Protein 1PE4 (pdb70)

Foldseek 3Di:
DWFAPCQDDLAFAFQQPVDDPGVGQPVVQCPVVNDDHKDHDHGHMIHHPCPPPHDTDHDRNPDPDDD

Secondary structure (DSSP, 8-state):
-EE----SSS-SSS--TTSS--TTHHHHHHHTS-S--EE-SSSS-EEES-SSS---S--SS-SSS--

Sequence (67 aa):
RDGYPLASNGCKFGCSGLGENNPTCNHVCEKKAGSDYGYCYAWTCYCEHVAEGTVLWGDSGTGPCRSRDGYPLASNGCKFGCSGLGENNPTCNHVCEKKAGSDYGYCYAWTCYCEHVAEGTVLWGDSGTGPCRSRDGYPLASNGCKFGCSGLGENNPTCNHVCEKKAGSDYGYCYAWTCYCEHVAEGTVLWGDSGTGPCRSRDGYPLASNGCKFGCSGLGENNPTCNHVCEKKAGSDYGYCYAWTCYCEHVAEGTVLWGDSGTGPCRSRDGYPLASNGCKFGCSGLGENNPTCNHVCEKKAGSDYGYCYAWTCYCEHVAEGTVLWGDSGTGPCRSRDGYPLASNGCKFGCSGLGENNPTCNHVCEKKAGSDYGYCYAWTCYCEHVAEGTVLWGDSGTGPCRSRDGYPLASNGCKFGCSGLGENNPTCNHVCEKKAGSDYGYCYAWTCYCEHVAEGTVLWGDSGTGPCRSRDGYPLASNGCKFGCSGLGENNPTCNHVCEKKAGSDYGYCYAWTCYCEHVAEGTVLWGDSGTGPCRSRDGYPLASNGCKFGCSGLGENNPTCNHVCEKKAGSDYGYCYAWTCYCEHVAEGTVLWGDSGTGPCRSRDGYPLASNGCKFGCSGLGENNPTCNHVCEKKAGSDYGYCYAWTCYCEHVAEGTVLWGDSGTGPCRSRDGYPLASNGCKFGCSGLGENNPTCNHVCEKKAGSDYGYCYAWTCYCEHVAEGTVLWGDSGTGPCRSRDGYPLASNGCKFGCSGLGENNPTCNHVCEKKAGSDYGYCYAWTCYCEHVAEGTVLWGDSGTGPCRSRDGYPLASNGCKFGCSGLGENNPTCNHVCEKKAGSDYGYCYAWTCYCEHVAEGTVLWGDSGTGPCRSRDGYPLASNGCKFGCSGLGENNPTCNHVCEKKAGSDYGYCYAWTCYCEHVAEGTVLWGDSGTGPCRSRDGYPLASNGCKFGCSGLGENNPTCNHVCEKKAGSDYGYCYAWTCYCEHVAEGTVLWGDSGTGPCRSRDGYPLASNGCKFGCSGLGENNPTCNHVCEKKAGSDYGYCYAWTCYCEHVAEGTVLWGDSGTGPCRSRDGYPLASNGCKFGCSGLGENNPTCNHVCEKKAGSDYGYCYAWTCYCEHVAEGTVLWGDSGTGPCRSRDGYPLASNGCKFGCSGLGENNPTCNHVCEKKAGSDYGYCYAWTCYCEHVAEGTVLWGDSGTGPCRSRDGYPLASNGCKFGCSGLGENNPTCNHVCEKKAGSDYGYCYAWTCYCEHVAEGTVLWGDSGTGPCRS

Nearest PDB structures (foldseek):
  1pe4-assembly1_A  TM=8.654E-01  e=3.321E-09  Centruroides noxius
  1jzb-assembly1_A  TM=4.460E-01  e=1.237E-02  Centruroides sculpturatus
  2kja-assembly1_A  TM=4.741E-01  e=2.277E-02  Centruroides noxius
  4kyp-assembly2_B  TM=4.845E-01  e=2.448E-01  Hottentotta judaicus
  1pe4-assembly1_A  TM=1.015E+00  e=1.318E-15  Centruroides noxius

InterPro domains:
  IPR002061 Scorpion long chain toxin/defensin [PF00537] (1-51)
  IPR036574 Knottin, scorpion toxin-like superfamily [G3DSA:3.30.30.10] (1-67)
  IPR036574 Knottin, scorpion toxin-like superfamily [SSF57095] (1-60)
  IPR044062 LCN-type cysteine-stabilized alpha/beta (CS-alpha/beta) domain [PS51863] (1-66)

GO terms:
  GO:0005576 extracellular region (C, EXP)

Solvent-accessible surface area: 4170 Å² total; per-residue (Å²): 178,97,0,92,68,79,42,21,110,24,2,2,9,0,36,15,53,96,34,163,138,14,67,48,11,94,119,2,5,101,154,103,10,60,18,145,126,49,86,63,188,35,112,6,4,20,0,34,84,1,36,99,77,61,113,13,171,26,55,71,1,43,58,81,2,99,148

Organism: Centruroides noxius (NCBI:txid6878)

CATH classification: 3.30.30.10

Structure (mmCIF, N/CA/C/O backbone):
data_1PE4
#
_entry.id   1PE4
#
loop_
_atom_site.group_PDB
_atom_site.id
_atom_site.type_symbol
_atom_site.label_atom_id
_atom_site.label_alt_id
_atom_site.label_comp_id
_atom_site.label_asym_id
_atom_site.label_entity_id
_atom_site.label_seq_id
_atom_site.pdbx_PDB_ins_code
_atom_site.Cartn_x
_atom_site.Cartn_y
_atom_site.Cartn_z
_atom_site.occupancy
_atom_site.B_iso_or_equiv
_atom_site.auth_seq_id
_atom_site.auth_comp_id
_atom_site.auth_asym_id
_atom_site.auth_atom_id
_atom_site.pdbx_PDB_model_num
ATOM 1 N N . ARG A 1 1 ? 7.056 -13.676 -2.992 1.00 0.00 1 ARG A N 1
ATOM 2 C CA . ARG A 1 1 ? 8.056 -12.599 -2.763 1.00 0.00 1 ARG A CA 1
ATOM 3 C C . ARG A 1 1 ? 7.413 -11.380 -2.109 1.00 0.00 1 ARG A C 1
ATOM 4 O O . ARG A 1 1 ? 6.443 -10.826 -2.624 1.00 0.00 1 ARG A O 1
ATOM 27 N N . ASP A 1 2 ? 7.962 -10.966 -0.970 1.00 0.00 2 ASP A N 1
ATOM 28 C CA . ASP A 1 2 ? 7.442 -9.809 -0.249 1.00 0.00 2 ASP A CA 1
ATOM 29 C C . ASP A 1 2 ? 7.463 -8.568 -1.133 1.00 0.00 2 ASP A C 1
ATOM 30 O O . ASP A 1 2 ? 8.146 -8.538 -2.157 1.00 0.00 2 ASP A O 1
ATOM 39 N N . GLY A 1 3 ? 6.713 -7.548 -0.734 1.00 0.00 3 GLY A N 1
ATOM 40 C CA . GLY A 1 3 ? 6.666 -6.323 -1.507 1.00 0.00 3 GLY A CA 1
ATOM 41 C C . GLY A 1 3 ? 7.046 -5.105 -0.694 1.00 0.00 3 GLY A C 1
ATOM 42 O O . GLY A 1 3 ? 6.242 -4.184 -0.527 1.00 0.00 3 GLY A O 1
ATOM 46 N N . TYR A 1 4 ? 8.277 -5.097 -0.192 1.00 0.00 4 TYR A N 1
ATOM 47 C CA . TYR A 1 4 ? 8.771 -3.981 0.600 1.00 0.00 4 TYR A CA 1
ATOM 48 C C . TYR A 1 4 ? 10.060 -3.392 0.009 1.00 0.00 4 TYR A C 1
ATOM 49 O O . TYR A 1 4 ? 10.865 -2.815 0.741 1.00 0.00 4 TYR A O 1
ATOM 67 N N . PRO A 1 5 ? 10.286 -3.516 -1.319 1.00 0.00 5 PRO A N 1
ATOM 68 C CA . PRO A 1 5 ? 11.489 -2.978 -1.958 1.00 0.00 5 PRO A CA 1
ATOM 69 C C . PRO A 1 5 ? 11.374 -1.486 -2.250 1.00 0.00 5 PRO A C 1
ATOM 70 O O . PRO A 1 5 ? 12.378 -0.808 -2.467 1.00 0.00 5 PRO A O 1
ATOM 81 N N . LEU A 1 6 ? 10.140 -0.985 -2.268 1.00 0.00 6 LEU A N 1
ATOM 82 C CA . LEU A 1 6 ? 9.880 0.426 -2.545 1.00 0.00 6 LEU A CA 1
ATOM 83 C C . LEU A 1 6 ? 10.680 0.904 -3.755 1.00 0.00 6 LEU A C 1
ATOM 84 O O . LEU A 1 6 ? 11.311 1.961 -3.723 1.00 0.00 6 LEU A O 1
ATOM 100 N N . ALA A 1 7 ? 10.637 0.113 -4.827 1.00 0.00 7 ALA A N 1
ATOM 101 C CA . ALA A 1 7 ? 11.344 0.434 -6.065 1.00 0.00 7 ALA A CA 1
ATOM 102 C C . ALA A 1 7 ? 11.186 1.900 -6.433 1.00 0.00 7 ALA A C 1
ATOM 103 O O . ALA A 1 7 ? 12.168 2.623 -6.603 1.00 0.00 7 ALA A O 1
ATOM 110 N N . SER A 1 8 ? 9.946 2.329 -6.551 1.00 0.00 8 SER A N 1
ATOM 111 C CA . SER A 1 8 ? 9.646 3.711 -6.894 1.00 0.00 8 SER A CA 1
ATOM 112 C C . SER A 1 8 ? 9.905 4.629 -5.705 1.00 0.00 8 SER A C 1
ATOM 113 O O . SER A 1 8 ? 9.190 4.580 -4.703 1.00 0.00 8 SER A O 1
ATOM 121 N N . ASN A 1 9 ? 10.933 5.462 -5.820 1.00 0.00 9 ASN A N 1
ATOM 122 C CA . ASN A 1 9 ? 11.287 6.389 -4.751 1.00 0.00 9 ASN A CA 1
ATOM 123 C C . ASN A 1 9 ? 10.124 7.326 -4.434 1.00 0.00 9 ASN A C 1
ATOM 124 O O . ASN A 1 9 ? 10.062 7.908 -3.351 1.00 0.00 9 ASN A O 1
ATOM 135 N N . GLY A 1 10 ? 9.205 7.470 -5.385 1.00 0.00 10 GLY A N 1
ATOM 136 C CA . GLY A 1 10 ? 8.061 8.339 -5.185 1.00 0.00 10 GLY A CA 1
ATOM 137 C C . GLY A 1 10 ? 6.908 7.638 -4.493 1.00 0.00 10 GLY A C 1
ATOM 138 O O . GLY A 1 10 ? 6.348 8.158 -3.528 1.00 0.00 10 GLY A O 1
ATOM 142 N N . CYS A 1 11 ? 6.547 6.457 -4.988 1.00 0.00 11 CYS A N 1
ATOM 143 C CA . CYS A 1 11 ? 5.446 5.694 -4.409 1.00 0.00 11 CYS A CA 1
ATOM 144 C C . CYS A 1 11 ? 5.290 4.338 -5.095 1.00 0.00 11 CYS A C 1
ATOM 145 O O . CYS A 1 11 ? 5.561 4.201 -6.287 1.00 0.00 11 CYS A O 1
ATOM 152 N N . LYS A 1 12 ? 4.823 3.345 -4.344 1.00 0.00 12 LYS A N 1
ATOM 153 C CA . LYS A 1 12 ? 4.605 2.012 -4.897 1.00 0.00 12 LYS A CA 1
ATOM 154 C C . LYS A 1 12 ? 3.152 1.862 -5.335 1.00 0.00 12 LYS A C 1
ATOM 155 O O . LYS A 1 12 ? 2.851 1.820 -6.528 1.00 0.00 12 LYS A O 1
ATOM 174 N N . PHE A 1 13 ? 2.256 1.794 -4.357 1.00 0.00 13 PHE A N 1
ATOM 175 C CA . PHE A 1 13 ? 0.830 1.664 -4.625 1.00 0.00 13 PHE A CA 1
ATOM 176 C C . PHE A 1 13 ? 0.086 2.901 -4.116 1.00 0.00 13 PHE A C 1
ATOM 177 O O . PHE A 1 13 ? 0.670 3.980 -4.015 1.00 0.00 13 PHE A O 1
ATOM 194 N N . GLY A 1 14 ? -1.197 2.748 -3.796 1.00 0.00 14 GLY A N 1
ATOM 195 C CA . GLY A 1 14 ? -1.973 3.872 -3.306 1.00 0.00 14 GLY A CA 1
ATOM 196 C C . GLY A 1 14 ? -1.444 4.421 -1.997 1.00 0.00 14 GLY A C 1
ATOM 197 O O . GLY A 1 14 ? -0.242 4.375 -1.738 1.00 0.00 14 GLY A O 1
ATOM 201 N N . CYS A 1 15 ? -2.345 4.950 -1.173 1.00 0.00 15 CYS A N 1
ATOM 202 C CA . CYS A 1 15 ? -1.962 5.519 0.113 1.00 0.00 15 CYS A CA 1
ATOM 203 C C . CYS A 1 15 ? -0.963 6.655 -0.083 1.00 0.00 15 CYS A C 1
ATOM 204 O O . CYS A 1 15 ? 0.188 6.425 -0.452 1.00 0.00 15 CYS A O 1
ATOM 211 N N . SER A 1 16 ? -1.411 7.878 0.156 1.00 0.00 16 SER A N 1
ATOM 212 C CA . SER A 1 16 ? -0.554 9.045 -0.004 1.00 0.00 16 SER A CA 1
ATOM 213 C C . SER A 1 16 ? -1.130 10.249 0.732 1.00 0.00 16 SER A C 1
ATOM 214 O O . SER A 1 16 ? -2.165 10.788 0.342 1.00 0.00 16 SER A O 1
ATOM 222 N N . GLY A 1 17 ? -0.452 10.673 1.795 1.00 0.00 17 GLY A N 1
ATOM 223 C CA . GLY A 1 17 ? -0.916 11.818 2.556 1.00 0.00 17 GLY A CA 1
ATOM 224 C C . GLY A 1 17 ? -1.157 13.028 1.676 1.00 0.00 17 GLY A C 1
ATOM 225 O O . GLY A 1 17 ? -2.293 13.479 1.526 1.00 0.00 17 GLY A O 1
ATOM 229 N N . LEU A 1 18 ? -0.087 13.545 1.084 1.00 0.00 18 LEU A N 1
ATOM 230 C CA . LEU A 1 18 ? -0.183 14.700 0.200 1.00 0.00 18 LEU A CA 1
ATOM 231 C C . LEU A 1 18 ? -0.687 14.283 -1.180 1.00 0.00 18 LEU A C 1
ATOM 232 O O . LEU A 1 18 ? -0.015 14.502 -2.188 1.00 0.00 18 LEU A O 1
ATOM 248 N N . GLY A 1 19 ? -1.870 13.675 -1.223 1.00 0.00 19 GLY A N 1
ATOM 249 C CA . GLY A 1 19 ? -2.427 13.236 -2.488 1.00 0.00 19 GLY A CA 1
ATOM 250 C C . GLY A 1 19 ? -3.939 13.118 -2.459 1.00 0.00 19 GLY A C 1
ATOM 251 O O . GLY A 1 19 ? -4.572 13.382 -1.437 1.00 0.00 19 GLY A O 1
ATOM 255 N N . GLU A 1 20 ? -4.517 12.724 -3.591 1.00 0.00 20 GLU A N 1
ATOM 256 C CA . GLU A 1 20 ? -5.963 12.573 -3.706 1.00 0.00 20 GLU A CA 1
ATOM 257 C C . GLU A 1 20 ? -6.422 11.213 -3.178 1.00 0.00 20 GLU A C 1
ATOM 258 O O . GLU A 1 20 ? -5.703 10.553 -2.426 1.00 0.00 20 GLU A O 1
ATOM 270 N N . ASN A 1 21 ? -7.624 10.801 -3.576 1.00 0.00 21 ASN A N 1
ATOM 271 C CA . ASN A 1 21 ? -8.186 9.527 -3.149 1.00 0.00 21 ASN A CA 1
ATOM 272 C C . ASN A 1 21 ? -7.549 8.373 -3.912 1.00 0.00 21 ASN A C 1
ATOM 273 O O . ASN A 1 21 ? -8.023 7.974 -4.975 1.00 0.00 21 ASN A O 1
ATOM 284 N N . ASN A 1 22 ? -6.470 7.844 -3.355 1.00 0.00 22 ASN A N 1
ATOM 285 C CA . ASN A 1 22 ? -5.748 6.732 -3.969 1.00 0.00 22 ASN A CA 1
ATOM 286 C C . ASN A 1 22 ? -5.774 5.486 -3.079 1.00 0.00 22 ASN A C 1
ATOM 287 O O . ASN A 1 22 ? -4.725 4.929 -2.751 1.00 0.00 22 ASN A O 1
ATOM 298 N N . PRO A 1 23 ? -6.974 5.029 -2.673 1.00 0.00 23 PRO A N 1
ATOM 299 C CA . PRO A 1 23 ? -7.122 3.843 -1.820 1.00 0.00 23 PRO A CA 1
ATOM 300 C C . PRO A 1 23 ? -6.999 2.529 -2.594 1.00 0.00 23 PRO A C 1
ATOM 301 O O . PRO A 1 23 ? -7.265 1.457 -2.050 1.00 0.00 23 PRO A O 1
ATOM 312 N N . THR A 1 24 ? -6.602 2.614 -3.863 1.00 0.00 24 THR A N 1
ATOM 313 C CA . THR A 1 24 ? -6.455 1.426 -4.702 1.00 0.00 24 THR A CA 1
ATOM 314 C C . THR A 1 24 ? -5.603 0.360 -4.014 1.00 0.00 24 THR A C 1
ATOM 315 O O . THR A 1 24 ? -5.730 -0.829 -4.307 1.00 0.00 24 THR A O 1
ATOM 326 N N . CYS A 1 25 ? -4.736 0.793 -3.100 1.00 0.00 25 CYS A N 1
ATOM 327 C CA . CYS A 1 25 ? -3.860 -0.122 -2.368 1.00 0.00 25 CYS A CA 1
ATOM 328 C C . CYS A 1 25 ? -4.615 -1.368 -1.909 1.00 0.00 25 CYS A C 1
ATOM 329 O O . CYS A 1 25 ? -4.048 -2.461 -1.841 1.00 0.00 25 CYS A O 1
ATOM 336 N N . ASN A 1 26 ? -5.896 -1.199 -1.596 1.00 0.00 26 ASN A N 1
ATOM 337 C CA . ASN A 1 26 ? -6.725 -2.310 -1.146 1.00 0.00 26 ASN A CA 1
ATOM 338 C C . ASN A 1 26 ? -6.934 -3.324 -2.267 1.00 0.00 26 ASN A C 1
ATOM 339 O O . ASN A 1 26 ? -6.479 -4.464 -2.178 1.00 0.00 26 ASN A O 1
ATOM 350 N N . HIS A 1 27 ? -7.627 -2.900 -3.319 1.00 0.00 27 HIS A N 1
ATOM 351 C CA . HIS A 1 27 ? -7.899 -3.770 -4.458 1.00 0.00 27 HIS A CA 1
ATOM 352 C C . HIS A 1 27 ? -6.602 -4.264 -5.095 1.00 0.00 27 HIS A C 1
ATOM 353 O O . HIS A 1 27 ? -6.477 -5.439 -5.438 1.00 0.00 27 HIS A O 1
ATOM 368 N N . VAL A 1 28 ? -5.641 -3.357 -5.250 1.00 0.00 28 VAL A N 1
ATOM 369 C CA . VAL A 1 28 ? -4.353 -3.693 -5.848 1.00 0.00 28 VAL A CA 1
ATOM 370 C C . VAL A 1 28 ? -3.753 -4.949 -5.217 1.00 0.00 28 VAL A C 1
ATOM 371 O O . VAL A 1 28 ? -3.371 -5.886 -5.918 1.00 0.00 28 VAL A O 1
ATOM 384 N N . CYS A 1 29 ? -3.665 -4.956 -3.892 1.00 0.00 29 CYS A N 1
ATOM 385 C CA . CYS A 1 29 ? -3.102 -6.090 -3.168 1.00 0.00 29 CYS A CA 1
ATOM 386 C C . CYS A 1 29 ? -3.899 -7.368 -3.417 1.00 0.00 29 CYS A C 1
ATOM 387 O O . CYS A 1 29 ? -3.327 -8.417 -3.711 1.00 0.00 29 CYS A O 1
ATOM 394 N N . GLU A 1 30 ? -5.218 -7.278 -3.280 1.00 0.00 30 GLU A N 1
ATOM 395 C CA . GLU A 1 30 ? -6.089 -8.435 -3.474 1.00 0.00 30 GLU A CA 1
ATOM 396 C C . GLU A 1 30 ? -6.331 -8.741 -4.955 1.00 0.00 30 GLU A C 1
ATOM 397 O O . GLU A 1 30 ? -7.092 -9.653 -5.282 1.00 0.00 30 GLU A O 1
ATOM 409 N N . LYS A 1 31 ? -5.697 -7.986 -5.848 1.00 0.00 31 LYS A N 1
ATOM 410 C CA . LYS A 1 31 ? -5.875 -8.206 -7.281 1.00 0.00 31 LYS A CA 1
ATOM 411 C C . LYS A 1 31 ? -4.672 -8.925 -7.890 1.00 0.00 31 LYS A C 1
ATOM 412 O O . LYS A 1 31 ? -4.751 -10.106 -8.229 1.00 0.00 31 LYS A O 1
ATOM 431 N N . LYS A 1 32 ? -3.563 -8.207 -8.031 1.00 0.00 32 LYS A N 1
ATOM 432 C CA . LYS A 1 32 ? -2.348 -8.780 -8.605 1.00 0.00 32 LYS A CA 1
ATOM 433 C C . LYS A 1 32 ? -1.544 -9.530 -7.553 1.00 0.00 32 LYS A C 1
ATOM 434 O O . LYS A 1 32 ? -0.802 -10.460 -7.869 1.00 0.00 32 LYS A O 1
ATOM 453 N N . ALA A 1 33 ? -1.712 -9.135 -6.299 1.00 0.00 33 ALA A N 1
ATOM 454 C CA . ALA A 1 33 ? -1.019 -9.786 -5.199 1.00 0.00 33 ALA A CA 1
ATOM 455 C C . ALA A 1 33 ? -1.939 -10.811 -4.549 1.00 0.00 33 ALA A C 1
ATOM 456 O O . ALA A 1 33 ? -1.497 -11.668 -3.784 1.00 0.00 33 ALA A O 1
ATOM 463 N N . GLY A 1 34 ? -3.227 -10.717 -4.881 1.00 0.00 34 GLY A N 1
ATOM 464 C CA . GLY A 1 34 ? -4.215 -11.633 -4.355 1.00 0.00 34 GLY A CA 1
ATOM 465 C C . GLY A 1 34 ? -4.043 -11.912 -2.873 1.00 0.00 34 GLY A C 1
ATOM 466 O O . GLY A 1 34 ? -4.382 -12.994 -2.396 1.00 0.00 34 GLY A O 1
ATOM 470 N N . SER A 1 35 ? -3.516 -10.933 -2.144 1.00 0.00 35 SER A N 1
ATOM 471 C CA . SER A 1 35 ? -3.301 -11.083 -0.710 1.00 0.00 35 SER A CA 1
ATOM 472 C C . SER A 1 35 ? -3.764 -9.839 0.041 1.00 0.00 35 SER A C 1
ATOM 473 O O . SER A 1 35 ? -3.784 -8.739 -0.511 1.00 0.00 35 SER A O 1
ATOM 481 N N . ASP A 1 36 ? -4.136 -10.021 1.304 1.00 0.00 36 ASP A N 1
ATOM 482 C CA . ASP A 1 36 ? -4.598 -8.914 2.132 1.00 0.00 36 ASP A CA 1
ATOM 483 C C . ASP A 1 36 ? -3.482 -8.416 3.044 1.00 0.00 36 ASP A C 1
ATOM 484 O O . ASP A 1 36 ? -3.735 -7.957 4.158 1.00 0.00 36 ASP A O 1
ATOM 493 N N . TYR A 1 37 ? -2.246 -8.510 2.564 1.00 0.00 37 TYR A N 1
ATOM 494 C CA . TYR A 1 37 ? -1.091 -8.069 3.337 1.00 0.00 37 TYR A CA 1
ATOM 495 C C . TYR A 1 37 ? -0.560 -6.738 2.816 1.00 0.00 37 TYR A C 1
ATOM 496 O O . TYR A 1 37 ? 0.229 -6.700 1.870 1.00 0.00 37 TYR A O 1
ATOM 514 N N . GLY A 1 38 ? -0.997 -5.650 3.443 1.00 0.00 38 GLY A N 1
ATOM 515 C CA . GLY A 1 38 ? -0.558 -4.328 3.036 1.00 0.00 38 GLY A CA 1
ATOM 516 C C . GLY A 1 38 ? -0.029 -3.516 4.202 1.00 0.00 38 GLY A C 1
ATOM 517 O O . GLY A 1 38 ? -0.458 -3.703 5.341 1.00 0.00 38 GLY A O 1
ATOM 521 N N . TYR A 1 39 ? 0.904 -2.613 3.921 1.00 0.00 39 TYR A N 1
ATOM 522 C CA . TYR A 1 39 ? 1.490 -1.774 4.960 1.00 0.00 39 TYR A CA 1
ATOM 523 C C . TYR A 1 39 ? 1.549 -0.314 4.516 1.00 0.00 39 TYR A C 1
ATOM 524 O O . TYR A 1 39 ? 2.264 0.033 3.575 1.00 0.00 39 TYR A O 1
ATOM 542 N N . CYS A 1 40 ? 0.801 0.535 5.211 1.00 0.00 40 CYS A N 1
ATOM 543 C CA . CYS A 1 40 ? 0.770 1.960 4.907 1.00 0.00 40 CYS A CA 1
ATOM 544 C C . CYS A 1 40 ? 1.114 2.774 6.149 1.00 0.00 40 CYS A C 1
ATOM 545 O O . CYS A 1 40 ? 0.399 2.729 7.150 1.00 0.00 40 CYS A O 1
ATOM 552 N N . TYR A 1 41 ? 2.217 3.512 6.081 1.00 0.00 41 TYR A N 1
ATOM 553 C CA . TYR A 1 41 ? 2.657 4.330 7.203 1.00 0.00 41 TYR A CA 1
ATOM 554 C C . TYR A 1 41 ? 2.819 5.784 6.780 1.00 0.00 41 TYR A C 1
ATOM 555 O O . TYR A 1 41 ? 2.186 6.679 7.340 1.00 0.00 41 TYR A O 1
ATOM 573 N N . ALA A 1 42 ? 3.665 6.009 5.783 1.00 0.00 42 ALA A N 1
ATOM 574 C CA . ALA A 1 42 ? 3.907 7.347 5.275 1.00 0.00 42 ALA A CA 1
ATOM 575 C C . ALA A 1 42 ? 3.033 7.614 4.050 1.00 0.00 42 ALA A C 1
ATOM 576 O O . ALA A 1 42 ? 1.922 7.097 3.951 1.00 0.00 42 ALA A O 1
ATOM 583 N N . TRP A 1 43 ? 3.535 8.420 3.122 1.00 0.00 43 TRP A N 1
ATOM 584 C CA . TRP A 1 43 ? 2.788 8.744 1.914 1.00 0.00 43 TRP A CA 1
ATOM 585 C C . TRP A 1 43 ? 3.007 7.682 0.839 1.00 0.00 43 TRP A C 1
ATOM 586 O O . TRP A 1 43 ? 3.549 7.966 -0.229 1.00 0.00 43 TRP A O 1
ATOM 607 N N . THR A 1 44 ? 2.580 6.456 1.132 1.00 0.00 44 THR A N 1
ATOM 608 C CA . THR A 1 44 ? 2.726 5.346 0.195 1.00 0.00 44 THR A CA 1
ATOM 609 C C . THR A 1 44 ? 2.122 4.072 0.774 1.00 0.00 44 THR A C 1
ATOM 610 O O . THR A 1 44 ? 1.684 4.050 1.924 1.00 0.00 44 THR A O 1
ATOM 621 N N . CYS A 1 45 ? 2.094 3.015 -0.029 1.00 0.00 45 CYS A N 1
ATOM 622 C CA . CYS A 1 45 ? 1.534 1.744 0.411 1.00 0.00 45 CYS A CA 1
ATOM 623 C C . CYS A 1 45 ? 2.444 0.576 0.048 1.00 0.00 45 CYS A C 1
ATOM 624 O O . CYS A 1 45 ? 3.040 0.547 -1.028 1.00 0.00 45 CYS A O 1
ATOM 631 N N . TYR A 1 46 ? 2.529 -0.390 0.953 1.00 0.00 46 TYR A N 1
ATOM 632 C CA . TYR A 1 46 ? 3.344 -1.577 0.740 1.00 0.00 46 TYR A CA 1
ATOM 633 C C . TYR A 1 46 ? 2.445 -2.796 0.575 1.00 0.00 46 TYR A C 1
ATOM 634 O O . TYR A 1 46 ? 1.235 -2.709 0.787 1.00 0.00 46 TYR A O 1
ATOM 652 N N . CYS A 1 47 ? 3.021 -3.928 0.185 1.00 0.00 47 CYS A N 1
ATOM 653 C CA . CYS A 1 47 ? 2.226 -5.135 -0.011 1.00 0.00 47 CYS A CA 1
ATOM 654 C C . CYS A 1 47 ? 3.099 -6.383 -0.070 1.00 0.00 47 CYS A C 1
ATOM 655 O O . CYS A 1 47 ? 4.319 -6.298 -0.196 1.00 0.00 47 CYS A O 1
ATOM 662 N N . GLU A 1 48 ? 2.458 -7.545 0.018 1.00 0.00 48 GLU A N 1
ATOM 663 C CA . GLU A 1 48 ? 3.164 -8.820 -0.035 1.00 0.00 48 GLU A CA 1
ATOM 664 C C . GLU A 1 48 ? 2.755 -9.604 -1.278 1.00 0.00 48 GLU A C 1
ATOM 665 O O . GLU A 1 48 ? 1.632 -9.471 -1.764 1.00 0.00 48 GLU A O 1
ATOM 677 N N . HIS A 1 49 ? 3.673 -10.418 -1.791 1.00 0.00 49 HIS A N 1
ATOM 678 C CA . HIS A 1 49 ? 3.408 -11.221 -2.981 1.00 0.00 49 HIS A CA 1
ATOM 679 C C . HIS A 1 49 ? 3.175 -10.337 -4.203 1.00 0.00 49 HIS A C 1
ATOM 680 O O . HIS A 1 49 ? 2.528 -10.751 -5.166 1.00 0.00 49 HIS A O 1
ATOM 695 N N . VAL A 1 50 ? 3.711 -9.120 -4.163 1.00 0.00 50 VAL A N 1
ATOM 696 C CA . VAL A 1 50 ? 3.566 -8.183 -5.273 1.00 0.00 50 VAL A CA 1
ATOM 697 C C . VAL A 1 50 ? 4.872 -8.045 -6.040 1.00 0.00 50 VAL A C 1
ATOM 698 O O . VAL A 1 50 ? 4.878 -7.774 -7.239 1.00 0.00 50 VAL A O 1
ATOM 711 N N . ALA A 1 51 ? 5.976 -8.234 -5.334 1.00 0.00 51 ALA A N 1
ATOM 712 C CA . ALA A 1 51 ? 7.300 -8.135 -5.936 1.00 0.00 51 ALA A CA 1
ATOM 713 C C . ALA A 1 51 ? 7.722 -9.454 -6.584 1.00 0.00 51 ALA A C 1
ATOM 714 O O . ALA A 1 51 ? 8.874 -9.611 -6.987 1.00 0.00 51 ALA A O 1
ATOM 721 N N . GLU A 1 52 ? 6.788 -10.398 -6.686 1.00 0.00 52 GLU A N 1
ATOM 722 C CA . GLU A 1 52 ? 7.076 -11.694 -7.290 1.00 0.00 52 GLU A CA 1
ATOM 723 C C . GLU A 1 52 ? 7.058 -11.598 -8.813 1.00 0.00 52 GLU A C 1
ATOM 724 O O . GLU A 1 52 ? 6.283 -12.282 -9.481 1.00 0.00 52 GLU A O 1
ATOM 736 N N . GLY A 1 53 ? 7.920 -10.745 -9.356 1.00 0.00 53 GLY A N 1
ATOM 737 C CA . GLY A 1 53 ? 7.989 -10.574 -10.795 1.00 0.00 53 GLY A CA 1
ATOM 738 C C . GLY A 1 53 ? 7.131 -9.425 -11.292 1.00 0.00 53 GLY A C 1
ATOM 739 O O . GLY A 1 53 ? 7.405 -8.850 -12.346 1.00 0.00 53 GLY A O 1
ATOM 743 N N . THR A 1 54 ? 6.090 -9.090 -10.536 1.00 0.00 54 THR A N 1
ATOM 744 C CA . THR A 1 54 ? 5.191 -8.003 -10.910 1.00 0.00 54 THR A CA 1
ATOM 745 C C . THR A 1 54 ? 5.943 -6.678 -11.000 1.00 0.00 54 THR A C 1
ATOM 746 O O . THR A 1 54 ? 7.164 -6.634 -10.852 1.00 0.00 54 THR A O 1
ATOM 757 N N . VAL A 1 55 ? 5.204 -5.600 -11.245 1.00 0.00 55 VAL A N 1
ATOM 758 C CA . VAL A 1 55 ? 5.798 -4.275 -11.357 1.00 0.00 55 VAL A CA 1
ATOM 759 C C . VAL A 1 55 ? 5.654 -3.494 -10.055 1.00 0.00 55 VAL A C 1
ATOM 760 O O . VAL A 1 55 ? 4.860 -3.857 -9.187 1.00 0.00 55 VAL A O 1
ATOM 773 N N . LEU A 1 56 ? 6.426 -2.420 -9.927 1.00 0.00 56 LEU A N 1
ATOM 774 C CA . LEU A 1 56 ? 6.386 -1.585 -8.731 1.00 0.00 56 LEU A CA 1
ATOM 775 C C . LEU A 1 56 ? 7.018 -0.224 -9.003 1.00 0.00 56 LEU A C 1
ATOM 776 O O . LEU A 1 56 ? 8.204 -0.020 -8.748 1.00 0.00 56 LEU A O 1
ATOM 792 N N . TRP A 1 57 ? 6.225 0.708 -9.520 1.00 0.00 57 TRP A N 1
ATOM 793 C CA . TRP A 1 57 ? 6.723 2.044 -9.821 1.00 0.00 57 TRP A CA 1
ATOM 794 C C . TRP A 1 57 ? 5.645 3.105 -9.597 1.00 0.00 57 TRP A C 1
ATOM 795 O O . TRP A 1 57 ? 5.695 4.184 -10.186 1.00 0.00 57 TRP A O 1
ATOM 816 N N . GLY A 1 58 ? 4.680 2.797 -8.734 1.00 0.00 58 GLY A N 1
ATOM 817 C CA . GLY A 1 58 ? 3.615 3.743 -8.445 1.00 0.00 58 GLY A CA 1
ATOM 818 C C . GLY A 1 58 ? 2.284 3.344 -9.055 1.00 0.00 58 GLY A C 1
ATOM 819 O O . GLY A 1 58 ? 2.184 3.129 -10.262 1.00 0.00 58 GLY A O 1
ATOM 823 N N . ASP A 1 59 ? 1.255 3.253 -8.214 1.00 0.00 59 ASP A N 1
ATOM 824 C CA . ASP A 1 59 ? -0.081 2.888 -8.672 1.00 0.00 59 ASP A CA 1
ATOM 825 C C . ASP A 1 59 ? -0.918 4.138 -8.958 1.00 0.00 59 ASP A C 1
ATOM 826 O O . ASP A 1 59 ? -0.684 4.830 -9.949 1.00 0.00 59 ASP A O 1
ATOM 835 N N . SER A 1 60 ? -1.887 4.428 -8.096 1.00 0.00 60 SER A N 1
ATOM 836 C CA . SER A 1 60 ? -2.742 5.595 -8.271 1.00 0.00 60 SER A CA 1
ATOM 837 C C . SER A 1 60 ? -2.317 6.720 -7.332 1.00 0.00 60 SER A C 1
ATOM 838 O O . SER A 1 60 ? -2.358 7.895 -7.695 1.00 0.00 60 SER A O 1
ATOM 846 N N . GLY A 1 61 ? -1.908 6.348 -6.124 1.00 0.00 61 GLY A N 1
ATOM 847 C CA . GLY A 1 61 ? -1.478 7.335 -5.150 1.00 0.00 61 GLY A CA 1
ATOM 848 C C . GLY A 1 61 ? -0.095 7.885 -5.446 1.00 0.00 61 GLY A C 1
ATOM 849 O O . GLY A 1 61 ? 0.336 8.855 -4.824 1.00 0.00 61 GLY A O 1
ATOM 853 N N . THR A 1 62 ? 0.604 7.263 -6.392 1.00 0.00 62 THR A N 1
ATOM 854 C CA . THR A 1 62 ? 1.947 7.699 -6.755 1.00 0.00 62 THR A CA 1
ATOM 855 C C . THR A 1 62 ? 1.941 9.133 -7.271 1.00 0.00 62 THR A C 1
ATOM 856 O O . THR A 1 62 ? 0.886 9.704 -7.547 1.00 0.00 62 THR A O 1
ATOM 867 N N . GLY A 1 63 ? 3.132 9.712 -7.385 1.00 0.00 63 GLY A N 1
ATOM 868 C CA . GLY A 1 63 ? 3.257 11.079 -7.852 1.00 0.00 63 GLY A CA 1
ATOM 869 C C . GLY A 1 63 ? 3.735 12.009 -6.753 1.00 0.00 63 GLY A C 1
ATOM 870 O O . GLY A 1 63 ? 4.939 12.181 -6.565 1.00 0.00 63 GLY A O 1
ATOM 874 N N . PRO A 1 64 ? 2.806 12.622 -5.999 1.00 0.00 64 PRO A N 1
ATOM 875 C CA . PRO A 1 64 ? 3.144 13.530 -4.908 1.00 0.00 64 PRO A CA 1
ATOM 876 C C . PRO A 1 64 ? 3.341 12.801 -3.580 1.00 0.00 64 PRO A C 1
ATOM 877 O O . PRO A 1 64 ? 3.342 13.421 -2.516 1.00 0.00 64 PRO A O 1
ATOM 888 N N . CYS A 1 65 ? 3.501 11.479 -3.647 1.00 0.00 65 CYS A N 1
ATOM 889 C CA . CYS A 1 65 ? 3.693 10.667 -2.450 1.00 0.00 65 CYS A CA 1
ATOM 890 C C . CYS A 1 65 ? 4.891 11.155 -1.634 1.00 0.00 65 CYS A C 1
ATOM 891 O O . CYS A 1 65 ? 4.764 12.080 -0.832 1.00 0.00 65 CYS A O 1
ATOM 898 N N . ARG A 1 66 ? 6.052 10.531 -1.837 1.00 0.00 66 ARG A N 1
ATOM 899 C CA . ARG A 1 66 ? 7.256 10.912 -1.109 1.00 0.00 66 ARG A CA 1
ATOM 900 C C . ARG A 1 66 ? 8.364 11.327 -2.069 1.00 0.00 66 ARG A C 1
ATOM 901 O O . ARG A 1 66 ? 8.353 10.956 -3.243 1.00 0.00 66 ARG A O 1
ATOM 922 N N . SER A 1 67 ? 9.321 12.099 -1.564 1.00 0.00 67 SER A N 1
ATOM 923 C CA . SER A 1 67 ? 10.437 12.565 -2.377 1.00 0.00 67 SER A CA 1
ATOM 924 C C . SER A 1 67 ? 11.586 11.562 -2.351 1.00 0.00 67 SER A C 1
ATOM 925 O O . SER A 1 67 ? 11.598 10.700 -1.447 1.00 0.00 67 SER A O 1
ATOM 934 N N . ARG A 1 1 ? 7.445 -13.637 -1.631 1.00 0.00 1 ARG A N 2
ATOM 935 C CA . ARG A 1 1 ? 8.003 -12.443 -2.318 1.00 0.00 1 ARG A CA 2
ATOM 936 C C . ARG A 1 1 ? 7.324 -11.163 -1.840 1.00 0.00 1 ARG A C 2
ATOM 937 O O . ARG A 1 1 ? 6.474 -10.605 -2.534 1.00 0.00 1 ARG A O 2
ATOM 960 N N . ASP A 1 2 ? 7.704 -10.699 -0.653 1.00 0.00 2 ASP A N 2
ATOM 961 C CA . ASP A 1 2 ? 7.127 -9.481 -0.094 1.00 0.00 2 ASP A CA 2
ATOM 962 C C . ASP A 1 2 ? 7.334 -8.307 -1.040 1.00 0.00 2 ASP A C 2
ATOM 963 O O . ASP A 1 2 ? 8.089 -8.402 -2.008 1.00 0.00 2 ASP A O 2
ATOM 972 N N . GLY A 1 3 ? 6.664 -7.199 -0.751 1.00 0.00 3 GLY A N 2
ATOM 973 C CA . GLY A 1 3 ? 6.794 -6.022 -1.584 1.00 0.00 3 GLY A CA 2
ATOM 974 C C . GLY A 1 3 ? 7.233 -4.810 -0.796 1.00 0.00 3 GLY A C 2
ATOM 975 O O . GLY A 1 3 ? 6.425 -3.922 -0.508 1.00 0.00 3 GLY A O 2
ATOM 979 N N . TYR A 1 4 ? 8.519 -4.782 -0.444 1.00 0.00 4 TYR A N 2
ATOM 980 C CA . TYR A 1 4 ? 9.083 -3.678 0.317 1.00 0.00 4 TYR A CA 2
ATOM 981 C C . TYR A 1 4 ? 10.278 -3.027 -0.397 1.00 0.00 4 TYR A C 2
ATOM 982 O O . TYR A 1 4 ? 11.060 -2.321 0.240 1.00 0.00 4 TYR A O 2
ATOM 1000 N N . PRO A 1 5 ? 10.446 -3.229 -1.725 1.00 0.00 5 PRO A N 2
ATOM 1001 C CA . PRO A 1 5 ? 11.557 -2.628 -2.467 1.00 0.00 5 PRO A CA 2
ATOM 1002 C C . PRO A 1 5 ? 11.276 -1.179 -2.852 1.00 0.00 5 PRO A C 2
ATOM 1003 O O . PRO A 1 5 ? 12.185 -0.440 -3.231 1.00 0.00 5 PRO A O 2
ATOM 1014 N N . LEU A 1 6 ? 10.004 -0.785 -2.762 1.00 0.00 6 LEU A N 2
ATOM 1015 C CA . LEU A 1 6 ? 9.578 0.570 -3.109 1.00 0.00 6 LEU A CA 2
ATOM 1016 C C . LEU A 1 6 ? 10.249 1.046 -4.396 1.00 0.00 6 LEU A C 2
ATOM 1017 O O . LEU A 1 6 ? 11.286 1.710 -4.363 1.00 0.00 6 LEU A O 2
ATOM 1033 N N . ALA A 1 7 ? 9.646 0.689 -5.532 1.00 0.00 7 ALA A N 2
ATOM 1034 C CA . ALA A 1 7 ? 10.169 1.062 -6.849 1.00 0.00 7 ALA A CA 2
ATOM 1035 C C . ALA A 1 7 ? 10.726 2.477 -6.851 1.00 0.00 7 ALA A C 2
ATOM 1036 O O . ALA A 1 7 ? 11.933 2.685 -6.736 1.00 0.00 7 ALA A O 2
ATOM 1043 N N . SER A 1 8 ? 9.832 3.443 -6.976 1.00 0.00 8 SER A N 2
ATOM 1044 C CA . SER A 1 8 ? 10.218 4.842 -6.986 1.00 0.00 8 SER A CA 2
ATOM 1045 C C . SER A 1 8 ? 10.920 5.202 -5.682 1.00 0.00 8 SER A C 2
ATOM 1046 O O . SER A 1 8 ? 11.392 4.325 -4.958 1.00 0.00 8 SER A O 2
ATOM 1054 N N . ASN A 1 9 ? 10.985 6.489 -5.384 1.00 0.00 9 ASN A N 2
ATOM 1055 C CA . ASN A 1 9 ? 11.629 6.953 -4.161 1.00 0.00 9 ASN A CA 2
ATOM 1056 C C . ASN A 1 9 ? 10.649 6.928 -2.993 1.00 0.00 9 ASN A C 2
ATOM 1057 O O . ASN A 1 9 ? 10.418 7.943 -2.336 1.00 0.00 9 ASN A O 2
ATOM 1068 N N . GLY A 1 10 ? 10.073 5.756 -2.740 1.00 0.00 10 GLY A N 2
ATOM 1069 C CA . GLY A 1 10 ? 9.124 5.615 -1.653 1.00 0.00 10 GLY A CA 2
ATOM 1070 C C . GLY A 1 10 ? 7.690 5.482 -2.135 1.00 0.00 10 GLY A C 2
ATOM 1071 O O . GLY A 1 10 ? 6.780 5.280 -1.332 1.00 0.00 10 GLY A O 2
ATOM 1075 N N . CYS A 1 11 ? 7.483 5.596 -3.445 1.00 0.00 11 CYS A N 2
ATOM 1076 C CA . CYS A 1 11 ? 6.142 5.488 -4.014 1.00 0.00 11 CYS A CA 2
ATOM 1077 C C . CYS A 1 11 ? 5.892 4.078 -4.547 1.00 0.00 11 CYS A C 2
ATOM 1078 O O . CYS A 1 11 ? 6.606 3.606 -5.431 1.00 0.00 11 CYS A O 2
ATOM 1085 N N . LYS A 1 12 ? 4.873 3.411 -4.012 1.00 0.00 12 LYS A N 2
ATOM 1086 C CA . LYS A 1 12 ? 4.535 2.057 -4.447 1.00 0.00 12 LYS A CA 2
ATOM 1087 C C . LYS A 1 12 ? 3.116 2.002 -5.006 1.00 0.00 12 LYS A C 2
ATOM 1088 O O . LYS A 1 12 ? 2.913 2.056 -6.219 1.00 0.00 12 LYS A O 2
ATOM 1107 N N . PHE A 1 13 ? 2.136 1.895 -4.113 1.00 0.00 13 PHE A N 2
ATOM 1108 C CA . PHE A 1 13 ? 0.736 1.839 -4.513 1.00 0.00 13 PHE A CA 2
ATOM 1109 C C . PHE A 1 13 ? -0.017 3.055 -3.981 1.00 0.00 13 PHE A C 2
ATOM 1110 O O . PHE A 1 13 ? 0.593 3.986 -3.452 1.00 0.00 13 PHE A O 2
ATOM 1127 N N . GLY A 1 14 ? -1.337 3.052 -4.126 1.00 0.00 14 GLY A N 2
ATOM 1128 C CA . GLY A 1 14 ? -2.133 4.172 -3.657 1.00 0.00 14 GLY A CA 2
ATOM 1129 C C . GLY A 1 14 ? -2.484 4.076 -2.184 1.00 0.00 14 GLY A C 2
ATOM 1130 O O . GLY A 1 14 ? -3.281 3.230 -1.782 1.00 0.00 14 GLY A O 2
ATOM 1134 N N . CYS A 1 15 ? -1.888 4.955 -1.382 1.00 0.00 15 CYS A N 2
ATOM 1135 C CA . CYS A 1 15 ? -2.138 4.980 0.059 1.00 0.00 15 CYS A CA 2
ATOM 1136 C C . CYS A 1 15 ? -1.332 6.084 0.737 1.00 0.00 15 CYS A C 2
ATOM 1137 O O . CYS A 1 15 ? -0.972 5.971 1.909 1.00 0.00 15 CYS A O 2
ATOM 1144 N N . SER A 1 16 ? -1.049 7.147 -0.005 1.00 0.00 16 SER A N 2
ATOM 1145 C CA . SER A 1 16 ? -0.284 8.270 0.523 1.00 0.00 16 SER A CA 2
ATOM 1146 C C . SER A 1 16 ? -1.019 8.928 1.686 1.00 0.00 16 SER A C 2
ATOM 1147 O O . SER A 1 16 ? -2.167 8.592 1.977 1.00 0.00 16 SER A O 2
ATOM 1155 N N . GLY A 1 17 ? -0.354 9.872 2.342 1.00 0.00 17 GLY A N 2
ATOM 1156 C CA . GLY A 1 17 ? -0.962 10.568 3.461 1.00 0.00 17 GLY A CA 2
ATOM 1157 C C . GLY A 1 17 ? -1.480 11.935 3.067 1.00 0.00 17 GLY A C 2
ATOM 1158 O O . GLY A 1 17 ? -2.501 12.394 3.580 1.00 0.00 17 GLY A O 2
ATOM 1162 N N . LEU A 1 18 ? -0.774 12.582 2.146 1.00 0.00 18 LEU A N 2
ATOM 1163 C CA . LEU A 1 18 ? -1.163 13.903 1.668 1.00 0.00 18 LEU A CA 2
ATOM 1164 C C . LEU A 1 18 ? -2.306 13.795 0.663 1.00 0.00 18 LEU A C 2
ATOM 1165 O O . LEU A 1 18 ? -2.167 14.183 -0.497 1.00 0.00 18 LEU A O 2
ATOM 1181 N N . GLY A 1 19 ? -3.435 13.261 1.115 1.00 0.00 19 GLY A N 2
ATOM 1182 C CA . GLY A 1 19 ? -4.584 13.105 0.244 1.00 0.00 19 GLY A CA 2
ATOM 1183 C C . GLY A 1 19 ? -4.973 11.652 0.058 1.00 0.00 19 GLY A C 2
ATOM 1184 O O . GLY A 1 19 ? -4.155 10.833 -0.363 1.00 0.00 19 GLY A O 2
ATOM 1188 N N . GLU A 1 20 ? -6.223 11.329 0.374 1.00 0.00 20 GLU A N 2
ATOM 1189 C CA . GLU A 1 20 ? -6.719 9.963 0.241 1.00 0.00 20 GLU A CA 2
ATOM 1190 C C . GLU A 1 20 ? -7.175 9.662 -1.189 1.00 0.00 20 GLU A C 2
ATOM 1191 O O . GLU A 1 20 ? -7.887 8.687 -1.425 1.00 0.00 20 GLU A O 2
ATOM 1203 N N . ASN A 1 21 ? -6.766 10.500 -2.140 1.00 0.00 21 ASN A N 2
ATOM 1204 C CA . ASN A 1 21 ? -7.142 10.310 -3.536 1.00 0.00 21 ASN A CA 2
ATOM 1205 C C . ASN A 1 21 ? -6.264 9.252 -4.203 1.00 0.00 21 ASN A C 2
ATOM 1206 O O . ASN A 1 21 ? -5.572 9.528 -5.183 1.00 0.00 21 ASN A O 2
ATOM 1217 N N . ASN A 1 22 ? -6.301 8.037 -3.665 1.00 0.00 22 ASN A N 2
ATOM 1218 C CA . ASN A 1 22 ? -5.513 6.935 -4.207 1.00 0.00 22 ASN A CA 2
ATOM 1219 C C . ASN A 1 22 ? -5.813 5.634 -3.465 1.00 0.00 22 ASN A C 2
ATOM 1220 O O . ASN A 1 22 ? -4.919 5.021 -2.882 1.00 0.00 22 ASN A O 2
ATOM 1231 N N . PRO A 1 23 ? -7.084 5.193 -3.472 1.00 0.00 23 PRO A N 2
ATOM 1232 C CA . PRO A 1 23 ? -7.499 3.965 -2.799 1.00 0.00 23 PRO A CA 2
ATOM 1233 C C . PRO A 1 23 ? -7.327 2.728 -3.677 1.00 0.00 23 PRO A C 2
ATOM 1234 O O . PRO A 1 23 ? -8.139 1.804 -3.629 1.00 0.00 23 PRO A O 2
ATOM 1245 N N . THR A 1 24 ? -6.269 2.717 -4.482 1.00 0.00 24 THR A N 2
ATOM 1246 C CA . THR A 1 24 ? -5.997 1.595 -5.374 1.00 0.00 24 THR A CA 2
ATOM 1247 C C . THR A 1 24 ? -5.314 0.450 -4.630 1.00 0.00 24 THR A C 2
ATOM 1248 O O . THR A 1 24 ? -5.650 -0.717 -4.826 1.00 0.00 24 THR A O 2
ATOM 1259 N N . CYS A 1 25 ? -4.350 0.792 -3.780 1.00 0.00 25 CYS A N 2
ATOM 1260 C CA . CYS A 1 25 ? -3.610 -0.207 -3.009 1.00 0.00 25 CYS A CA 2
ATOM 1261 C C . CYS A 1 25 ? -4.546 -1.236 -2.383 1.00 0.00 25 CYS A C 2
ATOM 1262 O O . CYS A 1 25 ? -4.166 -2.390 -2.178 1.00 0.00 25 CYS A O 2
ATOM 1269 N N . ASN A 1 26 ? -5.767 -0.815 -2.082 1.00 0.00 26 ASN A N 2
ATOM 1270 C CA . ASN A 1 26 ? -6.751 -1.705 -1.481 1.00 0.00 26 ASN A CA 2
ATOM 1271 C C . ASN A 1 26 ? -7.070 -2.874 -2.409 1.00 0.00 26 ASN A C 2
ATOM 1272 O O . ASN A 1 26 ? -6.692 -4.015 -2.140 1.00 0.00 26 ASN A O 2
ATOM 1283 N N . HIS A 1 27 ? -7.771 -2.584 -3.500 1.00 0.00 27 HIS A N 2
ATOM 1284 C CA . HIS A 1 27 ? -8.147 -3.615 -4.459 1.00 0.00 27 HIS A CA 2
ATOM 1285 C C . HIS A 1 27 ? -6.945 -4.099 -5.267 1.00 0.00 27 HIS A C 2
ATOM 1286 O O . HIS A 1 27 ? -6.835 -5.285 -5.572 1.00 0.00 27 HIS A O 2
ATOM 1301 N N . VAL A 1 28 ? -6.045 -3.185 -5.616 1.00 0.00 28 VAL A N 2
ATOM 1302 C CA . VAL A 1 28 ? -4.864 -3.546 -6.393 1.00 0.00 28 VAL A CA 2
ATOM 1303 C C . VAL A 1 28 ? -4.065 -4.649 -5.701 1.00 0.00 28 VAL A C 2
ATOM 1304 O O . VAL A 1 28 ? -3.632 -5.607 -6.340 1.00 0.00 28 VAL A O 2
ATOM 1317 N N . CYS A 1 29 ? -3.870 -4.505 -4.396 1.00 0.00 29 CYS A N 2
ATOM 1318 C CA . CYS A 1 29 ? -3.118 -5.489 -3.627 1.00 0.00 29 CYS A CA 2
ATOM 1319 C C . CYS A 1 29 ? -3.893 -6.798 -3.484 1.00 0.00 29 CYS A C 2
ATOM 1320 O O . CYS A 1 29 ? -3.319 -7.880 -3.597 1.00 0.00 29 CYS A O 2
ATOM 1327 N N . GLU A 1 30 ? -5.192 -6.698 -3.219 1.00 0.00 30 GLU A N 2
ATOM 1328 C CA . GLU A 1 30 ? -6.024 -7.887 -3.044 1.00 0.00 30 GLU A CA 2
ATOM 1329 C C . GLU A 1 30 ? -6.380 -8.546 -4.380 1.00 0.00 30 GLU A C 2
ATOM 1330 O O . GLU A 1 30 ? -7.043 -9.583 -4.403 1.00 0.00 30 GLU A O 2
ATOM 1342 N N . LYS A 1 31 ? -5.947 -7.949 -5.489 1.00 0.00 31 LYS A N 2
ATOM 1343 C CA . LYS A 1 31 ? -6.242 -8.506 -6.807 1.00 0.00 31 LYS A CA 2
ATOM 1344 C C . LYS A 1 31 ? -5.061 -9.298 -7.364 1.00 0.00 31 LYS A C 2
ATOM 1345 O O . LYS A 1 31 ? -5.189 -10.485 -7.666 1.00 0.00 31 LYS A O 2
ATOM 1364 N N . LYS A 1 32 ? -3.918 -8.635 -7.517 1.00 0.00 32 LYS A N 2
ATOM 1365 C CA . LYS A 1 32 ? -2.728 -9.283 -8.061 1.00 0.00 32 LYS A CA 2
ATOM 1366 C C . LYS A 1 32 ? -1.757 -9.699 -6.963 1.00 0.00 32 LYS A C 2
ATOM 1367 O O . LYS A 1 32 ? -1.071 -10.715 -7.083 1.00 0.00 32 LYS A O 2
ATOM 1386 N N . ALA A 1 33 ? -1.702 -8.919 -5.893 1.00 0.00 33 ALA A N 2
ATOM 1387 C CA . ALA A 1 33 ? -0.813 -9.223 -4.782 1.00 0.00 33 ALA A CA 2
ATOM 1388 C C . ALA A 1 33 ? -1.574 -9.941 -3.677 1.00 0.00 33 ALA A C 2
ATOM 1389 O O . ALA A 1 33 ? -1.082 -10.085 -2.557 1.00 0.00 33 ALA A O 2
ATOM 1396 N N . GLY A 1 34 ? -2.781 -10.392 -4.009 1.00 0.00 34 GLY A N 2
ATOM 1397 C CA . GLY A 1 34 ? -3.607 -11.092 -3.052 1.00 0.00 34 GLY A CA 2
ATOM 1398 C C . GLY A 1 34 ? -3.839 -10.292 -1.785 1.00 0.00 34 GLY A C 2
ATOM 1399 O O . GLY A 1 34 ? -3.178 -9.280 -1.552 1.00 0.00 34 GLY A O 2
ATOM 1403 N N . SER A 1 35 ? -4.784 -10.741 -0.965 1.00 0.00 35 SER A N 2
ATOM 1404 C CA . SER A 1 35 ? -5.101 -10.053 0.281 1.00 0.00 35 SER A CA 2
ATOM 1405 C C . SER A 1 35 ? -4.540 -10.810 1.480 1.00 0.00 35 SER A C 2
ATOM 1406 O O . SER A 1 35 ? -4.933 -11.946 1.747 1.00 0.00 35 SER A O 2
ATOM 1414 N N . ASP A 1 36 ? -3.623 -10.173 2.200 1.00 0.00 36 ASP A N 2
ATOM 1415 C CA . ASP A 1 36 ? -3.012 -10.789 3.371 1.00 0.00 36 ASP A CA 2
ATOM 1416 C C . ASP A 1 36 ? -2.117 -9.796 4.110 1.00 0.00 36 ASP A C 2
ATOM 1417 O O . ASP A 1 36 ? -2.443 -9.357 5.211 1.00 0.00 36 ASP A O 2
ATOM 1426 N N . TYR A 1 37 ? -0.985 -9.454 3.501 1.00 0.00 37 TYR A N 2
ATOM 1427 C CA . TYR A 1 37 ? -0.047 -8.521 4.112 1.00 0.00 37 TYR A CA 2
ATOM 1428 C C . TYR A 1 37 ? -0.088 -7.155 3.430 1.00 0.00 37 TYR A C 2
ATOM 1429 O O . TYR A 1 37 ? 0.268 -7.019 2.258 1.00 0.00 37 TYR A O 2
ATOM 1447 N N . GLY A 1 38 ? -0.515 -6.144 4.183 1.00 0.00 38 GLY A N 2
ATOM 1448 C CA . GLY A 1 38 ? -0.589 -4.793 3.657 1.00 0.00 38 GLY A CA 2
ATOM 1449 C C . GLY A 1 38 ? 0.050 -3.789 4.596 1.00 0.00 38 GLY A C 2
ATOM 1450 O O . GLY A 1 38 ? -0.200 -3.816 5.801 1.00 0.00 38 GLY A O 2
ATOM 1454 N N . TYR A 1 39 ? 0.885 -2.908 4.052 1.00 0.00 39 TYR A N 2
ATOM 1455 C CA . TYR A 1 39 ? 1.566 -1.905 4.866 1.00 0.00 39 TYR A CA 2
ATOM 1456 C C . TYR A 1 39 ? 1.321 -0.494 4.341 1.00 0.00 39 TYR A C 2
ATOM 1457 O O . TYR A 1 39 ? 1.652 -0.172 3.199 1.00 0.00 39 TYR A O 2
ATOM 1475 N N . CYS A 1 40 ? 0.756 0.345 5.201 1.00 0.00 40 CYS A N 2
ATOM 1476 C CA . CYS A 1 40 ? 0.475 1.734 4.863 1.00 0.00 40 CYS A CA 2
ATOM 1477 C C . CYS A 1 40 ? 0.653 2.602 6.102 1.00 0.00 40 CYS A C 2
ATOM 1478 O O . CYS A 1 40 ? -0.199 2.616 6.990 1.00 0.00 40 CYS A O 2
ATOM 1485 N N . TYR A 1 41 ? 1.775 3.311 6.166 1.00 0.00 41 TYR A N 2
ATOM 1486 C CA . TYR A 1 41 ? 2.072 4.163 7.311 1.00 0.00 41 TYR A CA 2
ATOM 1487 C C . TYR A 1 41 ? 2.327 5.598 6.873 1.00 0.00 41 TYR A C 2
ATOM 1488 O O . TYR A 1 41 ? 1.648 6.524 7.317 1.00 0.00 41 TYR A O 2
ATOM 1506 N N . ALA A 1 42 ? 3.306 5.775 5.996 1.00 0.00 42 ALA A N 2
ATOM 1507 C CA . ALA A 1 42 ? 3.647 7.091 5.495 1.00 0.00 42 ALA A CA 2
ATOM 1508 C C . ALA A 1 42 ? 2.865 7.391 4.219 1.00 0.00 42 ALA A C 2
ATOM 1509 O O . ALA A 1 42 ? 1.748 6.906 4.042 1.00 0.00 42 ALA A O 2
ATOM 1516 N N . TRP A 1 43 ? 3.447 8.191 3.336 1.00 0.00 43 TRP A N 2
ATOM 1517 C CA . TRP A 1 43 ? 2.790 8.548 2.087 1.00 0.00 43 TRP A CA 2
ATOM 1518 C C . TRP A 1 43 ? 3.071 7.509 1.002 1.00 0.00 43 TRP A C 2
ATOM 1519 O O . TRP A 1 43 ? 3.607 7.833 -0.056 1.00 0.00 43 TRP A O 2
ATOM 1540 N N . THR A 1 44 ? 2.700 6.258 1.270 1.00 0.00 44 THR A N 2
ATOM 1541 C CA . THR A 1 44 ? 2.912 5.178 0.310 1.00 0.00 44 THR A CA 2
ATOM 1542 C C . THR A 1 44 ? 2.201 3.904 0.759 1.00 0.00 44 THR A C 2
ATOM 1543 O O . THR A 1 44 ? 1.575 3.875 1.819 1.00 0.00 44 THR A O 2
ATOM 1554 N N . CYS A 1 45 ? 2.297 2.854 -0.053 1.00 0.00 45 CYS A N 2
ATOM 1555 C CA . CYS A 1 45 ? 1.654 1.585 0.271 1.00 0.00 45 CYS A CA 2
ATOM 1556 C C . CYS A 1 45 ? 2.515 0.396 -0.134 1.00 0.00 45 CYS A C 2
ATOM 1557 O O . CYS A 1 45 ? 2.841 0.221 -1.308 1.00 0.00 45 CYS A O 2
ATOM 1564 N N . TYR A 1 46 ? 2.846 -0.437 0.842 1.00 0.00 46 TYR A N 2
ATOM 1565 C CA . TYR A 1 46 ? 3.633 -1.635 0.592 1.00 0.00 46 TYR A CA 2
ATOM 1566 C C . TYR A 1 46 ? 2.708 -2.842 0.596 1.00 0.00 46 TYR A C 2
ATOM 1567 O O . TYR A 1 46 ? 1.590 -2.761 1.107 1.00 0.00 46 TYR A O 2
ATOM 1585 N N . CYS A 1 47 ? 3.150 -3.955 0.027 1.00 0.00 47 CYS A N 2
ATOM 1586 C CA . CYS A 1 47 ? 2.301 -5.141 -0.011 1.00 0.00 47 CYS A CA 2
ATOM 1587 C C . CYS A 1 47 ? 3.092 -6.399 -0.347 1.00 0.00 47 CYS A C 2
ATOM 1588 O O . CYS A 1 47 ? 4.172 -6.330 -0.926 1.00 0.00 47 CYS A O 2
ATOM 1595 N N . GLU A 1 48 ? 2.539 -7.550 0.020 1.00 0.00 48 GLU A N 2
ATOM 1596 C CA . GLU A 1 48 ? 3.185 -8.829 -0.244 1.00 0.00 48 GLU A CA 2
ATOM 1597 C C . GLU A 1 48 ? 2.807 -9.350 -1.628 1.00 0.00 48 GLU A C 2
ATOM 1598 O O . GLU A 1 48 ? 1.695 -9.124 -2.103 1.00 0.00 48 GLU A O 2
ATOM 1610 N N . HIS A 1 49 ? 3.741 -10.048 -2.268 1.00 0.00 49 HIS A N 2
ATOM 1611 C CA . HIS A 1 49 ? 3.514 -10.607 -3.598 1.00 0.00 49 HIS A CA 2
ATOM 1612 C C . HIS A 1 49 ? 3.331 -9.505 -4.640 1.00 0.00 49 HIS A C 2
ATOM 1613 O O . HIS A 1 49 ? 2.245 -9.336 -5.196 1.00 0.00 49 HIS A O 2
ATOM 1628 N N . VAL A 1 50 ? 4.404 -8.768 -4.906 1.00 0.00 50 VAL A N 2
ATOM 1629 C CA . VAL A 1 50 ? 4.375 -7.689 -5.889 1.00 0.00 50 VAL A CA 2
ATOM 1630 C C . VAL A 1 50 ? 5.772 -7.396 -6.414 1.00 0.00 50 VAL A C 2
ATOM 1631 O O . VAL A 1 50 ? 5.977 -7.220 -7.616 1.00 0.00 50 VAL A O 2
ATOM 1644 N N . ALA A 1 51 ? 6.728 -7.356 -5.503 1.00 0.00 51 ALA A N 2
ATOM 1645 C CA . ALA A 1 51 ? 8.117 -7.095 -5.858 1.00 0.00 51 ALA A CA 2
ATOM 1646 C C . ALA A 1 51 ? 8.657 -8.196 -6.759 1.00 0.00 51 ALA A C 2
ATOM 1647 O O . ALA A 1 51 ? 8.915 -7.977 -7.942 1.00 0.00 51 ALA A O 2
ATOM 1654 N N . GLU A 1 52 ? 8.815 -9.384 -6.190 1.00 0.00 52 GLU A N 2
ATOM 1655 C CA . GLU A 1 52 ? 9.315 -10.535 -6.935 1.00 0.00 52 GLU A CA 2
ATOM 1656 C C . GLU A 1 52 ? 8.186 -11.245 -7.683 1.00 0.00 52 GLU A C 2
ATOM 1657 O O . GLU A 1 52 ? 8.236 -12.457 -7.892 1.00 0.00 52 GLU A O 2
ATOM 1669 N N . GLY A 1 53 ? 7.171 -10.487 -8.083 1.00 0.00 53 GLY A N 2
ATOM 1670 C CA . GLY A 1 53 ? 6.048 -11.063 -8.798 1.00 0.00 53 GLY A CA 2
ATOM 1671 C C . GLY A 1 53 ? 5.516 -10.145 -9.883 1.00 0.00 53 GLY A C 2
ATOM 1672 O O . GLY A 1 53 ? 5.799 -10.341 -11.065 1.00 0.00 53 GLY A O 2
ATOM 1676 N N . THR A 1 54 ? 4.743 -9.142 -9.481 1.00 0.00 54 THR A N 2
ATOM 1677 C CA . THR A 1 54 ? 4.170 -8.193 -10.429 1.00 0.00 54 THR A CA 2
ATOM 1678 C C . THR A 1 54 ? 5.142 -7.051 -10.709 1.00 0.00 54 THR A C 2
ATOM 1679 O O . THR A 1 54 ? 6.308 -7.103 -10.315 1.00 0.00 54 THR A O 2
ATOM 1690 N N . VAL A 1 55 ? 4.655 -6.018 -11.389 1.00 0.00 55 VAL A N 2
ATOM 1691 C CA . VAL A 1 55 ? 5.480 -4.864 -11.720 1.00 0.00 55 VAL A CA 2
ATOM 1692 C C . VAL A 1 55 ? 5.042 -3.632 -10.934 1.00 0.00 55 VAL A C 2
ATOM 1693 O O . VAL A 1 55 ? 3.847 -3.388 -10.758 1.00 0.00 55 VAL A O 2
ATOM 1706 N N . LEU A 1 56 ? 6.015 -2.859 -10.464 1.00 0.00 56 LEU A N 2
ATOM 1707 C CA . LEU A 1 56 ? 5.730 -1.652 -9.697 1.00 0.00 56 LEU A CA 2
ATOM 1708 C C . LEU A 1 56 ? 6.596 -0.489 -10.176 1.00 0.00 56 LEU A C 2
ATOM 1709 O O . LEU A 1 56 ? 7.824 -0.575 -10.168 1.00 0.00 56 LEU A O 2
ATOM 1725 N N . TRP A 1 57 ? 5.949 0.596 -10.590 1.00 0.00 57 TRP A N 2
ATOM 1726 C CA . TRP A 1 57 ? 6.666 1.772 -11.069 1.00 0.00 57 TRP A CA 2
ATOM 1727 C C . TRP A 1 57 ? 5.794 3.021 -10.992 1.00 0.00 57 TRP A C 2
ATOM 1728 O O . TRP A 1 57 ? 5.975 3.963 -11.765 1.00 0.00 57 TRP A O 2
ATOM 1749 N N . GLY A 1 58 ? 4.853 3.028 -10.054 1.00 0.00 58 GLY A N 2
ATOM 1750 C CA . GLY A 1 58 ? 3.975 4.174 -9.894 1.00 0.00 58 GLY A CA 2
ATOM 1751 C C . GLY A 1 58 ? 2.520 3.841 -10.166 1.00 0.00 58 GLY A C 2
ATOM 1752 O O . GLY A 1 58 ? 2.117 3.680 -11.319 1.00 0.00 58 GLY A O 2
ATOM 1756 N N . ASP A 1 59 ? 1.730 3.741 -9.102 1.00 0.00 59 ASP A N 2
ATOM 1757 C CA . ASP A 1 59 ? 0.310 3.431 -9.223 1.00 0.00 59 ASP A CA 2
ATOM 1758 C C . ASP A 1 59 ? -0.525 4.719 -9.250 1.00 0.00 59 ASP A C 2
ATOM 1759 O O . ASP A 1 59 ? -0.353 5.548 -10.144 1.00 0.00 59 ASP A O 2
ATOM 1768 N N . SER A 1 60 ? -1.425 4.894 -8.280 1.00 0.00 60 SER A N 2
ATOM 1769 C CA . SER A 1 60 ? -2.261 6.087 -8.226 1.00 0.00 60 SER A CA 2
ATOM 1770 C C . SER A 1 60 ? -1.734 7.078 -7.193 1.00 0.00 60 SER A C 2
ATOM 1771 O O . SER A 1 60 ? -1.441 8.229 -7.517 1.00 0.00 60 SER A O 2
ATOM 1779 N N . GLY A 1 61 ? -1.615 6.623 -5.950 1.00 0.00 61 GLY A N 2
ATOM 1780 C CA . GLY A 1 61 ? -1.123 7.483 -4.890 1.00 0.00 61 GLY A CA 2
ATOM 1781 C C . GLY A 1 61 ? 0.341 7.841 -5.058 1.00 0.00 61 GLY A C 2
ATOM 1782 O O . GLY A 1 61 ? 0.806 8.844 -4.515 1.00 0.00 61 GLY A O 2
ATOM 1786 N N . THR A 1 62 ? 1.071 7.022 -5.809 1.00 0.00 62 THR A N 2
ATOM 1787 C CA . THR A 1 62 ? 2.490 7.264 -6.038 1.00 0.00 62 THR A CA 2
ATOM 1788 C C . THR A 1 62 ? 2.707 8.578 -6.782 1.00 0.00 62 THR A C 2
ATOM 1789 O O . THR A 1 62 ? 1.763 9.332 -7.017 1.00 0.00 62 THR A O 2
ATOM 1800 N N . GLY A 1 63 ? 3.959 8.854 -7.131 1.00 0.00 63 GLY A N 2
ATOM 1801 C CA . GLY A 1 63 ? 4.284 10.090 -7.822 1.00 0.00 63 GLY A CA 2
ATOM 1802 C C . GLY A 1 63 ? 4.857 11.116 -6.864 1.00 0.00 63 GLY A C 2
ATOM 1803 O O . GLY A 1 63 ? 6.073 11.198 -6.696 1.00 0.00 63 GLY A O 2
ATOM 1807 N N . PRO A 1 64 ? 3.996 11.898 -6.191 1.00 0.00 64 PRO A N 2
ATOM 1808 C CA . PRO A 1 64 ? 4.418 12.893 -5.223 1.00 0.00 64 PRO A CA 2
ATOM 1809 C C . PRO A 1 64 ? 4.438 12.309 -3.813 1.00 0.00 64 PRO A C 2
ATOM 1810 O O . PRO A 1 64 ? 4.208 13.011 -2.829 1.00 0.00 64 PRO A O 2
ATOM 1821 N N . CYS A 1 65 ? 4.697 11.005 -3.740 1.00 0.00 65 CYS A N 2
ATOM 1822 C CA . CYS A 1 65 ? 4.737 10.280 -2.477 1.00 0.00 65 CYS A CA 2
ATOM 1823 C C . CYS A 1 65 ? 5.752 10.887 -1.507 1.00 0.00 65 CYS A C 2
ATOM 1824 O O . CYS A 1 65 ? 6.084 12.069 -1.596 1.00 0.00 65 CYS A O 2
ATOM 1831 N N . ARG A 1 66 ? 6.242 10.064 -0.583 1.00 0.00 66 ARG A N 2
ATOM 1832 C CA . ARG A 1 66 ? 7.218 10.511 0.401 1.00 0.00 66 ARG A CA 2
ATOM 1833 C C . ARG A 1 66 ? 8.509 10.958 -0.276 1.00 0.00 66 ARG A C 2
ATOM 1834 O O . ARG A 1 66 ? 9.437 10.167 -0.450 1.00 0.00 66 ARG A O 2
ATOM 1855 N N . SER A 1 67 ? 8.561 12.230 -0.657 1.00 0.00 67 SER A N 2
ATOM 1856 C CA . SER A 1 67 ? 9.738 12.784 -1.316 1.00 0.00 67 SER A CA 2
ATOM 1857 C C . SER A 1 67 ? 10.339 13.918 -0.491 1.00 0.00 67 SER A C 2
ATOM 1858 O O . SER A 1 67 ? 11.535 13.826 -0.144 1.00 0.00 67 SER A O 2
ATOM 1867 N N . ARG A 1 1 ? 6.902 -13.579 -3.385 1.00 0.00 1 ARG A N 3
ATOM 1868 C CA . ARG A 1 1 ? 7.894 -12.490 -3.194 1.00 0.00 1 ARG A CA 3
ATOM 1869 C C . ARG A 1 1 ? 7.280 -11.307 -2.450 1.00 0.00 1 ARG A C 3
ATOM 1870 O O . ARG A 1 1 ? 6.269 -10.750 -2.877 1.00 0.00 1 ARG A O 3
ATOM 1893 N N . ASP A 1 2 ? 7.898 -10.925 -1.334 1.00 0.00 2 ASP A N 3
ATOM 1894 C CA . ASP A 1 2 ? 7.413 -9.805 -0.530 1.00 0.00 2 ASP A CA 3
ATOM 1895 C C . ASP A 1 2 ? 7.141 -8.585 -1.405 1.00 0.00 2 ASP A C 3
ATOM 1896 O O . ASP A 1 2 ? 7.485 -8.572 -2.587 1.00 0.00 2 ASP A O 3
ATOM 1905 N N . GLY A 1 3 ? 6.516 -7.564 -0.826 1.00 0.00 3 GLY A N 3
ATOM 1906 C CA . GLY A 1 3 ? 6.211 -6.365 -1.581 1.00 0.00 3 GLY A CA 3
ATOM 1907 C C . GLY A 1 3 ? 6.783 -5.110 -0.953 1.00 0.00 3 GLY A C 3
ATOM 1908 O O . GLY A 1 3 ? 6.040 -4.274 -0.433 1.00 0.00 3 GLY A O 3
ATOM 1912 N N . TYR A 1 4 ? 8.107 -4.970 -1.015 1.00 0.00 4 TYR A N 3
ATOM 1913 C CA . TYR A 1 4 ? 8.778 -3.800 -0.461 1.00 0.00 4 TYR A CA 3
ATOM 1914 C C . TYR A 1 4 ? 9.770 -3.189 -1.452 1.00 0.00 4 TYR A C 3
ATOM 1915 O O . TYR A 1 4 ? 10.732 -2.541 -1.040 1.00 0.00 4 TYR A O 3
ATOM 1933 N N . PRO A 1 5 ? 9.565 -3.365 -2.773 1.00 0.00 5 PRO A N 3
ATOM 1934 C CA . PRO A 1 5 ? 10.470 -2.798 -3.774 1.00 0.00 5 PRO A CA 3
ATOM 1935 C C . PRO A 1 5 ? 10.460 -1.277 -3.736 1.00 0.00 5 PRO A C 3
ATOM 1936 O O . PRO A 1 5 ? 11.430 -0.631 -4.131 1.00 0.00 5 PRO A O 3
ATOM 1947 N N . LEU A 1 6 ? 9.349 -0.714 -3.255 1.00 0.00 6 LEU A N 3
ATOM 1948 C CA . LEU A 1 6 ? 9.191 0.735 -3.154 1.00 0.00 6 LEU A CA 3
ATOM 1949 C C . LEU A 1 6 ? 9.774 1.437 -4.383 1.00 0.00 6 LEU A C 3
ATOM 1950 O O . LEU A 1 6 ? 10.751 2.175 -4.282 1.00 0.00 6 LEU A O 3
ATOM 1966 N N . ALA A 1 7 ? 9.157 1.178 -5.543 1.00 0.00 7 ALA A N 3
ATOM 1967 C CA . ALA A 1 7 ? 9.583 1.750 -6.829 1.00 0.00 7 ALA A CA 3
ATOM 1968 C C . ALA A 1 7 ? 10.495 2.967 -6.660 1.00 0.00 7 ALA A C 3
ATOM 1969 O O . ALA A 1 7 ? 11.704 2.820 -6.481 1.00 0.00 7 ALA A O 3
ATOM 1976 N N . SER A 1 8 ? 9.918 4.159 -6.711 1.00 0.00 8 SER A N 3
ATOM 1977 C CA . SER A 1 8 ? 10.693 5.383 -6.555 1.00 0.00 8 SER A CA 3
ATOM 1978 C C . SER A 1 8 ? 11.314 5.433 -5.157 1.00 0.00 8 SER A C 3
ATOM 1979 O O . SER A 1 8 ? 11.626 4.392 -4.581 1.00 0.00 8 SER A O 3
ATOM 1987 N N . ASN A 1 9 ? 11.501 6.629 -4.610 1.00 0.00 9 ASN A N 3
ATOM 1988 C CA . ASN A 1 9 ? 12.090 6.762 -3.284 1.00 0.00 9 ASN A CA 3
ATOM 1989 C C . ASN A 1 9 ? 11.048 6.554 -2.188 1.00 0.00 9 ASN A C 3
ATOM 1990 O O . ASN A 1 9 ? 10.836 7.426 -1.345 1.00 0.00 9 ASN A O 3
ATOM 2001 N N . GLY A 1 10 ? 10.412 5.386 -2.194 1.00 0.00 10 GLY A N 3
ATOM 2002 C CA . GLY A 1 10 ? 9.418 5.081 -1.182 1.00 0.00 10 GLY A CA 3
ATOM 2003 C C . GLY A 1 10 ? 7.990 5.239 -1.668 1.00 0.00 10 GLY A C 3
ATOM 2004 O O . GLY A 1 10 ? 7.275 6.137 -1.221 1.00 0.00 10 GLY A O 3
ATOM 2008 N N . CYS A 1 11 ? 7.560 4.358 -2.568 1.00 0.00 11 CYS A N 3
ATOM 2009 C CA . CYS A 1 11 ? 6.196 4.409 -3.082 1.00 0.00 11 CYS A CA 3
ATOM 2010 C C . CYS A 1 11 ? 5.869 3.191 -3.942 1.00 0.00 11 CYS A C 3
ATOM 2011 O O . CYS A 1 11 ? 6.528 2.932 -4.949 1.00 0.00 11 CYS A O 3
ATOM 2018 N N . LYS A 1 12 ? 4.835 2.455 -3.542 1.00 0.00 12 LYS A N 3
ATOM 2019 C CA . LYS A 1 12 ? 4.400 1.269 -4.275 1.00 0.00 12 LYS A CA 3
ATOM 2020 C C . LYS A 1 12 ? 2.991 1.468 -4.833 1.00 0.00 12 LYS A C 3
ATOM 2021 O O . LYS A 1 12 ? 2.818 1.790 -6.009 1.00 0.00 12 LYS A O 3
ATOM 2040 N N . PHE A 1 13 ? 1.988 1.282 -3.977 1.00 0.00 13 PHE A N 3
ATOM 2041 C CA . PHE A 1 13 ? 0.594 1.447 -4.376 1.00 0.00 13 PHE A CA 3
ATOM 2042 C C . PHE A 1 13 ? 0.020 2.730 -3.780 1.00 0.00 13 PHE A C 3
ATOM 2043 O O . PHE A 1 13 ? 0.768 3.603 -3.348 1.00 0.00 13 PHE A O 3
ATOM 2060 N N . GLY A 1 14 ? -1.307 2.846 -3.761 1.00 0.00 14 GLY A N 3
ATOM 2061 C CA . GLY A 1 14 ? -1.942 4.035 -3.216 1.00 0.00 14 GLY A CA 3
ATOM 2062 C C . GLY A 1 14 ? -1.557 4.302 -1.772 1.00 0.00 14 GLY A C 3
ATOM 2063 O O . GLY A 1 14 ? -0.389 4.206 -1.407 1.00 0.00 14 GLY A O 3
ATOM 2067 N N . CYS A 1 15 ? -2.544 4.645 -0.949 1.00 0.00 15 CYS A N 3
ATOM 2068 C CA . CYS A 1 15 ? -2.298 4.928 0.463 1.00 0.00 15 CYS A CA 3
ATOM 2069 C C . CYS A 1 15 ? -1.332 6.097 0.623 1.00 0.00 15 CYS A C 3
ATOM 2070 O O . CYS A 1 15 ? -0.242 6.101 0.052 1.00 0.00 15 CYS A O 3
ATOM 2077 N N . SER A 1 16 ? -1.736 7.089 1.408 1.00 0.00 16 SER A N 3
ATOM 2078 C CA . SER A 1 16 ? -0.902 8.261 1.645 1.00 0.00 16 SER A CA 3
ATOM 2079 C C . SER A 1 16 ? -1.606 9.253 2.565 1.00 0.00 16 SER A C 3
ATOM 2080 O O . SER A 1 16 ? -2.727 9.011 3.015 1.00 0.00 16 SER A O 3
ATOM 2088 N N . GLY A 1 17 ? -0.944 10.372 2.837 1.00 0.00 17 GLY A N 3
ATOM 2089 C CA . GLY A 1 17 ? -1.523 11.386 3.698 1.00 0.00 17 GLY A CA 3
ATOM 2090 C C . GLY A 1 17 ? -2.164 12.511 2.911 1.00 0.00 17 GLY A C 3
ATOM 2091 O O . GLY A 1 17 ? -3.248 12.981 3.257 1.00 0.00 17 GLY A O 3
ATOM 2095 N N . LEU A 1 18 ? -1.494 12.941 1.847 1.00 0.00 18 LEU A N 3
ATOM 2096 C CA . LEU A 1 18 ? -2.004 14.018 1.004 1.00 0.00 18 LEU A CA 3
ATOM 2097 C C . LEU A 1 18 ? -3.088 13.497 0.065 1.00 0.00 18 LEU A C 3
ATOM 2098 O O . LEU A 1 18 ? -2.939 13.533 -1.156 1.00 0.00 18 LEU A O 3
ATOM 2114 N N . GLY A 1 19 ? -4.180 13.010 0.646 1.00 0.00 19 GLY A N 3
ATOM 2115 C CA . GLY A 1 19 ? -5.273 12.486 -0.151 1.00 0.00 19 GLY A CA 3
ATOM 2116 C C . GLY A 1 19 ? -5.966 11.317 0.519 1.00 0.00 19 GLY A C 3
ATOM 2117 O O . GLY A 1 19 ? -5.352 10.280 0.766 1.00 0.00 19 GLY A O 3
ATOM 2121 N N . GLU A 1 20 ? -7.251 11.485 0.816 1.00 0.00 20 GLU A N 3
ATOM 2122 C CA . GLU A 1 20 ? -8.030 10.437 1.465 1.00 0.00 20 GLU A CA 3
ATOM 2123 C C . GLU A 1 20 ? -8.452 9.365 0.464 1.00 0.00 20 GLU A C 3
ATOM 2124 O O . GLU A 1 20 ? -8.750 8.232 0.845 1.00 0.00 20 GLU A O 3
ATOM 2136 N N . ASN A 1 21 ? -8.477 9.725 -0.815 1.00 0.00 21 ASN A N 3
ATOM 2137 C CA . ASN A 1 21 ? -8.864 8.796 -1.864 1.00 0.00 21 ASN A CA 3
ATOM 2138 C C . ASN A 1 21 ? -7.683 7.899 -2.251 1.00 0.00 21 ASN A C 3
ATOM 2139 O O . ASN A 1 21 ? -6.946 7.430 -1.384 1.00 0.00 21 ASN A O 3
ATOM 2150 N N . ASN A 1 22 ? -7.506 7.658 -3.549 1.00 0.00 22 ASN A N 3
ATOM 2151 C CA . ASN A 1 22 ? -6.416 6.814 -4.036 1.00 0.00 22 ASN A CA 3
ATOM 2152 C C . ASN A 1 22 ? -6.412 5.457 -3.328 1.00 0.00 22 ASN A C 3
ATOM 2153 O O . ASN A 1 22 ? -5.390 5.037 -2.784 1.00 0.00 22 ASN A O 3
ATOM 2164 N N . PRO A 1 23 ? -7.557 4.749 -3.325 1.00 0.00 23 PRO A N 3
ATOM 2165 C CA . PRO A 1 23 ? -7.678 3.441 -2.682 1.00 0.00 23 PRO A CA 3
ATOM 2166 C C . PRO A 1 23 ? -7.267 2.292 -3.601 1.00 0.00 23 PRO A C 3
ATOM 2167 O O . PRO A 1 23 ? -7.737 1.165 -3.444 1.00 0.00 23 PRO A O 3
ATOM 2178 N N . THR A 1 24 ? -6.393 2.581 -4.561 1.00 0.00 24 THR A N 3
ATOM 2179 C CA . THR A 1 24 ? -5.929 1.569 -5.502 1.00 0.00 24 THR A CA 3
ATOM 2180 C C . THR A 1 24 ? -5.237 0.419 -4.778 1.00 0.00 24 THR A C 3
ATOM 2181 O O . THR A 1 24 ? -5.485 -0.749 -5.072 1.00 0.00 24 THR A O 3
ATOM 2192 N N . CYS A 1 25 ? -4.363 0.757 -3.833 1.00 0.00 25 CYS A N 3
ATOM 2193 C CA . CYS A 1 25 ? -3.630 -0.250 -3.070 1.00 0.00 25 CYS A CA 3
ATOM 2194 C C . CYS A 1 25 ? -4.560 -1.349 -2.561 1.00 0.00 25 CYS A C 3
ATOM 2195 O O . CYS A 1 25 ? -4.212 -2.529 -2.584 1.00 0.00 25 CYS A O 3
ATOM 2202 N N . ASN A 1 26 ? -5.744 -0.954 -2.104 1.00 0.00 26 ASN A N 3
ATOM 2203 C CA . ASN A 1 26 ? -6.721 -1.907 -1.589 1.00 0.00 26 ASN A CA 3
ATOM 2204 C C . ASN A 1 26 ? -7.077 -2.952 -2.645 1.00 0.00 26 ASN A C 3
ATOM 2205 O O . ASN A 1 26 ? -6.946 -4.153 -2.411 1.00 0.00 26 ASN A O 3
ATOM 2216 N N . HIS A 1 27 ? -7.528 -2.485 -3.805 1.00 0.00 27 HIS A N 3
ATOM 2217 C CA . HIS A 1 27 ? -7.904 -3.379 -4.894 1.00 0.00 27 HIS A CA 3
ATOM 2218 C C . HIS A 1 27 ? -6.674 -4.045 -5.505 1.00 0.00 27 HIS A C 3
ATOM 2219 O O . HIS A 1 27 ? -6.675 -5.247 -5.766 1.00 0.00 27 HIS A O 3
ATOM 2234 N N . VAL A 1 28 ? -5.630 -3.255 -5.731 1.00 0.00 28 VAL A N 3
ATOM 2235 C CA . VAL A 1 28 ? -4.394 -3.765 -6.315 1.00 0.00 28 VAL A CA 3
ATOM 2236 C C . VAL A 1 28 ? -3.843 -4.941 -5.514 1.00 0.00 28 VAL A C 3
ATOM 2237 O O . VAL A 1 28 ? -3.638 -6.029 -6.052 1.00 0.00 28 VAL A O 3
ATOM 2250 N N . CYS A 1 29 ? -3.603 -4.718 -4.225 1.00 0.00 29 CYS A N 3
ATOM 2251 C CA . CYS A 1 29 ? -3.073 -5.762 -3.352 1.00 0.00 29 CYS A CA 3
ATOM 2252 C C . CYS A 1 29 ? -3.966 -6.999 -3.373 1.00 0.00 29 CYS A C 3
ATOM 2253 O O . CYS A 1 29 ? -3.482 -8.124 -3.490 1.00 0.00 29 CYS A O 3
ATOM 2260 N N . GLU A 1 30 ? -5.272 -6.782 -3.258 1.00 0.00 30 GLU A N 3
ATOM 2261 C CA . GLU A 1 30 ? -6.233 -7.880 -3.261 1.00 0.00 30 GLU A CA 3
ATOM 2262 C C . GLU A 1 30 ? -6.496 -8.395 -4.677 1.00 0.00 30 GLU A C 3
ATOM 2263 O O . GLU A 1 30 ? -7.270 -9.333 -4.866 1.00 0.00 30 GLU A O 3
ATOM 2275 N N . LYS A 1 31 ? -5.859 -7.780 -5.672 1.00 0.00 31 LYS A N 3
ATOM 2276 C CA . LYS A 1 31 ? -6.044 -8.188 -7.061 1.00 0.00 31 LYS A CA 3
ATOM 2277 C C . LYS A 1 31 ? -4.849 -8.990 -7.570 1.00 0.00 31 LYS A C 3
ATOM 2278 O O . LYS A 1 31 ? -4.972 -10.176 -7.874 1.00 0.00 31 LYS A O 3
ATOM 2297 N N . LYS A 1 32 ? -3.697 -8.333 -7.671 1.00 0.00 32 LYS A N 3
ATOM 2298 C CA . LYS A 1 32 ? -2.486 -8.988 -8.156 1.00 0.00 32 LYS A CA 3
ATOM 2299 C C . LYS A 1 32 ? -1.800 -9.776 -7.050 1.00 0.00 32 LYS A C 3
ATOM 2300 O O . LYS A 1 32 ? -1.122 -10.770 -7.312 1.00 0.00 32 LYS A O 3
ATOM 2319 N N . ALA A 1 33 ? -1.996 -9.345 -5.814 1.00 0.00 33 ALA A N 3
ATOM 2320 C CA . ALA A 1 33 ? -1.412 -10.031 -4.673 1.00 0.00 33 ALA A CA 3
ATOM 2321 C C . ALA A 1 33 ? -2.447 -10.963 -4.058 1.00 0.00 33 ALA A C 3
ATOM 2322 O O . ALA A 1 33 ? -2.109 -11.895 -3.327 1.00 0.00 33 ALA A O 3
ATOM 2329 N N . GLY A 1 34 ? -3.712 -10.709 -4.383 1.00 0.00 34 GLY A N 3
ATOM 2330 C CA . GLY A 1 34 ? -4.801 -11.526 -3.891 1.00 0.00 34 GLY A CA 3
ATOM 2331 C C . GLY A 1 34 ? -4.677 -11.866 -2.416 1.00 0.00 34 GLY A C 3
ATOM 2332 O O . GLY A 1 34 ? -5.161 -12.907 -1.972 1.00 0.00 34 GLY A O 3
ATOM 2336 N N . SER A 1 35 ? -4.026 -10.990 -1.657 1.00 0.00 35 SER A N 3
ATOM 2337 C CA . SER A 1 35 ? -3.842 -11.209 -0.226 1.00 0.00 35 SER A CA 3
ATOM 2338 C C . SER A 1 35 ? -4.135 -9.937 0.564 1.00 0.00 35 SER A C 3
ATOM 2339 O O . SER A 1 35 ? -4.392 -8.880 -0.013 1.00 0.00 35 SER A O 3
ATOM 2347 N N . ASP A 1 36 ? -4.092 -10.047 1.888 1.00 0.00 36 ASP A N 3
ATOM 2348 C CA . ASP A 1 36 ? -4.350 -8.905 2.760 1.00 0.00 36 ASP A CA 3
ATOM 2349 C C . ASP A 1 36 ? -3.119 -8.570 3.596 1.00 0.00 36 ASP A C 3
ATOM 2350 O O . ASP A 1 36 ? -3.233 -8.047 4.705 1.00 0.00 36 ASP A O 3
ATOM 2359 N N . TYR A 1 37 ? -1.943 -8.874 3.058 1.00 0.00 37 TYR A N 3
ATOM 2360 C CA . TYR A 1 37 ? -0.691 -8.605 3.755 1.00 0.00 37 TYR A CA 3
ATOM 2361 C C . TYR A 1 37 ? -0.037 -7.334 3.223 1.00 0.00 37 TYR A C 3
ATOM 2362 O O . TYR A 1 37 ? 0.523 -7.324 2.126 1.00 0.00 37 TYR A O 3
ATOM 2380 N N . GLY A 1 38 ? -0.114 -6.262 4.006 1.00 0.00 38 GLY A N 3
ATOM 2381 C CA . GLY A 1 38 ? 0.471 -5.001 3.594 1.00 0.00 38 GLY A CA 3
ATOM 2382 C C . GLY A 1 38 ? 0.943 -4.163 4.766 1.00 0.00 38 GLY A C 3
ATOM 2383 O O . GLY A 1 38 ? 1.081 -4.662 5.884 1.00 0.00 38 GLY A O 3
ATOM 2387 N N . TYR A 1 39 ? 1.194 -2.883 4.506 1.00 0.00 39 TYR A N 3
ATOM 2388 C CA . TYR A 1 39 ? 1.656 -1.959 5.537 1.00 0.00 39 TYR A CA 3
ATOM 2389 C C . TYR A 1 39 ? 1.573 -0.518 5.034 1.00 0.00 39 TYR A C 3
ATOM 2390 O O . TYR A 1 39 ? 2.049 -0.203 3.944 1.00 0.00 39 TYR A O 3
ATOM 2408 N N . CYS A 1 40 ? 0.969 0.351 5.833 1.00 0.00 40 CYS A N 3
ATOM 2409 C CA . CYS A 1 40 ? 0.829 1.754 5.462 1.00 0.00 40 CYS A CA 3
ATOM 2410 C C . CYS A 1 40 ? 1.438 2.656 6.529 1.00 0.00 40 CYS A C 3
ATOM 2411 O O . CYS A 1 40 ? 1.198 2.475 7.722 1.00 0.00 40 CYS A O 3
ATOM 2418 N N . TYR A 1 41 ? 2.225 3.631 6.089 1.00 0.00 41 TYR A N 3
ATOM 2419 C CA . TYR A 1 41 ? 2.867 4.564 7.004 1.00 0.00 41 TYR A CA 3
ATOM 2420 C C . TYR A 1 41 ? 2.494 6.004 6.642 1.00 0.00 41 TYR A C 3
ATOM 2421 O O . TYR A 1 41 ? 1.442 6.494 7.052 1.00 0.00 41 TYR A O 3
ATOM 2439 N N . ALA A 1 42 ? 3.339 6.677 5.864 1.00 0.00 42 ALA A N 3
ATOM 2440 C CA . ALA A 1 42 ? 3.057 8.045 5.455 1.00 0.00 42 ALA A CA 3
ATOM 2441 C C . ALA A 1 42 ? 2.425 8.069 4.057 1.00 0.00 42 ALA A C 3
ATOM 2442 O O . ALA A 1 42 ? 1.330 7.544 3.862 1.00 0.00 42 ALA A O 3
ATOM 2449 N N . TRP A 1 43 ? 3.110 8.680 3.090 1.00 0.00 43 TRP A N 3
ATOM 2450 C CA . TRP A 1 43 ? 2.600 8.765 1.726 1.00 0.00 43 TRP A CA 3
ATOM 2451 C C . TRP A 1 43 ? 3.002 7.543 0.898 1.00 0.00 43 TRP A C 3
ATOM 2452 O O . TRP A 1 43 ? 3.819 7.651 -0.016 1.00 0.00 43 TRP A O 3
ATOM 2473 N N . THR A 1 44 ? 2.423 6.380 1.210 1.00 0.00 44 THR A N 3
ATOM 2474 C CA . THR A 1 44 ? 2.738 5.154 0.472 1.00 0.00 44 THR A CA 3
ATOM 2475 C C . THR A 1 44 ? 1.939 3.953 0.981 1.00 0.00 44 THR A C 3
ATOM 2476 O O . THR A 1 44 ? 1.204 4.049 1.963 1.00 0.00 44 THR A O 3
ATOM 2487 N N . CYS A 1 45 ? 2.108 2.820 0.299 1.00 0.00 45 CYS A N 3
ATOM 2488 C CA . CYS A 1 45 ? 1.429 1.580 0.662 1.00 0.00 45 CYS A CA 3
ATOM 2489 C C . CYS A 1 45 ? 2.378 0.392 0.522 1.00 0.00 45 CYS A C 3
ATOM 2490 O O . CYS A 1 45 ? 3.231 0.371 -0.363 1.00 0.00 45 CYS A O 3
ATOM 2497 N N . TYR A 1 46 ? 2.224 -0.592 1.399 1.00 0.00 46 TYR A N 3
ATOM 2498 C CA . TYR A 1 46 ? 3.068 -1.783 1.372 1.00 0.00 46 TYR A CA 3
ATOM 2499 C C . TYR A 1 46 ? 2.241 -3.026 1.069 1.00 0.00 46 TYR A C 3
ATOM 2500 O O . TYR A 1 46 ? 1.041 -3.062 1.344 1.00 0.00 46 TYR A O 3
ATOM 2518 N N . CYS A 1 47 ? 2.881 -4.046 0.503 1.00 0.00 47 CYS A N 3
ATOM 2519 C CA . CYS A 1 47 ? 2.183 -5.283 0.174 1.00 0.00 47 CYS A CA 3
ATOM 2520 C C . CYS A 1 47 ? 3.113 -6.490 0.255 1.00 0.00 47 CYS A C 3
ATOM 2521 O O . CYS A 1 47 ? 4.331 -6.347 0.377 1.00 0.00 47 CYS A O 3
ATOM 2528 N N . GLU A 1 48 ? 2.526 -7.680 0.182 1.00 0.00 48 GLU A N 3
ATOM 2529 C CA . GLU A 1 48 ? 3.290 -8.921 0.240 1.00 0.00 48 GLU A CA 3
ATOM 2530 C C . GLU A 1 48 ? 2.860 -9.867 -0.877 1.00 0.00 48 GLU A C 3
ATOM 2531 O O . GLU A 1 48 ? 1.675 -9.958 -1.201 1.00 0.00 48 GLU A O 3
ATOM 2543 N N . HIS A 1 49 ? 3.826 -10.564 -1.467 1.00 0.00 49 HIS A N 3
ATOM 2544 C CA . HIS A 1 49 ? 3.543 -11.500 -2.552 1.00 0.00 49 HIS A CA 3
ATOM 2545 C C . HIS A 1 49 ? 3.081 -10.756 -3.802 1.00 0.00 49 HIS A C 3
ATOM 2546 O O . HIS A 1 49 ? 2.280 -11.273 -4.583 1.00 0.00 49 HIS A O 3
ATOM 2561 N N . VAL A 1 50 ? 3.591 -9.542 -3.985 1.00 0.00 50 VAL A N 3
ATOM 2562 C CA . VAL A 1 50 ? 3.232 -8.725 -5.140 1.00 0.00 50 VAL A CA 3
ATOM 2563 C C . VAL A 1 50 ? 4.377 -8.648 -6.138 1.00 0.00 50 VAL A C 3
ATOM 2564 O O . VAL A 1 50 ? 4.162 -8.486 -7.337 1.00 0.00 50 VAL A O 3
ATOM 2577 N N . ALA A 1 51 ? 5.594 -8.761 -5.629 1.00 0.00 51 ALA A N 3
ATOM 2578 C CA . ALA A 1 51 ? 6.786 -8.700 -6.470 1.00 0.00 51 ALA A CA 3
ATOM 2579 C C . ALA A 1 51 ? 7.045 -10.025 -7.188 1.00 0.00 51 ALA A C 3
ATOM 2580 O O . ALA A 1 51 ? 8.101 -10.210 -7.793 1.00 0.00 51 ALA A O 3
ATOM 2587 N N . GLU A 1 52 ? 6.083 -10.944 -7.127 1.00 0.00 52 GLU A N 3
ATOM 2588 C CA . GLU A 1 52 ? 6.222 -12.239 -7.780 1.00 0.00 52 GLU A CA 3
ATOM 2589 C C . GLU A 1 52 ? 5.990 -12.115 -9.284 1.00 0.00 52 GLU A C 3
ATOM 2590 O O . GLU A 1 52 ? 5.091 -12.747 -9.840 1.00 0.00 52 GLU A O 3
ATOM 2602 N N . GLY A 1 53 ? 6.809 -11.295 -9.938 1.00 0.00 53 GLY A N 3
ATOM 2603 C CA . GLY A 1 53 ? 6.676 -11.105 -11.370 1.00 0.00 53 GLY A CA 3
ATOM 2604 C C . GLY A 1 53 ? 5.987 -9.801 -11.733 1.00 0.00 53 GLY A C 3
ATOM 2605 O O . GLY A 1 53 ? 6.125 -9.312 -12.854 1.00 0.00 53 GLY A O 3
ATOM 2609 N N . THR A 1 54 ? 5.240 -9.237 -10.787 1.00 0.00 54 THR A N 3
ATOM 2610 C CA . THR A 1 54 ? 4.527 -7.985 -11.021 1.00 0.00 54 THR A CA 3
ATOM 2611 C C . THR A 1 54 ? 5.492 -6.803 -11.061 1.00 0.00 54 THR A C 3
ATOM 2612 O O . THR A 1 54 ? 6.687 -6.956 -10.815 1.00 0.00 54 THR A O 3
ATOM 2623 N N . VAL A 1 55 ? 4.962 -5.624 -11.375 1.00 0.00 55 VAL A N 3
ATOM 2624 C CA . VAL A 1 55 ? 5.774 -4.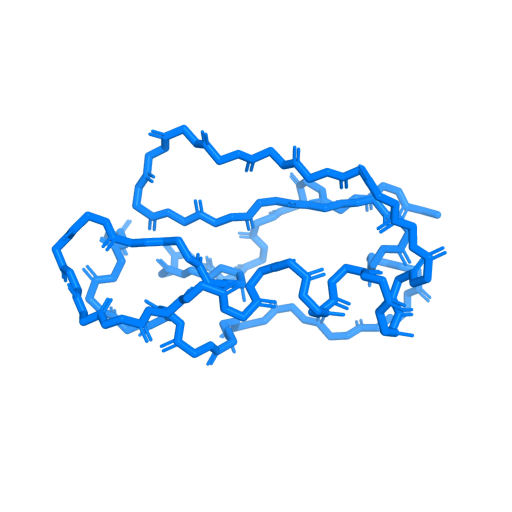415 -11.448 1.00 0.00 55 VAL A CA 3
ATOM 2625 C C . VAL A 1 55 ? 5.091 -3.245 -10.745 1.00 0.00 55 VAL A C 3
ATOM 2626 O O . VAL A 1 55 ? 3.864 -3.192 -10.653 1.00 0.00 55 VAL A O 3
ATOM 2639 N N . LEU A 1 56 ? 5.897 -2.308 -10.253 1.00 0.00 56 LEU A N 3
ATOM 2640 C CA . LEU A 1 56 ? 5.376 -1.132 -9.562 1.00 0.00 56 LEU A CA 3
ATOM 2641 C C . LEU A 1 56 ? 6.171 0.112 -9.949 1.00 0.00 56 LEU A C 3
ATOM 2642 O O . LEU A 1 56 ? 7.397 0.067 -10.050 1.00 0.00 56 LEU A O 3
ATOM 2658 N N . TRP A 1 57 ? 5.469 1.221 -10.169 1.00 0.00 57 TRP A N 3
ATOM 2659 C CA . TRP A 1 57 ? 6.120 2.469 -10.549 1.00 0.00 57 TRP A CA 3
ATOM 2660 C C . TRP A 1 57 ? 5.215 3.670 -10.290 1.00 0.00 57 TRP A C 3
ATOM 2661 O O . TRP A 1 57 ? 4.575 4.189 -11.205 1.00 0.00 57 TRP A O 3
ATOM 2682 N N . GLY A 1 58 ? 5.175 4.113 -9.037 1.00 0.00 58 GLY A N 3
ATOM 2683 C CA . GLY A 1 58 ? 4.358 5.257 -8.674 1.00 0.00 58 GLY A CA 3
ATOM 2684 C C . GLY A 1 58 ? 2.881 5.044 -8.955 1.00 0.00 58 GLY A C 3
ATOM 2685 O O . GLY A 1 58 ? 2.454 5.041 -10.110 1.00 0.00 58 GLY A O 3
ATOM 2689 N N . ASP A 1 59 ? 2.101 4.875 -7.892 1.00 0.00 59 ASP A N 3
ATOM 2690 C CA . ASP A 1 59 ? 0.661 4.670 -8.017 1.00 0.00 59 ASP A CA 3
ATOM 2691 C C . ASP A 1 59 ? -0.088 6.001 -7.880 1.00 0.00 59 ASP A C 3
ATOM 2692 O O . ASP A 1 59 ? 0.455 7.057 -8.207 1.00 0.00 59 ASP A O 3
ATOM 2701 N N . SER A 1 60 ? -1.330 5.950 -7.397 1.00 0.00 60 SER A N 3
ATOM 2702 C CA . SER A 1 60 ? -2.133 7.157 -7.228 1.00 0.00 60 SER A CA 3
ATOM 2703 C C . SER A 1 60 ? -1.652 7.973 -6.029 1.00 0.00 60 SER A C 3
ATOM 2704 O O . SER A 1 60 ? -0.988 8.996 -6.190 1.00 0.00 60 SER A O 3
ATOM 2712 N N . GLY A 1 61 ? -1.986 7.510 -4.827 1.00 0.00 61 GLY A N 3
ATOM 2713 C CA . GLY A 1 61 ? -1.572 8.209 -3.621 1.00 0.00 61 GLY A CA 3
ATOM 2714 C C . GLY A 1 61 ? -0.064 8.250 -3.461 1.00 0.00 61 GLY A C 3
ATOM 2715 O O . GLY A 1 61 ? 0.463 9.026 -2.664 1.00 0.00 61 GLY A O 3
ATOM 2719 N N . THR A 1 62 ? 0.628 7.403 -4.214 1.00 0.00 62 THR A N 3
ATOM 2720 C CA . THR A 1 62 ? 2.083 7.326 -4.154 1.00 0.00 62 THR A CA 3
ATOM 2721 C C . THR A 1 62 ? 2.750 8.260 -5.163 1.00 0.00 62 THR A C 3
ATOM 2722 O O . THR A 1 62 ? 3.977 8.344 -5.212 1.00 0.00 62 THR A O 3
ATOM 2733 N N . GLY A 1 63 ? 1.942 8.943 -5.975 1.00 0.00 63 GLY A N 3
ATOM 2734 C CA . GLY A 1 63 ? 2.465 9.856 -6.987 1.00 0.00 63 GLY A CA 3
ATOM 2735 C C . GLY A 1 63 ? 3.825 10.444 -6.634 1.00 0.00 63 GLY A C 3
ATOM 2736 O O . GLY A 1 63 ? 4.838 10.052 -7.214 1.00 0.00 63 GLY A O 3
ATOM 2740 N N . PRO A 1 64 ? 3.880 11.390 -5.683 1.00 0.00 64 PRO A N 3
ATOM 2741 C CA . PRO A 1 64 ? 5.132 12.022 -5.265 1.00 0.00 64 PRO A CA 3
ATOM 2742 C C . PRO A 1 64 ? 5.898 11.194 -4.232 1.00 0.00 64 PRO A C 3
ATOM 2743 O O . PRO A 1 64 ? 6.973 11.589 -3.781 1.00 0.00 64 PRO A O 3
ATOM 2754 N N . CYS A 1 65 ? 5.335 10.047 -3.854 1.00 0.00 65 CYS A N 3
ATOM 2755 C CA . CYS A 1 65 ? 5.958 9.166 -2.868 1.00 0.00 65 CYS A CA 3
ATOM 2756 C C . CYS A 1 65 ? 6.252 9.917 -1.574 1.00 0.00 65 CYS A C 3
ATOM 2757 O O . CYS A 1 65 ? 6.084 11.134 -1.498 1.00 0.00 65 CYS A O 3
ATOM 2764 N N . ARG A 1 66 ? 6.696 9.181 -0.561 1.00 0.00 66 ARG A N 3
ATOM 2765 C CA . ARG A 1 66 ? 7.019 9.773 0.732 1.00 0.00 66 ARG A CA 3
ATOM 2766 C C . ARG A 1 66 ? 8.167 10.769 0.598 1.00 0.00 66 ARG A C 3
ATOM 2767 O O . ARG A 1 66 ? 9.267 10.412 0.177 1.00 0.00 66 ARG A O 3
ATOM 2788 N N . SER A 1 67 ? 7.905 12.020 0.963 1.00 0.00 67 SER A N 3
ATOM 2789 C CA . SER A 1 67 ? 8.917 13.070 0.886 1.00 0.00 67 SER A CA 3
ATOM 2790 C C . SER A 1 67 ? 9.456 13.207 -0.534 1.00 0.00 67 SER A C 3
ATOM 2791 O O . SER A 1 67 ? 10.523 13.835 -0.703 1.00 0.00 67 SER A O 3
ATOM 2800 N N . ARG A 1 1 ? 8.471 -13.699 -1.871 1.00 0.00 1 ARG A N 4
ATOM 2801 C CA . ARG A 1 1 ? 8.016 -12.699 -2.871 1.00 0.00 1 ARG A CA 4
ATOM 2802 C C . ARG A 1 1 ? 7.275 -11.545 -2.198 1.00 0.00 1 ARG A C 4
ATOM 2803 O O . ARG A 1 1 ? 6.174 -11.177 -2.607 1.00 0.00 1 ARG A O 4
ATOM 2826 N N . ASP A 1 2 ? 7.890 -10.976 -1.162 1.00 0.00 2 ASP A N 4
ATOM 2827 C CA . ASP A 1 2 ? 7.290 -9.863 -0.432 1.00 0.00 2 ASP A CA 4
ATOM 2828 C C . ASP A 1 2 ? 7.282 -8.597 -1.279 1.00 0.00 2 ASP A C 4
ATOM 2829 O O . ASP A 1 2 ? 7.871 -8.557 -2.360 1.00 0.00 2 ASP A O 4
ATOM 2838 N N . GLY A 1 3 ? 6.616 -7.561 -0.780 1.00 0.00 3 GLY A N 4
ATOM 2839 C CA . GLY A 1 3 ? 6.549 -6.307 -1.503 1.00 0.00 3 GLY A CA 4
ATOM 2840 C C . GLY A 1 3 ? 7.007 -5.132 -0.666 1.00 0.00 3 GLY A C 4
ATOM 2841 O O . GLY A 1 3 ? 6.217 -4.238 -0.354 1.00 0.00 3 GLY A O 4
ATOM 2845 N N . TYR A 1 4 ? 8.286 -5.140 -0.300 1.00 0.00 4 TYR A N 4
ATOM 2846 C CA . TYR A 1 4 ? 8.863 -4.075 0.510 1.00 0.00 4 TYR A CA 4
ATOM 2847 C C . TYR A 1 4 ? 10.072 -3.404 -0.169 1.00 0.00 4 TYR A C 4
ATOM 2848 O O . TYR A 1 4 ? 10.746 -2.589 0.459 1.00 0.00 4 TYR A O 4
ATOM 2866 N N . PRO A 1 5 ? 10.385 -3.713 -1.453 1.00 0.00 5 PRO A N 4
ATOM 2867 C CA . PRO A 1 5 ? 11.525 -3.093 -2.136 1.00 0.00 5 PRO A CA 4
ATOM 2868 C C . PRO A 1 5 ? 11.215 -1.675 -2.601 1.00 0.00 5 PRO A C 4
ATOM 2869 O O . PRO A 1 5 ? 12.118 -0.924 -2.969 1.00 0.00 5 PRO A O 4
ATOM 2880 N N . LEU A 1 6 ? 9.931 -1.320 -2.584 1.00 0.00 6 LEU A N 4
ATOM 2881 C CA . LEU A 1 6 ? 9.478 0.005 -3.004 1.00 0.00 6 LEU A CA 4
ATOM 2882 C C . LEU A 1 6 ? 10.224 0.476 -4.253 1.00 0.00 6 LEU A C 4
ATOM 2883 O O . LEU A 1 6 ? 11.284 1.094 -4.166 1.00 0.00 6 LEU A O 4
ATOM 2899 N N . ALA A 1 7 ? 9.653 0.164 -5.418 1.00 0.00 7 ALA A N 4
ATOM 2900 C CA . ALA A 1 7 ? 10.242 0.533 -6.707 1.00 0.00 7 ALA A CA 4
ATOM 2901 C C . ALA A 1 7 ? 10.873 1.918 -6.674 1.00 0.00 7 ALA A C 4
ATOM 2902 O O . ALA A 1 7 ? 12.093 2.058 -6.597 1.00 0.00 7 ALA A O 4
ATOM 2909 N N . SER A 1 8 ? 10.029 2.930 -6.741 1.00 0.00 8 SER A N 4
ATOM 2910 C CA . SER A 1 8 ? 10.483 4.307 -6.726 1.00 0.00 8 SER A CA 4
ATOM 2911 C C . SER A 1 8 ? 10.901 4.719 -5.321 1.00 0.00 8 SER A C 4
ATOM 2912 O O . SER A 1 8 ? 10.986 3.889 -4.416 1.00 0.00 8 SER A O 4
ATOM 2920 N N . ASN A 1 9 ? 11.169 6.002 -5.151 1.00 0.00 9 ASN A N 4
ATOM 2921 C CA . ASN A 1 9 ? 11.590 6.533 -3.860 1.00 0.00 9 ASN A CA 4
ATOM 2922 C C . ASN A 1 9 ? 10.419 6.624 -2.886 1.00 0.00 9 ASN A C 4
ATOM 2923 O O . ASN A 1 9 ? 9.777 7.667 -2.764 1.00 0.00 9 ASN A O 4
ATOM 2934 N N . GLY A 1 10 ? 10.158 5.525 -2.184 1.00 0.00 10 GLY A N 4
ATOM 2935 C CA . GLY A 1 10 ? 9.076 5.497 -1.216 1.00 0.00 10 GLY A CA 4
ATOM 2936 C C . GLY A 1 10 ? 7.729 5.858 -1.809 1.00 0.00 10 GLY A C 4
ATOM 2937 O O . GLY A 1 10 ? 7.101 6.831 -1.393 1.00 0.00 10 GLY A O 4
ATOM 2941 N N . CYS A 1 11 ? 7.274 5.066 -2.775 1.00 0.00 11 CYS A N 4
ATOM 2942 C CA . CYS A 1 11 ? 5.984 5.305 -3.412 1.00 0.00 11 CYS A CA 4
ATOM 2943 C C . CYS A 1 11 ? 5.586 4.132 -4.303 1.00 0.00 11 CYS A C 4
ATOM 2944 O O . CYS A 1 11 ? 5.878 4.121 -5.498 1.00 0.00 11 CYS A O 4
ATOM 2951 N N . LYS A 1 12 ? 4.915 3.149 -3.711 1.00 0.00 12 LYS A N 4
ATOM 2952 C CA . LYS A 1 12 ? 4.470 1.972 -4.448 1.00 0.00 12 LYS A CA 4
ATOM 2953 C C . LYS A 1 12 ? 3.082 2.205 -5.034 1.00 0.00 12 LYS A C 4
ATOM 2954 O O . LYS A 1 12 ? 2.937 2.491 -6.222 1.00 0.00 12 LYS A O 4
ATOM 2973 N N . PHE A 1 13 ? 2.066 2.093 -4.187 1.00 0.00 13 PHE A N 4
ATOM 2974 C CA . PHE A 1 13 ? 0.689 2.302 -4.611 1.00 0.00 13 PHE A CA 4
ATOM 2975 C C . PHE A 1 13 ? 0.103 3.522 -3.900 1.00 0.00 13 PHE A C 4
ATOM 2976 O O . PHE A 1 13 ? 0.824 4.477 -3.609 1.00 0.00 13 PHE A O 4
ATOM 2993 N N . GLY A 1 14 ? -1.197 3.499 -3.629 1.00 0.00 14 GLY A N 4
ATOM 2994 C CA . GLY A 1 14 ? -1.830 4.624 -2.965 1.00 0.00 14 GLY A CA 4
ATOM 2995 C C . GLY A 1 14 ? -1.299 4.871 -1.564 1.00 0.00 14 GLY A C 4
ATOM 2996 O O . GLY A 1 14 ? -0.097 4.767 -1.320 1.00 0.00 14 GLY A O 4
ATOM 3000 N N . CYS A 1 15 ? -2.205 5.214 -0.647 1.00 0.00 15 CYS A N 4
ATOM 3001 C CA . CYS A 1 15 ? -1.846 5.498 0.745 1.00 0.00 15 CYS A CA 4
ATOM 3002 C C . CYS A 1 15 ? -1.325 6.927 0.903 1.00 0.00 15 CYS A C 4
ATOM 3003 O O . CYS A 1 15 ? -0.914 7.326 1.992 1.00 0.00 15 CYS A O 4
ATOM 3010 N N . SER A 1 16 ? -1.349 7.693 -0.184 1.00 0.00 16 SER A N 4
ATOM 3011 C CA . SER A 1 16 ? -0.881 9.074 -0.155 1.00 0.00 16 SER A CA 4
ATOM 3012 C C . SER A 1 16 ? -1.779 9.927 0.738 1.00 0.00 16 SER A C 4
ATOM 3013 O O . SER A 1 16 ? -2.660 10.636 0.252 1.00 0.00 16 SER A O 4
ATOM 3021 N N . GLY A 1 17 ? -1.550 9.849 2.048 1.00 0.00 17 GLY A N 4
ATOM 3022 C CA . GLY A 1 17 ? -2.348 10.609 2.998 1.00 0.00 17 GLY A CA 4
ATOM 3023 C C . GLY A 1 17 ? -2.603 12.040 2.557 1.00 0.00 17 GLY A C 4
ATOM 3024 O O . GLY A 1 17 ? -3.746 12.429 2.318 1.00 0.00 17 GLY A O 4
ATOM 3028 N N . LEU A 1 18 ? -1.536 12.825 2.451 1.00 0.00 18 LEU A N 4
ATOM 3029 C CA . LEU A 1 18 ? -1.649 14.221 2.040 1.00 0.00 18 LEU A CA 4
ATOM 3030 C C . LEU A 1 18 ? -2.320 14.341 0.675 1.00 0.00 18 LEU A C 4
ATOM 3031 O O . LEU A 1 18 ? -1.661 14.261 -0.362 1.00 0.00 18 LEU A O 4
ATOM 3047 N N . GLY A 1 19 ? -3.636 14.538 0.682 1.00 0.00 19 GLY A N 4
ATOM 3048 C CA . GLY A 1 19 ? -4.373 14.671 -0.561 1.00 0.00 19 GLY A CA 4
ATOM 3049 C C . GLY A 1 19 ? -4.877 13.341 -1.085 1.00 0.00 19 GLY A C 4
ATOM 3050 O O . GLY A 1 19 ? -5.264 12.466 -0.311 1.00 0.00 19 GLY A O 4
ATOM 3054 N N . GLU A 1 20 ? -4.873 13.189 -2.406 1.00 0.00 20 GLU A N 4
ATOM 3055 C CA . GLU A 1 20 ? -5.334 11.958 -3.041 1.00 0.00 20 GLU A CA 4
ATOM 3056 C C . GLU A 1 20 ? -4.565 10.750 -2.513 1.00 0.00 20 GLU A C 4
ATOM 3057 O O . GLU A 1 20 ? -3.408 10.532 -2.875 1.00 0.00 20 GLU A O 4
ATOM 3069 N N . ASN A 1 21 ? -5.214 9.968 -1.656 1.00 0.00 21 ASN A N 4
ATOM 3070 C CA . ASN A 1 21 ? -4.590 8.782 -1.079 1.00 0.00 21 ASN A CA 4
ATOM 3071 C C . ASN A 1 21 ? -4.659 7.589 -2.028 1.00 0.00 21 ASN A C 4
ATOM 3072 O O . ASN A 1 21 ? -4.190 6.499 -1.700 1.00 0.00 21 ASN A O 4
ATOM 3083 N N . ASN A 1 22 ? -5.244 7.796 -3.204 1.00 0.00 22 ASN A N 4
ATOM 3084 C CA . ASN A 1 22 ? -5.371 6.733 -4.197 1.00 0.00 22 ASN A CA 4
ATOM 3085 C C . ASN A 1 22 ? -5.884 5.441 -3.557 1.00 0.00 22 ASN A C 4
ATOM 3086 O O . ASN A 1 22 ? -5.127 4.489 -3.366 1.00 0.00 22 ASN A O 4
ATOM 3097 N N . PRO A 1 23 ? -7.183 5.396 -3.212 1.00 0.00 23 PRO A N 4
ATOM 3098 C CA . PRO A 1 23 ? -7.798 4.217 -2.587 1.00 0.00 23 PRO A CA 4
ATOM 3099 C C . PRO A 1 23 ? -7.634 2.950 -3.425 1.00 0.00 23 PRO A C 4
ATOM 3100 O O . PRO A 1 23 ? -7.845 1.842 -2.934 1.00 0.00 23 PRO A O 4
ATOM 3111 N N . THR A 1 24 ? -7.263 3.118 -4.693 1.00 0.00 24 THR A N 4
ATOM 3112 C CA . THR A 1 24 ? -7.079 1.986 -5.596 1.00 0.00 24 THR A CA 4
ATOM 3113 C C . THR A 1 24 ? -6.176 0.917 -4.983 1.00 0.00 24 THR A C 4
ATOM 3114 O O . THR A 1 24 ? -6.264 -0.256 -5.342 1.00 0.00 24 THR A O 4
ATOM 3125 N N . CYS A 1 25 ? -5.307 1.322 -4.057 1.00 0.00 25 CYS A N 4
ATOM 3126 C CA . CYS A 1 25 ? -4.398 0.381 -3.409 1.00 0.00 25 CYS A CA 4
ATOM 3127 C C . CYS A 1 25 ? -5.165 -0.799 -2.822 1.00 0.00 25 CYS A C 4
ATOM 3128 O O . CYS A 1 25 ? -4.671 -1.926 -2.807 1.00 0.00 25 CYS A O 4
ATOM 3135 N N . ASN A 1 26 ? -6.378 -0.536 -2.347 1.00 0.00 26 ASN A N 4
ATOM 3136 C CA . ASN A 1 26 ? -7.215 -1.583 -1.767 1.00 0.00 26 ASN A CA 4
ATOM 3137 C C . ASN A 1 26 ? -7.356 -2.750 -2.738 1.00 0.00 26 ASN A C 4
ATOM 3138 O O . ASN A 1 26 ? -7.049 -3.894 -2.402 1.00 0.00 26 ASN A O 4
ATOM 3149 N N . HIS A 1 27 ? -7.813 -2.448 -3.949 1.00 0.00 27 HIS A N 4
ATOM 3150 C CA . HIS A 1 27 ? -7.984 -3.467 -4.976 1.00 0.00 27 HIS A CA 4
ATOM 3151 C C . HIS A 1 27 ? -6.626 -3.924 -5.499 1.00 0.00 27 HIS A C 4
ATOM 3152 O O . HIS A 1 27 ? -6.401 -5.116 -5.716 1.00 0.00 27 HIS A O 4
ATOM 3167 N N . VAL A 1 28 ? -5.722 -2.967 -5.694 1.00 0.00 28 VAL A N 4
ATOM 3168 C CA . VAL A 1 28 ? -4.383 -3.264 -6.189 1.00 0.00 28 VAL A CA 4
ATOM 3169 C C . VAL A 1 28 ? -3.679 -4.280 -5.293 1.00 0.00 28 VAL A C 4
ATOM 3170 O O . VAL A 1 28 ? -3.157 -5.287 -5.772 1.00 0.00 28 VAL A O 4
ATOM 3183 N N . CYS A 1 29 ? -3.669 -4.010 -3.993 1.00 0.00 29 CYS A N 4
ATOM 3184 C CA . CYS A 1 29 ? -3.031 -4.901 -3.032 1.00 0.00 29 CYS A CA 4
ATOM 3185 C C . CYS A 1 29 ? -3.820 -6.199 -2.886 1.00 0.00 29 CYS A C 4
ATOM 3186 O O . CYS A 1 29 ? -3.241 -7.277 -2.778 1.00 0.00 29 CYS A O 4
ATOM 3193 N N . GLU A 1 30 ? -5.143 -6.084 -2.876 1.00 0.00 30 GLU A N 4
ATOM 3194 C CA . GLU A 1 30 ? -6.011 -7.251 -2.734 1.00 0.00 30 GLU A CA 4
ATOM 3195 C C . GLU A 1 30 ? -6.145 -8.027 -4.046 1.00 0.00 30 GLU A C 4
ATOM 3196 O O . GLU A 1 30 ? -6.851 -9.034 -4.104 1.00 0.00 30 GLU A O 4
ATOM 3208 N N . LYS A 1 31 ? -5.477 -7.559 -5.099 1.00 0.00 31 LYS A N 4
ATOM 3209 C CA . LYS A 1 31 ? -5.548 -8.226 -6.397 1.00 0.00 31 LYS A CA 4
ATOM 3210 C C . LYS A 1 31 ? -4.227 -8.900 -6.755 1.00 0.00 31 LYS A C 4
ATOM 3211 O O . LYS A 1 31 ? -4.174 -10.113 -6.955 1.00 0.00 31 LYS A O 4
ATOM 3230 N N . LYS A 1 32 ? -3.165 -8.106 -6.853 1.00 0.00 32 LYS A N 4
ATOM 3231 C CA . LYS A 1 32 ? -1.850 -8.631 -7.209 1.00 0.00 32 LYS A CA 4
ATOM 3232 C C . LYS A 1 32 ? -1.023 -8.962 -5.973 1.00 0.00 32 LYS A C 4
ATOM 3233 O O . LYS A 1 32 ? -0.246 -9.916 -5.974 1.00 0.00 32 LYS A O 4
ATOM 3252 N N . ALA A 1 33 ? -1.198 -8.178 -4.919 1.00 0.00 33 ALA A N 4
ATOM 3253 C CA . ALA A 1 33 ? -0.470 -8.404 -3.681 1.00 0.00 33 ALA A CA 4
ATOM 3254 C C . ALA A 1 33 ? -1.332 -9.185 -2.696 1.00 0.00 33 ALA A C 4
ATOM 3255 O O . ALA A 1 33 ? -0.978 -9.341 -1.527 1.00 0.00 33 ALA A O 4
ATOM 3262 N N . GLY A 1 34 ? -2.467 -9.677 -3.188 1.00 0.00 34 GLY A N 4
ATOM 3263 C CA . GLY A 1 34 ? -3.375 -10.441 -2.361 1.00 0.00 34 GLY A CA 4
ATOM 3264 C C . GLY A 1 34 ? -3.818 -9.684 -1.123 1.00 0.00 34 GLY A C 4
ATOM 3265 O O . GLY A 1 34 ? -3.216 -8.675 -0.754 1.00 0.00 34 GLY A O 4
ATOM 3269 N N . SER A 1 35 ? -4.872 -10.171 -0.477 1.00 0.00 35 SER A N 4
ATOM 3270 C CA . SER A 1 35 ? -5.390 -9.532 0.727 1.00 0.00 35 SER A CA 4
ATOM 3271 C C . SER A 1 35 ? -5.012 -10.328 1.972 1.00 0.00 35 SER A C 4
ATOM 3272 O O . SER A 1 35 ? -5.857 -10.980 2.586 1.00 0.00 35 SER A O 4
ATOM 3280 N N . ASP A 1 36 ? -3.736 -10.267 2.340 1.00 0.00 36 ASP A N 4
ATOM 3281 C CA . ASP A 1 36 ? -3.243 -10.980 3.513 1.00 0.00 36 ASP A CA 4
ATOM 3282 C C . ASP A 1 36 ? -2.129 -10.191 4.196 1.00 0.00 36 ASP A C 4
ATOM 3283 O O . ASP A 1 36 ? -2.337 -9.596 5.253 1.00 0.00 36 ASP A O 4
ATOM 3292 N N . TYR A 1 37 ? -0.948 -10.188 3.585 1.00 0.00 37 TYR A N 4
ATOM 3293 C CA . TYR A 1 37 ? 0.193 -9.468 4.138 1.00 0.00 37 TYR A CA 4
ATOM 3294 C C . TYR A 1 37 ? 0.364 -8.114 3.455 1.00 0.00 37 TYR A C 4
ATOM 3295 O O . TYR A 1 37 ? 0.957 -8.013 2.376 1.00 0.00 37 TYR A O 4
ATOM 3313 N N . GLY A 1 38 ? -0.161 -7.075 4.093 1.00 0.00 38 GLY A N 4
ATOM 3314 C CA . GLY A 1 38 ? -0.063 -5.736 3.546 1.00 0.00 38 GLY A CA 4
ATOM 3315 C C . GLY A 1 38 ? 0.142 -4.690 4.623 1.00 0.00 38 GLY A C 4
ATOM 3316 O O . GLY A 1 38 ? -0.534 -4.711 5.651 1.00 0.00 38 GLY A O 4
ATOM 3320 N N . TYR A 1 39 ? 1.077 -3.776 4.390 1.00 0.00 39 TYR A N 4
ATOM 3321 C CA . TYR A 1 39 ? 1.363 -2.724 5.357 1.00 0.00 39 TYR A CA 4
ATOM 3322 C C . TYR A 1 39 ? 1.392 -1.355 4.688 1.00 0.00 39 TYR A C 4
ATOM 3323 O O . TYR A 1 39 ? 1.798 -1.222 3.534 1.00 0.00 39 TYR A O 4
ATOM 3341 N N . CYS A 1 40 ? 0.963 -0.341 5.428 1.00 0.00 40 CYS A N 4
ATOM 3342 C CA . CYS A 1 40 ? 0.940 1.028 4.926 1.00 0.00 40 CYS A CA 4
ATOM 3343 C C . CYS A 1 40 ? 1.571 1.967 5.946 1.00 0.00 40 CYS A C 4
ATOM 3344 O O . CYS A 1 40 ? 1.488 1.732 7.151 1.00 0.00 40 CYS A O 4
ATOM 3351 N N . TYR A 1 41 ? 2.201 3.029 5.463 1.00 0.00 41 TYR A N 4
ATOM 3352 C CA . TYR A 1 41 ? 2.842 3.992 6.346 1.00 0.00 41 TYR A CA 4
ATOM 3353 C C . TYR A 1 41 ? 2.295 5.402 6.088 1.00 0.00 41 TYR A C 4
ATOM 3354 O O . TYR A 1 41 ? 1.144 5.685 6.419 1.00 0.00 41 TYR A O 4
ATOM 3372 N N . ALA A 1 42 ? 3.100 6.285 5.496 1.00 0.00 42 ALA A N 4
ATOM 3373 C CA . ALA A 1 42 ? 2.650 7.640 5.212 1.00 0.00 42 ALA A CA 4
ATOM 3374 C C . ALA A 1 42 ? 2.156 7.754 3.766 1.00 0.00 42 ALA A C 4
ATOM 3375 O O . ALA A 1 42 ? 1.106 7.213 3.422 1.00 0.00 42 ALA A O 4
ATOM 3382 N N . TRP A 1 43 ? 2.911 8.457 2.923 1.00 0.00 43 TRP A N 4
ATOM 3383 C CA . TRP A 1 43 ? 2.538 8.631 1.524 1.00 0.00 43 TRP A CA 4
ATOM 3384 C C . TRP A 1 43 ? 3.066 7.479 0.666 1.00 0.00 43 TRP A C 4
ATOM 3385 O O . TRP A 1 43 ? 3.840 7.692 -0.268 1.00 0.00 43 TRP A O 4
ATOM 3406 N N . THR A 1 44 ? 2.645 6.256 0.984 1.00 0.00 44 THR A N 4
ATOM 3407 C CA . THR A 1 44 ? 3.085 5.083 0.232 1.00 0.00 44 THR A CA 4
ATOM 3408 C C . THR A 1 44 ? 2.316 3.831 0.645 1.00 0.00 44 THR A C 4
ATOM 3409 O O . THR A 1 44 ? 1.853 3.717 1.781 1.00 0.00 44 THR A O 4
ATOM 3420 N N . CYS A 1 45 ? 2.186 2.895 -0.291 1.00 0.00 45 CYS A N 4
ATOM 3421 C CA . CYS A 1 45 ? 1.470 1.645 -0.044 1.00 0.00 45 CYS A CA 4
ATOM 3422 C C . CYS A 1 45 ? 2.401 0.440 -0.174 1.00 0.00 45 CYS A C 4
ATOM 3423 O O . CYS A 1 45 ? 2.954 0.184 -1.242 1.00 0.00 45 CYS A O 4
ATOM 3430 N N . TYR A 1 46 ? 2.554 -0.304 0.916 1.00 0.00 46 TYR A N 4
ATOM 3431 C CA . TYR A 1 46 ? 3.400 -1.494 0.923 1.00 0.00 46 TYR A CA 4
ATOM 3432 C C . TYR A 1 46 ? 2.536 -2.750 0.984 1.00 0.00 46 TYR A C 4
ATOM 3433 O O . TYR A 1 46 ? 1.426 -2.717 1.515 1.00 0.00 46 TYR A O 4
ATOM 3451 N N . CYS A 1 47 ? 3.036 -3.855 0.437 1.00 0.00 47 CYS A N 4
ATOM 3452 C CA . CYS A 1 47 ? 2.270 -5.101 0.441 1.00 0.00 47 CYS A CA 4
ATOM 3453 C C . CYS A 1 47 ? 3.151 -6.306 0.130 1.00 0.00 47 CYS A C 4
ATOM 3454 O O . CYS A 1 47 ? 4.365 -6.184 -0.006 1.00 0.00 47 CYS A O 4
ATOM 3461 N N . GLU A 1 48 ? 2.521 -7.476 0.021 1.00 0.00 48 GLU A N 4
ATOM 3462 C CA . GLU A 1 48 ? 3.242 -8.708 -0.281 1.00 0.00 48 GLU A CA 4
ATOM 3463 C C . GLU A 1 48 ? 2.810 -9.273 -1.634 1.00 0.00 48 GLU A C 4
ATOM 3464 O O . GLU A 1 48 ? 1.676 -9.069 -2.067 1.00 0.00 48 GLU A O 4
ATOM 3476 N N . HIS A 1 49 ? 3.715 -9.991 -2.291 1.00 0.00 49 HIS A N 4
ATOM 3477 C CA . HIS A 1 49 ? 3.423 -10.593 -3.588 1.00 0.00 49 HIS A CA 4
ATOM 3478 C C . HIS A 1 49 ? 3.212 -9.528 -4.661 1.00 0.00 49 HIS A C 4
ATOM 3479 O O . HIS A 1 49 ? 2.161 -9.475 -5.302 1.00 0.00 49 HIS A O 4
ATOM 3494 N N . VAL A 1 50 ? 4.222 -8.688 -4.860 1.00 0.00 50 VAL A N 4
ATOM 3495 C CA . VAL A 1 50 ? 4.154 -7.631 -5.865 1.00 0.00 50 VAL A CA 4
ATOM 3496 C C . VAL A 1 50 ? 5.501 -7.454 -6.545 1.00 0.00 50 VAL A C 4
ATOM 3497 O O . VAL A 1 50 ? 5.592 -7.386 -7.771 1.00 0.00 50 VAL A O 4
ATOM 3510 N N . ALA A 1 51 ? 6.545 -7.397 -5.738 1.00 0.00 51 ALA A N 4
ATOM 3511 C CA . ALA A 1 51 ? 7.903 -7.246 -6.245 1.00 0.00 51 ALA A CA 4
ATOM 3512 C C . ALA A 1 51 ? 8.287 -8.449 -7.097 1.00 0.00 51 ALA A C 4
ATOM 3513 O O . ALA A 1 51 ? 9.136 -8.355 -7.985 1.00 0.00 51 ALA A O 4
ATOM 3520 N N . GLU A 1 52 ? 7.647 -9.578 -6.819 1.00 0.00 52 GLU A N 4
ATOM 3521 C CA . GLU A 1 52 ? 7.899 -10.811 -7.547 1.00 0.00 52 GLU A CA 4
ATOM 3522 C C . GLU A 1 52 ? 7.558 -10.655 -9.025 1.00 0.00 52 GLU A C 4
ATOM 3523 O O . GLU A 1 52 ? 7.668 -9.565 -9.586 1.00 0.00 52 GLU A O 4
ATOM 3535 N N . GLY A 1 53 ? 7.149 -11.757 -9.649 1.00 0.00 53 GLY A N 4
ATOM 3536 C CA . GLY A 1 53 ? 6.800 -11.740 -11.063 1.00 0.00 53 GLY A CA 4
ATOM 3537 C C . GLY A 1 53 ? 5.989 -10.519 -11.470 1.00 0.00 53 GLY A C 4
ATOM 3538 O O . GLY A 1 53 ? 6.082 -10.061 -12.609 1.00 0.00 53 GLY A O 4
ATOM 3542 N N . THR A 1 54 ? 5.195 -9.992 -10.543 1.00 0.00 54 THR A N 4
ATOM 3543 C CA . THR A 1 54 ? 4.370 -8.820 -10.823 1.00 0.00 54 THR A CA 4
ATOM 3544 C C . THR A 1 54 ? 5.239 -7.612 -11.169 1.00 0.00 54 THR A C 4
ATOM 3545 O O . THR A 1 54 ? 6.435 -7.750 -11.427 1.00 0.00 54 THR A O 4
ATOM 3556 N N . VAL A 1 55 ? 4.630 -6.429 -11.177 1.00 0.00 55 VAL A N 4
ATOM 3557 C CA . VAL A 1 55 ? 5.351 -5.200 -11.495 1.00 0.00 55 VAL A CA 4
ATOM 3558 C C . VAL A 1 55 ? 4.847 -4.028 -10.657 1.00 0.00 55 VAL A C 4
ATOM 3559 O O . VAL A 1 55 ? 3.679 -3.981 -10.272 1.00 0.00 55 VAL A O 4
ATOM 3572 N N . LEU A 1 56 ? 5.741 -3.081 -10.381 1.00 0.00 56 LEU A N 4
ATOM 3573 C CA . LEU A 1 56 ? 5.395 -1.902 -9.592 1.00 0.00 56 LEU A CA 4
ATOM 3574 C C . LEU A 1 56 ? 6.278 -0.719 -9.972 1.00 0.00 56 LEU A C 4
ATOM 3575 O O . LEU A 1 56 ? 7.491 -0.863 -10.125 1.00 0.00 56 LEU A O 4
ATOM 3591 N N . TRP A 1 57 ? 5.664 0.450 -10.124 1.00 0.00 57 TRP A N 4
ATOM 3592 C CA . TRP A 1 57 ? 6.401 1.654 -10.487 1.00 0.00 57 TRP A CA 4
ATOM 3593 C C . TRP A 1 57 ? 5.598 2.911 -10.161 1.00 0.00 57 TRP A C 4
ATOM 3594 O O . TRP A 1 57 ? 5.714 3.928 -10.845 1.00 0.00 57 TRP A O 4
ATOM 3615 N N . GLY A 1 58 ? 4.790 2.835 -9.107 1.00 0.00 58 GLY A N 4
ATOM 3616 C CA . GLY A 1 58 ? 3.987 3.975 -8.702 1.00 0.00 58 GLY A CA 4
ATOM 3617 C C . GLY A 1 58 ? 2.615 3.992 -9.348 1.00 0.00 58 GLY A C 4
ATOM 3618 O O . GLY A 1 58 ? 2.498 4.029 -10.573 1.00 0.00 58 GLY A O 4
ATOM 3622 N N . ASP A 1 59 ? 1.574 3.976 -8.520 1.00 0.00 59 ASP A N 4
ATOM 3623 C CA . ASP A 1 59 ? 0.201 4.001 -9.014 1.00 0.00 59 ASP A CA 4
ATOM 3624 C C . ASP A 1 59 ? -0.312 5.444 -9.088 1.00 0.00 59 ASP A C 4
ATOM 3625 O O . ASP A 1 59 ? 0.246 6.264 -9.817 1.00 0.00 59 ASP A O 4
ATOM 3634 N N . SER A 1 60 ? -1.365 5.760 -8.334 1.00 0.00 60 SER A N 4
ATOM 3635 C CA . SER A 1 60 ? -1.919 7.108 -8.334 1.00 0.00 60 SER A CA 4
ATOM 3636 C C . SER A 1 60 ? -1.417 7.902 -7.128 1.00 0.00 60 SER A C 4
ATOM 3637 O O . SER A 1 60 ? -1.378 9.132 -7.157 1.00 0.00 60 SER A O 4
ATOM 3645 N N . GLY A 1 61 ? -1.031 7.189 -6.072 1.00 0.00 61 GLY A N 4
ATOM 3646 C CA . GLY A 1 61 ? -0.534 7.845 -4.876 1.00 0.00 61 GLY A CA 4
ATOM 3647 C C . GLY A 1 61 ? 0.981 7.937 -4.850 1.00 0.00 61 GLY A C 4
ATOM 3648 O O . GLY A 1 61 ? 1.584 8.034 -3.781 1.00 0.00 61 GLY A O 4
ATOM 3652 N N . THR A 1 62 ? 1.597 7.904 -6.028 1.00 0.00 62 THR A N 4
ATOM 3653 C CA . THR A 1 62 ? 3.052 7.983 -6.129 1.00 0.00 62 THR A CA 4
ATOM 3654 C C . THR A 1 62 ? 3.516 9.436 -6.273 1.00 0.00 62 THR A C 4
ATOM 3655 O O . THR A 1 62 ? 3.765 10.112 -5.276 1.00 0.00 62 THR A O 4
ATOM 3666 N N . GLY A 1 63 ? 3.634 9.911 -7.511 1.00 0.00 63 GLY A N 4
ATOM 3667 C CA . GLY A 1 63 ? 4.070 11.277 -7.742 1.00 0.00 63 GLY A CA 4
ATOM 3668 C C . GLY A 1 63 ? 5.395 11.583 -7.063 1.00 0.00 63 GLY A C 4
ATOM 3669 O O . GLY A 1 63 ? 6.372 10.861 -7.261 1.00 0.00 63 GLY A O 4
ATOM 3673 N N . PRO A 1 64 ? 5.462 12.649 -6.245 1.00 0.00 64 PRO A N 4
ATOM 3674 C CA . PRO A 1 64 ? 6.693 13.021 -5.538 1.00 0.00 64 PRO A CA 4
ATOM 3675 C C . PRO A 1 64 ? 7.075 12.003 -4.466 1.00 0.00 64 PRO A C 4
ATOM 3676 O O . PRO A 1 64 ? 8.176 12.051 -3.917 1.00 0.00 64 PRO A O 4
ATOM 3687 N N . CYS A 1 65 ? 6.158 11.085 -4.170 1.00 0.00 65 CYS A N 4
ATOM 3688 C CA . CYS A 1 65 ? 6.398 10.057 -3.163 1.00 0.00 65 CYS A CA 4
ATOM 3689 C C . CYS A 1 65 ? 6.543 10.675 -1.777 1.00 0.00 65 CYS A C 4
ATOM 3690 O O . CYS A 1 65 ? 6.285 11.863 -1.584 1.00 0.00 65 CYS A O 4
ATOM 3697 N N . ARG A 1 66 ? 6.957 9.858 -0.817 1.00 0.00 66 ARG A N 4
ATOM 3698 C CA . ARG A 1 66 ? 7.140 10.318 0.553 1.00 0.00 66 ARG A CA 4
ATOM 3699 C C . ARG A 1 66 ? 8.403 11.167 0.682 1.00 0.00 66 ARG A C 4
ATOM 3700 O O . ARG A 1 66 ? 8.528 11.972 1.605 1.00 0.00 66 ARG A O 4
ATOM 3721 N N . SER A 1 67 ? 9.337 10.983 -0.248 1.00 0.00 67 SER A N 4
ATOM 3722 C CA . SER A 1 67 ? 10.587 11.734 -0.235 1.00 0.00 67 SER A CA 4
ATOM 3723 C C . SER A 1 67 ? 10.323 13.237 -0.220 1.00 0.00 67 SER A C 4
ATOM 3724 O O . SER A 1 67 ? 10.707 13.894 0.770 1.00 0.00 67 SER A O 4
ATOM 3733 N N . ARG A 1 1 ? 8.798 -13.628 -1.594 1.00 0.00 1 ARG A N 5
ATOM 3734 C CA . ARG A 1 1 ? 8.266 -12.775 -2.690 1.00 0.00 1 ARG A CA 5
ATOM 3735 C C . ARG A 1 1 ? 7.396 -11.650 -2.139 1.00 0.00 1 ARG A C 5
ATOM 3736 O O . ARG A 1 1 ? 6.362 -11.310 -2.715 1.00 0.00 1 ARG A O 5
ATOM 3759 N N . ASP A 1 2 ? 7.821 -11.073 -1.020 1.00 0.00 2 ASP A N 5
ATOM 3760 C CA . ASP A 1 2 ? 7.081 -9.984 -0.395 1.00 0.00 2 ASP A CA 5
ATOM 3761 C C . ASP A 1 2 ? 7.073 -8.749 -1.290 1.00 0.00 2 ASP A C 5
ATOM 3762 O O . ASP A 1 2 ? 7.618 -8.768 -2.394 1.00 0.00 2 ASP A O 5
ATOM 3771 N N . GLY A 1 3 ? 6.451 -7.677 -0.809 1.00 0.00 3 GLY A N 5
ATOM 3772 C CA . GLY A 1 3 ? 6.386 -6.451 -1.582 1.00 0.00 3 GLY A CA 5
ATOM 3773 C C . GLY A 1 3 ? 6.888 -5.247 -0.809 1.00 0.00 3 GLY A C 5
ATOM 3774 O O . GLY A 1 3 ? 6.093 -4.428 -0.337 1.00 0.00 3 GLY A O 5
ATOM 3778 N N . TYR A 1 4 ? 8.211 -5.153 -0.671 1.00 0.00 4 TYR A N 5
ATOM 3779 C CA . TYR A 1 4 ? 8.839 -4.055 0.064 1.00 0.00 4 TYR A CA 5
ATOM 3780 C C . TYR A 1 4 ? 9.839 -3.241 -0.774 1.00 0.00 4 TYR A C 5
ATOM 3781 O O . TYR A 1 4 ? 10.035 -2.058 -0.503 1.00 0.00 4 TYR A O 5
ATOM 3799 N N . PRO A 1 5 ? 10.490 -3.833 -1.799 1.00 0.00 5 PRO A N 5
ATOM 3800 C CA . PRO A 1 5 ? 11.454 -3.109 -2.635 1.00 0.00 5 PRO A CA 5
ATOM 3801 C C . PRO A 1 5 ? 10.950 -1.726 -3.032 1.00 0.00 5 PRO A C 5
ATOM 3802 O O . PRO A 1 5 ? 11.741 -0.824 -3.305 1.00 0.00 5 PRO A O 5
ATOM 3813 N N . LEU A 1 6 ? 9.625 -1.572 -3.054 1.00 0.00 6 LEU A N 5
ATOM 3814 C CA . LEU A 1 6 ? 8.987 -0.305 -3.403 1.00 0.00 6 LEU A CA 5
ATOM 3815 C C . LEU A 1 6 ? 9.710 0.390 -4.560 1.00 0.00 6 LEU A C 5
ATOM 3816 O O . LEU A 1 6 ? 10.525 1.289 -4.356 1.00 0.00 6 LEU A O 5
ATOM 3832 N N . ALA A 1 7 ? 9.395 -0.050 -5.779 1.00 0.00 7 ALA A N 5
ATOM 3833 C CA . ALA A 1 7 ? 9.992 0.496 -6.999 1.00 0.00 7 ALA A CA 5
ATOM 3834 C C . ALA A 1 7 ? 10.227 2.000 -6.908 1.00 0.00 7 ALA A C 5
ATOM 3835 O O . ALA A 1 7 ? 11.345 2.453 -6.660 1.00 0.00 7 ALA A O 5
ATOM 3842 N N . SER A 1 8 ? 9.170 2.763 -7.116 1.00 0.00 8 SER A N 5
ATOM 3843 C CA . SER A 1 8 ? 9.251 4.216 -7.066 1.00 0.00 8 SER A CA 5
ATOM 3844 C C . SER A 1 8 ? 9.602 4.692 -5.663 1.00 0.00 8 SER A C 5
ATOM 3845 O O . SER A 1 8 ? 8.831 4.503 -4.722 1.00 0.00 8 SER A O 5
ATOM 3853 N N . ASN A 1 9 ? 10.769 5.312 -5.532 1.00 0.00 9 ASN A N 5
ATOM 3854 C CA . ASN A 1 9 ? 11.226 5.821 -4.243 1.00 0.00 9 ASN A CA 5
ATOM 3855 C C . ASN A 1 9 ? 10.366 6.997 -3.794 1.00 0.00 9 ASN A C 5
ATOM 3856 O O . ASN A 1 9 ? 10.834 8.133 -3.716 1.00 0.00 9 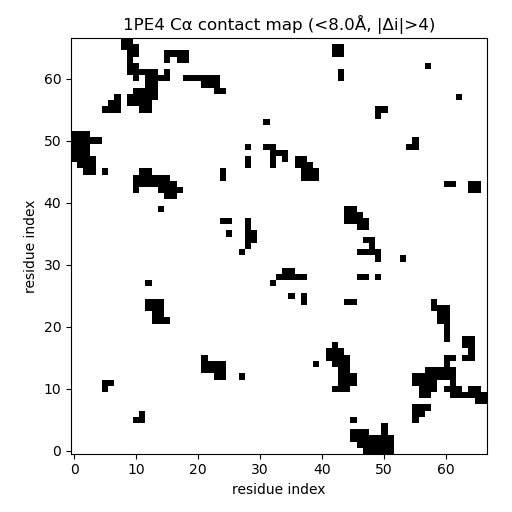ASN A O 5
ATOM 3867 N N . GLY A 1 10 ? 9.104 6.712 -3.501 1.00 0.00 10 GLY A N 5
ATOM 3868 C CA . GLY A 1 10 ? 8.187 7.746 -3.065 1.00 0.00 10 GLY A CA 5
ATOM 3869 C C . GLY A 1 10 ? 6.786 7.211 -2.856 1.00 0.00 10 GLY A C 5
ATOM 3870 O O . GLY A 1 10 ? 6.082 7.634 -1.941 1.00 0.00 10 GLY A O 5
ATOM 3874 N N . CYS A 1 11 ? 6.381 6.275 -3.706 1.00 0.00 11 CYS A N 5
ATOM 3875 C CA . CYS A 1 11 ? 5.056 5.682 -3.603 1.00 0.00 11 CYS A CA 5
ATOM 3876 C C . CYS A 1 11 ? 4.936 4.432 -4.471 1.00 0.00 11 CYS A C 5
ATOM 3877 O O . CYS A 1 11 ? 5.411 4.404 -5.606 1.00 0.00 11 CYS A O 5
ATOM 3884 N N . LYS A 1 12 ? 4.273 3.413 -3.939 1.00 0.00 12 LYS A N 5
ATOM 3885 C CA . LYS A 1 12 ? 4.058 2.171 -4.671 1.00 0.00 12 LYS A CA 5
ATOM 3886 C C . LYS A 1 12 ? 2.613 2.112 -5.147 1.00 0.00 12 LYS A C 5
ATOM 3887 O O . LYS A 1 12 ? 2.331 2.194 -6.342 1.00 0.00 12 LYS A O 5
ATOM 3906 N N . PHE A 1 13 ? 1.703 1.997 -4.188 1.00 0.00 13 PHE A N 5
ATOM 3907 C CA . PHE A 1 13 ? 0.277 1.958 -4.476 1.00 0.00 13 PHE A CA 5
ATOM 3908 C C . PHE A 1 13 ? -0.392 3.183 -3.857 1.00 0.00 13 PHE A C 5
ATOM 3909 O O . PHE A 1 13 ? 0.271 4.188 -3.599 1.00 0.00 13 PHE A O 5
ATOM 3926 N N . GLY A 1 14 ? -1.694 3.104 -3.609 1.00 0.00 14 GLY A N 5
ATOM 3927 C CA . GLY A 1 14 ? -2.388 4.229 -3.010 1.00 0.00 14 GLY A CA 5
ATOM 3928 C C . GLY A 1 14 ? -1.896 4.519 -1.605 1.00 0.00 14 GLY A C 5
ATOM 3929 O O . GLY A 1 14 ? -0.719 4.320 -1.303 1.00 0.00 14 GLY A O 5
ATOM 3933 N N . CYS A 1 15 ? -2.797 4.981 -0.742 1.00 0.00 15 CYS A N 5
ATOM 3934 C CA . CYS A 1 15 ? -2.453 5.289 0.647 1.00 0.00 15 CYS A CA 5
ATOM 3935 C C . CYS A 1 15 ? -1.681 6.604 0.769 1.00 0.00 15 CYS A C 5
ATOM 3936 O O . CYS A 1 15 ? -1.213 6.955 1.852 1.00 0.00 15 CYS A O 5
ATOM 3943 N N . SER A 1 16 ? -1.553 7.332 -0.336 1.00 0.00 16 SER A N 5
ATOM 3944 C CA . SER A 1 16 ? -0.843 8.608 -0.328 1.00 0.00 16 SER A CA 5
ATOM 3945 C C . SER A 1 16 ? -1.598 9.637 0.509 1.00 0.00 16 SER A C 5
ATOM 3946 O O . SER A 1 16 ? -2.674 10.095 0.122 1.00 0.00 16 SER A O 5
ATOM 3954 N N . GLY A 1 17 ? -1.034 9.993 1.660 1.00 0.00 17 GLY A N 5
ATOM 3955 C CA . GLY A 1 17 ? -1.671 10.963 2.536 1.00 0.00 17 GLY A CA 5
ATOM 3956 C C . GLY A 1 17 ? -2.115 12.214 1.803 1.00 0.00 17 GLY A C 5
ATOM 3957 O O . GLY A 1 17 ? -3.168 12.776 2.105 1.00 0.00 17 GLY A O 5
ATOM 3961 N N . LEU A 1 18 ? -1.313 12.648 0.837 1.00 0.00 18 LEU A N 5
ATOM 3962 C CA . LEU A 1 18 ? -1.634 13.838 0.058 1.00 0.00 18 LEU A CA 5
ATOM 3963 C C . LEU A 1 18 ? -2.810 13.569 -0.876 1.00 0.00 18 LEU A C 5
ATOM 3964 O O . LEU A 1 18 ? -2.661 13.570 -2.099 1.00 0.00 18 LEU A O 5
ATOM 3980 N N . GLY A 1 19 ? -3.978 13.333 -0.290 1.00 0.00 19 GLY A N 5
ATOM 3981 C CA . GLY A 1 19 ? -5.164 13.060 -1.080 1.00 0.00 19 GLY A CA 5
ATOM 3982 C C . GLY A 1 19 ? -5.670 11.644 -0.887 1.00 0.00 19 GLY A C 5
ATOM 3983 O O . GLY A 1 19 ? -4.978 10.680 -1.212 1.00 0.00 19 GLY A O 5
ATOM 3987 N N . GLU A 1 20 ? -6.880 11.518 -0.354 1.00 0.00 20 GLU A N 5
ATOM 3988 C CA . GLU A 1 20 ? -7.479 10.208 -0.115 1.00 0.00 20 GLU A CA 5
ATOM 3989 C C . GLU A 1 20 ? -8.026 9.601 -1.408 1.00 0.00 20 GLU A C 5
ATOM 3990 O O . GLU A 1 20 ? -8.505 8.467 -1.412 1.00 0.00 20 GLU A O 5
ATOM 4002 N N . ASN A 1 21 ? -7.955 10.356 -2.500 1.00 0.00 21 ASN A N 5
ATOM 4003 C CA . ASN A 1 21 ? -8.447 9.882 -3.788 1.00 0.00 21 ASN A CA 5
ATOM 4004 C C . ASN A 1 21 ? -7.464 8.905 -4.427 1.00 0.00 21 ASN A C 5
ATOM 4005 O O . ASN A 1 21 ? -6.931 9.161 -5.508 1.00 0.00 21 ASN A O 5
ATOM 4016 N N . ASN A 1 22 ? -7.228 7.781 -3.756 1.00 0.00 22 ASN A N 5
ATOM 4017 C CA . ASN A 1 22 ? -6.311 6.766 -4.266 1.00 0.00 22 ASN A CA 5
ATOM 4018 C C . ASN A 1 22 ? -6.419 5.469 -3.465 1.00 0.00 22 ASN A C 5
ATOM 4019 O O . ASN A 1 22 ? -5.428 4.977 -2.928 1.00 0.00 22 ASN A O 5
ATOM 4030 N N . PRO A 1 23 ? -7.630 4.889 -3.379 1.00 0.00 23 PRO A N 5
ATOM 4031 C CA . PRO A 1 23 ? -7.861 3.645 -2.650 1.00 0.00 23 PRO A CA 5
ATOM 4032 C C . PRO A 1 23 ? -7.611 2.413 -3.518 1.00 0.00 23 PRO A C 5
ATOM 4033 O O . PRO A 1 23 ? -8.371 1.446 -3.474 1.00 0.00 23 PRO A O 5
ATOM 4044 N N . THR A 1 24 ? -6.547 2.461 -4.314 1.00 0.00 24 THR A N 5
ATOM 4045 C CA . THR A 1 24 ? -6.202 1.358 -5.204 1.00 0.00 24 THR A CA 5
ATOM 4046 C C . THR A 1 24 ? -5.458 0.249 -4.465 1.00 0.00 24 THR A C 5
ATOM 4047 O O . THR A 1 24 ? -5.669 -0.932 -4.735 1.00 0.00 24 THR A O 5
ATOM 4058 N N . CYS A 1 25 ? -4.578 0.631 -3.541 1.00 0.00 25 CYS A N 5
ATOM 4059 C CA . CYS A 1 25 ? -3.796 -0.343 -2.779 1.00 0.00 25 CYS A CA 5
ATOM 4060 C C . CYS A 1 25 ? -4.665 -1.498 -2.285 1.00 0.00 25 CYS A C 5
ATOM 4061 O O . CYS A 1 25 ? -4.241 -2.652 -2.297 1.00 0.00 25 CYS A O 5
ATOM 4068 N N . ASN A 1 26 ? -5.879 -1.181 -1.852 1.00 0.00 26 ASN A N 5
ATOM 4069 C CA . ASN A 1 26 ? -6.801 -2.198 -1.357 1.00 0.00 26 ASN A CA 5
ATOM 4070 C C . ASN A 1 26 ? -7.088 -3.241 -2.433 1.00 0.00 26 ASN A C 5
ATOM 4071 O O . ASN A 1 26 ? -6.753 -4.416 -2.280 1.00 0.00 26 ASN A O 5
ATOM 4082 N N . HIS A 1 27 ? -7.708 -2.801 -3.523 1.00 0.00 27 HIS A N 5
ATOM 4083 C CA . HIS A 1 27 ? -8.041 -3.695 -4.625 1.00 0.00 27 HIS A CA 5
ATOM 4084 C C . HIS A 1 27 ? -6.780 -4.231 -5.297 1.00 0.00 27 HIS A C 5
ATOM 4085 O O . HIS A 1 27 ? -6.654 -5.433 -5.533 1.00 0.00 27 HIS A O 5
ATOM 4100 N N . VAL A 1 28 ? -5.847 -3.332 -5.602 1.00 0.00 28 VAL A N 5
ATOM 4101 C CA . VAL A 1 28 ? -4.594 -3.710 -6.252 1.00 0.00 28 VAL A CA 5
ATOM 4102 C C . VAL A 1 28 ? -3.916 -4.871 -5.526 1.00 0.00 28 VAL A C 5
ATOM 4103 O O . VAL A 1 28 ? -3.530 -5.860 -6.148 1.00 0.00 28 VAL A O 5
ATOM 4116 N N . CYS A 1 29 ? -3.771 -4.743 -4.211 1.00 0.00 29 CYS A N 5
ATOM 4117 C CA . CYS A 1 29 ? -3.136 -5.785 -3.410 1.00 0.00 29 CYS A CA 5
ATOM 4118 C C . CYS A 1 29 ? -3.876 -7.111 -3.551 1.00 0.00 29 CYS A C 5
ATOM 4119 O O . CYS A 1 29 ? -3.263 -8.155 -3.771 1.00 0.00 29 CYS A O 5
ATOM 4126 N N . GLU A 1 30 ? -5.199 -7.063 -3.418 1.00 0.00 30 GLU A N 5
ATOM 4127 C CA . GLU A 1 30 ? -6.023 -8.264 -3.525 1.00 0.00 30 GLU A CA 5
ATOM 4128 C C . GLU A 1 30 ? -6.241 -8.680 -4.982 1.00 0.00 30 GLU A C 5
ATOM 4129 O O . GLU A 1 30 ? -6.930 -9.663 -5.251 1.00 0.00 30 GLU A O 5
ATOM 4141 N N . LYS A 1 31 ? -5.661 -7.933 -5.920 1.00 0.00 31 LYS A N 5
ATOM 4142 C CA . LYS A 1 31 ? -5.814 -8.247 -7.337 1.00 0.00 31 LYS A CA 5
ATOM 4143 C C . LYS A 1 31 ? -4.607 -9.016 -7.870 1.00 0.00 31 LYS A C 5
ATOM 4144 O O . LYS A 1 31 ? -4.674 -10.226 -8.080 1.00 0.00 31 LYS A O 5
ATOM 4163 N N . LYS A 1 32 ? -3.508 -8.302 -8.095 1.00 0.00 32 LYS A N 5
ATOM 4164 C CA . LYS A 1 32 ? -2.291 -8.916 -8.615 1.00 0.00 32 LYS A CA 5
ATOM 4165 C C . LYS A 1 32 ? -1.601 -9.760 -7.554 1.00 0.00 32 LYS A C 5
ATOM 4166 O O . LYS A 1 32 ? -0.948 -10.756 -7.868 1.00 0.00 32 LYS A O 5
ATOM 4185 N N . ALA A 1 33 ? -1.762 -9.372 -6.299 1.00 0.00 33 ALA A N 5
ATOM 4186 C CA . ALA A 1 33 ? -1.169 -10.112 -5.196 1.00 0.00 33 ALA A CA 5
ATOM 4187 C C . ALA A 1 33 ? -2.203 -11.050 -4.586 1.00 0.00 33 ALA A C 5
ATOM 4188 O O . ALA A 1 33 ? -1.879 -11.901 -3.758 1.00 0.00 33 ALA A O 5
ATOM 4195 N N . GLY A 1 34 ? -3.453 -10.888 -5.020 1.00 0.00 34 GLY A N 5
ATOM 4196 C CA . GLY A 1 34 ? -4.534 -11.721 -4.536 1.00 0.00 34 GLY A CA 5
ATOM 4197 C C . GLY A 1 34 ? -4.534 -11.884 -3.026 1.00 0.00 34 GLY A C 5
ATOM 4198 O O . GLY A 1 34 ? -5.034 -12.881 -2.505 1.00 0.00 34 GLY A O 5
ATOM 4202 N N . SER A 1 35 ? -3.971 -10.906 -2.323 1.00 0.00 35 SER A N 5
ATOM 4203 C CA . SER A 1 35 ? -3.909 -10.952 -0.866 1.00 0.00 35 SER A CA 5
ATOM 4204 C C . SER A 1 35 ? -4.294 -9.606 -0.260 1.00 0.00 35 SER A C 5
ATOM 4205 O O . SER A 1 35 ? -4.684 -8.681 -0.971 1.00 0.00 35 SER A O 5
ATOM 4213 N N . ASP A 1 36 ? -4.177 -9.505 1.061 1.00 0.00 36 ASP A N 5
ATOM 4214 C CA . ASP A 1 36 ? -4.507 -8.273 1.767 1.00 0.00 36 ASP A CA 5
ATOM 4215 C C . ASP A 1 36 ? -3.445 -7.948 2.813 1.00 0.00 36 ASP A C 5
ATOM 4216 O O . ASP A 1 36 ? -3.739 -7.338 3.841 1.00 0.00 36 ASP A O 5
ATOM 4225 N N . TYR A 1 37 ? -2.211 -8.360 2.543 1.00 0.00 37 TYR A N 5
ATOM 4226 C CA . TYR A 1 37 ? -1.105 -8.114 3.460 1.00 0.00 37 TYR A CA 5
ATOM 4227 C C . TYR A 1 37 ? -0.294 -6.899 3.023 1.00 0.00 37 TYR A C 5
ATOM 4228 O O . TYR A 1 37 ? 0.397 -6.935 2.004 1.00 0.00 37 TYR A O 5
ATOM 4246 N N . GLY A 1 38 ? -0.387 -5.824 3.802 1.00 0.00 38 GLY A N 5
ATOM 4247 C CA . GLY A 1 38 ? 0.341 -4.609 3.483 1.00 0.00 38 GLY A CA 5
ATOM 4248 C C . GLY A 1 38 ? 0.684 -3.797 4.718 1.00 0.00 38 GLY A C 5
ATOM 4249 O O . GLY A 1 38 ? 0.431 -4.227 5.842 1.00 0.00 38 GLY A O 5
ATOM 4253 N N . TYR A 1 39 ? 1.263 -2.619 4.506 1.00 0.00 39 TYR A N 5
ATOM 4254 C CA . TYR A 1 39 ? 1.645 -1.742 5.609 1.00 0.00 39 TYR A CA 5
ATOM 4255 C C . TYR A 1 39 ? 1.678 -0.285 5.148 1.00 0.00 39 TYR A C 5
ATOM 4256 O O . TYR A 1 39 ? 2.236 0.033 4.098 1.00 0.00 39 TYR A O 5
ATOM 4274 N N . CYS A 1 40 ? 1.070 0.597 5.933 1.00 0.00 40 CYS A N 5
ATOM 4275 C CA . CYS A 1 40 ? 1.027 2.015 5.594 1.00 0.00 40 CYS A CA 5
ATOM 4276 C C . CYS A 1 40 ? 1.603 2.873 6.716 1.00 0.00 40 CYS A C 5
ATOM 4277 O O . CYS A 1 40 ? 1.253 2.707 7.885 1.00 0.00 40 CYS A O 5
ATOM 4284 N N . TYR A 1 41 ? 2.477 3.802 6.345 1.00 0.00 41 TYR A N 5
ATOM 4285 C CA . TYR A 1 41 ? 3.096 4.707 7.307 1.00 0.00 41 TYR A CA 5
ATOM 4286 C C . TYR A 1 41 ? 2.980 6.145 6.816 1.00 0.00 41 TYR A C 5
ATOM 4287 O O . TYR A 1 41 ? 2.184 6.929 7.333 1.00 0.00 41 TYR A O 5
ATOM 4305 N N . ALA A 1 42 ? 3.766 6.474 5.797 1.00 0.00 42 ALA A N 5
ATOM 4306 C CA . ALA A 1 42 ? 3.744 7.803 5.211 1.00 0.00 42 ALA A CA 5
ATOM 4307 C C . ALA A 1 42 ? 2.842 7.809 3.976 1.00 0.00 42 ALA A C 5
ATOM 4308 O O . ALA A 1 42 ? 1.835 7.103 3.938 1.00 0.00 42 ALA A O 5
ATOM 4315 N N . TRP A 1 43 ? 3.203 8.593 2.964 1.00 0.00 43 TRP A N 5
ATOM 4316 C CA . TRP A 1 43 ? 2.413 8.657 1.742 1.00 0.00 43 TRP A CA 5
ATOM 4317 C C . TRP A 1 43 ? 2.792 7.518 0.802 1.00 0.00 43 TRP A C 5
ATOM 4318 O O . TRP A 1 43 ? 3.512 7.718 -0.174 1.00 0.00 43 TRP A O 5
ATOM 4339 N N . THR A 1 44 ? 2.304 6.319 1.112 1.00 0.00 44 THR A N 5
ATOM 4340 C CA . THR A 1 44 ? 2.588 5.139 0.301 1.00 0.00 44 THR A CA 5
ATOM 4341 C C . THR A 1 44 ? 1.898 3.911 0.886 1.00 0.00 44 THR A C 5
ATOM 4342 O O . THR A 1 44 ? 1.321 3.972 1.972 1.00 0.00 44 THR A O 5
ATOM 4353 N N . CYS A 1 45 ? 1.951 2.800 0.159 1.00 0.00 45 CYS A N 5
ATOM 4354 C CA . CYS A 1 45 ? 1.317 1.567 0.610 1.00 0.00 45 CYS A CA 5
ATOM 4355 C C . CYS A 1 45 ? 2.216 0.355 0.377 1.00 0.00 45 CYS A C 5
ATOM 4356 O O . CYS A 1 45 ? 2.714 0.139 -0.727 1.00 0.00 45 CYS A O 5
ATOM 4363 N N . TYR A 1 46 ? 2.403 -0.440 1.427 1.00 0.00 46 TYR A N 5
ATOM 4364 C CA . TYR A 1 46 ? 3.222 -1.645 1.346 1.00 0.00 46 TYR A CA 5
ATOM 4365 C C . TYR A 1 46 ? 2.339 -2.855 1.065 1.00 0.00 46 TYR A C 5
ATOM 4366 O O . TYR A 1 46 ? 1.139 -2.828 1.338 1.00 0.00 46 TYR A O 5
ATOM 4384 N N . CYS A 1 47 ? 2.930 -3.918 0.525 1.00 0.00 47 CYS A N 5
ATOM 4385 C CA . CYS A 1 47 ? 2.164 -5.122 0.224 1.00 0.00 47 CYS A CA 5
ATOM 4386 C C . CYS A 1 47 ? 3.070 -6.341 0.096 1.00 0.00 47 CYS A C 5
ATOM 4387 O O . CYS A 1 47 ? 4.292 -6.219 0.074 1.00 0.00 47 CYS A O 5
ATOM 4394 N N . GLU A 1 48 ? 2.455 -7.516 0.011 1.00 0.00 48 GLU A N 5
ATOM 4395 C CA . GLU A 1 48 ? 3.197 -8.764 -0.120 1.00 0.00 48 GLU A CA 5
ATOM 4396 C C . GLU A 1 48 ? 2.773 -9.509 -1.382 1.00 0.00 48 GLU A C 5
ATOM 4397 O O . GLU A 1 48 ? 1.606 -9.466 -1.775 1.00 0.00 48 GLU A O 5
ATOM 4409 N N . HIS A 1 49 ? 3.723 -10.189 -2.019 1.00 0.00 49 HIS A N 5
ATOM 4410 C CA . HIS A 1 49 ? 3.441 -10.937 -3.240 1.00 0.00 49 HIS A CA 5
ATOM 4411 C C . HIS A 1 49 ? 3.139 -9.989 -4.396 1.00 0.00 49 HIS A C 5
ATOM 4412 O O . HIS A 1 49 ? 2.277 -10.266 -5.231 1.00 0.00 49 HIS A O 5
ATOM 4427 N N . VAL A 1 50 ? 3.853 -8.866 -4.439 1.00 0.00 50 VAL A N 5
ATOM 4428 C CA . VAL A 1 50 ? 3.659 -7.877 -5.492 1.00 0.00 50 VAL A CA 5
ATOM 4429 C C . VAL A 1 50 ? 4.980 -7.504 -6.146 1.00 0.00 50 VAL A C 5
ATOM 4430 O O . VAL A 1 50 ? 5.099 -7.473 -7.370 1.00 0.00 50 VAL A O 5
ATOM 4443 N N . ALA A 1 51 ? 5.968 -7.224 -5.314 1.00 0.00 51 ALA A N 5
ATOM 4444 C CA . ALA A 1 51 ? 7.294 -6.849 -5.793 1.00 0.00 51 ALA A CA 5
ATOM 4445 C C . ALA A 1 51 ? 7.938 -7.986 -6.582 1.00 0.00 51 ALA A C 5
ATOM 4446 O O . ALA A 1 51 ? 8.837 -7.761 -7.392 1.00 0.00 51 ALA A O 5
ATOM 4453 N N . GLU A 1 52 ? 7.470 -9.206 -6.340 1.00 0.00 52 GLU A N 5
ATOM 4454 C CA . GLU A 1 52 ? 7.996 -10.378 -7.028 1.00 0.00 52 GLU A CA 5
ATOM 4455 C C . GLU A 1 52 ? 7.759 -10.277 -8.535 1.00 0.00 52 GLU A C 5
ATOM 4456 O O . GLU A 1 52 ? 7.708 -9.178 -9.088 1.00 0.00 52 GLU A O 5
ATOM 4468 N N . GLY A 1 53 ? 7.626 -11.430 -9.192 1.00 0.00 53 GLY A N 5
ATOM 4469 C CA . GLY A 1 53 ? 7.406 -11.466 -10.633 1.00 0.00 53 GLY A CA 5
ATOM 4470 C C . GLY A 1 53 ? 6.522 -10.340 -11.143 1.00 0.00 53 GLY A C 5
ATOM 4471 O O . GLY A 1 53 ? 6.711 -9.856 -12.260 1.00 0.00 53 GLY A O 5
ATOM 4475 N N . THR A 1 54 ? 5.558 -9.920 -10.329 1.00 0.00 54 THR A N 5
ATOM 4476 C CA . THR A 1 54 ? 4.651 -8.843 -10.715 1.00 0.00 54 THR A CA 5
ATOM 4477 C C . THR A 1 54 ? 5.427 -7.568 -11.033 1.00 0.00 54 THR A C 5
ATOM 4478 O O . THR A 1 54 ? 6.617 -7.464 -10.737 1.00 0.00 54 THR A O 5
ATOM 4489 N N . VAL A 1 55 ? 4.745 -6.600 -11.640 1.00 0.00 55 VAL A N 5
ATOM 4490 C CA . VAL A 1 55 ? 5.374 -5.334 -12.000 1.00 0.00 55 VAL A CA 5
ATOM 4491 C C . VAL A 1 55 ? 4.722 -4.165 -11.269 1.00 0.00 55 VAL A C 5
ATOM 4492 O O . VAL A 1 55 ? 3.504 -4.133 -11.086 1.00 0.00 55 VAL A O 5
ATOM 4505 N N . LEU A 1 56 ? 5.542 -3.203 -10.854 1.00 0.00 56 LEU A N 5
ATOM 4506 C CA . LEU A 1 56 ? 5.049 -2.027 -10.145 1.00 0.00 56 LEU A CA 5
ATOM 4507 C C . LEU A 1 56 ? 5.885 -0.798 -10.487 1.00 0.00 56 LEU A C 5
ATOM 4508 O O . LEU A 1 56 ? 7.107 -0.882 -10.615 1.00 0.00 56 LEU A O 5
ATOM 4524 N N . TRP A 1 57 ? 5.220 0.343 -10.638 1.00 0.00 57 TRP A N 5
ATOM 4525 C CA . TRP A 1 57 ? 5.905 1.589 -10.965 1.00 0.00 57 TRP A CA 5
ATOM 4526 C C . TRP A 1 57 ? 5.028 2.798 -10.649 1.00 0.00 57 TRP A C 5
ATOM 4527 O O . TRP A 1 57 ? 5.133 3.839 -11.298 1.00 0.00 57 TRP A O 5
ATOM 4548 N N . GLY A 1 58 ? 4.168 2.655 -9.644 1.00 0.00 58 GLY A N 5
ATOM 4549 C CA . GLY A 1 58 ? 3.290 3.746 -9.259 1.00 0.00 58 GLY A CA 5
ATOM 4550 C C . GLY A 1 58 ? 1.854 3.527 -9.693 1.00 0.00 58 GLY A C 5
ATOM 4551 O O . GLY A 1 58 ? 1.569 3.410 -10.884 1.00 0.00 58 GLY A O 5
ATOM 4555 N N . ASP A 1 59 ? 0.945 3.476 -8.722 1.00 0.00 59 ASP A N 5
ATOM 4556 C CA . ASP A 1 59 ? -0.470 3.274 -9.007 1.00 0.00 59 ASP A CA 5
ATOM 4557 C C . ASP A 1 59 ? -1.201 4.619 -9.100 1.00 0.00 59 ASP A C 5
ATOM 4558 O O . ASP A 1 59 ? -0.910 5.425 -9.984 1.00 0.00 59 ASP A O 5
ATOM 4567 N N . SER A 1 60 ? -2.146 4.862 -8.193 1.00 0.00 60 SER A N 5
ATOM 4568 C CA . SER A 1 60 ? -2.899 6.110 -8.191 1.00 0.00 60 SER A CA 5
ATOM 4569 C C . SER A 1 60 ? -2.327 7.085 -7.167 1.00 0.00 60 SER A C 5
ATOM 4570 O O . SER A 1 60 ? -2.210 8.282 -7.431 1.00 0.00 60 SER A O 5
ATOM 4578 N N . GLY A 1 61 ? -1.970 6.563 -5.997 1.00 0.00 61 GLY A N 5
ATOM 4579 C CA . GLY A 1 61 ? -1.412 7.399 -4.951 1.00 0.00 61 GLY A CA 5
ATOM 4580 C C . GLY A 1 61 ? -0.051 7.963 -5.317 1.00 0.00 61 GLY A C 5
ATOM 4581 O O . GLY A 1 61 ? 0.404 8.936 -4.715 1.00 0.00 61 GLY A O 5
ATOM 4585 N N . THR A 1 62 ? 0.601 7.354 -6.303 1.00 0.00 62 THR A N 5
ATOM 4586 C CA . THR A 1 62 ? 1.918 7.801 -6.740 1.00 0.00 62 THR A CA 5
ATOM 4587 C C . THR A 1 62 ? 1.869 9.240 -7.253 1.00 0.00 62 THR A C 5
ATOM 4588 O O . THR A 1 62 ? 0.844 9.913 -7.143 1.00 0.00 62 THR A O 5
ATOM 4599 N N . GLY A 1 63 ? 2.988 9.707 -7.800 1.00 0.00 63 GLY A N 5
ATOM 4600 C CA . GLY A 1 63 ? 3.059 11.066 -8.308 1.00 0.00 63 GLY A CA 5
ATOM 4601 C C . GLY A 1 63 ? 3.724 12.005 -7.317 1.00 0.00 63 GLY A C 5
ATOM 4602 O O . GLY A 1 63 ? 4.945 11.976 -7.160 1.00 0.00 63 GLY A O 5
ATOM 4606 N N . PRO A 1 64 ? 2.943 12.848 -6.615 1.00 0.00 64 PRO A N 5
ATOM 4607 C CA . PRO A 1 64 ? 3.476 13.781 -5.625 1.00 0.00 64 PRO A CA 5
ATOM 4608 C C . PRO A 1 64 ? 3.599 13.135 -4.246 1.00 0.00 64 PRO A C 5
ATOM 4609 O O . PRO A 1 64 ? 3.388 13.783 -3.221 1.00 0.00 64 PRO A O 5
ATOM 4620 N N . CYS A 1 65 ? 3.928 11.849 -4.239 1.00 0.00 65 CYS A N 5
ATOM 4621 C CA . CYS A 1 65 ? 4.070 11.087 -3.005 1.00 0.00 65 CYS A CA 5
ATOM 4622 C C . CYS A 1 65 ? 5.429 11.337 -2.348 1.00 0.00 65 CYS A C 5
ATOM 4623 O O . CYS A 1 65 ? 6.062 12.364 -2.593 1.00 0.00 65 CYS A O 5
ATOM 4630 N N . ARG A 1 66 ? 5.873 10.398 -1.511 1.00 0.00 66 ARG A N 5
ATOM 4631 C CA . ARG A 1 66 ? 7.153 10.535 -0.826 1.00 0.00 66 ARG A CA 5
ATOM 4632 C C . ARG A 1 66 ? 8.299 10.653 -1.826 1.00 0.00 66 ARG A C 5
ATOM 4633 O O . ARG A 1 66 ? 8.086 10.615 -3.038 1.00 0.00 66 ARG A O 5
ATOM 4654 N N . SER A 1 67 ? 9.514 10.801 -1.309 1.00 0.00 67 SER A N 5
ATOM 4655 C CA . SER A 1 67 ? 10.695 10.928 -2.153 1.00 0.00 67 SER A CA 5
ATOM 4656 C C . SER A 1 67 ? 11.921 10.328 -1.470 1.00 0.00 67 SER A C 5
ATOM 4657 O O . SER A 1 67 ? 12.063 10.513 -0.243 1.00 0.00 67 SER A O 5
ATOM 4666 N N . ARG A 1 1 ? 8.088 -13.832 -1.809 1.00 0.00 1 ARG A N 6
ATOM 4667 C CA . ARG A 1 1 ? 8.896 -12.591 -1.683 1.00 0.00 1 ARG A CA 6
ATOM 4668 C C . ARG A 1 1 ? 8.046 -11.426 -1.186 1.00 0.00 1 ARG A C 6
ATOM 4669 O O . ARG A 1 1 ? 6.964 -11.165 -1.714 1.00 0.00 1 ARG A O 6
ATOM 4692 N N . ASP A 1 2 ? 8.540 -10.729 -0.167 1.00 0.00 2 ASP A N 6
ATOM 4693 C CA . ASP A 1 2 ? 7.825 -9.592 0.400 1.00 0.00 2 ASP A CA 6
ATOM 4694 C C . ASP A 1 2 ? 7.545 -8.538 -0.666 1.00 0.00 2 ASP A C 6
ATOM 4695 O O . ASP A 1 2 ? 7.942 -8.688 -1.821 1.00 0.00 2 ASP A O 6
ATOM 4704 N N . GLY A 1 3 ? 6.861 -7.471 -0.268 1.00 0.00 3 GLY A N 6
ATOM 4705 C CA . GLY A 1 3 ? 6.544 -6.406 -1.197 1.00 0.00 3 GLY A CA 6
ATOM 4706 C C . GLY A 1 3 ? 7.046 -5.060 -0.721 1.00 0.00 3 GLY A C 6
ATOM 4707 O O . GLY A 1 3 ? 6.270 -4.112 -0.588 1.00 0.00 3 GLY A O 6
ATOM 4711 N N . TYR A 1 4 ? 8.349 -4.976 -0.465 1.00 0.00 4 TYR A N 6
ATOM 4712 C CA . TYR A 1 4 ? 8.957 -3.736 -0.003 1.00 0.00 4 TYR A CA 6
ATOM 4713 C C . TYR A 1 4 ? 10.112 -3.301 -0.911 1.00 0.00 4 TYR A C 6
ATOM 4714 O O . TYR A 1 4 ? 11.111 -2.770 -0.430 1.00 0.00 4 TYR A O 6
ATOM 4732 N N . PRO A 1 5 ? 9.997 -3.509 -2.237 1.00 0.00 5 PRO A N 6
ATOM 4733 C CA . PRO A 1 5 ? 11.045 -3.113 -3.181 1.00 0.00 5 PRO A CA 6
ATOM 4734 C C . PRO A 1 5 ? 11.072 -1.604 -3.394 1.00 0.00 5 PRO A C 6
ATOM 4735 O O . PRO A 1 5 ? 12.110 -1.029 -3.721 1.00 0.00 5 PRO A O 6
ATOM 4746 N N . LEU A 1 6 ? 9.912 -0.976 -3.206 1.00 0.00 6 LEU A N 6
ATOM 4747 C CA . LEU A 1 6 ? 9.764 0.468 -3.372 1.00 0.00 6 LEU A CA 6
ATOM 4748 C C . LEU A 1 6 ? 10.544 0.973 -4.588 1.00 0.00 6 LEU A C 6
ATOM 4749 O O . LEU A 1 6 ? 11.622 1.551 -4.456 1.00 0.00 6 LEU A O 6
ATOM 4765 N N . ALA A 1 7 ? 9.979 0.743 -5.778 1.00 0.00 7 ALA A N 6
ATOM 4766 C CA . ALA A 1 7 ? 10.602 1.161 -7.038 1.00 0.00 7 ALA A CA 6
ATOM 4767 C C . ALA A 1 7 ? 11.364 2.470 -6.890 1.00 0.00 7 ALA A C 6
ATOM 4768 O O . ALA A 1 7 ? 12.578 2.475 -6.684 1.00 0.00 7 ALA A O 6
ATOM 4775 N N . SER A 1 8 ? 10.646 3.574 -6.990 1.00 0.00 8 SER A N 6
ATOM 4776 C CA . SER A 1 8 ? 11.253 4.885 -6.859 1.00 0.00 8 SER A CA 6
ATOM 4777 C C . SER A 1 8 ? 11.683 5.117 -5.415 1.00 0.00 8 SER A C 6
ATOM 4778 O O . SER A 1 8 ? 11.802 4.171 -4.636 1.00 0.00 8 SER A O 6
ATOM 4786 N N . ASN A 1 9 ? 11.927 6.370 -5.062 1.00 0.00 9 ASN A N 6
ATOM 4787 C CA . ASN A 1 9 ? 12.357 6.706 -3.710 1.00 0.00 9 ASN A CA 6
ATOM 4788 C C . ASN A 1 9 ? 11.231 6.510 -2.697 1.00 0.00 9 ASN A C 6
ATOM 4789 O O . ASN A 1 9 ? 10.626 7.475 -2.229 1.00 0.00 9 ASN A O 6
ATOM 4800 N N . GLY A 1 10 ? 10.972 5.254 -2.349 1.00 0.00 10 GLY A N 6
ATOM 4801 C CA . GLY A 1 10 ? 9.939 4.944 -1.377 1.00 0.00 10 GLY A CA 6
ATOM 4802 C C . GLY A 1 10 ? 8.536 5.253 -1.867 1.00 0.00 10 GLY A C 6
ATOM 4803 O O . GLY A 1 10 ? 7.902 6.196 -1.393 1.00 0.00 10 GLY A O 6
ATOM 4807 N N . CYS A 1 11 ? 8.044 4.446 -2.799 1.00 0.00 11 CYS A N 6
ATOM 4808 C CA . CYS A 1 11 ? 6.700 4.631 -3.334 1.00 0.00 11 CYS A CA 6
ATOM 4809 C C . CYS A 1 11 ? 6.313 3.474 -4.253 1.00 0.00 11 CYS A C 6
ATOM 4810 O O . CYS A 1 11 ? 6.908 3.290 -5.315 1.00 0.00 11 CYS A O 6
ATOM 4817 N N . LYS A 1 12 ? 5.313 2.698 -3.843 1.00 0.00 12 LYS A N 6
ATOM 4818 C CA . LYS A 1 12 ? 4.852 1.562 -4.636 1.00 0.00 12 LYS A CA 6
ATOM 4819 C C . LYS A 1 12 ? 3.436 1.793 -5.157 1.00 0.00 12 LYS A C 6
ATOM 4820 O O . LYS A 1 12 ? 3.245 2.185 -6.309 1.00 0.00 12 LYS A O 6
ATOM 4839 N N . PHE A 1 13 ? 2.446 1.544 -4.303 1.00 0.00 13 PHE A N 6
ATOM 4840 C CA . PHE A 1 13 ? 1.050 1.721 -4.678 1.00 0.00 13 PHE A CA 6
ATOM 4841 C C . PHE A 1 13 ? 0.475 2.994 -4.041 1.00 0.00 13 PHE A C 6
ATOM 4842 O O . PHE A 1 13 ? 1.216 3.937 -3.765 1.00 0.00 13 PHE A O 6
ATOM 4859 N N . GLY A 1 14 ? -0.840 3.028 -3.828 1.00 0.00 14 GLY A N 6
ATOM 4860 C CA . GLY A 1 14 ? -1.472 4.202 -3.250 1.00 0.00 14 GLY A CA 6
ATOM 4861 C C . GLY A 1 14 ? -0.968 4.552 -1.858 1.00 0.00 14 GLY A C 6
ATOM 4862 O O . GLY A 1 14 ? 0.214 4.389 -1.555 1.00 0.00 14 GLY A O 6
ATOM 4866 N N . CYS A 1 15 ? -1.877 5.055 -1.021 1.00 0.00 15 CYS A N 6
ATOM 4867 C CA . CYS A 1 15 ? -1.548 5.460 0.345 1.00 0.00 15 CYS A CA 6
ATOM 4868 C C . CYS A 1 15 ? -0.661 6.711 0.341 1.00 0.00 15 CYS A C 6
ATOM 4869 O O . CYS A 1 15 ? -1.078 7.760 -0.150 1.00 0.00 15 CYS A O 6
ATOM 4876 N N . SER A 1 16 ? 0.545 6.616 0.888 1.00 0.00 16 SER A N 6
ATOM 4877 C CA . SER A 1 16 ? 1.450 7.759 0.937 1.00 0.00 16 SER A CA 6
ATOM 4878 C C . SER A 1 16 ? 0.827 8.918 1.715 1.00 0.00 16 SER A C 6
ATOM 4879 O O . SER A 1 16 ? 1.269 10.060 1.597 1.00 0.00 16 SER A O 6
ATOM 4887 N N . GLY A 1 17 ? -0.198 8.615 2.517 1.00 0.00 17 GLY A N 6
ATOM 4888 C CA . GLY A 1 17 ? -0.867 9.637 3.311 1.00 0.00 17 GLY A CA 6
ATOM 4889 C C . GLY A 1 17 ? -1.040 10.952 2.574 1.00 0.00 17 GLY A C 6
ATOM 4890 O O . GLY A 1 17 ? -1.934 11.091 1.740 1.00 0.00 17 GLY A O 6
ATOM 4894 N N . LEU A 1 18 ? -0.182 11.917 2.892 1.00 0.00 18 LEU A N 6
ATOM 4895 C CA . LEU A 1 18 ? -0.238 13.237 2.262 1.00 0.00 18 LEU A CA 6
ATOM 4896 C C . LEU A 1 18 ? -0.139 13.127 0.741 1.00 0.00 18 LEU A C 6
ATOM 4897 O O . LEU A 1 18 ? 0.939 13.266 0.164 1.00 0.00 18 LEU A O 6
ATOM 4913 N N . GLY A 1 19 ? -1.275 12.883 0.096 1.00 0.00 19 GLY A N 6
ATOM 4914 C CA . GLY A 1 19 ? -1.295 12.762 -1.348 1.00 0.00 19 GLY A CA 6
ATOM 4915 C C . GLY A 1 19 ? -2.695 12.874 -1.922 1.00 0.00 19 GLY A C 6
ATOM 4916 O O . GLY A 1 19 ? -3.621 13.306 -1.237 1.00 0.00 19 GLY A O 6
ATOM 4920 N N . GLU A 1 20 ? -2.847 12.484 -3.182 1.00 0.00 20 GLU A N 6
ATOM 4921 C CA . GLU A 1 20 ? -4.141 12.543 -3.851 1.00 0.00 20 GLU A CA 6
ATOM 4922 C C . GLU A 1 20 ? -4.983 11.313 -3.521 1.00 0.00 20 GLU A C 6
ATOM 4923 O O . GLU A 1 20 ? -4.664 10.555 -2.605 1.00 0.00 20 GLU A O 6
ATOM 4935 N N . ASN A 1 21 ? -6.061 11.123 -4.276 1.00 0.00 21 ASN A N 6
ATOM 4936 C CA . ASN A 1 21 ? -6.952 9.989 -4.072 1.00 0.00 21 ASN A CA 6
ATOM 4937 C C . ASN A 1 21 ? -6.300 8.698 -4.553 1.00 0.00 21 ASN A C 6
ATOM 4938 O O . ASN A 1 21 ? -6.512 8.268 -5.687 1.00 0.00 21 ASN A O 6
ATOM 4949 N N . ASN A 1 22 ? -5.506 8.086 -3.683 1.00 0.00 22 ASN A N 6
ATOM 4950 C CA . ASN A 1 22 ? -4.815 6.844 -4.017 1.00 0.00 22 ASN A CA 6
ATOM 4951 C C . ASN A 1 22 ? -5.196 5.709 -3.058 1.00 0.00 22 ASN A C 6
ATOM 4952 O O . ASN A 1 22 ? -4.330 4.973 -2.590 1.00 0.00 22 ASN A O 6
ATOM 4963 N N . PRO A 1 23 ? -6.497 5.544 -2.747 1.00 0.00 23 PRO A N 6
ATOM 4964 C CA . PRO A 1 23 ? -6.961 4.487 -1.843 1.00 0.00 23 PRO A CA 6
ATOM 4965 C C . PRO A 1 23 ? -7.103 3.135 -2.541 1.00 0.00 23 PRO A C 6
ATOM 4966 O O . PRO A 1 23 ? -7.223 2.099 -1.889 1.00 0.00 23 PRO A O 6
ATOM 4977 N N . THR A 1 24 ? -7.106 3.157 -3.871 1.00 0.00 24 THR A N 6
ATOM 4978 C CA . THR A 1 24 ? -7.251 1.938 -4.663 1.00 0.00 24 THR A CA 6
ATOM 4979 C C . THR A 1 24 ? -6.177 0.904 -4.329 1.00 0.00 24 THR A C 6
ATOM 4980 O O . THR A 1 24 ? -6.336 -0.279 -4.630 1.00 0.00 24 THR A O 6
ATOM 4991 N N . CYS A 1 25 ? -5.081 1.347 -3.714 1.00 0.00 25 CYS A N 6
ATOM 4992 C CA . CYS A 1 25 ? -3.988 0.444 -3.356 1.00 0.00 25 CYS A CA 6
ATOM 4993 C C . CYS A 1 25 ? -4.511 -0.820 -2.673 1.00 0.00 25 CYS A C 6
ATOM 4994 O O . CYS A 1 25 ? -3.921 -1.894 -2.795 1.00 0.00 25 CYS A O 6
ATOM 5001 N N . ASN A 1 26 ? -5.621 -0.680 -1.954 1.00 0.00 26 ASN A N 6
ATOM 5002 C CA . ASN A 1 26 ? -6.224 -1.806 -1.250 1.00 0.00 26 ASN A CA 6
ATOM 5003 C C . ASN A 1 26 ? -6.534 -2.951 -2.209 1.00 0.00 26 ASN A C 6
ATOM 5004 O O . ASN A 1 26 ? -5.948 -4.030 -2.113 1.00 0.00 26 ASN A O 6
ATOM 5015 N N . HIS A 1 27 ? -7.460 -2.711 -3.130 1.00 0.00 27 HIS A N 6
ATOM 5016 C CA . HIS A 1 27 ? -7.851 -3.724 -4.105 1.00 0.00 27 HIS A CA 6
ATOM 5017 C C . HIS A 1 27 ? -6.669 -4.128 -4.981 1.00 0.00 27 HIS A C 6
ATOM 5018 O O . HIS A 1 27 ? -6.551 -5.285 -5.384 1.00 0.00 27 HIS A O 6
ATOM 5033 N N . VAL A 1 28 ? -5.797 -3.167 -5.274 1.00 0.00 28 VAL A N 6
ATOM 5034 C CA . VAL A 1 28 ? -4.625 -3.420 -6.107 1.00 0.00 28 VAL A CA 6
ATOM 5035 C C . VAL A 1 28 ? -3.879 -4.676 -5.656 1.00 0.00 28 VAL A C 6
ATOM 5036 O O . VAL A 1 28 ? -3.871 -5.687 -6.358 1.00 0.00 28 VAL A O 6
ATOM 5049 N N . CYS A 1 29 ? -3.254 -4.606 -4.486 1.00 0.00 29 CYS A N 6
ATOM 5050 C CA . CYS A 1 29 ? -2.505 -5.739 -3.954 1.00 0.00 29 CYS A CA 6
ATOM 5051 C C . CYS A 1 29 ? -3.429 -6.917 -3.660 1.00 0.00 29 CYS A C 6
ATOM 5052 O O . CYS A 1 29 ? -3.027 -8.076 -3.768 1.00 0.00 29 CYS A O 6
ATOM 5059 N N . GLU A 1 30 ? -4.664 -6.614 -3.277 1.00 0.00 30 GLU A N 6
ATOM 5060 C CA . GLU A 1 30 ? -5.642 -7.647 -2.955 1.00 0.00 30 GLU A CA 6
ATOM 5061 C C . GLU A 1 30 ? -6.249 -8.273 -4.212 1.00 0.00 30 GLU A C 6
ATOM 5062 O O . GLU A 1 30 ? -7.104 -9.154 -4.115 1.00 0.00 30 GLU A O 6
ATOM 5074 N N . LYS A 1 31 ? -5.820 -7.820 -5.388 1.00 0.00 31 LYS A N 6
ATOM 5075 C CA . LYS A 1 31 ? -6.351 -8.354 -6.639 1.00 0.00 31 LYS A CA 6
ATOM 5076 C C . LYS A 1 31 ? -5.244 -8.654 -7.647 1.00 0.00 31 LYS A C 6
ATOM 5077 O O . LYS A 1 31 ? -4.893 -9.812 -7.870 1.00 0.00 31 LYS A O 6
ATOM 5096 N N . LYS A 1 32 ? -4.713 -7.606 -8.270 1.00 0.00 32 LYS A N 6
ATOM 5097 C CA . LYS A 1 32 ? -3.663 -7.764 -9.273 1.00 0.00 32 LYS A CA 6
ATOM 5098 C C . LYS A 1 32 ? -2.413 -8.404 -8.685 1.00 0.00 32 LYS A C 6
ATOM 5099 O O . LYS A 1 32 ? -1.689 -9.118 -9.379 1.00 0.00 32 LYS A O 6
ATOM 5118 N N . ALA A 1 33 ? -2.169 -8.162 -7.406 1.00 0.00 33 ALA A N 6
ATOM 5119 C CA . ALA A 1 33 ? -1.011 -8.739 -6.740 1.00 0.00 33 ALA A CA 6
ATOM 5120 C C . ALA A 1 33 ? -1.417 -9.993 -5.976 1.00 0.00 33 ALA A C 6
ATOM 5121 O O . ALA A 1 33 ? -0.572 -10.721 -5.456 1.00 0.00 33 ALA A O 6
ATOM 5128 N N . GLY A 1 34 ? -2.727 -10.244 -5.930 1.00 0.00 34 GLY A N 6
ATOM 5129 C CA . GLY A 1 34 ? -3.252 -11.410 -5.253 1.00 0.00 34 GLY A CA 6
ATOM 5130 C C . GLY A 1 34 ? -2.590 -11.675 -3.912 1.00 0.00 34 GLY A C 6
ATOM 5131 O O . GLY A 1 34 ? -2.104 -12.778 -3.661 1.00 0.00 34 GLY A O 6
ATOM 5135 N N . SER A 1 35 ? -2.568 -10.662 -3.051 1.00 0.00 35 SER A N 6
ATOM 5136 C CA . SER A 1 35 ? -1.958 -10.795 -1.732 1.00 0.00 35 SER A CA 6
ATOM 5137 C C . SER A 1 35 ? -2.927 -10.359 -0.635 1.00 0.00 35 SER A C 6
ATOM 5138 O O . SER A 1 35 ? -4.126 -10.222 -0.875 1.00 0.00 35 SER A O 6
ATOM 5146 N N . ASP A 1 36 ? -2.401 -10.144 0.568 1.00 0.00 36 ASP A N 6
ATOM 5147 C CA . ASP A 1 36 ? -3.226 -9.728 1.696 1.00 0.00 36 ASP A CA 6
ATOM 5148 C C . ASP A 1 36 ? -2.393 -9.013 2.759 1.00 0.00 36 ASP A C 6
ATOM 5149 O O . ASP A 1 36 ? -2.805 -7.983 3.293 1.00 0.00 36 ASP A O 6
ATOM 5158 N N . TYR A 1 37 ? -1.226 -9.569 3.068 1.00 0.00 37 TYR A N 6
ATOM 5159 C CA . TYR A 1 37 ? -0.344 -8.985 4.074 1.00 0.00 37 TYR A CA 6
ATOM 5160 C C . TYR A 1 37 ? 0.382 -7.756 3.533 1.00 0.00 37 TYR A C 6
ATOM 5161 O O . TYR A 1 37 ? 1.276 -7.868 2.692 1.00 0.00 37 TYR A O 6
ATOM 5179 N N . GLY A 1 38 ? -0.009 -6.583 4.024 1.00 0.00 38 GLY A N 6
ATOM 5180 C CA . GLY A 1 38 ? 0.615 -5.349 3.584 1.00 0.00 38 GLY A CA 6
ATOM 5181 C C . GLY A 1 38 ? 0.515 -4.244 4.619 1.00 0.00 38 GLY A C 6
ATOM 5182 O O . GLY A 1 38 ? -0.316 -4.307 5.524 1.00 0.00 38 GLY A O 6
ATOM 5186 N N . TYR A 1 39 ? 1.356 -3.222 4.479 1.00 0.00 39 TYR A N 6
ATOM 5187 C CA . TYR A 1 39 ? 1.346 -2.094 5.406 1.00 0.00 39 TYR A CA 6
ATOM 5188 C C . TYR A 1 39 ? 1.143 -0.782 4.655 1.00 0.00 39 TYR A C 6
ATOM 5189 O O . TYR A 1 39 ? 1.699 -0.579 3.576 1.00 0.00 39 TYR A O 6
ATOM 5207 N N . CYS A 1 40 ? 0.342 0.107 5.235 1.00 0.00 40 CYS A N 6
ATOM 5208 C CA . CYS A 1 40 ? 0.062 1.401 4.623 1.00 0.00 40 CYS A CA 6
ATOM 5209 C C . CYS A 1 40 ? 0.423 2.537 5.576 1.00 0.00 40 CYS A C 6
ATOM 5210 O O . CYS A 1 40 ? 0.090 2.498 6.761 1.00 0.00 40 CYS A O 6
ATOM 5217 N N . TYR A 1 41 ? 1.110 3.543 5.049 1.00 0.00 41 TYR A N 6
ATOM 5218 C CA . TYR A 1 41 ? 1.524 4.691 5.846 1.00 0.00 41 TYR A CA 6
ATOM 5219 C C . TYR A 1 41 ? 1.473 5.969 5.014 1.00 0.00 41 TYR A C 6
ATOM 5220 O O . TYR A 1 41 ? 0.912 5.984 3.918 1.00 0.00 41 TYR A O 6
ATOM 5238 N N . ALA A 1 42 ? 2.068 7.038 5.535 1.00 0.00 42 ALA A N 6
ATOM 5239 C CA . ALA A 1 42 ? 2.094 8.314 4.828 1.00 0.00 42 ALA A CA 6
ATOM 5240 C C . ALA A 1 42 ? 3.090 8.282 3.668 1.00 0.00 42 ALA A C 6
ATOM 5241 O O . ALA A 1 42 ? 3.203 9.244 2.908 1.00 0.00 42 ALA A O 6
ATOM 5248 N N . TRP A 1 43 ? 3.813 7.173 3.543 1.00 0.00 43 TRP A N 6
ATOM 5249 C CA . TRP A 1 43 ? 4.799 7.008 2.484 1.00 0.00 43 TRP A CA 6
ATOM 5250 C C . TRP A 1 43 ? 4.161 6.442 1.222 1.00 0.00 43 TRP A C 6
ATOM 5251 O O . TRP A 1 43 ? 4.208 7.057 0.157 1.00 0.00 43 TRP A O 6
ATOM 5272 N N . THR A 1 44 ? 3.560 5.266 1.358 1.00 0.00 44 THR A N 6
ATOM 5273 C CA . THR A 1 44 ? 2.899 4.602 0.240 1.00 0.00 44 THR A CA 6
ATOM 5274 C C . THR A 1 44 ? 2.231 3.314 0.707 1.00 0.00 44 THR A C 6
ATOM 5275 O O . THR A 1 44 ? 2.243 2.995 1.897 1.00 0.00 44 THR A O 6
ATOM 5286 N N . CYS A 1 45 ? 1.650 2.574 -0.230 1.00 0.00 45 CYS A N 6
ATOM 5287 C CA . CYS A 1 45 ? 0.979 1.322 0.097 1.00 0.00 45 CYS A CA 6
ATOM 5288 C C . CYS A 1 45 ? 1.900 0.131 -0.134 1.00 0.00 45 CYS A C 6
ATOM 5289 O O . CYS A 1 45 ? 2.013 -0.373 -1.251 1.00 0.00 45 CYS A O 6
ATOM 5296 N N . TYR A 1 46 ? 2.542 -0.326 0.933 1.00 0.00 46 TYR A N 6
ATOM 5297 C CA . TYR A 1 46 ? 3.434 -1.473 0.852 1.00 0.00 46 TYR A CA 6
ATOM 5298 C C . TYR A 1 46 ? 2.629 -2.755 0.993 1.00 0.00 46 TYR A C 6
ATOM 5299 O O . TYR A 1 46 ? 1.520 -2.738 1.527 1.00 0.00 46 TYR A O 6
ATOM 5317 N N . CYS A 1 47 ? 3.170 -3.862 0.506 1.00 0.00 47 CYS A N 6
ATOM 5318 C CA . CYS A 1 47 ? 2.461 -5.130 0.582 1.00 0.00 47 CYS A CA 6
ATOM 5319 C C . CYS A 1 47 ? 3.422 -6.312 0.601 1.00 0.00 47 CYS A C 6
ATOM 5320 O O . CYS A 1 47 ? 4.637 -6.139 0.679 1.00 0.00 47 CYS A O 6
ATOM 5327 N N . GLU A 1 48 ? 2.862 -7.514 0.528 1.00 0.00 48 GLU A N 6
ATOM 5328 C CA . GLU A 1 48 ? 3.657 -8.735 0.531 1.00 0.00 48 GLU A CA 6
ATOM 5329 C C . GLU A 1 48 ? 3.223 -9.650 -0.609 1.00 0.00 48 GLU A C 6
ATOM 5330 O O . GLU A 1 48 ? 2.086 -9.583 -1.071 1.00 0.00 48 GLU A O 6
ATOM 5342 N N . HIS A 1 49 ? 4.135 -10.502 -1.063 1.00 0.00 49 HIS A N 6
ATOM 5343 C CA . HIS A 1 49 ? 3.839 -11.427 -2.152 1.00 0.00 49 HIS A CA 6
ATOM 5344 C C . HIS A 1 49 ? 3.504 -10.667 -3.435 1.00 0.00 49 HIS A C 6
ATOM 5345 O O . HIS A 1 49 ? 2.795 -11.179 -4.302 1.00 0.00 49 HIS A O 6
ATOM 5360 N N . VAL A 1 50 ? 4.020 -9.447 -3.550 1.00 0.00 50 VAL A N 6
ATOM 5361 C CA . VAL A 1 50 ? 3.778 -8.619 -4.728 1.00 0.00 50 VAL A CA 6
ATOM 5362 C C . VAL A 1 50 ? 5.052 -8.442 -5.536 1.00 0.00 50 VAL A C 6
ATOM 5363 O O . VAL A 1 50 ? 5.042 -8.502 -6.765 1.00 0.00 50 VAL A O 6
ATOM 5376 N N . ALA A 1 51 ? 6.146 -8.230 -4.827 1.00 0.00 51 ALA A N 6
ATOM 5377 C CA . ALA A 1 51 ? 7.449 -8.046 -5.456 1.00 0.00 51 ALA A CA 6
ATOM 5378 C C . ALA A 1 51 ? 8.029 -9.377 -5.932 1.00 0.00 51 ALA A C 6
ATOM 5379 O O . ALA A 1 51 ? 9.059 -9.407 -6.607 1.00 0.00 51 ALA A O 6
ATOM 5386 N N . GLU A 1 52 ? 7.365 -10.478 -5.578 1.00 0.00 52 GLU A N 6
ATOM 5387 C CA . GLU A 1 52 ? 7.820 -11.805 -5.974 1.00 0.00 52 GLU A CA 6
ATOM 5388 C C . GLU A 1 52 ? 7.644 -12.011 -7.475 1.00 0.00 52 GLU A C 6
ATOM 5389 O O . GLU A 1 52 ? 6.833 -12.828 -7.912 1.00 0.00 52 GLU A O 6
ATOM 5401 N N . GLY A 1 53 ? 8.408 -11.261 -8.260 1.00 0.00 53 GLY A N 6
ATOM 5402 C CA . GLY A 1 53 ? 8.324 -11.369 -9.706 1.00 0.00 53 GLY A CA 6
ATOM 5403 C C . GLY A 1 53 ? 7.852 -10.083 -10.357 1.00 0.00 53 GLY A C 6
ATOM 5404 O O . GLY A 1 53 ? 8.301 -9.730 -11.447 1.00 0.00 53 GLY A O 6
ATOM 5408 N N . THR A 1 54 ? 6.944 -9.380 -9.685 1.00 0.00 54 THR A N 6
ATOM 5409 C CA . THR A 1 54 ? 6.412 -8.125 -10.203 1.00 0.00 54 THR A CA 6
ATOM 5410 C C . THR A 1 54 ? 7.432 -7.001 -10.053 1.00 0.00 54 THR A C 6
ATOM 5411 O O . THR A 1 54 ? 8.483 -7.184 -9.438 1.00 0.00 54 THR A O 6
ATOM 5422 N N . VAL A 1 55 ? 7.119 -5.840 -10.619 1.00 0.00 55 VAL A N 6
ATOM 5423 C CA . VAL A 1 55 ? 8.017 -4.693 -10.544 1.00 0.00 55 VAL A CA 6
ATOM 5424 C C . VAL A 1 55 ? 7.246 -3.377 -10.564 1.00 0.00 55 VAL A C 6
ATOM 5425 O O . VAL A 1 55 ? 6.701 -2.979 -11.594 1.00 0.00 55 VAL A O 6
ATOM 5438 N N . LEU A 1 56 ? 7.213 -2.702 -9.419 1.00 0.00 56 LEU A N 6
ATOM 5439 C CA . LEU A 1 56 ? 6.520 -1.424 -9.299 1.00 0.00 56 LEU A CA 6
ATOM 5440 C C . LEU A 1 56 ? 7.301 -0.325 -10.005 1.00 0.00 56 LEU A C 6
ATOM 5441 O O . LEU A 1 56 ? 8.486 -0.486 -10.283 1.00 0.00 56 LEU A O 6
ATOM 5457 N N . TRP A 1 57 ? 6.636 0.797 -10.273 1.00 0.00 57 TRP A N 6
ATOM 5458 C CA . TRP A 1 57 ? 7.281 1.934 -10.927 1.00 0.00 57 TRP A CA 6
ATOM 5459 C C . TRP A 1 57 ? 6.408 3.182 -10.840 1.00 0.00 57 TRP A C 6
ATOM 5460 O O . TRP A 1 57 ? 6.277 3.932 -11.809 1.00 0.00 57 TRP A O 6
ATOM 5481 N N . GLY A 1 58 ? 5.822 3.407 -9.667 1.00 0.00 58 GLY A N 6
ATOM 5482 C CA . GLY A 1 58 ? 4.981 4.572 -9.467 1.00 0.00 58 GLY A CA 6
ATOM 5483 C C . GLY A 1 58 ? 3.522 4.322 -9.809 1.00 0.00 58 GLY A C 6
ATOM 5484 O O . GLY A 1 58 ? 3.145 4.310 -10.981 1.00 0.00 58 GLY A O 6
ATOM 5488 N N . ASP A 1 59 ? 2.699 4.131 -8.781 1.00 0.00 59 ASP A N 6
ATOM 5489 C CA . ASP A 1 59 ? 1.273 3.891 -8.973 1.00 0.00 59 ASP A CA 6
ATOM 5490 C C . ASP A 1 59 ? 0.477 5.199 -8.866 1.00 0.00 59 ASP A C 6
ATOM 5491 O O . ASP A 1 59 ? 0.602 6.072 -9.726 1.00 0.00 59 ASP A O 6
ATOM 5500 N N . SER A 1 60 ? -0.337 5.337 -7.820 1.00 0.00 60 SER A N 6
ATOM 5501 C CA . SER A 1 60 ? -1.137 6.542 -7.626 1.00 0.00 60 SER A CA 6
ATOM 5502 C C . SER A 1 60 ? -0.533 7.439 -6.544 1.00 0.00 60 SER A C 6
ATOM 5503 O O . SER A 1 60 ? -0.449 8.655 -6.714 1.00 0.00 60 SER A O 6
ATOM 5511 N N . GLY A 1 61 ? -0.114 6.833 -5.435 1.00 0.00 61 GLY A N 6
ATOM 5512 C CA . GLY A 1 61 ? 0.477 7.599 -4.348 1.00 0.00 61 GLY A CA 6
ATOM 5513 C C . GLY A 1 61 ? 1.987 7.690 -4.453 1.00 0.00 61 GLY A C 6
ATOM 5514 O O . GLY A 1 61 ? 2.682 7.762 -3.439 1.00 0.00 61 GLY A O 6
ATOM 5518 N N . THR A 1 62 ? 2.496 7.681 -5.679 1.00 0.00 62 THR A N 6
ATOM 5519 C CA . THR A 1 62 ? 3.935 7.759 -5.910 1.00 0.00 62 THR A CA 6
ATOM 5520 C C . THR A 1 62 ? 4.395 9.213 -6.069 1.00 0.00 62 THR A C 6
ATOM 5521 O O . THR A 1 62 ? 4.614 9.906 -5.076 1.00 0.00 62 THR A O 6
ATOM 5532 N N . GLY A 1 63 ? 4.549 9.675 -7.313 1.00 0.00 63 GLY A N 6
ATOM 5533 C CA . GLY A 1 63 ? 4.990 11.039 -7.545 1.00 0.00 63 GLY A CA 6
ATOM 5534 C C . GLY A 1 63 ? 6.300 11.343 -6.840 1.00 0.00 63 GLY A C 6
ATOM 5535 O O . GLY A 1 63 ? 7.344 10.815 -7.223 1.00 0.00 63 GLY A O 6
ATOM 5539 N N . PRO A 1 64 ? 6.280 12.186 -5.793 1.00 0.00 64 PRO A N 6
ATOM 5540 C CA . PRO A 1 64 ? 7.488 12.530 -5.042 1.00 0.00 64 PRO A CA 6
ATOM 5541 C C . PRO A 1 64 ? 7.931 11.396 -4.123 1.00 0.00 64 PRO A C 6
ATOM 5542 O O . PRO A 1 64 ? 9.079 11.353 -3.681 1.00 0.00 64 PRO A O 6
ATOM 5553 N N . CYS A 1 65 ? 7.007 10.479 -3.838 1.00 0.00 65 CYS A N 6
ATOM 5554 C CA . CYS A 1 65 ? 7.292 9.344 -2.968 1.00 0.00 65 CYS A CA 6
ATOM 5555 C C . CYS A 1 65 ? 7.646 9.815 -1.564 1.00 0.00 65 CYS A C 6
ATOM 5556 O O . CYS A 1 65 ? 8.543 10.638 -1.381 1.00 0.00 65 CYS A O 6
ATOM 5563 N N . ARG A 1 66 ? 6.935 9.288 -0.574 1.00 0.00 66 ARG A N 6
ATOM 5564 C CA . ARG A 1 66 ? 7.174 9.656 0.817 1.00 0.00 66 ARG A CA 6
ATOM 5565 C C . ARG A 1 66 ? 7.123 11.169 1.003 1.00 0.00 66 ARG A C 6
ATOM 5566 O O . ARG A 1 66 ? 6.894 11.915 0.051 1.00 0.00 66 ARG A O 6
ATOM 5587 N N . SER A 1 67 ? 7.338 11.616 2.236 1.00 0.00 67 SER A N 6
ATOM 5588 C CA . SER A 1 67 ? 7.317 13.040 2.549 1.00 0.00 67 SER A CA 6
ATOM 5589 C C . SER A 1 67 ? 8.499 13.757 1.905 1.00 0.00 67 SER A C 6
ATOM 5590 O O . SER A 1 67 ? 8.278 14.500 0.925 1.00 0.00 67 SER A O 6
ATOM 5599 N N . ARG A 1 1 ? 7.126 -14.763 -0.910 1.00 0.00 1 ARG A N 7
ATOM 5600 C CA . ARG A 1 1 ? 7.625 -13.465 -1.441 1.00 0.00 1 ARG A CA 7
ATOM 5601 C C . ARG A 1 1 ? 6.849 -12.292 -0.850 1.00 0.00 1 ARG A C 7
ATOM 5602 O O . ARG A 1 1 ? 5.620 -12.253 -0.911 1.00 0.00 1 ARG A O 7
ATOM 5625 N N . ASP A 1 2 ? 7.575 -11.335 -0.282 1.00 0.00 2 ASP A N 7
ATOM 5626 C CA . ASP A 1 2 ? 6.955 -10.157 0.313 1.00 0.00 2 ASP A CA 7
ATOM 5627 C C . ASP A 1 2 ? 7.060 -8.968 -0.636 1.00 0.00 2 ASP A C 7
ATOM 5628 O O . ASP A 1 2 ? 7.705 -9.055 -1.679 1.00 0.00 2 ASP A O 7
ATOM 5637 N N . GLY A 1 3 ? 6.424 -7.860 -0.273 1.00 0.00 3 GLY A N 7
ATOM 5638 C CA . GLY A 1 3 ? 6.468 -6.679 -1.115 1.00 0.00 3 GLY A CA 7
ATOM 5639 C C . GLY A 1 3 ? 6.988 -5.459 -0.382 1.00 0.00 3 GLY A C 7
ATOM 5640 O O . GLY A 1 3 ? 6.216 -4.579 -0.002 1.00 0.00 3 GLY A O 7
ATOM 5644 N N . TYR A 1 4 ? 8.302 -5.415 -0.177 1.00 0.00 4 TYR A N 7
ATOM 5645 C CA . TYR A 1 4 ? 8.931 -4.299 0.528 1.00 0.00 4 TYR A CA 7
ATOM 5646 C C . TYR A 1 4 ? 10.007 -3.580 -0.299 1.00 0.00 4 TYR A C 7
ATOM 5647 O O . TYR A 1 4 ? 10.297 -2.418 -0.028 1.00 0.00 4 TYR A O 7
ATOM 5665 N N . PRO A 1 5 ? 10.621 -4.227 -1.314 1.00 0.00 5 PRO A N 7
ATOM 5666 C CA . PRO A 1 5 ? 11.652 -3.583 -2.134 1.00 0.00 5 PRO A CA 7
ATOM 5667 C C . PRO A 1 5 ? 11.251 -2.175 -2.557 1.00 0.00 5 PRO A C 7
ATOM 5668 O O . PRO A 1 5 ? 12.104 -1.332 -2.826 1.00 0.00 5 PRO A O 7
ATOM 5679 N N . LEU A 1 6 ? 9.941 -1.934 -2.607 1.00 0.00 6 LEU A N 7
ATOM 5680 C CA . LEU A 1 6 ? 9.403 -0.633 -2.986 1.00 0.00 6 LEU A CA 7
ATOM 5681 C C . LEU A 1 6 ? 10.133 -0.072 -4.208 1.00 0.00 6 LEU A C 7
ATOM 5682 O O . LEU A 1 6 ? 10.807 0.954 -4.127 1.00 0.00 6 LEU A O 7
ATOM 5698 N N . ALA A 1 7 ? 9.983 -0.769 -5.340 1.00 0.00 7 ALA A N 7
ATOM 5699 C CA . ALA A 1 7 ? 10.611 -0.376 -6.604 1.00 0.00 7 ALA A CA 7
ATOM 5700 C C . ALA A 1 7 ? 10.758 1.133 -6.721 1.00 0.00 7 ALA A C 7
ATOM 5701 O O . ALA A 1 7 ? 11.864 1.671 -6.668 1.00 0.00 7 ALA A O 7
ATOM 5708 N N . SER A 1 8 ? 9.634 1.806 -6.866 1.00 0.00 8 SER A N 7
ATOM 5709 C CA . SER A 1 8 ? 9.618 3.256 -6.975 1.00 0.00 8 SER A CA 7
ATOM 5710 C C . SER A 1 8 ? 10.257 3.875 -5.740 1.00 0.00 8 SER A C 7
ATOM 5711 O O . SER A 1 8 ? 9.777 3.690 -4.623 1.00 0.00 8 SER A O 7
ATOM 5719 N N . ASN A 1 9 ? 11.349 4.598 -5.948 1.00 0.00 9 ASN A N 7
ATOM 5720 C CA . ASN A 1 9 ? 12.062 5.231 -4.845 1.00 0.00 9 ASN A CA 7
ATOM 5721 C C . ASN A 1 9 ? 11.150 6.187 -4.088 1.00 0.00 9 ASN A C 7
ATOM 5722 O O . ASN A 1 9 ? 11.096 7.381 -4.385 1.00 0.00 9 ASN A O 7
ATOM 5733 N N . GLY A 1 10 ? 10.438 5.649 -3.106 1.00 0.00 10 GLY A N 7
ATOM 5734 C CA . GLY A 1 10 ? 9.537 6.459 -2.314 1.00 0.00 10 GLY A CA 7
ATOM 5735 C C . GLY A 1 10 ? 8.204 5.778 -2.077 1.00 0.00 10 GLY A C 7
ATOM 5736 O O . GLY A 1 10 ? 7.804 5.569 -0.933 1.00 0.00 10 GLY A O 7
ATOM 5740 N N . CYS A 1 11 ? 7.512 5.431 -3.157 1.00 0.00 11 CYS A N 7
ATOM 5741 C CA . CYS A 1 11 ? 6.218 4.774 -3.043 1.00 0.00 11 CYS A CA 7
ATOM 5742 C C . CYS A 1 11 ? 5.973 3.822 -4.214 1.00 0.00 11 CYS A C 7
ATOM 5743 O O . CYS A 1 11 ? 6.131 4.195 -5.375 1.00 0.00 11 CYS A O 7
ATOM 5750 N N . LYS A 1 12 ? 5.589 2.588 -3.897 1.00 0.00 12 LYS A N 7
ATOM 5751 C CA . LYS A 1 12 ? 5.326 1.581 -4.921 1.00 0.00 12 LYS A CA 7
ATOM 5752 C C . LYS A 1 12 ? 3.848 1.550 -5.294 1.00 0.00 12 LYS A C 7
ATOM 5753 O O . LYS A 1 12 ? 3.494 1.559 -6.474 1.00 0.00 12 LYS A O 7
ATOM 5772 N N . PHE A 1 13 ? 2.991 1.508 -4.281 1.00 0.00 13 PHE A N 7
ATOM 5773 C CA . PHE A 1 13 ? 1.551 1.470 -4.496 1.00 0.00 13 PHE A CA 7
ATOM 5774 C C . PHE A 1 13 ? 0.912 2.788 -4.063 1.00 0.00 13 PHE A C 7
ATOM 5775 O O . PHE A 1 13 ? 1.609 3.784 -3.870 1.00 0.00 13 PHE A O 7
ATOM 5792 N N . GLY A 1 14 ? -0.412 2.797 -3.923 1.00 0.00 14 GLY A N 7
ATOM 5793 C CA . GLY A 1 14 ? -1.105 4.009 -3.520 1.00 0.00 14 GLY A CA 7
ATOM 5794 C C . GLY A 1 14 ? -0.611 4.564 -2.197 1.00 0.00 14 GLY A C 7
ATOM 5795 O O . GLY A 1 14 ? 0.560 4.420 -1.849 1.00 0.00 14 GLY A O 7
ATOM 5799 N N . CYS A 1 15 ? -1.510 5.203 -1.454 1.00 0.00 15 CYS A N 7
ATOM 5800 C CA . CYS A 1 15 ? -1.166 5.778 -0.157 1.00 0.00 15 CYS A CA 7
ATOM 5801 C C . CYS A 1 15 ? -0.181 6.941 -0.291 1.00 0.00 15 CYS A C 7
ATOM 5802 O O . CYS A 1 15 ? 0.345 7.428 0.709 1.00 0.00 15 CYS A O 7
ATOM 5809 N N . SER A 1 16 ? 0.069 7.388 -1.519 1.00 0.00 16 SER A N 7
ATOM 5810 C CA . SER A 1 16 ? 0.991 8.496 -1.750 1.00 0.00 16 SER A CA 7
ATOM 5811 C C . SER A 1 16 ? 0.369 9.813 -1.298 1.00 0.00 16 SER A C 7
ATOM 5812 O O . SER A 1 16 ? 0.684 10.321 -0.222 1.00 0.00 16 SER A O 7
ATOM 5820 N N . GLY A 1 17 ? -0.519 10.359 -2.121 1.00 0.00 17 GLY A N 7
ATOM 5821 C CA . GLY A 1 17 ? -1.172 11.608 -1.779 1.00 0.00 17 GLY A CA 7
ATOM 5822 C C . GLY A 1 17 ? -2.037 11.483 -0.540 1.00 0.00 17 GLY A C 7
ATOM 5823 O O . GLY A 1 17 ? -2.813 10.536 -0.413 1.00 0.00 17 GLY A O 7
ATOM 5827 N N . LEU A 1 18 ? -1.902 12.436 0.376 1.00 0.00 18 LEU A N 7
ATOM 5828 C CA . LEU A 1 18 ? -2.676 12.422 1.611 1.00 0.00 18 LEU A CA 7
ATOM 5829 C C . LEU A 1 18 ? -4.171 12.516 1.318 1.00 0.00 18 LEU A C 7
ATOM 5830 O O . LEU A 1 18 ? -4.758 13.597 1.372 1.00 0.00 18 LEU A O 7
ATOM 5846 N N . GLY A 1 19 ? -4.779 11.376 1.006 1.00 0.00 19 GLY A N 7
ATOM 5847 C CA . GLY A 1 19 ? -6.200 11.351 0.709 1.00 0.00 19 GLY A CA 7
ATOM 5848 C C . GLY A 1 19 ? -6.591 10.177 -0.167 1.00 0.00 19 GLY A C 7
ATOM 5849 O O . GLY A 1 19 ? -5.991 9.105 -0.087 1.00 0.00 19 GLY A O 7
ATOM 5853 N N . GLU A 1 20 ? -7.604 10.381 -1.004 1.00 0.00 20 GLU A N 7
ATOM 5854 C CA . GLU A 1 20 ? -8.087 9.336 -1.903 1.00 0.00 20 GLU A CA 7
ATOM 5855 C C . GLU A 1 20 ? -7.262 9.265 -3.189 1.00 0.00 20 GLU A C 7
ATOM 5856 O O . GLU A 1 20 ? -7.770 8.861 -4.235 1.00 0.00 20 GLU A O 7
ATOM 5868 N N . ASN A 1 21 ? -5.998 9.662 -3.112 1.00 0.00 21 ASN A N 7
ATOM 5869 C CA . ASN A 1 21 ? -5.121 9.640 -4.279 1.00 0.00 21 ASN A CA 7
ATOM 5870 C C . ASN A 1 21 ? -4.925 8.225 -4.810 1.00 0.00 21 ASN A C 7
ATOM 5871 O O . ASN A 1 21 ? -4.496 8.031 -5.947 1.00 0.00 21 ASN A O 7
ATOM 5882 N N . ASN A 1 22 ? -5.250 7.246 -3.982 1.00 0.00 22 ASN A N 7
ATOM 5883 C CA . ASN A 1 22 ? -5.123 5.841 -4.359 1.00 0.00 22 ASN A CA 7
ATOM 5884 C C . ASN A 1 22 ? -5.550 4.925 -3.211 1.00 0.00 22 ASN A C 7
ATOM 5885 O O . ASN A 1 22 ? -4.733 4.188 -2.656 1.00 0.00 22 ASN A O 7
ATOM 5896 N N . PRO A 1 23 ? -6.843 4.949 -2.847 1.00 0.00 23 PRO A N 7
ATOM 5897 C CA . PRO A 1 23 ? -7.373 4.107 -1.771 1.00 0.00 23 PRO A CA 7
ATOM 5898 C C . PRO A 1 23 ? -7.547 2.654 -2.209 1.00 0.00 23 PRO A C 7
ATOM 5899 O O . PRO A 1 23 ? -7.918 1.794 -1.410 1.00 0.00 23 PRO A O 7
ATOM 5910 N N . THR A 1 24 ? -7.280 2.390 -3.486 1.00 0.00 24 THR A N 7
ATOM 5911 C CA . THR A 1 24 ? -7.406 1.047 -4.039 1.00 0.00 24 THR A CA 7
ATOM 5912 C C . THR A 1 24 ? -6.227 0.160 -3.639 1.00 0.00 24 THR A C 7
ATOM 5913 O O . THR A 1 24 ? -6.211 -1.030 -3.950 1.00 0.00 24 THR A O 7
ATOM 5924 N N . CYS A 1 25 ? -5.243 0.744 -2.956 1.00 0.00 25 CYS A N 7
ATOM 5925 C CA . CYS A 1 25 ? -4.056 0.003 -2.520 1.00 0.00 25 CYS A CA 7
ATOM 5926 C C . CYS A 1 25 ? -4.431 -1.380 -1.993 1.00 0.00 25 CYS A C 7
ATOM 5927 O O . CYS A 1 25 ? -3.794 -2.378 -2.331 1.00 0.00 25 CYS A O 7
ATOM 5934 N N . ASN A 1 26 ? -5.473 -1.435 -1.173 1.00 0.00 26 ASN A N 7
ATOM 5935 C CA . ASN A 1 26 ? -5.933 -2.698 -0.612 1.00 0.00 26 ASN A CA 7
ATOM 5936 C C . ASN A 1 26 ? -6.404 -3.628 -1.725 1.00 0.00 26 ASN A C 7
ATOM 5937 O O . ASN A 1 26 ? -6.044 -4.806 -1.763 1.00 0.00 26 ASN A O 7
ATOM 5948 N N . HIS A 1 27 ? -7.207 -3.084 -2.634 1.00 0.00 27 HIS A N 7
ATOM 5949 C CA . HIS A 1 27 ? -7.725 -3.856 -3.754 1.00 0.00 27 HIS A CA 7
ATOM 5950 C C . HIS A 1 27 ? -6.597 -4.290 -4.683 1.00 0.00 27 HIS A C 7
ATOM 5951 O O . HIS A 1 27 ? -6.503 -5.459 -5.048 1.00 0.00 27 HIS A O 7
ATOM 5966 N N . VAL A 1 28 ? -5.739 -3.343 -5.059 1.00 0.00 28 VAL A N 7
ATOM 5967 C CA . VAL A 1 28 ? -4.613 -3.633 -5.945 1.00 0.00 28 VAL A CA 7
ATOM 5968 C C . VAL A 1 28 ? -3.770 -4.783 -5.402 1.00 0.00 28 VAL A C 7
ATOM 5969 O O . VAL A 1 28 ? -3.419 -5.709 -6.139 1.00 0.00 28 VAL A O 7
ATOM 5982 N N . CYS A 1 29 ? -3.454 -4.725 -4.112 1.00 0.00 29 CYS A N 7
ATOM 5983 C CA . CYS A 1 29 ? -2.658 -5.767 -3.474 1.00 0.00 29 CYS A CA 7
ATOM 5984 C C . CYS A 1 29 ? -3.282 -7.139 -3.713 1.00 0.00 29 CYS A C 7
ATOM 5985 O O . CYS A 1 29 ? -2.619 -8.059 -4.189 1.00 0.00 29 CYS A O 7
ATOM 5992 N N . GLU A 1 30 ? -4.564 -7.265 -3.390 1.00 0.00 30 GLU A N 7
ATOM 5993 C CA . GLU A 1 30 ? -5.274 -8.522 -3.586 1.00 0.00 30 GLU A CA 7
ATOM 5994 C C . GLU A 1 30 ? -5.659 -8.707 -5.054 1.00 0.00 30 GLU A C 7
ATOM 5995 O O . GLU A 1 30 ? -6.040 -9.802 -5.471 1.00 0.00 30 GLU A O 7
ATOM 6007 N N . LYS A 1 31 ? -5.560 -7.631 -5.832 1.00 0.00 31 LYS A N 7
ATOM 6008 C CA . LYS A 1 31 ? -5.897 -7.679 -7.248 1.00 0.00 31 LYS A CA 7
ATOM 6009 C C . LYS A 1 31 ? -4.999 -8.664 -7.983 1.00 0.00 31 LYS A C 7
ATOM 6010 O O . LYS A 1 31 ? -5.469 -9.672 -8.510 1.00 0.00 31 LYS A O 7
ATOM 6029 N N . LYS A 1 32 ? -3.703 -8.368 -8.020 1.00 0.00 32 LYS A N 7
ATOM 6030 C CA . LYS A 1 32 ? -2.753 -9.243 -8.702 1.00 0.00 32 LYS A CA 7
ATOM 6031 C C . LYS A 1 32 ? -1.538 -9.572 -7.834 1.00 0.00 32 LYS A C 7
ATOM 6032 O O . LYS A 1 32 ? -0.632 -10.277 -8.277 1.00 0.00 32 LYS A O 7
ATOM 6051 N N . ALA A 1 33 ? -1.518 -9.076 -6.601 1.00 0.00 33 ALA A N 7
ATOM 6052 C CA . ALA A 1 33 ? -0.401 -9.351 -5.704 1.00 0.00 33 ALA A CA 7
ATOM 6053 C C . ALA A 1 33 ? -0.739 -10.492 -4.752 1.00 0.00 33 ALA A C 7
ATOM 6054 O O . ALA A 1 33 ? -0.169 -10.600 -3.666 1.00 0.00 33 ALA A O 7
ATOM 6061 N N . GLY A 1 34 ? -1.667 -11.347 -5.173 1.00 0.00 34 GLY A N 7
ATOM 6062 C CA . GLY A 1 34 ? -2.063 -12.477 -4.357 1.00 0.00 34 GLY A CA 7
ATOM 6063 C C . GLY A 1 34 ? -3.253 -12.175 -3.464 1.00 0.00 34 GLY A C 7
ATOM 6064 O O . GLY A 1 34 ? -4.378 -12.575 -3.763 1.00 0.00 34 GLY A O 7
ATOM 6068 N N . SER A 1 35 ? -3.004 -11.471 -2.363 1.00 0.00 35 SER A N 7
ATOM 6069 C CA . SER A 1 35 ? -4.064 -11.124 -1.422 1.00 0.00 35 SER A CA 7
ATOM 6070 C C . SER A 1 35 ? -3.959 -9.664 -0.992 1.00 0.00 35 SER A C 7
ATOM 6071 O O . SER A 1 35 ? -3.114 -8.920 -1.490 1.00 0.00 35 SER A O 7
ATOM 6079 N N . ASP A 1 36 ? -4.825 -9.260 -0.068 1.00 0.00 36 ASP A N 7
ATOM 6080 C CA . ASP A 1 36 ? -4.832 -7.889 0.425 1.00 0.00 36 ASP A CA 7
ATOM 6081 C C . ASP A 1 36 ? -3.847 -7.717 1.580 1.00 0.00 36 ASP A C 7
ATOM 6082 O O . ASP A 1 36 ? -4.218 -7.266 2.664 1.00 0.00 36 ASP A O 7
ATOM 6091 N N . TYR A 1 37 ? -2.592 -8.076 1.338 1.00 0.00 37 TYR A N 7
ATOM 6092 C CA . TYR A 1 37 ? -1.553 -7.959 2.354 1.00 0.00 37 TYR A CA 7
ATOM 6093 C C . TYR A 1 37 ? -0.638 -6.776 2.054 1.00 0.00 37 TYR A C 7
ATOM 6094 O O . TYR A 1 37 ? 0.229 -6.854 1.181 1.00 0.00 37 TYR A O 7
ATOM 6112 N N . GLY A 1 38 ? -0.838 -5.681 2.781 1.00 0.00 38 GLY A N 7
ATOM 6113 C CA . GLY A 1 38 ? -0.027 -4.497 2.575 1.00 0.00 38 GLY A CA 7
ATOM 6114 C C . GLY A 1 38 ? 0.288 -3.767 3.868 1.00 0.00 38 GLY A C 7
ATOM 6115 O O . GLY A 1 38 ? 0.039 -4.280 4.958 1.00 0.00 38 GLY A O 7
ATOM 6119 N N . TYR A 1 39 ? 0.839 -2.563 3.739 1.00 0.00 39 TYR A N 7
ATOM 6120 C CA . TYR A 1 39 ? 1.195 -1.748 4.899 1.00 0.00 39 TYR A CA 7
ATOM 6121 C C . TYR A 1 39 ? 1.329 -0.279 4.492 1.00 0.00 39 TYR A C 7
ATOM 6122 O O . TYR A 1 39 ? 1.996 0.045 3.510 1.00 0.00 39 TYR A O 7
ATOM 6140 N N . CYS A 1 40 ? 0.690 0.609 5.247 1.00 0.00 40 CYS A N 7
ATOM 6141 C CA . CYS A 1 40 ? 0.746 2.035 4.945 1.00 0.00 40 CYS A CA 7
ATOM 6142 C C . CYS A 1 40 ? 1.137 2.850 6.174 1.00 0.00 40 CYS A C 7
ATOM 6143 O O . CYS A 1 40 ? 0.547 2.705 7.244 1.00 0.00 40 CYS A O 7
ATOM 6150 N N . TYR A 1 41 ? 2.128 3.718 6.002 1.00 0.00 41 TYR A N 7
ATOM 6151 C CA . TYR A 1 41 ? 2.599 4.576 7.082 1.00 0.00 41 TYR A CA 7
ATOM 6152 C C . TYR A 1 41 ? 2.521 6.039 6.655 1.00 0.00 41 TYR A C 7
ATOM 6153 O O . TYR A 1 41 ? 1.624 6.771 7.072 1.00 0.00 41 TYR A O 7
ATOM 6171 N N . ALA A 1 42 ? 3.455 6.447 5.804 1.00 0.00 42 ALA A N 7
ATOM 6172 C CA . ALA A 1 42 ? 3.485 7.809 5.297 1.00 0.00 42 ALA A CA 7
ATOM 6173 C C . ALA A 1 42 ? 2.807 7.870 3.927 1.00 0.00 42 ALA A C 7
ATOM 6174 O O . ALA A 1 42 ? 1.870 7.118 3.662 1.00 0.00 42 ALA A O 7
ATOM 6181 N N . TRP A 1 43 ? 3.287 8.751 3.057 1.00 0.00 43 TRP A N 7
ATOM 6182 C CA . TRP A 1 43 ? 2.719 8.877 1.716 1.00 0.00 43 TRP A CA 7
ATOM 6183 C C . TRP A 1 43 ? 3.233 7.759 0.811 1.00 0.00 43 TRP A C 7
ATOM 6184 O O . TRP A 1 43 ? 3.980 8.005 -0.137 1.00 0.00 43 TRP A O 7
ATOM 6205 N N . THR A 1 44 ? 2.825 6.528 1.115 1.00 0.00 44 THR A N 7
ATOM 6206 C CA . THR A 1 44 ? 3.238 5.362 0.337 1.00 0.00 44 THR A CA 7
ATOM 6207 C C . THR A 1 44 ? 2.547 4.100 0.851 1.00 0.00 44 THR A C 7
ATOM 6208 O O . THR A 1 44 ? 2.104 4.051 1.999 1.00 0.00 44 THR A O 7
ATOM 6219 N N . CYS A 1 45 ? 2.448 3.084 -0.004 1.00 0.00 45 CYS A N 7
ATOM 6220 C CA . CYS A 1 45 ? 1.798 1.832 0.375 1.00 0.00 45 CYS A CA 7
ATOM 6221 C C . CYS A 1 45 ? 2.747 0.642 0.258 1.00 0.00 45 CYS A C 7
ATOM 6222 O O . CYS A 1 45 ? 3.696 0.657 -0.525 1.00 0.00 45 CYS A O 7
ATOM 6229 N N . TYR A 1 46 ? 2.459 -0.391 1.041 1.00 0.00 46 TYR A N 7
ATOM 6230 C CA . TYR A 1 46 ? 3.248 -1.618 1.048 1.00 0.00 46 TYR A CA 7
ATOM 6231 C C . TYR A 1 46 ? 2.389 -2.781 0.564 1.00 0.00 46 TYR A C 7
ATOM 6232 O O . TYR A 1 46 ? 1.161 -2.694 0.571 1.00 0.00 46 TYR A O 7
ATOM 6250 N N . CYS A 1 47 ? 3.028 -3.865 0.143 1.00 0.00 47 CYS A N 7
ATOM 6251 C CA . CYS A 1 47 ? 2.294 -5.026 -0.343 1.00 0.00 47 CYS A CA 7
ATOM 6252 C C . CYS A 1 47 ? 3.070 -6.318 -0.098 1.00 0.00 47 CYS A C 7
ATOM 6253 O O . CYS A 1 47 ? 4.227 -6.290 0.319 1.00 0.00 47 CYS A O 7
ATOM 6260 N N . GLU A 1 48 ? 2.419 -7.447 -0.359 1.00 0.00 48 GLU A N 7
ATOM 6261 C CA . GLU A 1 48 ? 3.041 -8.753 -0.171 1.00 0.00 48 GLU A CA 7
ATOM 6262 C C . GLU A 1 48 ? 2.787 -9.650 -1.379 1.00 0.00 48 GLU A C 7
ATOM 6263 O O . GLU A 1 48 ? 1.743 -9.555 -2.026 1.00 0.00 48 GLU A O 7
ATOM 6275 N N . HIS A 1 49 ? 3.747 -10.520 -1.681 1.00 0.00 49 HIS A N 7
ATOM 6276 C CA . HIS A 1 49 ? 3.629 -11.436 -2.814 1.00 0.00 49 HIS A CA 7
ATOM 6277 C C . HIS A 1 49 ? 3.677 -10.680 -4.140 1.00 0.00 49 HIS A C 7
ATOM 6278 O O . HIS A 1 49 ? 3.070 -11.096 -5.126 1.00 0.00 49 HIS A O 7
ATOM 6293 N N . VAL A 1 50 ? 4.405 -9.567 -4.157 1.00 0.00 50 VAL A N 7
ATOM 6294 C CA . VAL A 1 50 ? 4.530 -8.753 -5.365 1.00 0.00 50 VAL A CA 7
ATOM 6295 C C . VAL A 1 50 ? 5.981 -8.657 -5.824 1.00 0.00 50 VAL A C 7
ATOM 6296 O O . VAL A 1 50 ? 6.257 -8.393 -6.994 1.00 0.00 50 VAL A O 7
ATOM 6309 N N . ALA A 1 51 ? 6.905 -8.863 -4.895 1.00 0.00 51 ALA A N 7
ATOM 6310 C CA . ALA A 1 51 ? 8.330 -8.792 -5.203 1.00 0.00 51 ALA A CA 7
ATOM 6311 C C . ALA A 1 51 ? 8.731 -9.861 -6.210 1.00 0.00 51 ALA A C 7
ATOM 6312 O O . ALA A 1 51 ? 8.979 -9.566 -7.379 1.00 0.00 51 ALA A O 7
ATOM 6319 N N . GLU A 1 52 ? 8.792 -11.103 -5.749 1.00 0.00 52 GLU A N 7
ATOM 6320 C CA . GLU A 1 52 ? 9.165 -12.223 -6.609 1.00 0.00 52 GLU A CA 7
ATOM 6321 C C . GLU A 1 52 ? 7.959 -12.756 -7.383 1.00 0.00 52 GLU A C 7
ATOM 6322 O O . GLU A 1 52 ? 7.902 -13.937 -7.723 1.00 0.00 52 GLU A O 7
ATOM 6334 N N . GLY A 1 53 ? 7.004 -11.877 -7.660 1.00 0.00 53 GLY A N 7
ATOM 6335 C CA . GLY A 1 53 ? 5.818 -12.274 -8.396 1.00 0.00 53 GLY A CA 7
ATOM 6336 C C . GLY A 1 53 ? 5.475 -11.298 -9.505 1.00 0.00 53 GLY A C 7
ATOM 6337 O O . GLY A 1 53 ? 6.006 -11.394 -10.612 1.00 0.00 53 GLY A O 7
ATOM 6341 N N . THR A 1 54 ? 4.587 -10.355 -9.208 1.00 0.00 54 THR A N 7
ATOM 6342 C CA . THR A 1 54 ? 4.175 -9.354 -10.186 1.00 0.00 54 THR A CA 7
ATOM 6343 C C . THR A 1 54 ? 5.116 -8.153 -10.167 1.00 0.00 54 THR A C 7
ATOM 6344 O O . THR A 1 54 ? 6.120 -8.151 -9.454 1.00 0.00 54 THR A O 7
ATOM 6355 N N . VAL A 1 55 ? 4.784 -7.134 -10.952 1.00 0.00 55 VAL A N 7
ATOM 6356 C CA . VAL A 1 55 ? 5.597 -5.925 -11.021 1.00 0.00 55 VAL A CA 7
ATOM 6357 C C . VAL A 1 55 ? 4.903 -4.760 -10.324 1.00 0.00 55 VAL A C 7
ATOM 6358 O O . VAL A 1 55 ? 3.704 -4.544 -10.500 1.00 0.00 55 VAL A O 7
ATOM 6371 N N . LEU A 1 56 ? 5.664 -4.013 -9.531 1.00 0.00 56 LEU A N 7
ATOM 6372 C CA . LEU A 1 56 ? 5.121 -2.869 -8.805 1.00 0.00 56 LEU A CA 7
ATOM 6373 C C . LEU A 1 56 ? 6.010 -1.642 -8.979 1.00 0.00 56 LEU A C 7
ATOM 6374 O O . LEU A 1 56 ? 6.580 -1.130 -8.014 1.00 0.00 56 LEU A O 7
ATOM 6390 N N . TRP A 1 57 ? 6.128 -1.174 -10.217 1.00 0.00 57 TRP A N 7
ATOM 6391 C CA . TRP A 1 57 ? 6.952 -0.010 -10.514 1.00 0.00 57 TRP A CA 7
ATOM 6392 C C . TRP A 1 57 ? 6.225 1.290 -10.180 1.00 0.00 57 TRP A C 7
ATOM 6393 O O . TRP A 1 57 ? 6.860 2.324 -9.971 1.00 0.00 57 TRP A O 7
ATOM 6414 N N . GLY A 1 58 ? 4.896 1.240 -10.128 1.00 0.00 58 GLY A N 7
ATOM 6415 C CA . GLY A 1 58 ? 4.133 2.433 -9.813 1.00 0.00 58 GLY A CA 7
ATOM 6416 C C . GLY A 1 58 ? 2.643 2.272 -10.047 1.00 0.00 58 GLY A C 7
ATOM 6417 O O . GLY A 1 58 ? 2.206 2.025 -11.171 1.00 0.00 58 GLY A O 7
ATOM 6421 N N . ASP A 1 59 ? 1.864 2.430 -8.983 1.00 0.00 59 ASP A N 7
ATOM 6422 C CA . ASP A 1 59 ? 0.411 2.321 -9.067 1.00 0.00 59 ASP A CA 7
ATOM 6423 C C . ASP A 1 59 ? -0.206 3.709 -9.264 1.00 0.00 59 ASP A C 7
ATOM 6424 O O . ASP A 1 59 ? 0.393 4.565 -9.913 1.00 0.00 59 ASP A O 7
ATOM 6433 N N . SER A 1 60 ? -1.392 3.941 -8.704 1.00 0.00 60 SER A N 7
ATOM 6434 C CA . SER A 1 60 ? -2.042 5.240 -8.834 1.00 0.00 60 SER A CA 7
ATOM 6435 C C . SER A 1 60 ? -1.388 6.265 -7.907 1.00 0.00 60 SER A C 7
ATOM 6436 O O . SER A 1 60 ? -1.517 7.471 -8.114 1.00 0.00 60 SER A O 7
ATOM 6444 N N . GLY A 1 61 ? -0.679 5.775 -6.891 1.00 0.00 61 GLY A N 7
ATOM 6445 C CA . GLY A 1 61 ? -0.008 6.660 -5.956 1.00 0.00 61 GLY A CA 7
ATOM 6446 C C . GLY A 1 61 ? 1.411 6.995 -6.384 1.00 0.00 61 GLY A C 7
ATOM 6447 O O . GLY A 1 61 ? 2.050 7.867 -5.796 1.00 0.00 61 GLY A O 7
ATOM 6451 N N . THR A 1 62 ? 1.907 6.301 -7.409 1.00 0.00 62 THR A N 7
ATOM 6452 C CA . THR A 1 62 ? 3.259 6.536 -7.902 1.00 0.00 62 THR A CA 7
ATOM 6453 C C . THR A 1 62 ? 3.419 7.970 -8.395 1.00 0.00 62 THR A C 7
ATOM 6454 O O . THR A 1 62 ? 2.484 8.769 -8.326 1.00 0.00 62 THR A O 7
ATOM 6465 N N . GLY A 1 63 ? 4.611 8.291 -8.885 1.00 0.00 63 GLY A N 7
ATOM 6466 C CA . GLY A 1 63 ? 4.879 9.629 -9.375 1.00 0.00 63 GLY A CA 7
ATOM 6467 C C . GLY A 1 63 ? 5.793 10.403 -8.446 1.00 0.00 63 GLY A C 7
ATOM 6468 O O . GLY A 1 63 ? 7.015 10.327 -8.572 1.00 0.00 63 GLY A O 7
ATOM 6472 N N . PRO A 1 64 ? 5.228 11.159 -7.489 1.00 0.00 64 PRO A N 7
ATOM 6473 C CA . PRO A 1 64 ? 6.015 11.938 -6.536 1.00 0.00 64 PRO A CA 7
ATOM 6474 C C . PRO A 1 64 ? 6.572 11.073 -5.410 1.00 0.00 64 PRO A C 7
ATOM 6475 O O . PRO A 1 64 ? 7.743 11.188 -5.047 1.00 0.00 64 PRO A O 7
ATOM 6486 N N . CYS A 1 65 ? 5.725 10.204 -4.864 1.00 0.00 65 CYS A N 7
ATOM 6487 C CA . CYS A 1 65 ? 6.126 9.311 -3.779 1.00 0.00 65 CYS A CA 7
ATOM 6488 C C . CYS A 1 65 ? 6.878 10.073 -2.690 1.00 0.00 65 CYS A C 7
ATOM 6489 O O . CYS A 1 65 ? 6.926 11.303 -2.700 1.00 0.00 65 CYS A O 7
ATOM 6496 N N . ARG A 1 66 ? 7.469 9.334 -1.756 1.00 0.00 66 ARG A N 7
ATOM 6497 C CA . ARG A 1 66 ? 8.223 9.942 -0.665 1.00 0.00 66 ARG A CA 7
ATOM 6498 C C . ARG A 1 66 ? 9.321 10.854 -1.206 1.00 0.00 66 ARG A C 7
ATOM 6499 O O . ARG A 1 66 ? 9.308 12.063 -0.972 1.00 0.00 66 ARG A O 7
ATOM 6520 N N . SER A 1 67 ? 10.268 10.265 -1.929 1.00 0.00 67 SER A N 7
ATOM 6521 C CA . SER A 1 67 ? 11.374 11.022 -2.504 1.00 0.00 67 SER A CA 7
ATOM 6522 C C . SER A 1 67 ? 11.345 10.953 -4.028 1.00 0.00 67 SER A C 7
ATOM 6523 O O . SER A 1 67 ? 12.118 11.697 -4.667 1.00 0.00 67 SER A O 7
ATOM 6532 N N . ARG A 1 1 ? 6.441 -13.733 -3.278 1.00 0.00 1 ARG A N 8
ATOM 6533 C CA . ARG A 1 1 ? 7.412 -12.971 -2.451 1.00 0.00 1 ARG A CA 8
ATOM 6534 C C . ARG A 1 1 ? 6.728 -11.817 -1.723 1.00 0.00 1 ARG A C 8
ATOM 6535 O O . ARG A 1 1 ? 5.501 -11.759 -1.647 1.00 0.00 1 ARG A O 8
ATOM 6558 N N . ASP A 1 2 ? 7.530 -10.901 -1.190 1.00 0.00 2 ASP A N 8
ATOM 6559 C CA . ASP A 1 2 ? 7.001 -9.747 -0.470 1.00 0.00 2 ASP A CA 8
ATOM 6560 C C . ASP A 1 2 ? 7.071 -8.492 -1.331 1.00 0.00 2 ASP A C 8
ATOM 6561 O O . ASP A 1 2 ? 7.740 -8.471 -2.365 1.00 0.00 2 ASP A O 8
ATOM 6570 N N . GLY A 1 3 ? 6.380 -7.446 -0.894 1.00 0.00 3 GLY A N 8
ATOM 6571 C CA . GLY A 1 3 ? 6.382 -6.196 -1.628 1.00 0.00 3 GLY A CA 8
ATOM 6572 C C . GLY A 1 3 ? 6.818 -5.030 -0.767 1.00 0.00 3 GLY A C 8
ATOM 6573 O O . GLY A 1 3 ? 6.008 -4.167 -0.413 1.00 0.00 3 GLY A O 8
ATOM 6577 N N . TYR A 1 4 ? 8.102 -5.020 -0.422 1.00 0.00 4 TYR A N 8
ATOM 6578 C CA . TYR A 1 4 ? 8.672 -3.970 0.417 1.00 0.00 4 TYR A CA 8
ATOM 6579 C C . TYR A 1 4 ? 9.841 -3.232 -0.249 1.00 0.00 4 TYR A C 8
ATOM 6580 O O . TYR A 1 4 ? 10.106 -2.087 0.100 1.00 0.00 4 TYR A O 8
ATOM 6598 N N . PRO A 1 5 ? 10.562 -3.845 -1.212 1.00 0.00 5 PRO A N 8
ATOM 6599 C CA . PRO A 1 5 ? 11.688 -3.185 -1.887 1.00 0.00 5 PRO A CA 8
ATOM 6600 C C . PRO A 1 5 ? 11.346 -1.772 -2.355 1.00 0.00 5 PRO A C 8
ATOM 6601 O O . PRO A 1 5 ? 12.238 -0.983 -2.661 1.00 0.00 5 PRO A O 8
ATOM 6612 N N . LEU A 1 6 ? 10.049 -1.462 -2.408 1.00 0.00 6 LEU A N 8
ATOM 6613 C CA . LEU A 1 6 ? 9.574 -0.149 -2.831 1.00 0.00 6 LEU A CA 8
ATOM 6614 C C . LEU A 1 6 ? 10.315 0.344 -4.072 1.00 0.00 6 LEU A C 8
ATOM 6615 O O . LEU A 1 6 ? 11.362 0.983 -3.976 1.00 0.00 6 LEU A O 8
ATOM 6631 N N . ALA A 1 7 ? 9.753 0.038 -5.244 1.00 0.00 7 ALA A N 8
ATOM 6632 C CA . ALA A 1 7 ? 10.340 0.443 -6.521 1.00 0.00 7 ALA A CA 8
ATOM 6633 C C . ALA A 1 7 ? 10.839 1.872 -6.467 1.00 0.00 7 ALA A C 8
ATOM 6634 O O . ALA A 1 7 ? 12.044 2.130 -6.452 1.00 0.00 7 ALA A O 8
ATOM 6641 N N . SER A 1 8 ? 9.897 2.795 -6.434 1.00 0.00 8 SER A N 8
ATOM 6642 C CA . SER A 1 8 ? 10.212 4.208 -6.374 1.00 0.00 8 SER A CA 8
ATOM 6643 C C . SER A 1 8 ? 11.043 4.509 -5.135 1.00 0.00 8 SER A C 8
ATOM 6644 O O . SER A 1 8 ? 11.600 3.605 -4.511 1.00 0.00 8 SER A O 8
ATOM 6652 N N . ASN A 1 9 ? 11.125 5.778 -4.785 1.00 0.00 9 ASN A N 8
ATOM 6653 C CA . ASN A 1 9 ? 11.894 6.196 -3.620 1.00 0.00 9 ASN A CA 8
ATOM 6654 C C . ASN A 1 9 ? 11.033 6.190 -2.362 1.00 0.00 9 ASN A C 8
ATOM 6655 O O . ASN A 1 9 ? 11.458 5.708 -1.311 1.00 0.00 9 ASN A O 8
ATOM 6666 N N . GLY A 1 10 ? 9.826 6.731 -2.470 1.00 0.00 10 GLY A N 8
ATOM 6667 C CA . GLY A 1 10 ? 8.937 6.777 -1.327 1.00 0.00 10 GLY A CA 8
ATOM 6668 C C . GLY A 1 10 ? 7.476 6.679 -1.714 1.00 0.00 10 GLY A C 8
ATOM 6669 O O . GLY A 1 10 ? 6.648 7.454 -1.234 1.00 0.00 10 GLY A O 8
ATOM 6673 N N . CYS A 1 11 ? 7.152 5.724 -2.578 1.00 0.00 11 CYS A N 8
ATOM 6674 C CA . CYS A 1 11 ? 5.775 5.533 -3.018 1.00 0.00 11 CYS A CA 8
ATOM 6675 C C . CYS A 1 11 ? 5.660 4.356 -3.985 1.00 0.00 11 CYS A C 8
ATOM 6676 O O . CYS A 1 11 ? 6.278 4.351 -5.049 1.00 0.00 11 CYS A O 8
ATOM 6683 N N . LYS A 1 12 ? 4.859 3.364 -3.605 1.00 0.00 12 LYS A N 8
ATOM 6684 C CA . LYS A 1 12 ? 4.651 2.182 -4.434 1.00 0.00 12 LYS A CA 8
ATOM 6685 C C . LYS A 1 12 ? 3.269 2.222 -5.078 1.00 0.00 12 LYS A C 8
ATOM 6686 O O . LYS A 1 12 ? 3.132 2.538 -6.259 1.00 0.00 12 LYS A O 8
ATOM 6705 N N . PHE A 1 13 ? 2.247 1.909 -4.289 1.00 0.00 13 PHE A N 8
ATOM 6706 C CA . PHE A 1 13 ? 0.874 1.921 -4.777 1.00 0.00 13 PHE A CA 8
ATOM 6707 C C . PHE A 1 13 ? 0.137 3.150 -4.246 1.00 0.00 13 PHE A C 8
ATOM 6708 O O . PHE A 1 13 ? 0.761 4.171 -3.954 1.00 0.00 13 PHE A O 8
ATOM 6725 N N . GLY A 1 14 ? -1.186 3.065 -4.129 1.00 0.00 14 GLY A N 8
ATOM 6726 C CA . GLY A 1 14 ? -1.950 4.201 -3.643 1.00 0.00 14 GLY A CA 8
ATOM 6727 C C . GLY A 1 14 ? -2.173 4.184 -2.141 1.00 0.00 14 GLY A C 8
ATOM 6728 O O . GLY A 1 14 ? -2.844 3.301 -1.610 1.00 0.00 14 GLY A O 8
ATOM 6732 N N . CYS A 1 15 ? -1.607 5.177 -1.462 1.00 0.00 15 CYS A N 8
ATOM 6733 C CA . CYS A 1 15 ? -1.736 5.300 -0.012 1.00 0.00 15 CYS A CA 8
ATOM 6734 C C . CYS A 1 15 ? -1.046 6.571 0.483 1.00 0.00 15 CYS A C 8
ATOM 6735 O O . CYS A 1 15 ? -0.613 6.650 1.632 1.00 0.00 15 CYS A O 8
ATOM 6742 N N . SER A 1 16 ? -0.952 7.563 -0.396 1.00 0.00 16 SER A N 8
ATOM 6743 C CA . SER A 1 16 ? -0.320 8.833 -0.059 1.00 0.00 16 SER A CA 8
ATOM 6744 C C . SER A 1 16 ? -1.223 9.653 0.855 1.00 0.00 16 SER A C 8
ATOM 6745 O O . SER A 1 16 ? -2.419 9.784 0.602 1.00 0.00 16 SER A O 8
ATOM 6753 N N . GLY A 1 17 ? -0.645 10.199 1.918 1.00 0.00 17 GLY A N 8
ATOM 6754 C CA . GLY A 1 17 ? -1.417 10.996 2.853 1.00 0.00 17 GLY A CA 8
ATOM 6755 C C . GLY A 1 17 ? -2.501 10.192 3.542 1.00 0.00 17 GLY A C 8
ATOM 6756 O O . GLY A 1 17 ? -3.248 9.460 2.894 1.00 0.00 17 GLY A O 8
ATOM 6760 N N . LEU A 1 18 ? -2.588 10.327 4.859 1.00 0.00 18 LEU A N 8
ATOM 6761 C CA . LEU A 1 18 ? -3.588 9.605 5.635 1.00 0.00 18 LEU A CA 8
ATOM 6762 C C . LEU A 1 18 ? -4.966 10.240 5.472 1.00 0.00 18 LEU A C 8
ATOM 6763 O O . LEU A 1 18 ? -5.529 10.783 6.422 1.00 0.00 18 LEU A O 8
ATOM 6779 N N . GLY A 1 19 ? -5.506 10.169 4.258 1.00 0.00 19 GLY A N 8
ATOM 6780 C CA . GLY A 1 19 ? -6.813 10.741 3.995 1.00 0.00 19 GLY A CA 8
ATOM 6781 C C . GLY A 1 19 ? -7.040 11.036 2.524 1.00 0.00 19 GLY A C 8
ATOM 6782 O O . GLY A 1 19 ? -8.179 11.060 2.059 1.00 0.00 19 GLY A O 8
ATOM 6786 N N . GLU A 1 20 ? -5.954 11.262 1.789 1.00 0.00 20 GLU A N 8
ATOM 6787 C CA . GLU A 1 20 ? -6.045 11.558 0.362 1.00 0.00 20 GLU A CA 8
ATOM 6788 C C . GLU A 1 20 ? -6.746 10.428 -0.386 1.00 0.00 20 GLU A C 8
ATOM 6789 O O . GLU A 1 20 ? -7.169 9.441 0.215 1.00 0.00 20 GLU A O 8
ATOM 6801 N N . ASN A 1 21 ? -6.868 10.583 -1.701 1.00 0.00 21 ASN A N 8
ATOM 6802 C CA . ASN A 1 21 ? -7.518 9.583 -2.533 1.00 0.00 21 ASN A CA 8
ATOM 6803 C C . ASN A 1 21 ? -6.547 8.441 -2.868 1.00 0.00 21 ASN A C 8
ATOM 6804 O O . ASN A 1 21 ? -5.820 7.966 -1.997 1.00 0.00 21 ASN A O 8
ATOM 6815 N N . ASN A 1 22 ? -6.540 8.000 -4.126 1.00 0.00 22 ASN A N 8
ATOM 6816 C CA . ASN A 1 22 ? -5.664 6.915 -4.554 1.00 0.00 22 ASN A CA 8
ATOM 6817 C C . ASN A 1 22 ? -5.968 5.628 -3.789 1.00 0.00 22 ASN A C 8
ATOM 6818 O O . ASN A 1 22 ? -5.073 5.019 -3.200 1.00 0.00 22 ASN A O 8
ATOM 6829 N N . PRO A 1 23 ? -7.242 5.192 -3.785 1.00 0.00 23 PRO A N 8
ATOM 6830 C CA . PRO A 1 23 ? -7.662 3.977 -3.090 1.00 0.00 23 PRO A CA 8
ATOM 6831 C C . PRO A 1 23 ? -7.522 2.728 -3.958 1.00 0.00 23 PRO A C 8
ATOM 6832 O O . PRO A 1 23 ? -8.261 1.759 -3.788 1.00 0.00 23 PRO A O 8
ATOM 6843 N N . THR A 1 24 ? -6.578 2.758 -4.893 1.00 0.00 24 THR A N 8
ATOM 6844 C CA . THR A 1 24 ? -6.353 1.631 -5.790 1.00 0.00 24 THR A CA 8
ATOM 6845 C C . THR A 1 24 ? -5.506 0.546 -5.130 1.00 0.00 24 THR A C 8
ATOM 6846 O O . THR A 1 24 ? -5.574 -0.622 -5.516 1.00 0.00 24 THR A O 8
ATOM 6857 N N . CYS A 1 25 ? -4.701 0.930 -4.143 1.00 0.00 25 CYS A N 8
ATOM 6858 C CA . CYS A 1 25 ? -3.839 -0.026 -3.454 1.00 0.00 25 CYS A CA 8
ATOM 6859 C C . CYS A 1 25 ? -4.648 -1.168 -2.848 1.00 0.00 25 CYS A C 8
ATOM 6860 O O . CYS A 1 25 ? -4.306 -2.335 -3.024 1.00 0.00 25 CYS A O 8
ATOM 6867 N N . ASN A 1 26 ? -5.720 -0.834 -2.135 1.00 0.00 26 ASN A N 8
ATOM 6868 C CA . ASN A 1 26 ? -6.561 -1.855 -1.515 1.00 0.00 26 ASN A CA 8
ATOM 6869 C C . ASN A 1 26 ? -6.932 -2.925 -2.536 1.00 0.00 26 ASN A C 8
ATOM 6870 O O . ASN A 1 26 ? -6.837 -4.120 -2.263 1.00 0.00 26 ASN A O 8
ATOM 6881 N N . HIS A 1 27 ? -7.335 -2.482 -3.723 1.00 0.00 27 HIS A N 8
ATOM 6882 C CA . HIS A 1 27 ? -7.699 -3.397 -4.794 1.00 0.00 27 HIS A CA 8
ATOM 6883 C C . HIS A 1 27 ? -6.452 -4.065 -5.365 1.00 0.00 27 HIS A C 8
ATOM 6884 O O . HIS A 1 27 ? -6.299 -5.282 -5.293 1.00 0.00 27 HIS A O 8
ATOM 6899 N N . VAL A 1 28 ? -5.562 -3.251 -5.930 1.00 0.00 28 VAL A N 8
ATOM 6900 C CA . VAL A 1 28 ? -4.319 -3.748 -6.517 1.00 0.00 28 VAL A CA 8
ATOM 6901 C C . VAL A 1 28 ? -3.621 -4.744 -5.594 1.00 0.00 28 VAL A C 8
ATOM 6902 O O . VAL A 1 28 ? -3.231 -5.832 -6.017 1.00 0.00 28 VAL A O 8
ATOM 6915 N N . CYS A 1 29 ? -3.467 -4.359 -4.334 1.00 0.00 29 CYS A N 8
ATOM 6916 C CA . CYS A 1 29 ? -2.813 -5.204 -3.341 1.00 0.00 29 CYS A CA 8
ATOM 6917 C C . CYS A 1 29 ? -3.614 -6.478 -3.082 1.00 0.00 29 CYS A C 8
ATOM 6918 O O . CYS A 1 29 ? -3.074 -7.583 -3.134 1.00 0.00 29 CYS A O 8
ATOM 6925 N N . GLU A 1 30 ? -4.903 -6.316 -2.793 1.00 0.00 30 GLU A N 8
ATOM 6926 C CA . GLU A 1 30 ? -5.779 -7.452 -2.513 1.00 0.00 30 GLU A CA 8
ATOM 6927 C C . GLU A 1 30 ? -6.224 -8.172 -3.787 1.00 0.00 30 GLU A C 8
ATOM 6928 O O . GLU A 1 30 ? -7.034 -9.097 -3.727 1.00 0.00 30 GLU A O 8
ATOM 6940 N N . LYS A 1 31 ? -5.707 -7.752 -4.939 1.00 0.00 31 LYS A N 8
ATOM 6941 C CA . LYS A 1 31 ? -6.079 -8.377 -6.206 1.00 0.00 31 LYS A CA 8
ATOM 6942 C C . LYS A 1 31 ? -4.935 -9.211 -6.774 1.00 0.00 31 LYS A C 8
ATOM 6943 O O . LYS A 1 31 ? -4.963 -10.439 -6.716 1.00 0.00 31 LYS A O 8
ATOM 6962 N N . LYS A 1 32 ? -3.935 -8.538 -7.335 1.00 0.00 32 LYS A N 8
ATOM 6963 C CA . LYS A 1 32 ? -2.792 -9.227 -7.925 1.00 0.00 32 LYS A CA 8
ATOM 6964 C C . LYS A 1 32 ? -1.857 -9.762 -6.851 1.00 0.00 32 LYS A C 8
ATOM 6965 O O . LYS A 1 32 ? -1.273 -10.836 -7.004 1.00 0.00 32 LYS A O 8
ATOM 6984 N N . ALA A 1 33 ? -1.728 -9.022 -5.760 1.00 0.00 33 ALA A N 8
ATOM 6985 C CA . ALA A 1 33 ? -0.876 -9.441 -4.658 1.00 0.00 33 ALA A CA 8
ATOM 6986 C C . ALA A 1 33 ? -1.710 -10.105 -3.572 1.00 0.00 33 ALA A C 8
ATOM 6987 O O . ALA A 1 33 ? -1.229 -10.357 -2.466 1.00 0.00 33 ALA A O 8
ATOM 6994 N N . GLY A 1 34 ? -2.969 -10.385 -3.901 1.00 0.00 34 GLY A N 8
ATOM 6995 C CA . GLY A 1 34 ? -3.866 -11.014 -2.959 1.00 0.00 34 GLY A CA 8
ATOM 6996 C C . GLY A 1 34 ? -3.979 -10.243 -1.659 1.00 0.00 34 GLY A C 8
ATOM 6997 O O . GLY A 1 34 ? -3.203 -9.320 -1.408 1.00 0.00 34 GLY A O 8
ATOM 7001 N N . SER A 1 35 ? -4.947 -10.614 -0.830 1.00 0.00 35 SER A N 8
ATOM 7002 C CA . SER A 1 35 ? -5.155 -9.943 0.448 1.00 0.00 35 SER A CA 8
ATOM 7003 C C . SER A 1 35 ? -4.648 -10.800 1.603 1.00 0.00 35 SER A C 8
ATOM 7004 O O . SER A 1 35 ? -5.251 -11.816 1.948 1.00 0.00 35 SER A O 8
ATOM 7012 N N . ASP A 1 36 ? -3.534 -10.383 2.197 1.00 0.00 36 ASP A N 8
ATOM 7013 C CA . ASP A 1 36 ? -2.945 -11.112 3.314 1.00 0.00 36 ASP A CA 8
ATOM 7014 C C . ASP A 1 36 ? -1.882 -10.274 4.018 1.00 0.00 36 ASP A C 8
ATOM 7015 O O . ASP A 1 36 ? -2.083 -9.822 5.145 1.00 0.00 36 ASP A O 8
ATOM 7024 N N . TYR A 1 37 ? -0.748 -10.077 3.352 1.00 0.00 37 TYR A N 8
ATOM 7025 C CA . TYR A 1 37 ? 0.346 -9.300 3.924 1.00 0.00 37 TYR A CA 8
ATOM 7026 C C . TYR A 1 37 ? 0.457 -7.925 3.267 1.00 0.00 37 TYR A C 8
ATOM 7027 O O . TYR A 1 37 ? 0.913 -7.800 2.130 1.00 0.00 37 TYR A O 8
ATOM 7045 N N . GLY A 1 38 ? 0.043 -6.896 4.000 1.00 0.00 38 GLY A N 8
ATOM 7046 C CA . GLY A 1 38 ? 0.105 -5.537 3.492 1.00 0.00 38 GLY A CA 8
ATOM 7047 C C . GLY A 1 38 ? 0.198 -4.521 4.614 1.00 0.00 38 GLY A C 8
ATOM 7048 O O . GLY A 1 38 ? -0.140 -4.827 5.756 1.00 0.00 38 GLY A O 8
ATOM 7052 N N . TYR A 1 39 ? 0.658 -3.311 4.301 1.00 0.00 39 TYR A N 8
ATOM 7053 C CA . TYR A 1 39 ? 0.782 -2.274 5.322 1.00 0.00 39 TYR A CA 8
ATOM 7054 C C . TYR A 1 39 ? 0.923 -0.882 4.714 1.00 0.00 39 TYR A C 8
ATOM 7055 O O . TYR A 1 39 ? 1.267 -0.730 3.542 1.00 0.00 39 TYR A O 8
ATOM 7073 N N . CYS A 1 40 ? 0.664 0.128 5.538 1.00 0.00 40 CYS A N 8
ATOM 7074 C CA . CYS A 1 40 ? 0.767 1.523 5.124 1.00 0.00 40 CYS A CA 8
ATOM 7075 C C . CYS A 1 40 ? 1.353 2.353 6.261 1.00 0.00 40 CYS A C 8
ATOM 7076 O O . CYS A 1 40 ? 1.060 2.109 7.431 1.00 0.00 40 CYS A O 8
ATOM 7083 N N . TYR A 1 41 ? 2.180 3.331 5.918 1.00 0.00 41 TYR A N 8
ATOM 7084 C CA . TYR A 1 41 ? 2.798 4.185 6.924 1.00 0.00 41 TYR A CA 8
ATOM 7085 C C . TYR A 1 41 ? 2.479 5.656 6.647 1.00 0.00 41 TYR A C 8
ATOM 7086 O O . TYR A 1 41 ? 1.431 6.151 7.059 1.00 0.00 41 TYR A O 8
ATOM 7104 N N . ALA A 1 42 ? 3.365 6.350 5.939 1.00 0.00 42 ALA A N 8
ATOM 7105 C CA . ALA A 1 42 ? 3.136 7.749 5.614 1.00 0.00 42 ALA A CA 8
ATOM 7106 C C . ALA A 1 42 ? 2.545 7.882 4.207 1.00 0.00 42 ALA A C 8
ATOM 7107 O O . ALA A 1 42 ? 1.482 7.328 3.926 1.00 0.00 42 ALA A O 8
ATOM 7114 N N . TRP A 1 43 ? 3.224 8.613 3.323 1.00 0.00 43 TRP A N 8
ATOM 7115 C CA . TRP A 1 43 ? 2.742 8.799 1.960 1.00 0.00 43 TRP A CA 8
ATOM 7116 C C . TRP A 1 43 ? 3.226 7.677 1.038 1.00 0.00 43 TRP A C 8
ATOM 7117 O O . TRP A 1 43 ? 4.125 7.882 0.221 1.00 0.00 43 TRP A O 8
ATOM 7138 N N . THR A 1 44 ? 2.627 6.493 1.166 1.00 0.00 44 THR A N 8
ATOM 7139 C CA . THR A 1 44 ? 3.006 5.347 0.335 1.00 0.00 44 THR A CA 8
ATOM 7140 C C . THR A 1 44 ? 2.296 4.074 0.792 1.00 0.00 44 THR A C 8
ATOM 7141 O O . THR A 1 44 ? 1.895 3.956 1.949 1.00 0.00 44 THR A O 8
ATOM 7152 N N . CYS A 1 45 ? 2.137 3.126 -0.133 1.00 0.00 45 CYS A N 8
ATOM 7153 C CA . CYS A 1 45 ? 1.465 1.865 0.170 1.00 0.00 45 CYS A CA 8
ATOM 7154 C C . CYS A 1 45 ? 2.407 0.674 0.016 1.00 0.00 45 CYS A C 8
ATOM 7155 O O . CYS A 1 45 ? 3.199 0.610 -0.924 1.00 0.00 45 CYS A O 8
ATOM 7162 N N . TYR A 1 46 ? 2.293 -0.277 0.936 1.00 0.00 46 TYR A N 8
ATOM 7163 C CA . TYR A 1 46 ? 3.106 -1.485 0.905 1.00 0.00 46 TYR A CA 8
ATOM 7164 C C . TYR A 1 46 ? 2.216 -2.707 0.706 1.00 0.00 46 TYR A C 8
ATOM 7165 O O . TYR A 1 46 ? 1.047 -2.697 1.091 1.00 0.00 46 TYR A O 8
ATOM 7183 N N . CYS A 1 47 ? 2.763 -3.754 0.096 1.00 0.00 47 CYS A N 8
ATOM 7184 C CA . CYS A 1 47 ? 1.987 -4.965 -0.155 1.00 0.00 47 CYS A CA 8
ATOM 7185 C C . CYS A 1 47 ? 2.891 -6.191 -0.224 1.00 0.00 47 CYS A C 8
ATOM 7186 O O . CYS A 1 47 ? 4.109 -6.065 -0.309 1.00 0.00 47 CYS A O 8
ATOM 7193 N N . GLU A 1 48 ? 2.290 -7.376 -0.185 1.00 0.00 48 GLU A N 8
ATOM 7194 C CA . GLU A 1 48 ? 3.046 -8.620 -0.251 1.00 0.00 48 GLU A CA 8
ATOM 7195 C C . GLU A 1 48 ? 2.777 -9.341 -1.568 1.00 0.00 48 GLU A C 8
ATOM 7196 O O . GLU A 1 48 ? 1.636 -9.415 -2.023 1.00 0.00 48 GLU A O 8
ATOM 7208 N N . HIS A 1 49 ? 3.835 -9.869 -2.179 1.00 0.00 49 HIS A N 8
ATOM 7209 C CA . HIS A 1 49 ? 3.718 -10.583 -3.448 1.00 0.00 49 HIS A CA 8
ATOM 7210 C C . HIS A 1 49 ? 3.503 -9.606 -4.602 1.00 0.00 49 HIS A C 8
ATOM 7211 O O . HIS A 1 49 ? 2.462 -9.619 -5.257 1.00 0.00 49 HIS A O 8
ATOM 7226 N N . VAL A 1 50 ? 4.501 -8.762 -4.845 1.00 0.00 50 VAL A N 8
ATOM 7227 C CA . VAL A 1 50 ? 4.430 -7.775 -5.920 1.00 0.00 50 VAL A CA 8
ATOM 7228 C C . VAL A 1 50 ? 5.818 -7.408 -6.426 1.00 0.00 50 VAL A C 8
ATOM 7229 O O . VAL A 1 50 ? 6.026 -7.222 -7.625 1.00 0.00 50 VAL A O 8
ATOM 7242 N N . ALA A 1 51 ? 6.760 -7.304 -5.503 1.00 0.00 51 ALA A N 8
ATOM 7243 C CA . ALA A 1 51 ? 8.134 -6.956 -5.846 1.00 0.00 51 ALA A CA 8
ATOM 7244 C C . ALA A 1 51 ? 8.804 -8.067 -6.642 1.00 0.00 51 ALA A C 8
ATOM 7245 O O . ALA A 1 51 ? 9.047 -7.928 -7.840 1.00 0.00 51 ALA A O 8
ATOM 7252 N N . GLU A 1 52 ? 9.098 -9.172 -5.968 1.00 0.00 52 GLU A N 8
ATOM 7253 C CA . GLU A 1 52 ? 9.741 -10.314 -6.611 1.00 0.00 52 GLU A CA 8
ATOM 7254 C C . GLU A 1 52 ? 8.718 -11.217 -7.298 1.00 0.00 52 GLU A C 8
ATOM 7255 O O . GLU A 1 52 ? 8.925 -12.425 -7.419 1.00 0.00 52 GLU A O 8
ATOM 7267 N N . GLY A 1 53 ? 7.619 -10.626 -7.750 1.00 0.00 53 GLY A N 8
ATOM 7268 C CA . GLY A 1 53 ? 6.583 -11.386 -8.422 1.00 0.00 53 GLY A CA 8
ATOM 7269 C C . GLY A 1 53 ? 5.924 -10.596 -9.535 1.00 0.00 53 GLY A C 8
ATOM 7270 O O . GLY A 1 53 ? 6.221 -10.801 -10.712 1.00 0.00 53 GLY A O 8
ATOM 7274 N N . THR A 1 54 ? 5.029 -9.686 -9.162 1.00 0.00 54 THR A N 8
ATOM 7275 C CA . THR A 1 54 ? 4.328 -8.857 -10.137 1.00 0.00 54 THR A CA 8
ATOM 7276 C C . THR A 1 54 ? 5.133 -7.601 -10.458 1.00 0.00 54 THR A C 8
ATOM 7277 O O . THR A 1 54 ? 6.311 -7.501 -10.113 1.00 0.00 54 THR A O 8
ATOM 7288 N N . VAL A 1 55 ? 4.491 -6.643 -11.119 1.00 0.00 55 VAL A N 8
ATOM 7289 C CA . VAL A 1 55 ? 5.147 -5.393 -11.485 1.00 0.00 55 VAL A CA 8
ATOM 7290 C C . VAL A 1 55 ? 5.047 -4.370 -10.356 1.00 0.00 55 VAL A C 8
ATOM 7291 O O . VAL A 1 55 ? 4.267 -4.540 -9.420 1.00 0.00 55 VAL A O 8
ATOM 7304 N N . LEU A 1 56 ? 5.844 -3.309 -10.450 1.00 0.00 56 LEU A N 8
ATOM 7305 C CA . LEU A 1 56 ? 5.841 -2.261 -9.435 1.00 0.00 56 LEU A CA 8
ATOM 7306 C C . LEU A 1 56 ? 6.640 -1.046 -9.900 1.00 0.00 56 LEU A C 8
ATOM 7307 O O . LEU A 1 56 ? 7.857 -1.117 -10.063 1.00 0.00 56 LEU A O 8
ATOM 7323 N N . TRP A 1 57 ? 5.948 0.072 -10.109 1.00 0.00 57 TRP A N 8
ATOM 7324 C CA . TRP A 1 57 ? 6.599 1.302 -10.550 1.00 0.00 57 TRP A CA 8
ATOM 7325 C C . TRP A 1 57 ? 5.689 2.509 -10.344 1.00 0.00 57 TRP A C 8
ATOM 7326 O O . TRP A 1 57 ? 5.751 3.480 -11.098 1.00 0.00 57 TRP A O 8
ATOM 7347 N N . GLY A 1 58 ? 4.849 2.445 -9.316 1.00 0.00 58 GLY A N 8
ATOM 7348 C CA . GLY A 1 58 ? 3.944 3.543 -9.031 1.00 0.00 58 GLY A CA 8
ATOM 7349 C C . GLY A 1 58 ? 2.534 3.285 -9.529 1.00 0.00 58 GLY A C 8
ATOM 7350 O O . GLY A 1 58 ? 2.311 3.135 -10.730 1.00 0.00 58 GLY A O 8
ATOM 7354 N N . ASP A 1 59 ? 1.580 3.236 -8.603 1.00 0.00 59 ASP A N 8
ATOM 7355 C CA . ASP A 1 59 ? 0.184 2.997 -8.955 1.00 0.00 59 ASP A CA 8
ATOM 7356 C C . ASP A 1 59 ? -0.568 4.325 -9.131 1.00 0.00 59 ASP A C 8
ATOM 7357 O O . ASP A 1 59 ? -0.221 5.119 -10.005 1.00 0.00 59 ASP A O 8
ATOM 7366 N N . SER A 1 60 ? -1.590 4.568 -8.311 1.00 0.00 60 SER A N 8
ATOM 7367 C CA . SER A 1 60 ? -2.362 5.802 -8.403 1.00 0.00 60 SER A CA 8
ATOM 7368 C C . SER A 1 60 ? -1.802 6.864 -7.464 1.00 0.00 60 SER A C 8
ATOM 7369 O O . SER A 1 60 ? -1.631 8.021 -7.850 1.00 0.00 60 SER A O 8
ATOM 7377 N N . GLY A 1 61 ? -1.515 6.463 -6.230 1.00 0.00 61 GLY A N 8
ATOM 7378 C CA . GLY A 1 61 ? -0.972 7.392 -5.254 1.00 0.00 61 GLY A CA 8
ATOM 7379 C C . GLY A 1 61 ? 0.537 7.525 -5.346 1.00 0.00 61 GLY A C 8
ATOM 7380 O O . GLY A 1 61 ? 1.156 8.158 -4.494 1.00 0.00 61 GLY A O 8
ATOM 7384 N N . THR A 1 62 ? 1.131 6.926 -6.377 1.00 0.00 62 THR A N 8
ATOM 7385 C CA . THR A 1 62 ? 2.577 6.980 -6.567 1.00 0.00 62 THR A CA 8
ATOM 7386 C C . THR A 1 62 ? 3.061 8.416 -6.735 1.00 0.00 62 THR A C 8
ATOM 7387 O O . THR A 1 62 ? 2.314 9.367 -6.509 1.00 0.00 62 THR A O 8
ATOM 7398 N N . GLY A 1 63 ? 4.323 8.563 -7.133 1.00 0.00 63 GLY A N 8
ATOM 7399 C CA . GLY A 1 63 ? 4.896 9.881 -7.326 1.00 0.00 63 GLY A CA 8
ATOM 7400 C C . GLY A 1 63 ? 5.948 10.214 -6.283 1.00 0.00 63 GLY A C 8
ATOM 7401 O O . GLY A 1 63 ? 6.485 9.317 -5.633 1.00 0.00 63 GLY A O 8
ATOM 7405 N N . PRO A 1 64 ? 6.264 11.507 -6.099 1.00 0.00 64 PRO A N 8
ATOM 7406 C CA . PRO A 1 64 ? 7.262 11.955 -5.122 1.00 0.00 64 PRO A CA 8
ATOM 7407 C C . PRO A 1 64 ? 6.689 12.068 -3.712 1.00 0.00 64 PRO A C 8
ATOM 7408 O O . PRO A 1 64 ? 6.953 13.038 -3.001 1.00 0.00 64 PRO A O 8
ATOM 7419 N N . CYS A 1 65 ? 5.897 11.078 -3.319 1.00 0.00 65 CYS A N 8
ATOM 7420 C CA . CYS A 1 65 ? 5.277 11.071 -1.997 1.00 0.00 65 CYS A CA 8
ATOM 7421 C C . CYS A 1 65 ? 6.332 11.160 -0.896 1.00 0.00 65 CYS A C 8
ATOM 7422 O O . CYS A 1 65 ? 6.548 12.225 -0.321 1.00 0.00 65 CYS A O 8
ATOM 7429 N N . ARG A 1 66 ? 6.984 10.037 -0.607 1.00 0.00 66 ARG A N 8
ATOM 7430 C CA . ARG A 1 66 ? 8.010 10.000 0.427 1.00 0.00 66 ARG A CA 8
ATOM 7431 C C . ARG A 1 66 ? 9.405 10.077 -0.184 1.00 0.00 66 ARG A C 8
ATOM 7432 O O . ARG A 1 66 ? 9.586 9.837 -1.377 1.00 0.00 66 ARG A O 8
ATOM 7453 N N . SER A 1 67 ? 10.391 10.414 0.643 1.00 0.00 67 SER A N 8
ATOM 7454 C CA . SER A 1 67 ? 11.771 10.523 0.184 1.00 0.00 67 SER A CA 8
ATOM 7455 C C . SER A 1 67 ? 12.724 9.835 1.155 1.00 0.00 67 SER A C 8
ATOM 7456 O O . SER A 1 67 ? 12.729 10.213 2.346 1.00 0.00 67 SER A O 8
ATOM 7465 N N . ARG A 1 1 ? 7.401 -13.653 -2.990 1.00 0.00 1 ARG A N 9
ATOM 7466 C CA . ARG A 1 1 ? 8.243 -12.455 -2.726 1.00 0.00 1 ARG A CA 9
ATOM 7467 C C . ARG A 1 1 ? 7.446 -11.365 -2.018 1.00 0.00 1 ARG A C 9
ATOM 7468 O O . ARG A 1 1 ? 6.360 -10.989 -2.460 1.00 0.00 1 ARG A O 9
ATOM 7491 N N . ASP A 1 2 ? 7.992 -10.855 -0.917 1.00 0.00 2 ASP A N 9
ATOM 7492 C CA . ASP A 1 2 ? 7.330 -9.802 -0.154 1.00 0.00 2 ASP A CA 9
ATOM 7493 C C . ASP A 1 2 ? 7.006 -8.616 -1.053 1.00 0.00 2 ASP A C 9
ATOM 7494 O O . ASP A 1 2 ? 7.297 -8.639 -2.249 1.00 0.00 2 ASP A O 9
ATOM 7503 N N . GLY A 1 3 ? 6.398 -7.582 -0.482 1.00 0.00 3 GLY A N 9
ATOM 7504 C CA . GLY A 1 3 ? 6.049 -6.414 -1.265 1.00 0.00 3 GLY A CA 9
ATOM 7505 C C . GLY A 1 3 ? 6.632 -5.131 -0.710 1.00 0.00 3 GLY A C 9
ATOM 7506 O O . GLY A 1 3 ? 5.892 -4.210 -0.354 1.00 0.00 3 GLY A O 9
ATOM 7510 N N . TYR A 1 4 ? 7.962 -5.068 -0.639 1.00 0.00 4 TYR A N 9
ATOM 7511 C CA . TYR A 1 4 ? 8.643 -3.884 -0.132 1.00 0.00 4 TYR A CA 9
ATOM 7512 C C . TYR A 1 4 ? 9.644 -3.287 -1.132 1.00 0.00 4 TYR A C 9
ATOM 7513 O O . TYR A 1 4 ? 10.339 -2.333 -0.785 1.00 0.00 4 TYR A O 9
ATOM 7531 N N . PRO A 1 5 ? 9.750 -3.801 -2.385 1.00 0.00 5 PRO A N 9
ATOM 7532 C CA . PRO A 1 5 ? 10.685 -3.244 -3.367 1.00 0.00 5 PRO A CA 9
ATOM 7533 C C . PRO A 1 5 ? 10.692 -1.720 -3.348 1.00 0.00 5 PRO A C 9
ATOM 7534 O O . PRO A 1 5 ? 11.690 -1.088 -3.691 1.00 0.00 5 PRO A O 9
ATOM 7545 N N . LEU A 1 6 ? 9.559 -1.140 -2.944 1.00 0.00 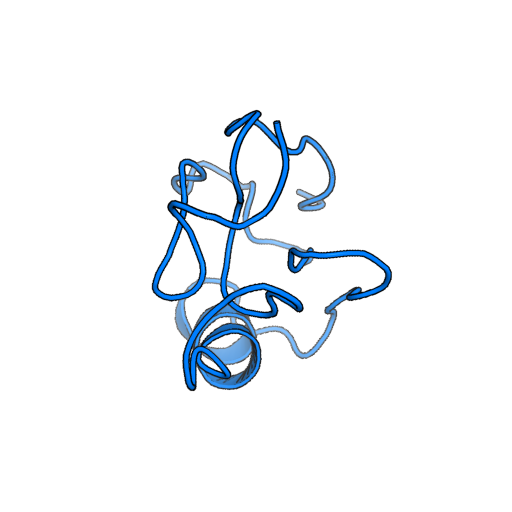6 LEU A N 9
ATOM 7546 C CA . LEU A 1 6 ? 9.410 0.309 -2.873 1.00 0.00 6 LEU A CA 9
ATOM 7547 C C . LEU A 1 6 ? 9.946 0.978 -4.138 1.00 0.00 6 LEU A C 9
ATOM 7548 O O . LEU A 1 6 ? 10.375 2.131 -4.108 1.00 0.00 6 LEU A O 9
ATOM 7564 N N . ALA A 1 7 ? 9.897 0.237 -5.252 1.00 0.00 7 ALA A N 9
ATOM 7565 C CA . ALA A 1 7 ? 10.353 0.725 -6.558 1.00 0.00 7 ALA A CA 9
ATOM 7566 C C . ALA A 1 7 ? 11.446 1.795 -6.433 1.00 0.00 7 ALA A C 9
ATOM 7567 O O . ALA A 1 7 ? 12.537 1.514 -5.940 1.00 0.00 7 ALA A O 9
ATOM 7574 N N . SER A 1 8 ? 11.150 3.019 -6.877 1.00 0.00 8 SER A N 9
ATOM 7575 C CA . SER A 1 8 ? 12.112 4.109 -6.803 1.00 0.00 8 SER A CA 9
ATOM 7576 C C . SER A 1 8 ? 12.520 4.356 -5.346 1.00 0.00 8 SER A C 9
ATOM 7577 O O . SER A 1 8 ? 13.238 3.548 -4.758 1.00 0.00 8 SER A O 9
ATOM 7585 N N . ASN A 1 9 ? 12.051 5.453 -4.758 1.00 0.00 9 ASN A N 9
ATOM 7586 C CA . ASN A 1 9 ? 12.367 5.759 -3.369 1.00 0.00 9 ASN A CA 9
ATOM 7587 C C . ASN A 1 9 ? 11.319 5.137 -2.455 1.00 0.00 9 ASN A C 9
ATOM 7588 O O . ASN A 1 9 ? 10.644 4.187 -2.847 1.00 0.00 9 ASN A O 9
ATOM 7599 N N . GLY A 1 10 ? 11.177 5.670 -1.246 1.00 0.00 10 GLY A N 9
ATOM 7600 C CA . GLY A 1 10 ? 10.192 5.138 -0.325 1.00 0.00 10 GLY A CA 9
ATOM 7601 C C . GLY A 1 10 ? 8.784 5.270 -0.871 1.00 0.00 10 GLY A C 9
ATOM 7602 O O . GLY A 1 10 ? 8.019 6.119 -0.425 1.00 0.00 10 GLY A O 9
ATOM 7606 N N . CYS A 1 11 ? 8.449 4.433 -1.849 1.00 0.00 11 CYS A N 9
ATOM 7607 C CA . CYS A 1 11 ? 7.128 4.466 -2.466 1.00 0.00 11 CYS A CA 9
ATOM 7608 C C . CYS A 1 11 ? 6.828 3.152 -3.181 1.00 0.00 11 CYS A C 9
ATOM 7609 O O . CYS A 1 11 ? 7.599 2.708 -4.031 1.00 0.00 11 CYS A O 9
ATOM 7616 N N . LYS A 1 12 ? 5.705 2.533 -2.832 1.00 0.00 12 LYS A N 9
ATOM 7617 C CA . LYS A 1 12 ? 5.312 1.269 -3.446 1.00 0.00 12 LYS A CA 9
ATOM 7618 C C . LYS A 1 12 ? 3.963 1.382 -4.157 1.00 0.00 12 LYS A C 9
ATOM 7619 O O . LYS A 1 12 ? 3.905 1.499 -5.380 1.00 0.00 12 LYS A O 9
ATOM 7638 N N . PHE A 1 13 ? 2.880 1.333 -3.383 1.00 0.00 13 PHE A N 9
ATOM 7639 C CA . PHE A 1 13 ? 1.535 1.415 -3.942 1.00 0.00 13 PHE A CA 9
ATOM 7640 C C . PHE A 1 13 ? 0.812 2.673 -3.458 1.00 0.00 13 PHE A C 9
ATOM 7641 O O . PHE A 1 13 ? 1.442 3.601 -2.950 1.00 0.00 13 PHE A O 9
ATOM 7658 N N . GLY A 1 14 ? -0.509 2.706 -3.632 1.00 0.00 14 GLY A N 9
ATOM 7659 C CA . GLY A 1 14 ? -1.289 3.863 -3.221 1.00 0.00 14 GLY A CA 9
ATOM 7660 C C . GLY A 1 14 ? -1.190 4.165 -1.736 1.00 0.00 14 GLY A C 9
ATOM 7661 O O . GLY A 1 14 ? -0.115 4.067 -1.146 1.00 0.00 14 GLY A O 9
ATOM 7665 N N . CYS A 1 15 ? -2.314 4.552 -1.134 1.00 0.00 15 CYS A N 9
ATOM 7666 C CA . CYS A 1 15 ? -2.351 4.886 0.289 1.00 0.00 15 CYS A CA 9
ATOM 7667 C C . CYS A 1 15 ? -1.371 6.014 0.603 1.00 0.00 15 CYS A C 9
ATOM 7668 O O . CYS A 1 15 ? -0.393 6.218 -0.116 1.00 0.00 15 CYS A O 9
ATOM 7675 N N . SER A 1 16 ? -1.642 6.758 1.669 1.00 0.00 16 SER A N 9
ATOM 7676 C CA . SER A 1 16 ? -0.783 7.872 2.054 1.00 0.00 16 SER A CA 9
ATOM 7677 C C . SER A 1 16 ? -1.131 8.389 3.446 1.00 0.00 16 SER A C 9
ATOM 7678 O O . SER A 1 16 ? -0.940 9.568 3.742 1.00 0.00 16 SER A O 9
ATOM 7686 N N . GLY A 1 17 ? -1.642 7.505 4.299 1.00 0.00 17 GLY A N 9
ATOM 7687 C CA . GLY A 1 17 ? -2.006 7.903 5.648 1.00 0.00 17 GLY A CA 9
ATOM 7688 C C . GLY A 1 17 ? -2.927 9.110 5.668 1.00 0.00 17 GLY A C 9
ATOM 7689 O O . GLY A 1 17 ? -4.148 8.969 5.596 1.00 0.00 17 GLY A O 9
ATOM 7693 N N . LEU A 1 18 ? -2.339 10.298 5.762 1.00 0.00 18 LEU A N 9
ATOM 7694 C CA . LEU A 1 18 ? -3.111 11.536 5.786 1.00 0.00 18 LEU A CA 9
ATOM 7695 C C . LEU A 1 18 ? -3.591 11.900 4.384 1.00 0.00 18 LEU A C 9
ATOM 7696 O O . LEU A 1 18 ? -2.901 12.600 3.643 1.00 0.00 18 LEU A O 9
ATOM 7712 N N . GLY A 1 19 ? -4.774 11.416 4.025 1.00 0.00 19 GLY A N 9
ATOM 7713 C CA . GLY A 1 19 ? -5.323 11.698 2.711 1.00 0.00 19 GLY A CA 9
ATOM 7714 C C . GLY A 1 19 ? -4.896 10.676 1.676 1.00 0.00 19 GLY A C 9
ATOM 7715 O O . GLY A 1 19 ? -3.876 10.848 1.009 1.00 0.00 19 GLY A O 9
ATOM 7719 N N . GLU A 1 20 ? -5.676 9.608 1.545 1.00 0.00 20 GLU A N 9
ATOM 7720 C CA . GLU A 1 20 ? -5.374 8.549 0.589 1.00 0.00 20 GLU A CA 9
ATOM 7721 C C . GLU A 1 20 ? -5.628 9.011 -0.843 1.00 0.00 20 GLU A C 9
ATOM 7722 O O . GLU A 1 20 ? -6.767 9.013 -1.311 1.00 0.00 20 GLU A O 9
ATOM 7734 N N . ASN A 1 21 ? -4.561 9.398 -1.536 1.00 0.00 21 ASN A N 9
ATOM 7735 C CA . ASN A 1 21 ? -4.673 9.858 -2.917 1.00 0.00 21 ASN A CA 9
ATOM 7736 C C . ASN A 1 21 ? -4.732 8.684 -3.894 1.00 0.00 21 ASN A C 9
ATOM 7737 O O . ASN A 1 21 ? -4.831 8.879 -5.105 1.00 0.00 21 ASN A O 9
ATOM 7748 N N . ASN A 1 22 ? -4.676 7.469 -3.362 1.00 0.00 22 ASN A N 9
ATOM 7749 C CA . ASN A 1 22 ? -4.731 6.266 -4.184 1.00 0.00 22 ASN A CA 9
ATOM 7750 C C . ASN A 1 22 ? -5.202 5.068 -3.359 1.00 0.00 22 ASN A C 9
ATOM 7751 O O . ASN A 1 22 ? -4.469 4.095 -3.186 1.00 0.00 22 ASN A O 9
ATOM 7762 N N . PRO A 1 23 ? -6.440 5.125 -2.836 1.00 0.00 23 PRO A N 9
ATOM 7763 C CA . PRO A 1 23 ? -7.008 4.041 -2.025 1.00 0.00 23 PRO A CA 9
ATOM 7764 C C . PRO A 1 23 ? -7.028 2.702 -2.762 1.00 0.00 23 PRO A C 9
ATOM 7765 O O . PRO A 1 23 ? -7.198 1.650 -2.147 1.00 0.00 23 PRO A O 9
ATOM 7776 N N . THR A 1 24 ? -6.858 2.749 -4.081 1.00 0.00 24 THR A N 9
ATOM 7777 C CA . THR A 1 24 ? -6.863 1.540 -4.900 1.00 0.00 24 THR A CA 9
ATOM 7778 C C . THR A 1 24 ? -5.877 0.497 -4.374 1.00 0.00 24 THR A C 9
ATOM 7779 O O . THR A 1 24 ? -6.016 -0.691 -4.661 1.00 0.00 24 THR A O 9
ATOM 7790 N N . CYS A 1 25 ? -4.880 0.942 -3.607 1.00 0.00 25 CYS A N 9
ATOM 7791 C CA . CYS A 1 25 ? -3.876 0.034 -3.052 1.00 0.00 25 CYS A CA 9
ATOM 7792 C C . CYS A 1 25 ? -4.522 -1.227 -2.483 1.00 0.00 25 CYS A C 9
ATOM 7793 O O . CYS A 1 25 ? -3.940 -2.310 -2.534 1.00 0.00 25 CYS A O 9
ATOM 7800 N N . ASN A 1 26 ? -5.728 -1.080 -1.944 1.00 0.00 26 ASN A N 9
ATOM 7801 C CA . ASN A 1 26 ? -6.449 -2.210 -1.371 1.00 0.00 26 ASN A CA 9
ATOM 7802 C C . ASN A 1 26 ? -6.871 -3.188 -2.462 1.00 0.00 26 ASN A C 9
ATOM 7803 O O . ASN A 1 26 ? -6.614 -4.388 -2.369 1.00 0.00 26 ASN A O 9
ATOM 7814 N N . HIS A 1 27 ? -7.518 -2.665 -3.499 1.00 0.00 27 HIS A N 9
ATOM 7815 C CA . HIS A 1 27 ? -7.975 -3.489 -4.611 1.00 0.00 27 HIS A CA 9
ATOM 7816 C C . HIS A 1 27 ? -6.797 -3.949 -5.466 1.00 0.00 27 HIS A C 9
ATOM 7817 O O . HIS A 1 27 ? -6.701 -5.120 -5.828 1.00 0.00 27 HIS A O 9
ATOM 7832 N N . VAL A 1 28 ? -5.904 -3.016 -5.785 1.00 0.00 28 VAL A N 9
ATOM 7833 C CA . VAL A 1 28 ? -4.731 -3.319 -6.599 1.00 0.00 28 VAL A CA 9
ATOM 7834 C C . VAL A 1 28 ? -3.930 -4.474 -6.009 1.00 0.00 28 VAL A C 9
ATOM 7835 O O . VAL A 1 28 ? -3.531 -5.393 -6.723 1.00 0.00 28 VAL A O 9
ATOM 7848 N N . CYS A 1 29 ? -3.702 -4.426 -4.702 1.00 0.00 29 CYS A N 9
ATOM 7849 C CA . CYS A 1 29 ? -2.952 -5.476 -4.024 1.00 0.00 29 CYS A CA 9
ATOM 7850 C C . CYS A 1 29 ? -3.721 -6.792 -4.055 1.00 0.00 29 CYS A C 9
ATOM 7851 O O . CYS A 1 29 ? -3.165 -7.839 -4.381 1.00 0.00 29 CYS A O 9
ATOM 7858 N N . GLU A 1 30 ? -5.005 -6.728 -3.716 1.00 0.00 30 GLU A N 9
ATOM 7859 C CA . GLU A 1 30 ? -5.856 -7.914 -3.703 1.00 0.00 30 GLU A CA 9
ATOM 7860 C C . GLU A 1 30 ? -6.305 -8.306 -5.112 1.00 0.00 30 GLU A C 9
ATOM 7861 O O . GLU A 1 30 ? -7.067 -9.258 -5.281 1.00 0.00 30 GLU A O 9
ATOM 7873 N N . LYS A 1 31 ? -5.838 -7.572 -6.120 1.00 0.00 31 LYS A N 9
ATOM 7874 C CA . LYS A 1 31 ? -6.209 -7.858 -7.501 1.00 0.00 31 LYS A CA 9
ATOM 7875 C C . LYS A 1 31 ? -5.170 -8.741 -8.187 1.00 0.00 31 LYS A C 9
ATOM 7876 O O . LYS A 1 31 ? -5.491 -9.821 -8.680 1.00 0.00 31 LYS A O 9
ATOM 7895 N N . LYS A 1 32 ? -3.929 -8.266 -8.231 1.00 0.00 32 LYS A N 9
ATOM 7896 C CA . LYS A 1 32 ? -2.852 -9.013 -8.879 1.00 0.00 32 LYS A CA 9
ATOM 7897 C C . LYS A 1 32 ? -1.852 -9.561 -7.868 1.00 0.00 32 LYS A C 9
ATOM 7898 O O . LYS A 1 32 ? -1.281 -10.633 -8.067 1.00 0.00 32 LYS A O 9
ATOM 7917 N N . ALA A 1 33 ? -1.638 -8.825 -6.786 1.00 0.00 33 ALA A N 9
ATOM 7918 C CA . ALA A 1 33 ? -0.702 -9.252 -5.755 1.00 0.00 33 ALA A CA 9
ATOM 7919 C C . ALA A 1 33 ? -1.441 -9.935 -4.613 1.00 0.00 33 ALA A C 9
ATOM 7920 O O . ALA A 1 33 ? -0.892 -10.126 -3.527 1.00 0.00 33 ALA A O 9
ATOM 7927 N N . GLY A 1 34 ? -2.691 -10.307 -4.875 1.00 0.00 34 GLY A N 9
ATOM 7928 C CA . GLY A 1 34 ? -3.503 -10.971 -3.879 1.00 0.00 34 GLY A CA 9
ATOM 7929 C C . GLY A 1 34 ? -3.520 -10.245 -2.546 1.00 0.00 34 GLY A C 9
ATOM 7930 O O . GLY A 1 34 ? -2.857 -9.221 -2.379 1.00 0.00 34 GLY A O 9
ATOM 7934 N N . SER A 1 35 ? -4.285 -10.773 -1.594 1.00 0.00 35 SER A N 9
ATOM 7935 C CA . SER A 1 35 ? -4.387 -10.165 -0.273 1.00 0.00 35 SER A CA 9
ATOM 7936 C C . SER A 1 35 ? -3.706 -11.030 0.782 1.00 0.00 35 SER A C 9
ATOM 7937 O O . SER A 1 35 ? -4.031 -12.207 0.939 1.00 0.00 35 SER A O 9
ATOM 7945 N N . ASP A 1 36 ? -2.758 -10.439 1.505 1.00 0.00 36 ASP A N 9
ATOM 7946 C CA . ASP A 1 36 ? -2.034 -11.156 2.548 1.00 0.00 36 ASP A CA 9
ATOM 7947 C C . ASP A 1 36 ? -1.457 -10.185 3.580 1.00 0.00 36 ASP A C 9
ATOM 7948 O O . ASP A 1 36 ? -2.131 -9.826 4.545 1.00 0.00 36 ASP A O 9
ATOM 7957 N N . TYR A 1 37 ? -0.211 -9.759 3.376 1.00 0.00 37 TYR A N 9
ATOM 7958 C CA . TYR A 1 37 ? 0.437 -8.830 4.295 1.00 0.00 37 TYR A CA 9
ATOM 7959 C C . TYR A 1 37 ? 0.530 -7.433 3.690 1.00 0.00 37 TYR A C 9
ATOM 7960 O O . TYR A 1 37 ? 0.678 -7.282 2.474 1.00 0.00 37 TYR A O 9
ATOM 7978 N N . GLY A 1 38 ? 0.447 -6.418 4.548 1.00 0.00 38 GLY A N 9
ATOM 7979 C CA . GLY A 1 38 ? 0.526 -5.041 4.093 1.00 0.00 38 GLY A CA 9
ATOM 7980 C C . GLY A 1 38 ? 1.032 -4.101 5.174 1.00 0.00 38 GLY A C 9
ATOM 7981 O O . GLY A 1 38 ? 1.314 -4.529 6.293 1.00 0.00 38 GLY A O 9
ATOM 7985 N N . TYR A 1 39 ? 1.145 -2.818 4.838 1.00 0.00 39 TYR A N 9
ATOM 7986 C CA . TYR A 1 39 ? 1.621 -1.814 5.790 1.00 0.00 39 TYR A CA 9
ATOM 7987 C C . TYR A 1 39 ? 1.645 -0.427 5.151 1.00 0.00 39 TYR A C 9
ATOM 7988 O O . TYR A 1 39 ? 2.318 -0.207 4.145 1.00 0.00 39 TYR A O 9
ATOM 8006 N N . CYS A 1 40 ? 0.925 0.512 5.751 1.00 0.00 40 CYS A N 9
ATOM 8007 C CA . CYS A 1 40 ? 0.893 1.876 5.244 1.00 0.00 40 CYS A CA 9
ATOM 8008 C C . CYS A 1 40 ? 1.304 2.858 6.332 1.00 0.00 40 CYS A C 9
ATOM 8009 O O . CYS A 1 40 ? 0.856 2.761 7.475 1.00 0.00 40 CYS A O 9
ATOM 8016 N N . TYR A 1 41 ? 2.156 3.805 5.966 1.00 0.00 41 TYR A N 9
ATOM 8017 C CA . TYR A 1 41 ? 2.631 4.814 6.902 1.00 0.00 41 TYR A CA 9
ATOM 8018 C C . TYR A 1 41 ? 2.311 6.203 6.354 1.00 0.00 41 TYR A C 9
ATOM 8019 O O . TYR A 1 41 ? 1.223 6.729 6.589 1.00 0.00 41 TYR A O 9
ATOM 8037 N N . ALA A 1 42 ? 3.232 6.783 5.592 1.00 0.00 42 ALA A N 9
ATOM 8038 C CA . ALA A 1 42 ? 3.000 8.084 4.988 1.00 0.00 42 ALA A CA 9
ATOM 8039 C C . ALA A 1 42 ? 2.521 7.880 3.550 1.00 0.00 42 ALA A C 9
ATOM 8040 O O . ALA A 1 42 ? 1.818 6.910 3.274 1.00 0.00 42 ALA A O 9
ATOM 8047 N N . TRP A 1 43 ? 2.897 8.772 2.636 1.00 0.00 43 TRP A N 9
ATOM 8048 C CA . TRP A 1 43 ? 2.489 8.643 1.240 1.00 0.00 43 TRP A CA 9
ATOM 8049 C C . TRP A 1 43 ? 3.100 7.396 0.599 1.00 0.00 43 TRP A C 9
ATOM 8050 O O . TRP A 1 43 ? 3.991 7.497 -0.244 1.00 0.00 43 TRP A O 9
ATOM 8071 N N . THR A 1 44 ? 2.614 6.221 1.004 1.00 0.00 44 THR A N 9
ATOM 8072 C CA . THR A 1 44 ? 3.116 4.954 0.473 1.00 0.00 44 THR A CA 9
ATOM 8073 C C . THR A 1 44 ? 2.159 3.803 0.775 1.00 0.00 44 THR A C 9
ATOM 8074 O O . THR A 1 44 ? 1.083 4.004 1.334 1.00 0.00 44 THR A O 9
ATOM 8085 N N . CYS A 1 45 ? 2.574 2.591 0.405 1.00 0.00 45 CYS A N 9
ATOM 8086 C CA . CYS A 1 45 ? 1.771 1.393 0.638 1.00 0.00 45 CYS A CA 9
ATOM 8087 C C . CYS A 1 45 ? 2.646 0.145 0.625 1.00 0.00 45 CYS A C 9
ATOM 8088 O O . CYS A 1 45 ? 3.516 -0.004 -0.231 1.00 0.00 45 CYS A O 9
ATOM 8095 N N . TYR A 1 46 ? 2.401 -0.754 1.568 1.00 0.00 46 TYR A N 9
ATOM 8096 C CA . TYR A 1 46 ? 3.159 -1.995 1.653 1.00 0.00 46 TYR A CA 9
ATOM 8097 C C . TYR A 1 46 ? 2.248 -3.191 1.421 1.00 0.00 46 TYR A C 9
ATOM 8098 O O . TYR A 1 46 ? 1.068 -3.158 1.772 1.00 0.00 46 TYR A O 9
ATOM 8116 N N . CYS A 1 47 ? 2.793 -4.249 0.835 1.00 0.00 47 CYS A N 9
ATOM 8117 C CA . CYS A 1 47 ? 2.006 -5.444 0.574 1.00 0.00 47 CYS A CA 9
ATOM 8118 C C . CYS A 1 47 ? 2.890 -6.684 0.507 1.00 0.00 47 CYS A C 9
ATOM 8119 O O . CYS A 1 47 ? 4.113 -6.594 0.607 1.00 0.00 47 CYS A O 9
ATOM 8126 N N . GLU A 1 48 ? 2.260 -7.840 0.341 1.00 0.00 48 GLU A N 9
ATOM 8127 C CA . GLU A 1 48 ? 2.987 -9.103 0.256 1.00 0.00 48 GLU A CA 9
ATOM 8128 C C . GLU A 1 48 ? 2.676 -9.814 -1.058 1.00 0.00 48 GLU A C 9
ATOM 8129 O O . GLU A 1 48 ? 1.570 -9.705 -1.586 1.00 0.00 48 GLU A O 9
ATOM 8141 N N . HIS A 1 49 ? 3.660 -10.541 -1.583 1.00 0.00 49 HIS A N 9
ATOM 8142 C CA . HIS A 1 49 ? 3.490 -11.267 -2.837 1.00 0.00 49 HIS A CA 9
ATOM 8143 C C . HIS A 1 49 ? 3.309 -10.301 -4.005 1.00 0.00 49 HIS A C 9
ATOM 8144 O O . HIS A 1 49 ? 2.621 -10.609 -4.978 1.00 0.00 49 HIS A O 9
ATOM 8159 N N . VAL A 1 50 ? 3.933 -9.131 -3.900 1.00 0.00 50 VAL A N 9
ATOM 8160 C CA . VAL A 1 50 ? 3.843 -8.119 -4.949 1.00 0.00 50 VAL A CA 9
ATOM 8161 C C . VAL A 1 50 ? 5.171 -7.957 -5.679 1.00 0.00 50 VAL A C 9
ATOM 8162 O O . VAL A 1 50 ? 5.216 -7.445 -6.798 1.00 0.00 50 VAL A O 9
ATOM 8175 N N . ALA A 1 51 ? 6.251 -8.398 -5.043 1.00 0.00 51 ALA A N 9
ATOM 8176 C CA . ALA A 1 51 ? 7.578 -8.303 -5.638 1.00 0.00 51 ALA A CA 9
ATOM 8177 C C . ALA A 1 51 ? 7.926 -9.566 -6.423 1.00 0.00 51 ALA A C 9
ATOM 8178 O O . ALA A 1 51 ? 9.092 -9.809 -6.735 1.00 0.00 51 ALA A O 9
ATOM 8185 N N . GLU A 1 52 ? 6.911 -10.366 -6.741 1.00 0.00 52 GLU A N 9
ATOM 8186 C CA . GLU A 1 52 ? 7.117 -11.599 -7.492 1.00 0.00 52 GLU A CA 9
ATOM 8187 C C . GLU A 1 52 ? 7.160 -11.318 -8.991 1.00 0.00 52 GLU A C 9
ATOM 8188 O O . GLU A 1 52 ? 6.406 -11.905 -9.768 1.00 0.00 52 GLU A O 9
ATOM 8200 N N . GLY A 1 53 ? 8.050 -10.416 -9.391 1.00 0.00 53 GLY A N 9
ATOM 8201 C CA . GLY A 1 53 ? 8.179 -10.072 -10.796 1.00 0.00 53 GLY A CA 9
ATOM 8202 C C . GLY A 1 53 ? 7.340 -8.868 -11.187 1.00 0.00 53 GLY A C 9
ATOM 8203 O O . GLY A 1 53 ? 7.601 -8.229 -12.206 1.00 0.00 53 GLY A O 9
ATOM 8207 N N . THR A 1 54 ? 6.327 -8.558 -10.381 1.00 0.00 54 THR A N 9
ATOM 8208 C CA . THR A 1 54 ? 5.447 -7.426 -10.655 1.00 0.00 54 THR A CA 9
ATOM 8209 C C . THR A 1 54 ? 6.238 -6.125 -10.763 1.00 0.00 54 THR A C 9
ATOM 8210 O O . THR A 1 54 ? 7.467 -6.127 -10.702 1.00 0.00 54 THR A O 9
ATOM 8221 N N . VAL A 1 55 ? 5.522 -5.016 -10.927 1.00 0.00 55 VAL A N 9
ATOM 8222 C CA . VAL A 1 55 ? 6.154 -3.706 -11.046 1.00 0.00 55 VAL A CA 9
ATOM 8223 C C . VAL A 1 55 ? 5.244 -2.603 -10.514 1.00 0.00 55 VAL A C 9
ATOM 8224 O O . VAL A 1 55 ? 4.022 -2.673 -10.649 1.00 0.00 55 VAL A O 9
ATOM 8237 N N . LEU A 1 56 ? 5.848 -1.584 -9.911 1.00 0.00 56 LEU A N 9
ATOM 8238 C CA . LEU A 1 56 ? 5.096 -0.460 -9.358 1.00 0.00 56 LEU A CA 9
ATOM 8239 C C . LEU A 1 56 ? 5.576 0.853 -9.963 1.00 0.00 56 LEU A C 9
ATOM 8240 O O . LEU A 1 56 ? 4.879 1.481 -10.762 1.00 0.00 56 LEU A O 9
ATOM 8256 N N . TRP A 1 57 ? 6.773 1.247 -9.574 1.00 0.00 57 TRP A N 9
ATOM 8257 C CA . TRP A 1 57 ? 7.389 2.477 -10.062 1.00 0.00 57 TRP A CA 9
ATOM 8258 C C . TRP A 1 57 ? 6.563 3.703 -9.679 1.00 0.00 57 TRP A C 9
ATOM 8259 O O . TRP A 1 57 ? 6.022 4.396 -10.540 1.00 0.00 57 TRP A O 9
ATOM 8280 N N . GLY A 1 58 ? 6.483 3.971 -8.378 1.00 0.00 58 GLY A N 9
ATOM 8281 C CA . GLY A 1 58 ? 5.734 5.118 -7.896 1.00 0.00 58 GLY A CA 9
ATOM 8282 C C . GLY A 1 58 ? 4.274 5.091 -8.315 1.00 0.00 58 GLY A C 9
ATOM 8283 O O . GLY A 1 58 ? 3.958 5.198 -9.499 1.00 0.00 58 GLY A O 9
ATOM 8287 N N . ASP A 1 59 ? 3.382 4.952 -7.338 1.00 0.00 59 ASP A N 9
ATOM 8288 C CA . ASP A 1 59 ? 1.946 4.913 -7.606 1.00 0.00 59 ASP A CA 9
ATOM 8289 C C . ASP A 1 59 ? 1.335 6.313 -7.520 1.00 0.00 59 ASP A C 9
ATOM 8290 O O . ASP A 1 59 ? 2.053 7.313 -7.554 1.00 0.00 59 ASP A O 9
ATOM 8299 N N . SER A 1 60 ? 0.007 6.381 -7.411 1.00 0.00 60 SER A N 9
ATOM 8300 C CA . SER A 1 60 ? -0.686 7.662 -7.324 1.00 0.00 60 SER A CA 9
ATOM 8301 C C . SER A 1 60 ? -0.587 8.241 -5.917 1.00 0.00 60 SER A C 9
ATOM 8302 O O . SER A 1 60 ? -0.335 9.434 -5.742 1.00 0.00 60 SER A O 9
ATOM 8310 N N . GLY A 1 61 ? -0.784 7.389 -4.917 1.00 0.00 61 GLY A N 9
ATOM 8311 C CA . GLY A 1 61 ? -0.710 7.831 -3.537 1.00 0.00 61 GLY A CA 9
ATOM 8312 C C . GLY A 1 61 ? 0.718 8.054 -3.078 1.00 0.00 61 GLY A C 9
ATOM 8313 O O . GLY A 1 61 ? 0.956 8.709 -2.064 1.00 0.00 61 GLY A O 9
ATOM 8317 N N . THR A 1 62 ? 1.669 7.506 -3.828 1.00 0.00 62 THR A N 9
ATOM 8318 C CA . THR A 1 62 ? 3.079 7.646 -3.497 1.00 0.00 62 THR A CA 9
ATOM 8319 C C . THR A 1 62 ? 3.587 9.037 -3.855 1.00 0.00 62 THR A C 9
ATOM 8320 O O . THR A 1 62 ? 4.112 9.757 -3.006 1.00 0.00 62 THR A O 9
ATOM 8331 N N . GLY A 1 63 ? 3.428 9.404 -5.121 1.00 0.00 63 GLY A N 9
ATOM 8332 C CA . GLY A 1 63 ? 3.873 10.708 -5.585 1.00 0.00 63 GLY A CA 9
ATOM 8333 C C . GLY A 1 63 ? 5.308 11.012 -5.184 1.00 0.00 63 GLY A C 9
ATOM 8334 O O . GLY A 1 63 ? 6.243 10.441 -5.745 1.00 0.00 63 GLY A O 9
ATOM 8338 N N . PRO A 1 64 ? 5.518 11.908 -4.202 1.00 0.00 64 PRO A N 9
ATOM 8339 C CA . PRO A 1 64 ? 6.861 12.267 -3.736 1.00 0.00 64 PRO A CA 9
ATOM 8340 C C . PRO A 1 64 ? 7.498 11.167 -2.887 1.00 0.00 64 PRO A C 9
ATOM 8341 O O . PRO A 1 64 ? 8.646 11.289 -2.461 1.00 0.00 64 PRO A O 9
ATOM 8352 N N . CYS A 1 65 ? 6.745 10.094 -2.645 1.00 0.00 65 CYS A N 9
ATOM 8353 C CA . CYS A 1 65 ? 7.231 8.973 -1.847 1.00 0.00 65 CYS A CA 9
ATOM 8354 C C . CYS A 1 65 ? 7.379 9.367 -0.382 1.00 0.00 65 CYS A C 9
ATOM 8355 O O . CYS A 1 65 ? 7.525 10.545 -0.054 1.00 0.00 65 CYS A O 9
ATOM 8362 N N . ARG A 1 66 ? 7.343 8.368 0.493 1.00 0.00 66 ARG A N 9
ATOM 8363 C CA . ARG A 1 66 ? 7.473 8.593 1.928 1.00 0.00 66 ARG A CA 9
ATOM 8364 C C . ARG A 1 66 ? 8.739 9.385 2.246 1.00 0.00 66 ARG A C 9
ATOM 8365 O O . ARG A 1 66 ? 9.477 9.783 1.345 1.00 0.00 66 ARG A O 9
ATOM 8386 N N . SER A 1 67 ? 8.982 9.607 3.533 1.00 0.00 67 SER A N 9
ATOM 8387 C CA . SER A 1 67 ? 10.158 10.349 3.972 1.00 0.00 67 SER A CA 9
ATOM 8388 C C . SER A 1 67 ? 11.401 9.468 3.936 1.00 0.00 67 SER A C 9
ATOM 8389 O O . SER A 1 67 ? 11.295 8.316 3.464 1.00 0.00 67 SER A O 9
ATOM 8398 N N . ARG A 1 1 ? 8.746 -11.202 -3.793 1.00 0.00 1 ARG A N 10
ATOM 8399 C CA . ARG A 1 1 ? 7.749 -10.188 -4.230 1.00 0.00 1 ARG A CA 10
ATOM 8400 C C . ARG A 1 1 ? 6.823 -9.781 -3.085 1.00 0.00 1 ARG A C 10
ATOM 8401 O O . ARG A 1 1 ? 5.864 -9.032 -3.284 1.00 0.00 1 ARG A O 10
ATOM 8424 N N . ASP A 1 2 ? 7.112 -10.274 -1.885 1.00 0.00 2 ASP A N 10
ATOM 8425 C CA . ASP A 1 2 ? 6.299 -9.953 -0.721 1.00 0.00 2 ASP A CA 10
ATOM 8426 C C . ASP A 1 2 ? 7.045 -9.015 0.222 1.00 0.00 2 ASP A C 10
ATOM 8427 O O . ASP A 1 2 ? 7.514 -9.427 1.283 1.00 0.00 2 ASP A O 10
ATOM 8436 N N . GLY A 1 3 ? 7.153 -7.751 -0.175 1.00 0.00 3 GLY A N 10
ATOM 8437 C CA . GLY A 1 3 ? 7.844 -6.774 0.646 1.00 0.00 3 GLY A CA 10
ATOM 8438 C C . GLY A 1 3 ? 7.379 -5.358 0.379 1.00 0.00 3 GLY A C 10
ATOM 8439 O O . GLY A 1 3 ? 6.183 -5.074 0.386 1.00 0.00 3 GLY A O 10
ATOM 8443 N N . TYR A 1 4 ? 8.334 -4.469 0.136 1.00 0.00 4 TYR A N 10
ATOM 8444 C CA . TYR A 1 4 ? 8.027 -3.075 -0.147 1.00 0.00 4 TYR A CA 10
ATOM 8445 C C . TYR A 1 4 ? 9.141 -2.431 -0.976 1.00 0.00 4 TYR A C 10
ATOM 8446 O O . TYR A 1 4 ? 9.693 -1.401 -0.593 1.00 0.00 4 TYR A O 10
ATOM 8464 N N . PRO A 1 5 ? 9.485 -3.034 -2.130 1.00 0.00 5 PRO A N 10
ATOM 8465 C CA . PRO A 1 5 ? 10.535 -2.508 -3.007 1.00 0.00 5 PRO A CA 10
ATOM 8466 C C . PRO A 1 5 ? 10.370 -1.016 -3.274 1.00 0.00 5 PRO A C 10
ATOM 8467 O O . PRO A 1 5 ? 11.345 -0.313 -3.542 1.00 0.00 5 PRO A O 10
ATOM 8478 N N . LEU A 1 6 ? 9.128 -0.541 -3.197 1.00 0.00 6 LEU A N 10
ATOM 8479 C CA . LEU A 1 6 ? 8.815 0.868 -3.429 1.00 0.00 6 LEU A CA 10
ATOM 8480 C C . LEU A 1 6 ? 9.569 1.410 -4.644 1.00 0.00 6 LEU A C 10
ATOM 8481 O O . LEU A 1 6 ? 10.212 2.458 -4.575 1.00 0.00 6 LEU A O 10
ATOM 8497 N N . ALA A 1 7 ? 9.480 0.679 -5.757 1.00 0.00 7 ALA A N 10
ATOM 8498 C CA . ALA A 1 7 ? 10.145 1.063 -7.004 1.00 0.00 7 ALA A CA 10
ATOM 8499 C C . ALA A 1 7 ? 10.075 2.565 -7.243 1.00 0.00 7 ALA A C 10
ATOM 8500 O O . ALA A 1 7 ? 11.072 3.276 -7.114 1.00 0.00 7 ALA A O 10
ATOM 8507 N N . SER A 1 8 ? 8.891 3.034 -7.586 1.00 0.00 8 SER A N 10
ATOM 8508 C CA . SER A 1 8 ? 8.673 4.449 -7.841 1.00 0.00 8 SER A CA 10
ATOM 8509 C C . SER A 1 8 ? 8.831 5.250 -6.557 1.00 0.00 8 SER A C 10
ATOM 8510 O O . SER A 1 8 ? 8.093 5.051 -5.592 1.00 0.00 8 SER A O 10
ATOM 8518 N N . ASN A 1 9 ? 9.798 6.157 -6.553 1.00 0.00 9 ASN A N 10
ATOM 8519 C CA . ASN A 1 9 ? 10.053 6.991 -5.384 1.00 0.00 9 ASN A CA 10
ATOM 8520 C C . ASN A 1 9 ? 8.809 7.793 -5.021 1.00 0.00 9 ASN A C 10
ATOM 8521 O O . ASN A 1 9 ? 8.590 8.128 -3.856 1.00 0.00 9 ASN A O 10
ATOM 8532 N N . GLY A 1 10 ? 7.988 8.082 -6.025 1.00 0.00 10 GLY A N 10
ATOM 8533 C CA . GLY A 1 10 ? 6.767 8.827 -5.795 1.00 0.00 10 GLY A CA 10
ATOM 8534 C C . GLY A 1 10 ? 5.574 7.908 -5.621 1.00 0.00 10 GLY A C 10
ATOM 8535 O O . GLY A 1 10 ? 4.647 7.920 -6.431 1.00 0.00 10 GLY A O 10
ATOM 8539 N N . CYS A 1 11 ? 5.605 7.103 -4.560 1.00 0.00 11 CYS A N 10
ATOM 8540 C CA . CYS A 1 11 ? 4.529 6.158 -4.267 1.00 0.00 11 CYS A CA 10
ATOM 8541 C C . CYS A 1 11 ? 4.617 4.928 -5.165 1.00 0.00 11 CYS A C 10
ATOM 8542 O O . CYS A 1 11 ? 4.692 5.048 -6.388 1.00 0.00 11 CYS A O 10
ATOM 8549 N N . LYS A 1 12 ? 4.576 3.748 -4.559 1.00 0.00 12 LYS A N 10
ATOM 8550 C CA . LYS A 1 12 ? 4.617 2.504 -5.317 1.00 0.00 12 LYS A CA 10
ATOM 8551 C C . LYS A 1 12 ? 3.199 2.092 -5.674 1.00 0.00 12 LYS A C 10
ATOM 8552 O O . LYS A 1 12 ? 2.871 1.864 -6.838 1.00 0.00 12 LYS A O 10
ATOM 8571 N N . PHE A 1 13 ? 2.359 2.030 -4.650 1.00 0.00 13 PHE A N 10
ATOM 8572 C CA . PHE A 1 13 ? 0.959 1.681 -4.815 1.00 0.00 13 PHE A CA 10
ATOM 8573 C C . PHE A 1 13 ? 0.092 2.871 -4.415 1.00 0.00 13 PHE A C 10
ATOM 8574 O O . PHE A 1 13 ? 0.595 3.986 -4.279 1.00 0.00 13 PHE A O 10
ATOM 8591 N N . GLY A 1 14 ? -1.203 2.646 -4.232 1.00 0.00 14 GLY A N 10
ATOM 8592 C CA . GLY A 1 14 ? -2.082 3.738 -3.856 1.00 0.00 14 GLY A CA 10
ATOM 8593 C C . GLY A 1 14 ? -2.403 3.757 -2.374 1.00 0.00 14 GLY A C 10
ATOM 8594 O O . GLY A 1 14 ? -3.060 2.854 -1.859 1.00 0.00 14 GLY A O 10
ATOM 8598 N N . CYS A 1 15 ? -1.941 4.800 -1.691 1.00 0.00 15 CYS A N 10
ATOM 8599 C CA . CYS A 1 15 ? -2.179 4.949 -0.260 1.00 0.00 15 CYS A CA 10
ATOM 8600 C C . CYS A 1 15 ? -1.571 6.247 0.262 1.00 0.00 15 CYS A C 10
ATOM 8601 O O . CYS A 1 15 ? -1.131 6.323 1.409 1.00 0.00 15 CYS A O 10
ATOM 8608 N N . SER A 1 16 ? -1.550 7.263 -0.591 1.00 0.00 16 SER A N 10
ATOM 8609 C CA . SER A 1 16 ? -0.996 8.568 -0.232 1.00 0.00 16 SER A CA 10
ATOM 8610 C C . SER A 1 16 ? -1.496 9.022 1.136 1.00 0.00 16 SER A C 10
ATOM 8611 O O . SER A 1 16 ? -0.741 9.583 1.930 1.00 0.00 16 SER A O 10
ATOM 8619 N N . GLY A 1 17 ? -2.775 8.779 1.402 1.00 0.00 17 GLY A N 10
ATOM 8620 C CA . GLY A 1 17 ? -3.354 9.173 2.672 1.00 0.00 17 GLY A CA 10
ATOM 8621 C C . GLY A 1 17 ? -3.495 10.676 2.798 1.00 0.00 17 GLY A C 10
ATOM 8622 O O . GLY A 1 17 ? -4.593 11.217 2.659 1.00 0.00 17 GLY A O 10
ATOM 8626 N N . LEU A 1 18 ? -2.382 11.352 3.059 1.00 0.00 18 LEU A N 10
ATOM 8627 C CA . LEU A 1 18 ? -2.383 12.804 3.200 1.00 0.00 18 LEU A CA 10
ATOM 8628 C C . LEU A 1 18 ? -2.424 13.482 1.833 1.00 0.00 18 LEU A C 10
ATOM 8629 O O . LEU A 1 18 ? -1.516 14.234 1.476 1.00 0.00 18 LEU A O 10
ATOM 8645 N N . GLY A 1 19 ? -3.480 13.214 1.071 1.00 0.00 19 GLY A N 10
ATOM 8646 C CA . GLY A 1 19 ? -3.610 13.810 -0.246 1.00 0.00 19 GLY A CA 10
ATOM 8647 C C . GLY A 1 19 ? -4.905 13.425 -0.937 1.00 0.00 19 GLY A C 10
ATOM 8648 O O . GLY A 1 19 ? -5.981 13.509 -0.346 1.00 0.00 19 GLY A O 10
ATOM 8652 N N . GLU A 1 20 ? -4.799 13.008 -2.195 1.00 0.00 20 GLU A N 10
ATOM 8653 C CA . GLU A 1 20 ? -5.968 12.613 -2.973 1.00 0.00 20 GLU A CA 10
ATOM 8654 C C . GLU A 1 20 ? -6.441 11.217 -2.580 1.00 0.00 20 GLU A C 10
ATOM 8655 O O . GLU A 1 20 ? -5.742 10.487 -1.879 1.00 0.00 20 GLU A O 10
ATOM 8667 N N . ASN A 1 21 ? -7.635 10.853 -3.041 1.00 0.00 21 ASN A N 10
ATOM 8668 C CA . ASN A 1 21 ? -8.205 9.546 -2.742 1.00 0.00 21 ASN A CA 10
ATOM 8669 C C . ASN A 1 21 ? -7.641 8.480 -3.675 1.00 0.00 21 ASN A C 10
ATOM 8670 O O . ASN A 1 21 ? -8.237 8.160 -4.704 1.00 0.00 21 ASN A O 10
ATOM 8681 N N . ASN A 1 22 ? -6.487 7.933 -3.307 1.00 0.00 22 ASN A N 10
ATOM 8682 C CA . ASN A 1 22 ? -5.838 6.900 -4.108 1.00 0.00 22 ASN A CA 10
ATOM 8683 C C . ASN A 1 22 ? -5.578 5.638 -3.283 1.00 0.00 22 ASN A C 10
ATOM 8684 O O . ASN A 1 22 ? -4.481 5.084 -3.325 1.00 0.00 22 ASN A O 10
ATOM 8695 N N . PRO A 1 23 ? -6.582 5.157 -2.523 1.00 0.00 23 PRO A N 10
ATOM 8696 C CA . PRO A 1 23 ? -6.441 3.952 -1.698 1.00 0.00 23 PRO A CA 10
ATOM 8697 C C . PRO A 1 23 ? -6.604 2.669 -2.510 1.00 0.00 23 PRO A C 10
ATOM 8698 O O . PRO A 1 23 ? -7.358 1.773 -2.129 1.00 0.00 23 PRO A O 10
ATOM 8709 N N . THR A 1 24 ? -5.906 2.593 -3.636 1.00 0.00 24 THR A N 10
ATOM 8710 C CA . THR A 1 24 ? -5.982 1.429 -4.512 1.00 0.00 24 THR A CA 10
ATOM 8711 C C . THR A 1 24 ? -5.082 0.288 -4.036 1.00 0.00 24 THR A C 10
ATOM 8712 O O . THR A 1 24 ? -5.350 -0.876 -4.322 1.00 0.00 24 THR A O 10
ATOM 8723 N N . CYS A 1 25 ? -4.002 0.625 -3.332 1.00 0.00 25 CYS A N 10
ATOM 8724 C CA . CYS A 1 25 ? -3.056 -0.385 -2.853 1.00 0.00 25 CYS A CA 10
ATOM 8725 C C . CYS A 1 25 ? -3.762 -1.590 -2.226 1.00 0.00 25 CYS A C 10
ATOM 8726 O O . CYS A 1 25 ? -3.409 -2.733 -2.507 1.00 0.00 25 CYS A O 10
ATOM 8733 N N . ASN A 1 26 ? -4.752 -1.336 -1.380 1.00 0.00 26 ASN A N 10
ATOM 8734 C CA . ASN A 1 26 ? -5.482 -2.421 -0.728 1.00 0.00 26 ASN A CA 10
ATOM 8735 C C . ASN A 1 26 ? -6.153 -3.328 -1.757 1.00 0.00 26 ASN A C 10
ATOM 8736 O O . ASN A 1 26 ? -5.992 -4.549 -1.723 1.00 0.00 26 ASN A O 10
ATOM 8747 N N . HIS A 1 27 ? -6.908 -2.725 -2.670 1.00 0.00 27 HIS A N 10
ATOM 8748 C CA . HIS A 1 27 ? -7.609 -3.478 -3.704 1.00 0.00 27 HIS A CA 10
ATOM 8749 C C . HIS A 1 27 ? -6.638 -4.045 -4.737 1.00 0.00 27 HIS A C 10
ATOM 8750 O O . HIS A 1 27 ? -6.626 -5.249 -4.995 1.00 0.00 27 HIS A O 10
ATOM 8765 N N . VAL A 1 28 ? -5.827 -3.171 -5.327 1.00 0.00 28 VAL A N 10
ATOM 8766 C CA . VAL A 1 28 ? -4.856 -3.582 -6.337 1.00 0.00 28 VAL A CA 10
ATOM 8767 C C . VAL A 1 28 ? -4.077 -4.816 -5.890 1.00 0.00 28 VAL A C 10
ATOM 8768 O O . VAL A 1 28 ? -4.078 -5.843 -6.567 1.00 0.00 28 VAL A O 10
ATOM 8781 N N . CYS A 1 29 ? -3.409 -4.706 -4.749 1.00 0.00 29 CYS A N 10
ATOM 8782 C CA . CYS A 1 29 ? -2.621 -5.809 -4.213 1.00 0.00 29 CYS A CA 10
ATOM 8783 C C . CYS A 1 29 ? -3.465 -7.068 -4.050 1.00 0.00 29 CYS A C 10
ATOM 8784 O O . CYS A 1 29 ? -3.055 -8.155 -4.451 1.00 0.00 29 CYS A O 10
ATOM 8791 N N . GLU A 1 30 ? -4.640 -6.917 -3.449 1.00 0.00 30 GLU A N 10
ATOM 8792 C CA . GLU A 1 30 ? -5.534 -8.048 -3.221 1.00 0.00 30 GLU A CA 10
ATOM 8793 C C . GLU A 1 30 ? -6.297 -8.446 -4.485 1.00 0.00 30 GLU A C 10
ATOM 8794 O O . GLU A 1 30 ? -7.145 -9.338 -4.442 1.00 0.00 30 GLU A O 10
ATOM 8806 N N . LYS A 1 31 ? -6.013 -7.787 -5.608 1.00 0.00 31 LYS A N 10
ATOM 8807 C CA . LYS A 1 31 ? -6.704 -8.097 -6.856 1.00 0.00 31 LYS A CA 10
ATOM 8808 C C . LYS A 1 31 ? -5.751 -8.630 -7.926 1.00 0.00 31 LYS A C 10
ATOM 8809 O O . LYS A 1 31 ? -5.817 -9.802 -8.296 1.00 0.00 31 LYS A O 10
ATOM 8828 N N . LYS A 1 32 ? -4.883 -7.762 -8.438 1.00 0.00 32 LYS A N 10
ATOM 8829 C CA . LYS A 1 32 ? -3.942 -8.151 -9.487 1.00 0.00 32 LYS A CA 10
ATOM 8830 C C . LYS A 1 32 ? -2.641 -8.702 -8.914 1.00 0.00 32 LYS A C 10
ATOM 8831 O O . LYS A 1 32 ? -1.978 -9.525 -9.546 1.00 0.00 32 LYS A O 10
ATOM 8850 N N . ALA A 1 33 ? -2.281 -8.260 -7.717 1.00 0.00 33 ALA A N 10
ATOM 8851 C CA . ALA A 1 33 ? -1.060 -8.733 -7.078 1.00 0.00 33 ALA A CA 10
ATOM 8852 C C . ALA A 1 33 ? -1.379 -9.850 -6.092 1.00 0.00 33 ALA A C 10
ATOM 8853 O O . ALA A 1 33 ? -0.484 -10.419 -5.467 1.00 0.00 33 ALA A O 10
ATOM 8860 N N . GLY A 1 34 ? -2.670 -10.166 -5.976 1.00 0.00 34 GLY A N 10
ATOM 8861 C CA . GLY A 1 34 ? -3.122 -11.218 -5.089 1.00 0.00 34 GLY A CA 10
ATOM 8862 C C . GLY A 1 34 ? -2.375 -11.259 -3.766 1.00 0.00 34 GLY A C 10
ATOM 8863 O O . GLY A 1 34 ? -1.730 -12.255 -3.442 1.00 0.00 34 GLY A O 10
ATOM 8867 N N . SER A 1 35 ? -2.464 -10.174 -3.004 1.00 0.00 35 SER A N 10
ATOM 8868 C CA . SER A 1 35 ? -1.793 -10.093 -1.713 1.00 0.00 35 SER A CA 10
ATOM 8869 C C . SER A 1 35 ? -2.725 -9.514 -0.654 1.00 0.00 35 SER A C 10
ATOM 8870 O O . SER A 1 35 ? -3.414 -8.522 -0.893 1.00 0.00 35 SER A O 10
ATOM 8878 N N . ASP A 1 36 ? -2.740 -10.141 0.516 1.00 0.00 36 ASP A N 10
ATOM 8879 C CA . ASP A 1 36 ? -3.585 -9.689 1.616 1.00 0.00 36 ASP A CA 10
ATOM 8880 C C . ASP A 1 36 ? -2.763 -8.993 2.700 1.00 0.00 36 ASP A C 10
ATOM 8881 O O . ASP A 1 36 ? -3.318 -8.421 3.636 1.00 0.00 36 ASP A O 10
ATOM 8890 N N . TYR A 1 37 ? -1.439 -9.048 2.572 1.00 0.00 37 TYR A N 10
ATOM 8891 C CA . TYR A 1 37 ? -0.554 -8.424 3.550 1.00 0.00 37 TYR A CA 10
ATOM 8892 C C . TYR A 1 37 ? 0.071 -7.146 2.996 1.00 0.00 37 TYR A C 10
ATOM 8893 O O . TYR A 1 37 ? 0.822 -7.178 2.021 1.00 0.00 37 TYR A O 10
ATOM 8911 N N . GLY A 1 38 ? -0.243 -6.025 3.635 1.00 0.00 38 GLY A N 10
ATOM 8912 C CA . GLY A 1 38 ? 0.294 -4.743 3.215 1.00 0.00 38 GLY A CA 10
ATOM 8913 C C . GLY A 1 38 ? 0.349 -3.757 4.366 1.00 0.00 38 GLY A C 10
ATOM 8914 O O . GLY A 1 38 ? -0.037 -4.089 5.486 1.00 0.00 38 GLY A O 10
ATOM 8918 N N . TYR A 1 39 ? 0.823 -2.544 4.101 1.00 0.00 39 TYR A N 10
ATOM 8919 C CA . TYR A 1 39 ? 0.909 -1.525 5.149 1.00 0.00 39 TYR A CA 10
ATOM 8920 C C . TYR A 1 39 ? 0.718 -0.125 4.580 1.00 0.00 39 TYR A C 10
ATOM 8921 O O . TYR A 1 39 ? 0.832 0.087 3.375 1.00 0.00 39 TYR A O 10
ATOM 8939 N N . CYS A 1 40 ? 0.430 0.827 5.460 1.00 0.00 40 CYS A N 10
ATOM 8940 C CA . CYS A 1 40 ? 0.230 2.212 5.055 1.00 0.00 40 CYS A CA 10
ATOM 8941 C C . CYS A 1 40 ? 0.546 3.161 6.206 1.00 0.00 40 CYS A C 10
ATOM 8942 O O . CYS A 1 40 ? -0.194 3.233 7.188 1.00 0.00 40 CYS A O 10
ATOM 8949 N N . TYR A 1 41 ? 1.649 3.887 6.076 1.00 0.00 41 TYR A N 10
ATOM 8950 C CA . TYR A 1 41 ? 2.071 4.836 7.099 1.00 0.00 41 TYR A CA 10
ATOM 8951 C C . TYR A 1 41 ? 2.227 6.221 6.490 1.00 0.00 41 TYR A C 10
ATOM 8952 O O . TYR A 1 41 ? 1.531 7.163 6.870 1.00 0.00 41 TYR A O 10
ATOM 8970 N N . ALA A 1 42 ? 3.134 6.329 5.529 1.00 0.00 42 ALA A N 10
ATOM 8971 C CA . ALA A 1 42 ? 3.375 7.587 4.844 1.00 0.00 42 ALA A CA 10
ATOM 8972 C C . ALA A 1 42 ? 2.583 7.624 3.538 1.00 0.00 42 ALA A C 10
ATOM 8973 O O . ALA A 1 42 ? 1.488 7.066 3.457 1.00 0.00 42 ALA A O 10
ATOM 8980 N N . TRP A 1 43 ? 3.133 8.270 2.518 1.00 0.00 43 TRP A N 10
ATOM 8981 C CA . TRP A 1 43 ? 2.462 8.357 1.228 1.00 0.00 43 TRP A CA 10
ATOM 8982 C C . TRP A 1 43 ? 2.802 7.150 0.356 1.00 0.00 43 TRP A C 10
ATOM 8983 O O . TRP A 1 43 ? 3.272 7.305 -0.770 1.00 0.00 43 TRP A O 10
ATOM 9004 N N . THR A 1 44 ? 2.564 5.949 0.885 1.00 0.00 44 THR A N 10
ATOM 9005 C CA . THR A 1 44 ? 2.847 4.709 0.156 1.00 0.00 44 THR A CA 10
ATOM 9006 C C . THR A 1 44 ? 2.089 3.534 0.769 1.00 0.00 44 THR A C 10
ATOM 9007 O O . THR A 1 44 ? 1.330 3.704 1.724 1.00 0.00 44 THR A O 10
ATOM 9018 N N . CYS A 1 45 ? 2.304 2.339 0.220 1.00 0.00 45 CYS A N 10
ATOM 9019 C CA . CYS A 1 45 ? 1.638 1.139 0.724 1.00 0.00 45 CYS A CA 10
ATOM 9020 C C . CYS A 1 45 ? 2.537 -0.096 0.611 1.00 0.00 45 CYS A C 10
ATOM 9021 O O . CYS A 1 45 ? 3.228 -0.283 -0.391 1.00 0.00 45 CYS A O 10
ATOM 9028 N N . TYR A 1 46 ? 2.503 -0.945 1.640 1.00 0.00 46 TYR A N 10
ATOM 9029 C CA . TYR A 1 46 ? 3.294 -2.179 1.654 1.00 0.00 46 TYR A CA 10
ATOM 9030 C C . TYR A 1 46 ? 2.527 -3.283 0.947 1.00 0.00 46 TYR A C 10
ATOM 9031 O O . TYR A 1 46 ? 1.299 -3.343 1.043 1.00 0.00 46 TYR A O 10
ATOM 9049 N N . CYS A 1 47 ? 3.240 -4.150 0.238 1.00 0.00 47 CYS A N 10
ATOM 9050 C CA . CYS A 1 47 ? 2.593 -5.235 -0.485 1.00 0.00 47 CYS A CA 10
ATOM 9051 C C . CYS A 1 47 ? 3.379 -6.544 -0.384 1.00 0.00 47 CYS A C 10
ATOM 9052 O O . CYS A 1 47 ? 4.594 -6.581 -0.605 1.00 0.00 47 CYS A O 10
ATOM 9059 N N . GLU A 1 48 ? 2.667 -7.620 -0.060 1.00 0.00 48 GLU A N 10
ATOM 9060 C CA . GLU A 1 48 ? 3.279 -8.936 0.063 1.00 0.00 48 GLU A CA 10
ATOM 9061 C C . GLU A 1 48 ? 3.042 -9.765 -1.201 1.00 0.00 48 GLU A C 10
ATOM 9062 O O . GLU A 1 48 ? 2.518 -10.875 -1.131 1.00 0.00 48 GLU A O 10
ATOM 9074 N N . HIS A 1 49 ? 3.441 -9.203 -2.351 1.00 0.00 49 HIS A N 10
ATOM 9075 C CA . HIS A 1 49 ? 3.298 -9.846 -3.669 1.00 0.00 49 HIS A CA 10
ATOM 9076 C C . HIS A 1 49 ? 3.068 -8.783 -4.739 1.00 0.00 49 HIS A C 10
ATOM 9077 O O . HIS A 1 49 ? 1.928 -8.498 -5.106 1.00 0.00 49 HIS A O 10
ATOM 9092 N N . VAL A 1 50 ? 4.152 -8.183 -5.224 1.00 0.00 50 VAL A N 10
ATOM 9093 C CA . VAL A 1 50 ? 4.047 -7.134 -6.238 1.00 0.00 50 VAL A CA 10
ATOM 9094 C C . VAL A 1 50 ? 5.229 -7.132 -7.204 1.00 0.00 50 VAL A C 10
ATOM 9095 O O . VAL A 1 50 ? 5.119 -6.648 -8.330 1.00 0.00 50 VAL A O 10
ATOM 9108 N N . ALA A 1 51 ? 6.357 -7.657 -6.756 1.00 0.00 51 ALA A N 10
ATOM 9109 C CA . ALA A 1 51 ? 7.561 -7.695 -7.579 1.00 0.00 51 ALA A CA 10
ATOM 9110 C C . ALA A 1 51 ? 7.355 -8.539 -8.830 1.00 0.00 51 ALA A C 10
ATOM 9111 O O . ALA A 1 51 ? 7.245 -8.010 -9.937 1.00 0.00 51 ALA A O 10
ATOM 9118 N N . GLU A 1 52 ? 7.300 -9.851 -8.650 1.00 0.00 52 GLU A N 10
ATOM 9119 C CA . GLU A 1 52 ? 7.105 -10.770 -9.765 1.00 0.00 52 GLU A CA 10
ATOM 9120 C C . GLU A 1 52 ? 5.623 -10.924 -10.102 1.00 0.00 52 GLU A C 10
ATOM 9121 O O . GLU A 1 52 ? 5.134 -12.036 -10.303 1.00 0.00 52 GLU A O 10
ATOM 9133 N N . GLY A 1 53 ? 4.911 -9.802 -10.161 1.00 0.00 53 GLY A N 10
ATOM 9134 C CA . GLY A 1 53 ? 3.495 -9.839 -10.473 1.00 0.00 53 GLY A CA 10
ATOM 9135 C C . GLY A 1 53 ? 3.042 -8.627 -11.266 1.00 0.00 53 GLY A C 10
ATOM 9136 O O . GLY A 1 53 ? 3.182 -8.587 -12.488 1.00 0.00 53 GLY A O 10
ATOM 9140 N N . THR A 1 54 ? 2.494 -7.638 -10.567 1.00 0.00 54 THR A N 10
ATOM 9141 C CA . THR A 1 54 ? 2.013 -6.419 -11.208 1.00 0.00 54 THR A CA 10
ATOM 9142 C C . THR A 1 54 ? 3.133 -5.392 -11.347 1.00 0.00 54 THR A C 10
ATOM 9143 O O . THR A 1 54 ? 4.133 -5.449 -10.633 1.00 0.00 54 THR A O 10
ATOM 9154 N N . VAL A 1 55 ? 2.953 -4.449 -12.269 1.00 0.00 55 VAL A N 10
ATOM 9155 C CA . VAL A 1 55 ? 3.946 -3.406 -12.498 1.00 0.00 55 VAL A CA 10
ATOM 9156 C C . VAL A 1 55 ? 4.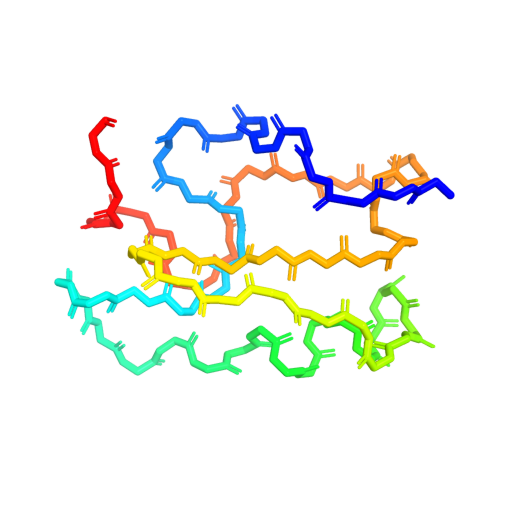040 -2.470 -11.299 1.00 0.00 55 VAL A C 10
ATOM 9157 O O . VAL A 1 55 ? 3.025 -2.017 -10.772 1.00 0.00 55 VAL A O 10
ATOM 9170 N N . LEU A 1 56 ? 5.266 -2.188 -10.868 1.00 0.00 56 LEU A N 10
ATOM 9171 C CA . LEU A 1 56 ? 5.492 -1.309 -9.726 1.00 0.00 56 LEU A CA 10
ATOM 9172 C C . LEU A 1 56 ? 6.20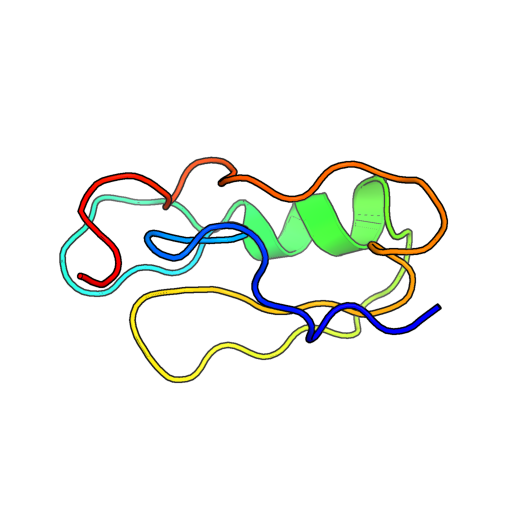6 -0.032 -10.147 1.00 0.00 56 LEU A C 10
ATOM 9173 O O . LEU A 1 56 ? 7.433 0.044 -10.110 1.00 0.00 56 LEU A O 10
ATOM 9189 N N . TRP A 1 57 ? 5.431 0.974 -10.538 1.00 0.00 57 TRP A N 10
ATOM 9190 C CA . TRP A 1 57 ? 5.992 2.252 -10.955 1.00 0.00 57 TRP A CA 10
ATOM 9191 C C . TRP A 1 57 ? 5.001 3.388 -10.715 1.00 0.00 57 TRP A C 10
ATOM 9192 O O . TRP A 1 57 ? 5.041 4.412 -11.397 1.00 0.00 57 TRP A O 10
ATOM 9213 N N . GLY A 1 58 ? 4.117 3.204 -9.737 1.00 0.00 58 GLY A N 10
ATOM 9214 C CA . GLY A 1 58 ? 3.136 4.226 -9.421 1.00 0.00 58 GLY A CA 10
ATOM 9215 C C . GLY A 1 58 ? 1.747 3.899 -9.939 1.00 0.00 58 GLY A C 10
ATOM 9216 O O . GLY A 1 58 ? 1.530 3.823 -11.149 1.00 0.00 58 GLY A O 10
ATOM 9220 N N . ASP A 1 59 ? 0.803 3.717 -9.019 1.00 0.00 59 ASP A N 10
ATOM 9221 C CA . ASP A 1 59 ? -0.576 3.410 -9.385 1.00 0.00 59 ASP A CA 10
ATOM 9222 C C . ASP A 1 59 ? -1.417 4.688 -9.445 1.00 0.00 59 ASP A C 10
ATOM 9223 O O . ASP A 1 59 ? -1.227 5.517 -10.336 1.00 0.00 59 ASP A O 10
ATOM 9232 N N . SER A 1 60 ? -2.341 4.852 -8.502 1.00 0.00 60 SER A N 10
ATOM 9233 C CA . SER A 1 60 ? -3.193 6.034 -8.465 1.00 0.00 60 SER A CA 10
ATOM 9234 C C . SER A 1 60 ? -2.696 7.032 -7.422 1.00 0.00 60 SER A C 10
ATOM 9235 O O . SER A 1 60 ? -2.922 8.235 -7.544 1.00 0.00 60 SER A O 10
ATOM 9243 N N . GLY A 1 61 ? -2.019 6.523 -6.397 1.00 0.00 61 GLY A N 10
ATOM 9244 C CA . GLY A 1 61 ? -1.501 7.383 -5.349 1.00 0.00 61 GLY A CA 10
ATOM 9245 C C . GLY A 1 61 ? -0.197 8.055 -5.733 1.00 0.00 61 GLY A C 10
ATOM 9246 O O . GLY A 1 61 ? 0.180 9.069 -5.147 1.00 0.00 61 GLY A O 10
ATOM 9250 N N . THR A 1 62 ? 0.495 7.494 -6.720 1.00 0.00 62 THR A N 10
ATOM 9251 C CA . THR A 1 62 ? 1.765 8.050 -7.172 1.00 0.00 62 THR A CA 10
ATOM 9252 C C . THR A 1 62 ? 1.590 9.474 -7.685 1.00 0.00 62 THR A C 10
ATOM 9253 O O . THR A 1 62 ? 0.529 9.840 -8.192 1.00 0.00 62 THR A O 10
ATOM 9264 N N . GLY A 1 63 ? 2.638 10.275 -7.532 1.00 0.00 63 GLY A N 10
ATOM 9265 C CA . GLY A 1 63 ? 2.592 11.658 -7.964 1.00 0.00 63 GLY A CA 10
ATOM 9266 C C . GLY A 1 63 ? 2.580 12.613 -6.785 1.00 0.00 63 GLY A C 10
ATOM 9267 O O . GLY A 1 63 ? 3.599 13.227 -6.470 1.00 0.00 63 GLY A O 10
ATOM 9271 N N . PRO A 1 64 ? 1.431 12.753 -6.102 1.00 0.00 64 PRO A N 10
ATOM 9272 C CA . PRO A 1 64 ? 1.298 13.633 -4.945 1.00 0.00 64 PRO A CA 10
ATOM 9273 C C . PRO A 1 64 ? 1.745 12.964 -3.646 1.00 0.00 64 PRO A C 10
ATOM 9274 O O . PRO A 1 64 ? 1.915 13.628 -2.623 1.00 0.00 64 PRO A O 10
ATOM 9285 N N . CYS A 1 65 ? 1.930 11.645 -3.692 1.00 0.00 65 CYS A N 10
ATOM 9286 C CA . CYS A 1 65 ? 2.354 10.885 -2.517 1.00 0.00 65 CYS A CA 10
ATOM 9287 C C . CYS A 1 65 ? 3.604 11.500 -1.881 1.00 0.00 65 CYS A C 10
ATOM 9288 O O . CYS A 1 65 ? 3.505 12.440 -1.093 1.00 0.00 65 CYS A O 10
ATOM 9295 N N . ARG A 1 66 ? 4.777 10.966 -2.223 1.00 0.00 66 ARG A N 10
ATOM 9296 C CA . ARG A 1 66 ? 6.028 11.472 -1.674 1.00 0.00 66 ARG A CA 10
ATOM 9297 C C . ARG A 1 66 ? 6.702 12.433 -2.649 1.00 0.00 66 ARG A C 10
ATOM 9298 O O . ARG A 1 66 ? 7.620 12.053 -3.375 1.00 0.00 66 ARG A O 10
ATOM 9319 N N . SER A 1 67 ? 6.237 13.680 -2.659 1.00 0.00 67 SER A N 10
ATOM 9320 C CA . SER A 1 67 ? 6.793 14.697 -3.546 1.00 0.00 67 SER A CA 10
ATOM 9321 C C . SER A 1 67 ? 7.805 15.568 -2.809 1.00 0.00 67 SER A C 10
ATOM 9322 O O . SER A 1 67 ? 8.942 15.704 -3.308 1.00 0.00 67 SER A O 10
ATOM 9331 N N . ARG A 1 1 ? 8.501 -13.170 -2.912 1.00 0.00 1 ARG A N 11
ATOM 9332 C CA . ARG A 1 1 ? 8.094 -11.768 -3.205 1.00 0.00 1 ARG A CA 11
ATOM 9333 C C . ARG A 1 1 ? 7.078 -11.264 -2.183 1.00 0.00 1 ARG A C 11
ATOM 9334 O O . ARG A 1 1 ? 6.045 -11.893 -1.953 1.00 0.00 1 ARG A O 11
ATOM 9357 N N . ASP A 1 2 ? 7.385 -10.124 -1.571 1.00 0.00 2 ASP A N 11
ATOM 9358 C CA . ASP A 1 2 ? 6.512 -9.518 -0.568 1.00 0.00 2 ASP A CA 11
ATOM 9359 C C . ASP A 1 2 ? 7.231 -8.373 0.134 1.00 0.00 2 ASP A C 11
ATOM 9360 O O . ASP A 1 2 ? 7.827 -8.559 1.195 1.00 0.00 2 ASP A O 11
ATOM 9369 N N . GLY A 1 3 ? 7.184 -7.193 -0.472 1.00 0.00 3 GLY A N 11
ATOM 9370 C CA . GLY A 1 3 ? 7.851 -6.043 0.108 1.00 0.00 3 GLY A CA 11
ATOM 9371 C C . GLY A 1 3 ? 7.255 -4.728 -0.334 1.00 0.00 3 GLY A C 11
ATOM 9372 O O . GLY A 1 3 ? 6.049 -4.616 -0.551 1.00 0.00 3 GLY A O 11
ATOM 9376 N N . TYR A 1 4 ? 8.122 -3.734 -0.484 1.00 0.00 4 TYR A N 11
ATOM 9377 C CA . TYR A 1 4 ? 7.706 -2.415 -0.924 1.00 0.00 4 TYR A CA 11
ATOM 9378 C C . TYR A 1 4 ? 8.861 -1.685 -1.609 1.00 0.00 4 TYR A C 11
ATOM 9379 O O . TYR A 1 4 ? 9.365 -0.683 -1.104 1.00 0.00 4 TYR A O 11
ATOM 9397 N N . PRO A 1 5 ? 9.295 -2.180 -2.785 1.00 0.00 5 PRO A N 11
ATOM 9398 C CA . PRO A 1 5 ? 10.390 -1.573 -3.549 1.00 0.00 5 PRO A CA 11
ATOM 9399 C C . PRO A 1 5 ? 10.331 -0.046 -3.560 1.00 0.00 5 PRO A C 11
ATOM 9400 O O . PRO A 1 5 ? 11.338 0.620 -3.794 1.00 0.00 5 PRO A O 11
ATOM 9411 N N . LEU A 1 6 ? 9.143 0.500 -3.305 1.00 0.00 6 LEU A N 11
ATOM 9412 C CA . LEU A 1 6 ? 8.941 1.943 -3.278 1.00 0.00 6 LEU A CA 11
ATOM 9413 C C . LEU A 1 6 ? 9.541 2.605 -4.516 1.00 0.00 6 LEU A C 11
ATOM 9414 O O . LEU A 1 6 ? 10.472 3.402 -4.422 1.00 0.00 6 LEU A O 11
ATOM 9430 N N . ALA A 1 7 ? 8.979 2.259 -5.680 1.00 0.00 7 ALA A N 11
ATOM 9431 C CA . ALA A 1 7 ? 9.415 2.799 -6.973 1.00 0.00 7 ALA A CA 11
ATOM 9432 C C . ALA A 1 7 ? 10.123 4.142 -6.828 1.00 0.00 7 ALA A C 11
ATOM 9433 O O . ALA A 1 7 ? 11.351 4.213 -6.809 1.00 0.00 7 ALA A O 11
ATOM 9440 N N . SER A 1 8 ? 9.336 5.198 -6.717 1.00 0.00 8 SER A N 11
ATOM 9441 C CA . SER A 1 8 ? 9.876 6.541 -6.560 1.00 0.00 8 SER A CA 11
ATOM 9442 C C . SER A 1 8 ? 10.413 6.730 -5.137 1.00 0.00 8 SER A C 11
ATOM 9443 O O . SER A 1 8 ? 10.875 5.773 -4.518 1.00 0.00 8 SER A O 11
ATOM 9451 N N . ASN A 1 9 ? 10.366 7.956 -4.619 1.00 0.00 9 ASN A N 11
ATOM 9452 C CA . ASN A 1 9 ? 10.866 8.224 -3.273 1.00 0.00 9 ASN A CA 11
ATOM 9453 C C . ASN A 1 9 ? 9.834 7.866 -2.206 1.00 0.00 9 ASN A C 11
ATOM 9454 O O . ASN A 1 9 ? 9.170 8.742 -1.651 1.00 0.00 9 ASN A O 11
ATOM 9465 N N . GLY A 1 10 ? 9.718 6.578 -1.909 1.00 0.00 10 GLY A N 11
ATOM 9466 C CA . GLY A 1 10 ? 8.782 6.131 -0.895 1.00 0.00 10 GLY A CA 11
ATOM 9467 C C . GLY A 1 10 ? 7.332 6.272 -1.312 1.00 0.00 10 GLY A C 11
ATOM 9468 O O . GLY A 1 10 ? 6.610 7.120 -0.790 1.00 0.00 10 GLY A O 11
ATOM 9472 N N . CYS A 1 11 ? 6.899 5.427 -2.242 1.00 0.00 11 CYS A N 11
ATOM 9473 C CA . CYS A 1 11 ? 5.519 5.455 -2.706 1.00 0.00 11 CYS A CA 11
ATOM 9474 C C . CYS A 1 11 ? 5.227 4.283 -3.638 1.00 0.00 11 CYS A C 11
ATOM 9475 O O . CYS A 1 11 ? 5.524 4.334 -4.831 1.00 0.00 11 CYS A O 11
ATOM 9482 N N . LYS A 1 12 ? 4.633 3.231 -3.088 1.00 0.00 12 LYS A N 11
ATOM 9483 C CA . LYS A 1 12 ? 4.292 2.052 -3.875 1.00 0.00 12 LYS A CA 11
ATOM 9484 C C . LYS A 1 12 ? 2.894 2.203 -4.463 1.00 0.00 12 LYS A C 11
ATOM 9485 O O . LYS A 1 12 ? 2.729 2.651 -5.597 1.00 0.00 12 LYS A O 11
ATOM 9504 N N . PHE A 1 13 ? 1.888 1.845 -3.674 1.00 0.00 13 PHE A N 11
ATOM 9505 C CA . PHE A 1 13 ? 0.503 1.957 -4.100 1.00 0.00 13 PHE A CA 11
ATOM 9506 C C . PHE A 1 13 ? -0.154 3.134 -3.390 1.00 0.00 13 PHE A C 11
ATOM 9507 O O . PHE A 1 13 ? 0.536 3.986 -2.830 1.00 0.00 13 PHE A O 11
ATOM 9524 N N . GLY A 1 14 ? -1.479 3.190 -3.412 1.00 0.00 14 GLY A N 11
ATOM 9525 C CA . GLY A 1 14 ? -2.169 4.285 -2.760 1.00 0.00 14 GLY A CA 11
ATOM 9526 C C . GLY A 1 14 ? -1.935 4.314 -1.263 1.00 0.00 14 GLY A C 11
ATOM 9527 O O . GLY A 1 14 ? -0.879 3.897 -0.786 1.00 0.00 14 GLY A O 11
ATOM 9531 N N . CYS A 1 15 ? -2.926 4.805 -0.521 1.00 0.00 15 CYS A N 11
ATOM 9532 C CA . CYS A 1 15 ? -2.843 4.889 0.938 1.00 0.00 15 CYS A CA 11
ATOM 9533 C C . CYS A 1 15 ? -2.023 6.097 1.392 1.00 0.00 15 CYS A C 11
ATOM 9534 O O . CYS A 1 15 ? -1.502 6.118 2.507 1.00 0.00 15 CYS A O 11
ATOM 9541 N N . SER A 1 16 ? -1.924 7.105 0.532 1.00 0.00 16 SER A N 11
ATOM 9542 C CA . SER A 1 16 ? -1.179 8.318 0.860 1.00 0.00 16 SER A CA 11
ATOM 9543 C C . SER A 1 16 ? -1.785 9.004 2.080 1.00 0.00 16 SER A C 11
ATOM 9544 O O . SER A 1 16 ? -2.962 9.367 2.078 1.00 0.00 16 SER A O 11
ATOM 9552 N N . GLY A 1 17 ? -0.978 9.181 3.120 1.00 0.00 17 GLY A N 11
ATOM 9553 C CA . GLY A 1 17 ? -1.457 9.823 4.331 1.00 0.00 17 GLY A CA 11
ATOM 9554 C C . GLY A 1 17 ? -2.113 11.163 4.054 1.00 0.00 17 GLY A C 11
ATOM 9555 O O . GLY A 1 17 ? -3.164 11.476 4.612 1.00 0.00 17 GLY A O 11
ATOM 9559 N N . LEU A 1 18 ? -1.489 11.954 3.187 1.00 0.00 18 LEU A N 11
ATOM 9560 C CA . LEU A 1 18 ? -2.014 13.267 2.831 1.00 0.00 18 LEU A CA 11
ATOM 9561 C C . LEU A 1 18 ? -3.158 13.147 1.826 1.00 0.00 18 LEU A C 11
ATOM 9562 O O . LEU A 1 18 ? -3.034 13.569 0.676 1.00 0.00 18 LEU A O 11
ATOM 9578 N N . GLY A 1 19 ? -4.273 12.570 2.266 1.00 0.00 19 GLY A N 11
ATOM 9579 C CA . GLY A 1 19 ? -5.420 12.411 1.389 1.00 0.00 19 GLY A CA 11
ATOM 9580 C C . GLY A 1 19 ? -5.634 10.971 0.963 1.00 0.00 19 GLY A C 11
ATOM 9581 O O . GLY A 1 19 ? -4.730 10.338 0.417 1.00 0.00 19 GLY A O 11
ATOM 9585 N N . GLU A 1 20 ? -6.833 10.453 1.212 1.00 0.00 20 GLU A N 11
ATOM 9586 C CA . GLU A 1 20 ? -7.166 9.078 0.852 1.00 0.00 20 GLU A CA 11
ATOM 9587 C C . GLU A 1 20 ? -7.602 8.963 -0.612 1.00 0.00 20 GLU A C 11
ATOM 9588 O O . GLU A 1 20 ? -8.052 7.903 -1.046 1.00 0.00 20 GLU A O 11
ATOM 9600 N N . ASN A 1 21 ? -7.471 10.051 -1.368 1.00 0.00 21 ASN A N 11
ATOM 9601 C CA . ASN A 1 21 ? -7.858 10.053 -2.776 1.00 0.00 21 ASN A CA 11
ATOM 9602 C C . ASN A 1 21 ? -6.916 9.178 -3.600 1.00 0.00 21 ASN A C 11
ATOM 9603 O O . ASN A 1 21 ? -6.134 9.680 -4.408 1.00 0.00 21 ASN A O 11
ATOM 9614 N N . ASN A 1 22 ? -6.993 7.867 -3.384 1.00 0.00 22 ASN A N 11
ATOM 9615 C CA . ASN A 1 22 ? -6.145 6.915 -4.100 1.00 0.00 22 ASN A CA 11
ATOM 9616 C C . ASN A 1 22 ? -6.301 5.510 -3.520 1.00 0.00 22 ASN A C 11
ATOM 9617 O O . ASN A 1 22 ? -5.358 4.951 -2.961 1.00 0.00 22 ASN A O 11
ATOM 9628 N N . PRO A 1 23 ? -7.502 4.918 -3.645 1.00 0.00 23 PRO A N 11
ATOM 9629 C CA . PRO A 1 23 ? -7.782 3.574 -3.129 1.00 0.00 23 PRO A CA 11
ATOM 9630 C C . PRO A 1 23 ? -7.264 2.470 -4.048 1.00 0.00 23 PRO A C 11
ATOM 9631 O O . PRO A 1 23 ? -7.986 1.521 -4.358 1.00 0.00 23 PRO A O 11
ATOM 9642 N N . THR A 1 24 ? -6.014 2.598 -4.479 1.00 0.00 24 THR A N 11
ATOM 9643 C CA . THR A 1 24 ? -5.406 1.610 -5.362 1.00 0.00 24 THR A CA 11
ATOM 9644 C C . THR A 1 24 ? -4.900 0.405 -4.575 1.00 0.00 24 THR A C 11
ATOM 9645 O O . THR A 1 24 ? -5.313 -0.728 -4.823 1.00 0.00 24 THR A O 11
ATOM 9656 N N . CYS A 1 25 ? -3.998 0.653 -3.627 1.00 0.00 25 CYS A N 11
ATOM 9657 C CA . CYS A 1 25 ? -3.428 -0.417 -2.809 1.00 0.00 25 CYS A CA 11
ATOM 9658 C C . CYS A 1 25 ? -4.512 -1.351 -2.280 1.00 0.00 25 CYS A C 11
ATOM 9659 O O . CYS A 1 25 ? -4.268 -2.538 -2.066 1.00 0.00 25 CYS A O 11
ATOM 9666 N N . ASN A 1 26 ? -5.710 -0.812 -2.078 1.00 0.00 26 ASN A N 11
ATOM 9667 C CA . ASN A 1 26 ? -6.825 -1.609 -1.582 1.00 0.00 26 ASN A CA 11
ATOM 9668 C C . ASN A 1 26 ? -7.050 -2.822 -2.477 1.00 0.00 26 ASN A C 11
ATOM 9669 O O . ASN A 1 26 ? -6.720 -3.950 -2.109 1.00 0.00 26 ASN A O 11
ATOM 9680 N N . HIS A 1 27 ? -7.606 -2.580 -3.659 1.00 0.00 27 HIS A N 11
ATOM 9681 C CA . HIS A 1 27 ? -7.865 -3.648 -4.615 1.00 0.00 27 HIS A CA 11
ATOM 9682 C C . HIS A 1 27 ? -6.563 -4.149 -5.235 1.00 0.00 27 HIS A C 11
ATOM 9683 O O . HIS A 1 27 ? -6.365 -5.351 -5.400 1.00 0.00 27 HIS A O 11
ATOM 9698 N N . VAL A 1 28 ? -5.679 -3.215 -5.580 1.00 0.00 28 VAL A N 11
ATOM 9699 C CA . VAL A 1 28 ? -4.397 -3.555 -6.189 1.00 0.00 28 VAL A CA 11
ATOM 9700 C C . VAL A 1 28 ? -3.698 -4.683 -5.430 1.00 0.00 28 VAL A C 11
ATOM 9701 O O . VAL A 1 28 ? -3.452 -5.756 -5.981 1.00 0.00 28 VAL A O 11
ATOM 9714 N N . CYS A 1 29 ? -3.375 -4.430 -4.169 1.00 0.00 29 CYS A N 11
ATOM 9715 C CA . CYS A 1 29 ? -2.698 -5.419 -3.338 1.00 0.00 29 CYS A CA 11
ATOM 9716 C C . CYS A 1 29 ? -3.583 -6.637 -3.082 1.00 0.00 29 CYS A C 11
ATOM 9717 O O . CYS A 1 29 ? -3.121 -7.777 -3.146 1.00 0.00 29 CYS A O 11
ATOM 9724 N N . GLU A 1 30 ? -4.851 -6.389 -2.774 1.00 0.00 30 GLU A N 11
ATOM 9725 C CA . GLU A 1 30 ? -5.798 -7.463 -2.486 1.00 0.00 30 GLU A CA 11
ATOM 9726 C C . GLU A 1 30 ? -6.327 -8.147 -3.751 1.00 0.00 30 GLU A C 11
ATOM 9727 O O . GLU A 1 30 ? -7.252 -8.955 -3.672 1.00 0.00 30 GLU A O 11
ATOM 9739 N N . LYS A 1 31 ? -5.759 -7.830 -4.915 1.00 0.00 31 LYS A N 11
ATOM 9740 C CA . LYS A 1 31 ? -6.222 -8.440 -6.160 1.00 0.00 31 LYS A CA 11
ATOM 9741 C C . LYS A 1 31 ? -5.069 -8.983 -7.006 1.00 0.00 31 LYS A C 11
ATOM 9742 O O . LYS A 1 31 ? -4.911 -10.197 -7.142 1.00 0.00 31 LYS A O 11
ATOM 9761 N N . LYS A 1 32 ? -4.281 -8.085 -7.591 1.00 0.00 32 LYS A N 11
ATOM 9762 C CA . LYS A 1 32 ? -3.165 -8.491 -8.444 1.00 0.00 32 LYS A CA 11
ATOM 9763 C C . LYS A 1 32 ? -2.153 -9.345 -7.687 1.00 0.00 32 LYS A C 11
ATOM 9764 O O . LYS A 1 32 ? -1.509 -10.216 -8.272 1.00 0.00 32 LYS A O 11
ATOM 9783 N N . ALA A 1 33 ? -2.026 -9.109 -6.391 1.00 0.00 33 ALA A N 11
ATOM 9784 C CA . ALA A 1 33 ? -1.101 -9.877 -5.571 1.00 0.00 33 ALA A CA 11
ATOM 9785 C C . ALA A 1 33 ? -1.845 -10.996 -4.852 1.00 0.00 33 ALA A C 11
ATOM 9786 O O . ALA A 1 33 ? -1.243 -11.824 -4.169 1.00 0.00 33 ALA A O 11
ATOM 9793 N N . GLY A 1 34 ? -3.167 -11.011 -5.021 1.00 0.00 34 GLY A N 11
ATOM 9794 C CA . GLY A 1 34 ? -3.996 -12.023 -4.402 1.00 0.00 34 GLY A CA 11
ATOM 9795 C C . GLY A 1 34 ? -3.689 -12.220 -2.929 1.00 0.00 34 GLY A C 11
ATOM 9796 O O . GLY A 1 34 ? -3.944 -13.289 -2.373 1.00 0.00 34 GLY A O 11
ATOM 9800 N N . SER A 1 35 ? -3.139 -11.189 -2.297 1.00 0.00 35 SER A N 11
ATOM 9801 C CA . SER A 1 35 ? -2.796 -11.255 -0.882 1.00 0.00 35 SER A CA 11
ATOM 9802 C C . SER A 1 35 ? -3.234 -9.990 -0.154 1.00 0.00 35 SER A C 11
ATOM 9803 O O . SER A 1 35 ? -3.122 -8.886 -0.687 1.00 0.00 35 SER A O 11
ATOM 9811 N N . ASP A 1 36 ? -3.723 -10.157 1.068 1.00 0.00 36 ASP A N 11
ATOM 9812 C CA . ASP A 1 36 ? -4.169 -9.026 1.873 1.00 0.00 36 ASP A CA 11
ATOM 9813 C C . ASP A 1 36 ? -3.091 -8.626 2.874 1.00 0.00 36 ASP A C 11
ATOM 9814 O O . ASP A 1 36 ? -3.392 -8.150 3.969 1.00 0.00 36 ASP A O 11
ATOM 9823 N N . TYR A 1 37 ? -1.833 -8.827 2.492 1.00 0.00 37 TYR A N 11
ATOM 9824 C CA . TYR A 1 37 ? -0.709 -8.492 3.357 1.00 0.00 37 TYR A CA 11
ATOM 9825 C C . TYR A 1 37 ? 0.003 -7.230 2.873 1.00 0.00 37 TYR A C 11
ATOM 9826 O O . TYR A 1 37 ? 0.732 -7.255 1.878 1.00 0.00 37 TYR A O 11
ATOM 9844 N N . GLY A 1 38 ? -0.217 -6.132 3.588 1.00 0.00 38 GLY A N 11
ATOM 9845 C CA . GLY A 1 38 ? 0.404 -4.870 3.235 1.00 0.00 38 GLY A CA 11
ATOM 9846 C C . GLY A 1 38 ? 0.554 -3.951 4.432 1.00 0.00 38 GLY A C 11
ATOM 9847 O O . GLY A 1 38 ? 0.184 -4.314 5.548 1.00 0.00 38 GLY A O 11
ATOM 9851 N N . TYR A 1 39 ? 1.091 -2.756 4.204 1.00 0.00 39 TYR A N 11
ATOM 9852 C CA . TYR A 1 39 ? 1.273 -1.791 5.290 1.00 0.00 39 TYR A CA 11
ATOM 9853 C C . TYR A 1 39 ? 0.968 -0.370 4.824 1.00 0.00 39 TYR A C 11
ATOM 9854 O O . TYR A 1 39 ? 1.278 0.005 3.693 1.00 0.00 39 TYR A O 11
ATOM 9872 N N . CYS A 1 40 ? 0.355 0.412 5.706 1.00 0.00 40 CYS A N 11
ATOM 9873 C CA . CYS A 1 40 ? 0.001 1.792 5.393 1.00 0.00 40 CYS A CA 11
ATOM 9874 C C . CYS A 1 40 ? 0.436 2.729 6.514 1.00 0.00 40 CYS A C 11
ATOM 9875 O O . CYS A 1 40 ? -0.141 2.724 7.600 1.00 0.00 40 CYS A O 11
ATOM 9882 N N . TYR A 1 41 ? 1.458 3.535 6.242 1.00 0.00 41 TYR A N 11
ATOM 9883 C CA . TYR A 1 41 ? 1.968 4.478 7.229 1.00 0.00 41 TYR A CA 11
ATOM 9884 C C . TYR A 1 41 ? 2.159 5.858 6.612 1.00 0.00 41 TYR A C 11
ATOM 9885 O O . TYR A 1 41 ? 1.448 6.804 6.950 1.00 0.00 41 TYR A O 11
ATOM 9903 N N . ALA A 1 42 ? 3.123 5.966 5.705 1.00 0.00 42 ALA A N 11
ATOM 9904 C CA . ALA A 1 42 ? 3.409 7.227 5.041 1.00 0.00 42 ALA A CA 11
ATOM 9905 C C . ALA A 1 42 ? 2.709 7.301 3.682 1.00 0.00 42 ALA A C 11
ATOM 9906 O O . ALA A 1 42 ? 1.621 6.752 3.506 1.00 0.00 42 ALA A O 11
ATOM 9913 N N . TRP A 1 43 ? 3.336 7.980 2.727 1.00 0.00 43 TRP A N 11
ATOM 9914 C CA . TRP A 1 43 ? 2.775 8.126 1.389 1.00 0.00 43 TRP A CA 11
ATOM 9915 C C . TRP A 1 43 ? 3.181 6.949 0.505 1.00 0.00 43 TRP A C 11
ATOM 9916 O O . TRP A 1 43 ? 3.858 7.121 -0.509 1.00 0.00 43 TRP A O 11
ATOM 9937 N N . THR A 1 44 ? 2.764 5.750 0.904 1.00 0.00 44 THR A N 11
ATOM 9938 C CA . THR A 1 44 ? 3.083 4.538 0.157 1.00 0.00 44 THR A CA 11
ATOM 9939 C C . THR A 1 44 ? 2.206 3.374 0.616 1.00 0.00 44 THR A C 11
ATOM 9940 O O . THR A 1 44 ? 1.142 3.586 1.199 1.00 0.00 44 THR A O 11
ATOM 9951 N N . CYS A 1 45 ? 2.647 2.147 0.348 1.00 0.00 45 CYS A N 11
ATOM 9952 C CA . CYS A 1 45 ? 1.883 0.968 0.739 1.00 0.00 45 CYS A CA 11
ATOM 9953 C C . CYS A 1 45 ? 2.690 -0.315 0.550 1.00 0.00 45 CYS A C 11
ATOM 9954 O O . CYS A 1 45 ? 3.278 -0.542 -0.507 1.00 0.00 45 CYS A O 11
ATOM 9961 N N . TYR A 1 46 ? 2.696 -1.159 1.580 1.00 0.00 46 TYR A N 11
ATOM 9962 C CA . TYR A 1 46 ? 3.409 -2.433 1.529 1.00 0.00 46 TYR A CA 11
ATOM 9963 C C . TYR A 1 46 ? 2.519 -3.491 0.899 1.00 0.00 46 TYR A C 11
ATOM 9964 O O . TYR A 1 46 ? 1.306 -3.481 1.105 1.00 0.00 46 TYR A O 11
ATOM 9982 N N . CYS A 1 47 ? 3.118 -4.401 0.136 1.00 0.00 47 CYS A N 11
ATOM 9983 C CA . CYS A 1 47 ? 2.351 -5.456 -0.516 1.00 0.00 47 CYS A CA 11
ATOM 9984 C C . CYS A 1 47 ? 3.137 -6.757 -0.616 1.00 0.00 47 CYS A C 11
ATOM 9985 O O . CYS A 1 47 ? 4.356 -6.765 -0.837 1.00 0.00 47 CYS A O 11
ATOM 9992 N N . GLU A 1 48 ? 2.410 -7.857 -0.462 1.00 0.00 48 GLU A N 11
ATOM 9993 C CA . GLU A 1 48 ? 2.988 -9.188 -0.539 1.00 0.00 48 GLU A CA 11
ATOM 9994 C C . GLU A 1 48 ? 2.895 -9.735 -1.964 1.00 0.00 48 GLU A C 11
ATOM 9995 O O . GLU A 1 48 ? 1.916 -9.492 -2.668 1.00 0.00 48 GLU A O 11
ATOM 10007 N N . HIS A 1 49 ? 3.914 -10.482 -2.377 1.00 0.00 49 HIS A N 11
ATOM 10008 C CA . HIS A 1 49 ? 3.944 -11.073 -3.712 1.00 0.00 49 HIS A CA 11
ATOM 10009 C C . HIS A 1 49 ? 3.972 -10.005 -4.808 1.00 0.00 49 HIS A C 11
ATOM 10010 O O . HIS A 1 49 ? 3.694 -10.297 -5.971 1.00 0.00 49 HIS A O 11
ATOM 10025 N N . VAL A 1 50 ? 4.311 -8.772 -4.439 1.00 0.00 50 VAL A N 11
ATOM 10026 C CA . VAL A 1 50 ? 4.374 -7.679 -5.408 1.00 0.00 50 VAL A CA 11
ATOM 10027 C C . VAL A 1 50 ? 5.763 -7.050 -5.459 1.00 0.00 50 VAL A C 11
ATOM 10028 O O . VAL A 1 50 ? 6.116 -6.387 -6.435 1.00 0.00 50 VAL A O 11
ATOM 10041 N N . ALA A 1 51 ? 6.549 -7.260 -4.410 1.00 0.00 51 ALA A N 11
ATOM 10042 C CA . ALA A 1 51 ? 7.897 -6.708 -4.346 1.00 0.00 51 ALA A CA 11
ATOM 10043 C C . ALA A 1 51 ? 8.775 -7.283 -5.451 1.00 0.00 51 ALA A C 11
ATOM 10044 O O . ALA A 1 51 ? 8.993 -6.644 -6.481 1.00 0.00 51 ALA A O 11
ATOM 10051 N N . GLU A 1 52 ? 9.272 -8.493 -5.233 1.00 0.00 52 GLU A N 11
ATOM 10052 C CA . GLU A 1 52 ? 10.124 -9.158 -6.211 1.00 0.00 52 GLU A CA 11
ATOM 10053 C C . GLU A 1 52 ? 9.290 -9.715 -7.362 1.00 0.00 52 GLU A C 11
ATOM 10054 O O . GLU A 1 52 ? 9.238 -10.926 -7.580 1.00 0.00 52 GLU A O 11
ATOM 10066 N N . GLY A 1 53 ? 8.634 -8.821 -8.096 1.00 0.00 53 GLY A N 11
ATOM 10067 C CA . GLY A 1 53 ? 7.809 -9.239 -9.214 1.00 0.00 53 GLY A CA 11
ATOM 10068 C C . GLY A 1 53 ? 7.246 -8.067 -9.996 1.00 0.00 53 GLY A C 11
ATOM 10069 O O . GLY A 1 53 ? 7.809 -7.662 -11.012 1.00 0.00 53 GLY A O 11
ATOM 10073 N N . THR A 1 54 ? 6.126 -7.527 -9.525 1.00 0.00 54 THR A N 11
ATOM 10074 C CA . THR A 1 54 ? 5.482 -6.399 -10.188 1.00 0.00 54 THR A CA 11
ATOM 10075 C C . THR A 1 54 ? 6.054 -5.070 -9.701 1.00 0.00 54 THR A C 11
ATOM 10076 O O . THR A 1 54 ? 6.966 -5.040 -8.875 1.00 0.00 54 THR A O 11
ATOM 10087 N N . VAL A 1 55 ? 5.509 -3.974 -10.221 1.00 0.00 55 VAL A N 11
ATOM 10088 C CA . VAL A 1 55 ? 5.960 -2.639 -9.844 1.00 0.00 55 VAL A CA 11
ATOM 10089 C C . VAL A 1 55 ? 4.774 -1.726 -9.546 1.00 0.00 55 VAL A C 11
ATOM 10090 O O . VAL A 1 55 ? 3.621 -2.109 -9.741 1.00 0.00 55 VAL A O 11
ATOM 10103 N N . LEU A 1 56 ? 5.065 -0.516 -9.074 1.00 0.00 56 LEU A N 11
ATOM 10104 C CA . LEU A 1 56 ? 4.018 0.448 -8.750 1.00 0.00 56 LEU A CA 11
ATOM 10105 C C . LEU A 1 56 ? 4.199 1.739 -9.536 1.00 0.00 56 LEU A C 11
ATOM 10106 O O . LEU A 1 56 ? 3.392 2.074 -10.403 1.00 0.00 56 LEU A O 11
ATOM 10122 N N . TRP A 1 57 ? 5.264 2.455 -9.214 1.00 0.00 57 TRP A N 11
ATOM 10123 C CA . TRP A 1 57 ? 5.583 3.722 -9.870 1.00 0.00 57 TRP A CA 11
ATOM 10124 C C . TRP A 1 57 ? 4.599 4.815 -9.460 1.00 0.00 57 TRP A C 11
ATOM 10125 O O . TRP A 1 57 ? 3.864 4.660 -8.486 1.00 0.00 57 TRP A O 11
ATOM 10146 N N . GLY A 1 58 ? 4.608 5.925 -10.191 1.00 0.00 58 GLY A N 11
ATOM 10147 C CA . GLY A 1 58 ? 3.731 7.039 -9.875 1.00 0.00 58 GLY A CA 11
ATOM 10148 C C . GLY A 1 58 ? 2.257 6.702 -10.007 1.00 0.00 58 GLY A C 11
ATOM 10149 O O . GLY A 1 58 ? 1.576 7.202 -10.903 1.00 0.00 58 GLY A O 11
ATOM 10153 N N . ASP A 1 59 ? 1.763 5.862 -9.106 1.00 0.00 59 ASP A N 11
ATOM 10154 C CA . ASP A 1 59 ? 0.359 5.463 -9.112 1.00 0.00 59 ASP A CA 11
ATOM 10155 C C . ASP A 1 59 ? -0.538 6.650 -8.738 1.00 0.00 59 ASP A C 11
ATOM 10156 O O . ASP A 1 59 ? -0.172 7.802 -8.972 1.00 0.00 59 ASP A O 11
ATOM 10165 N N . SER A 1 60 ? -1.712 6.372 -8.166 1.00 0.00 60 SER A N 11
ATOM 10166 C CA . SER A 1 60 ? -2.636 7.430 -7.778 1.00 0.00 60 SER A CA 11
ATOM 10167 C C . SER A 1 60 ? -2.298 7.978 -6.394 1.00 0.00 60 SER A C 11
ATOM 10168 O O . SER A 1 60 ? -2.259 9.192 -6.192 1.00 0.00 60 SER A O 11
ATOM 10176 N N . GLY A 1 61 ? -2.062 7.080 -5.443 1.00 0.00 61 GLY A N 11
ATOM 10177 C CA . GLY A 1 61 ? -1.739 7.504 -4.092 1.00 0.00 61 GLY A CA 11
ATOM 10178 C C . GLY A 1 61 ? -0.249 7.559 -3.827 1.00 0.00 61 GLY A C 11
ATOM 10179 O O . GLY A 1 61 ? 0.175 7.651 -2.678 1.00 0.00 61 GLY A O 11
ATOM 10183 N N . THR A 1 62 ? 0.550 7.514 -4.886 1.00 0.00 62 THR A N 11
ATOM 10184 C CA . THR A 1 62 ? 1.999 7.576 -4.744 1.00 0.00 62 THR A CA 11
ATOM 10185 C C . THR A 1 62 ? 2.471 9.026 -4.825 1.00 0.00 62 THR A C 11
ATOM 10186 O O . THR A 1 62 ? 3.339 9.450 -4.063 1.00 0.00 62 THR A O 11
ATOM 10197 N N . GLY A 1 63 ? 1.866 9.779 -5.746 1.00 0.00 63 GLY A N 11
ATOM 10198 C CA . GLY A 1 63 ? 2.193 11.191 -5.930 1.00 0.00 63 GLY A CA 11
ATOM 10199 C C . GLY A 1 63 ? 3.646 11.530 -5.636 1.00 0.00 63 GLY A C 11
ATOM 10200 O O . GLY A 1 63 ? 4.546 10.775 -6.002 1.00 0.00 63 GLY A O 11
ATOM 10204 N N . PRO A 1 64 ? 3.907 12.675 -4.974 1.00 0.00 64 PRO A N 11
ATOM 10205 C CA . PRO A 1 64 ? 5.271 13.103 -4.637 1.00 0.00 64 PRO A CA 11
ATOM 10206 C C . PRO A 1 64 ? 6.009 12.069 -3.794 1.00 0.00 64 PRO A C 11
ATOM 10207 O O . PRO A 1 64 ? 7.239 12.033 -3.775 1.00 0.00 64 PRO A O 11
ATOM 10218 N N . CYS A 1 65 ? 5.248 11.225 -3.100 1.00 0.00 65 CYS A N 11
ATOM 10219 C CA . CYS A 1 65 ? 5.825 10.182 -2.255 1.00 0.00 65 CYS A CA 11
ATOM 10220 C C . CYS A 1 65 ? 6.418 10.768 -0.983 1.00 0.00 65 CYS A C 11
ATOM 10221 O O . CYS A 1 65 ? 6.438 11.984 -0.794 1.00 0.00 65 CYS A O 11
ATOM 10228 N N . ARG A 1 66 ? 6.906 9.890 -0.112 1.00 0.00 66 ARG A N 11
ATOM 10229 C CA . ARG A 1 66 ? 7.508 10.314 1.146 1.00 0.00 66 ARG A CA 11
ATOM 10230 C C . ARG A 1 66 ? 8.889 9.692 1.324 1.00 0.00 66 ARG A C 11
ATOM 10231 O O . ARG A 1 66 ? 9.026 8.470 1.389 1.00 0.00 66 ARG A O 11
ATOM 10252 N N . SER A 1 67 ? 9.910 10.540 1.400 1.00 0.00 67 SER A N 11
ATOM 10253 C CA . SER A 1 67 ? 11.281 10.071 1.568 1.00 0.00 67 SER A CA 11
ATOM 10254 C C . SER A 1 67 ? 12.078 11.027 2.450 1.00 0.00 67 SER A C 11
ATOM 10255 O O . SER A 1 67 ? 11.475 11.982 2.983 1.00 0.00 67 SER A O 11
ATOM 10264 N N . ARG A 1 1 ? 8.393 -12.232 -3.536 1.00 0.00 1 ARG A N 12
ATOM 10265 C CA . ARG A 1 1 ? 7.818 -10.955 -4.037 1.00 0.00 1 ARG A CA 12
ATOM 10266 C C . ARG A 1 1 ? 7.095 -10.207 -2.921 1.00 0.00 1 ARG A C 12
ATOM 10267 O O . ARG A 1 1 ? 6.111 -9.502 -3.163 1.00 0.00 1 ARG A O 12
ATOM 10290 N N . ASP A 1 2 ? 7.583 -10.365 -1.696 1.00 0.00 2 ASP A N 12
ATOM 10291 C CA . ASP A 1 2 ? 6.974 -9.704 -0.550 1.00 0.00 2 ASP A CA 12
ATOM 10292 C C . ASP A 1 2 ? 7.813 -8.524 -0.085 1.00 0.00 2 ASP A C 12
ATOM 10293 O O . ASP A 1 2 ? 8.644 -8.652 0.813 1.00 0.00 2 ASP A O 12
ATOM 10302 N N . GLY A 1 3 ? 7.585 -7.373 -0.704 1.00 0.00 3 GLY A N 12
ATOM 10303 C CA . GLY A 1 3 ? 8.326 -6.181 -0.340 1.00 0.00 3 GLY A CA 12
ATOM 10304 C C . GLY A 1 3 ? 7.586 -4.907 -0.685 1.00 0.00 3 GLY A C 12
ATOM 10305 O O . GLY A 1 3 ? 6.360 -4.899 -0.806 1.00 0.00 3 GLY A O 12
ATOM 10309 N N . TYR A 1 4 ? 8.344 -3.832 -0.869 1.00 0.00 4 TYR A N 12
ATOM 10310 C CA . TYR A 1 4 ? 7.777 -2.543 -1.235 1.00 0.00 4 TYR A CA 12
ATOM 10311 C C . TYR A 1 4 ? 8.814 -1.696 -1.973 1.00 0.00 4 TYR A C 12
ATOM 10312 O O . TYR A 1 4 ? 9.358 -0.737 -1.428 1.00 0.00 4 TYR A O 12
ATOM 10330 N N . PRO A 1 5 ? 9.103 -2.048 -3.241 1.00 0.00 5 PRO A N 12
ATOM 10331 C CA . PRO A 1 5 ? 10.080 -1.329 -4.066 1.00 0.00 5 PRO A CA 12
ATOM 10332 C C . PRO A 1 5 ? 9.980 0.188 -3.924 1.00 0.00 5 PRO A C 12
ATOM 10333 O O . PRO A 1 5 ? 10.942 0.905 -4.195 1.00 0.00 5 PRO A O 12
ATOM 10344 N N . LEU A 1 6 ? 8.811 0.668 -3.505 1.00 0.00 6 LEU A N 12
ATOM 10345 C CA . LEU A 1 6 ? 8.573 2.097 -3.321 1.00 0.00 6 LEU A CA 12
ATOM 10346 C C . LEU A 1 6 ? 9.026 2.916 -4.530 1.00 0.00 6 LEU A C 12
ATOM 10347 O O . LEU A 1 6 ? 9.228 4.122 -4.419 1.00 0.00 6 LEU A O 12
ATOM 10363 N N . ALA A 1 7 ? 9.164 2.251 -5.685 1.00 0.00 7 ALA A N 12
ATOM 10364 C CA . ALA A 1 7 ? 9.576 2.904 -6.934 1.00 0.00 7 ALA A CA 12
ATOM 10365 C C . ALA A 1 7 ? 10.432 4.149 -6.693 1.00 0.00 7 ALA A C 12
ATOM 10366 O O . ALA A 1 7 ? 11.657 4.065 -6.600 1.00 0.00 7 ALA A O 12
ATOM 10373 N N . SER A 1 8 ? 9.776 5.298 -6.593 1.00 0.00 8 SER A N 12
ATOM 10374 C CA . SER A 1 8 ? 10.463 6.562 -6.364 1.00 0.00 8 SER A CA 12
ATOM 10375 C C . SER A 1 8 ? 10.786 6.735 -4.874 1.00 0.00 8 SER A C 12
ATOM 10376 O O . SER A 1 8 ? 10.963 5.752 -4.157 1.00 0.00 8 SER A O 12
ATOM 10384 N N . ASN A 1 9 ? 10.881 7.980 -4.410 1.00 0.00 9 ASN A N 12
ATOM 10385 C CA . ASN A 1 9 ? 11.201 8.244 -3.010 1.00 0.00 9 ASN A CA 12
ATOM 10386 C C . ASN A 1 9 ? 10.036 7.900 -2.083 1.00 0.00 9 ASN A C 12
ATOM 10387 O O . ASN A 1 9 ? 9.397 8.787 -1.518 1.00 0.00 9 ASN A O 12
ATOM 10398 N N . GLY A 1 10 ? 9.779 6.608 -1.914 1.00 0.00 10 GLY A N 12
ATOM 10399 C CA . GLY A 1 10 ? 8.708 6.173 -1.033 1.00 0.00 10 GLY A CA 12
ATOM 10400 C C . GLY A 1 10 ? 7.333 6.282 -1.658 1.00 0.00 10 GLY A C 12
ATOM 10401 O O . GLY A 1 10 ? 6.517 7.098 -1.230 1.00 0.00 10 GLY A O 12
ATOM 10405 N N . CYS A 1 11 ? 7.062 5.451 -2.660 1.00 0.00 11 CYS A N 12
ATOM 10406 C CA . CYS A 1 11 ? 5.760 5.465 -3.314 1.00 0.00 11 CYS A CA 12
ATOM 10407 C C . CYS A 1 11 ? 5.484 4.163 -4.058 1.00 0.00 11 CYS A C 12
ATOM 10408 O O . CYS A 1 11 ? 6.217 3.791 -4.975 1.00 0.00 11 CYS A O 12
ATOM 10415 N N . LYS A 1 12 ? 4.410 3.484 -3.667 1.00 0.00 12 LYS A N 12
ATOM 10416 C CA . LYS A 1 12 ? 4.017 2.233 -4.306 1.00 0.00 12 LYS A CA 12
ATOM 10417 C C . LYS A 1 12 ? 2.619 2.363 -4.906 1.00 0.00 12 LYS A C 12
ATOM 10418 O O . LYS A 1 12 ? 2.469 2.643 -6.096 1.00 0.00 12 LYS A O 12
ATOM 10437 N N . PHE A 1 13 ? 1.601 2.178 -4.072 1.00 0.00 13 PHE A N 12
ATOM 10438 C CA . PHE A 1 13 ? 0.218 2.293 -4.511 1.00 0.00 13 PHE A CA 12
ATOM 10439 C C . PHE A 1 13 ? -0.458 3.458 -3.789 1.00 0.00 13 PHE A C 12
ATOM 10440 O O . PHE A 1 13 ? 0.219 4.349 -3.281 1.00 0.00 13 PHE A O 12
ATOM 10457 N N . GLY A 1 14 ? -1.789 3.452 -3.741 1.00 0.00 14 GLY A N 12
ATOM 10458 C CA . GLY A 1 14 ? -2.503 4.521 -3.066 1.00 0.00 14 GLY A CA 12
ATOM 10459 C C . GLY A 1 14 ? -2.140 4.613 -1.596 1.00 0.00 14 GLY A C 12
ATOM 10460 O O . GLY A 1 14 ? -0.988 4.401 -1.221 1.00 0.00 14 GLY A O 12
ATOM 10464 N N . CYS A 1 15 ? -3.122 4.926 -0.758 1.00 0.00 15 CYS A N 12
ATOM 10465 C CA . CYS A 1 15 ? -2.885 5.040 0.676 1.00 0.00 15 CYS A CA 12
ATOM 10466 C C . CYS A 1 15 ? -1.861 6.129 0.968 1.00 0.00 15 CYS A C 12
ATOM 10467 O O . CYS A 1 15 ? -0.689 6.008 0.614 1.00 0.00 15 CYS A O 12
ATOM 10474 N N . SER A 1 16 ? -2.315 7.192 1.611 1.00 0.00 16 SER A N 12
ATOM 10475 C CA . SER A 1 16 ? -1.441 8.309 1.949 1.00 0.00 16 SER A CA 12
ATOM 10476 C C . SER A 1 16 ? -1.837 8.958 3.276 1.00 0.00 16 SER A C 12
ATOM 10477 O O . SER A 1 16 ? -1.190 9.906 3.721 1.00 0.00 16 SER A O 12
ATOM 10485 N N . GLY A 1 17 ? -2.899 8.455 3.906 1.00 0.00 17 GLY A N 12
ATOM 10486 C CA . GLY A 1 17 ? -3.344 9.018 5.166 1.00 0.00 17 GLY A CA 12
ATOM 10487 C C . GLY A 1 17 ? -3.948 10.397 4.994 1.00 0.00 17 GLY A C 12
ATOM 10488 O O . GLY A 1 17 ? -5.134 10.602 5.253 1.00 0.00 17 GLY A O 12
ATOM 10492 N N . LEU A 1 18 ? -3.129 11.344 4.549 1.00 0.00 18 LEU A N 12
ATOM 10493 C CA . LEU A 1 18 ? -3.579 12.713 4.333 1.00 0.00 18 LEU A CA 12
ATOM 10494 C C . LEU A 1 18 ? -4.355 12.829 3.021 1.00 0.00 18 LEU A C 12
ATOM 10495 O O . LEU A 1 18 ? -3.968 13.577 2.123 1.00 0.00 18 LEU A O 12
ATOM 10511 N N . GLY A 1 19 ? -5.453 12.084 2.918 1.00 0.00 19 GLY A N 12
ATOM 10512 C CA . GLY A 1 19 ? -6.261 12.119 1.711 1.00 0.00 19 GLY A CA 12
ATOM 10513 C C . GLY A 1 19 ? -6.711 10.738 1.273 1.00 0.00 19 GLY A C 12
ATOM 10514 O O . GLY A 1 19 ? -5.925 9.966 0.726 1.00 0.00 19 GLY A O 12
ATOM 10518 N N . GLU A 1 20 ? -7.981 10.427 1.518 1.00 0.00 20 GLU A N 12
ATOM 10519 C CA . GLU A 1 20 ? -8.539 9.128 1.148 1.00 0.00 20 GLU A CA 12
ATOM 10520 C C . GLU A 1 20 ? -8.991 9.095 -0.314 1.00 0.00 20 GLU A C 12
ATOM 10521 O O . GLU A 1 20 ? -9.744 8.207 -0.713 1.00 0.00 20 GLU A O 12
ATOM 10533 N N . ASN A 1 21 ? -8.535 10.060 -1.111 1.00 0.00 21 ASN A N 12
ATOM 10534 C CA . ASN A 1 21 ? -8.906 10.123 -2.522 1.00 0.00 21 ASN A CA 12
ATOM 10535 C C . ASN A 1 21 ? -8.050 9.185 -3.378 1.00 0.00 21 ASN A C 12
ATOM 10536 O O . ASN A 1 21 ? -8.131 9.211 -4.606 1.00 0.00 21 ASN A O 12
ATOM 10547 N N . ASN A 1 22 ? -7.231 8.360 -2.730 1.00 0.00 22 ASN A N 12
ATOM 10548 C CA . ASN A 1 22 ? -6.366 7.424 -3.440 1.00 0.00 22 ASN A CA 12
ATOM 10549 C C . ASN A 1 22 ? -6.380 6.052 -2.764 1.00 0.00 22 ASN A C 12
ATOM 10550 O O . ASN A 1 22 ? -5.341 5.550 -2.336 1.00 0.00 22 ASN A O 12
ATOM 10561 N N . PRO A 1 23 ? -7.566 5.429 -2.659 1.00 0.00 23 PRO A N 12
ATOM 10562 C CA . PRO A 1 23 ? -7.717 4.115 -2.032 1.00 0.00 23 PRO A CA 12
ATOM 10563 C C . PRO A 1 23 ? -7.329 2.965 -2.961 1.00 0.00 23 PRO A C 12
ATOM 10564 O O . PRO A 1 23 ? -7.507 1.796 -2.618 1.00 0.00 23 PRO A O 12
ATOM 10575 N N . THR A 1 24 ? -6.797 3.298 -4.135 1.00 0.00 24 THR A N 12
ATOM 10576 C CA . THR A 1 24 ? -6.388 2.287 -5.107 1.00 0.00 24 THR A CA 12
ATOM 10577 C C . THR A 1 24 ? -5.475 1.245 -4.465 1.00 0.00 24 THR A C 12
ATOM 10578 O O . THR A 1 24 ? -5.462 0.083 -4.871 1.00 0.00 24 THR A O 12
ATOM 10589 N N . CYS A 1 25 ? -4.713 1.670 -3.462 1.00 0.00 25 CYS A N 12
ATOM 10590 C CA . CYS A 1 25 ? -3.796 0.775 -2.761 1.00 0.00 25 CYS A CA 12
ATOM 10591 C C . CYS A 1 25 ? -4.506 -0.504 -2.326 1.00 0.00 25 CYS A C 12
ATOM 10592 O O . CYS A 1 25 ? -3.997 -1.606 -2.530 1.00 0.00 25 CYS A O 12
ATOM 10599 N N . ASN A 1 26 ? -5.683 -0.352 -1.734 1.00 0.00 26 ASN A N 12
ATOM 10600 C CA . ASN A 1 26 ? -6.458 -1.500 -1.280 1.00 0.00 26 ASN A CA 12
ATOM 10601 C C . ASN A 1 26 ? -6.907 -2.352 -2.462 1.00 0.00 26 ASN A C 12
ATOM 10602 O O . ASN A 1 26 ? -6.991 -3.576 -2.360 1.00 0.00 26 ASN A O 12
ATOM 10613 N N . HIS A 1 27 ? -7.199 -1.697 -3.581 1.00 0.00 27 HIS A N 12
ATOM 10614 C CA . HIS A 1 27 ? -7.646 -2.393 -4.782 1.00 0.00 27 HIS A CA 12
ATOM 10615 C C . HIS A 1 27 ? -6.505 -3.166 -5.438 1.00 0.00 27 HIS A C 12
ATOM 10616 O O . HIS A 1 27 ? -6.563 -4.389 -5.563 1.00 0.00 27 HIS A O 12
ATOM 10631 N N . VAL A 1 28 ? -5.472 -2.444 -5.865 1.00 0.00 28 VAL A N 12
ATOM 10632 C CA . VAL A 1 28 ? -4.321 -3.060 -6.521 1.00 0.00 28 VAL A CA 12
ATOM 10633 C C . VAL A 1 28 ? -3.772 -4.236 -5.719 1.00 0.00 28 VAL A C 12
ATOM 10634 O O . VAL A 1 28 ? -3.758 -5.370 -6.196 1.00 0.00 28 VAL A O 12
ATOM 10647 N N . CYS A 1 29 ? -3.313 -3.959 -4.504 1.00 0.00 29 CYS A N 12
ATOM 10648 C CA . CYS A 1 29 ? -2.754 -4.997 -3.644 1.00 0.00 29 CYS A CA 12
ATOM 10649 C C . CYS A 1 29 ? -3.727 -6.162 -3.474 1.00 0.00 29 CYS A C 12
ATOM 10650 O O . CYS A 1 29 ? -3.359 -7.318 -3.665 1.00 0.00 29 CYS A O 12
ATOM 10657 N N . GLU A 1 30 ? -4.968 -5.852 -3.112 1.00 0.00 30 GLU A N 12
ATOM 10658 C CA . GLU A 1 30 ? -5.987 -6.879 -2.912 1.00 0.00 30 GLU A CA 12
ATOM 10659 C C . GLU A 1 30 ? -6.290 -7.642 -4.201 1.00 0.00 30 GLU A C 12
ATOM 10660 O O . GLU A 1 30 ? -6.959 -8.676 -4.172 1.00 0.00 30 GLU A O 12
ATOM 10672 N N . LYS A 1 31 ? -5.815 -7.129 -5.332 1.00 0.00 31 LYS A N 12
ATOM 10673 C CA . LYS A 1 31 ? -6.064 -7.771 -6.618 1.00 0.00 31 LYS A CA 12
ATOM 10674 C C . LYS A 1 31 ? -4.974 -8.781 -6.978 1.00 0.00 31 LYS A C 12
ATOM 10675 O O . LYS A 1 31 ? -5.213 -9.988 -6.982 1.00 0.00 31 LYS A O 12
ATOM 10694 N N . LYS A 1 32 ? -3.788 -8.280 -7.314 1.00 0.00 32 LYS A N 12
ATOM 10695 C CA . LYS A 1 32 ? -2.678 -9.144 -7.713 1.00 0.00 32 LYS A CA 12
ATOM 10696 C C . LYS A 1 32 ? -1.811 -9.568 -6.532 1.00 0.00 32 LYS A C 12
ATOM 10697 O O . LYS A 1 32 ? -1.317 -10.694 -6.492 1.00 0.00 32 LYS A O 12
ATOM 10716 N N . ALA A 1 33 ? -1.622 -8.669 -5.576 1.00 0.00 33 ALA A N 12
ATOM 10717 C CA . ALA A 1 33 ? -0.806 -8.977 -4.409 1.00 0.00 33 ALA A CA 12
ATOM 10718 C C . ALA A 1 33 ? -1.684 -9.401 -3.241 1.00 0.00 33 ALA A C 12
ATOM 10719 O O . ALA A 1 33 ? -1.268 -9.356 -2.084 1.00 0.00 33 ALA A O 12
ATOM 10726 N N . GLY A 1 34 ? -2.905 -9.821 -3.564 1.00 0.00 34 GLY A N 12
ATOM 10727 C CA . GLY A 1 34 ? -3.843 -10.260 -2.556 1.00 0.00 34 GLY A CA 12
ATOM 10728 C C . GLY A 1 34 ? -4.007 -9.264 -1.422 1.00 0.00 34 GLY A C 12
ATOM 10729 O O . GLY A 1 34 ? -3.326 -8.239 -1.381 1.00 0.00 34 GLY A O 12
ATOM 10733 N N . SER A 1 35 ? -4.916 -9.562 -0.499 1.00 0.00 35 SER A N 12
ATOM 10734 C CA . SER A 1 35 ? -5.168 -8.683 0.637 1.00 0.00 35 SER A CA 12
ATOM 10735 C C . SER A 1 35 ? -5.041 -9.443 1.954 1.00 0.00 35 SER A C 12
ATOM 10736 O O . SER A 1 35 ? -5.908 -10.243 2.306 1.00 0.00 35 SER A O 12
ATOM 10744 N N . ASP A 1 36 ? -3.957 -9.185 2.678 1.00 0.00 36 ASP A N 12
ATOM 10745 C CA . ASP A 1 36 ? -3.719 -9.843 3.957 1.00 0.00 36 ASP A CA 12
ATOM 10746 C C . ASP A 1 36 ? -2.409 -9.368 4.581 1.00 0.00 36 ASP A C 12
ATOM 10747 O O . ASP A 1 36 ? -2.387 -8.902 5.719 1.00 0.00 36 ASP A O 12
ATOM 10756 N N . TYR A 1 37 ? -1.321 -9.495 3.829 1.00 0.00 37 TYR A N 12
ATOM 10757 C CA . TYR A 1 37 ? -0.007 -9.084 4.312 1.00 0.00 37 TYR A CA 12
ATOM 10758 C C . TYR A 1 37 ? 0.444 -7.788 3.645 1.00 0.00 37 TYR A C 12
ATOM 10759 O O . TYR A 1 37 ? 1.058 -7.805 2.574 1.00 0.00 37 TYR A O 12
ATOM 10777 N N . GLY A 1 38 ? 0.138 -6.665 4.292 1.00 0.00 38 GLY A N 12
ATOM 10778 C CA . GLY A 1 38 ? 0.518 -5.368 3.764 1.00 0.00 38 GLY A CA 12
ATOM 10779 C C . GLY A 1 38 ? 0.660 -4.323 4.855 1.00 0.00 38 GLY A C 12
ATOM 10780 O O . GLY A 1 38 ? 0.483 -4.625 6.035 1.00 0.00 38 GLY A O 12
ATOM 10784 N N . TYR A 1 39 ? 0.978 -3.091 4.465 1.00 0.00 39 TYR A N 12
ATOM 10785 C CA . TYR A 1 39 ? 1.139 -2.006 5.431 1.00 0.00 39 TYR A CA 12
ATOM 10786 C C . TYR A 1 39 ? 0.733 -0.664 4.822 1.00 0.00 39 TYR A C 12
ATOM 10787 O O . TYR A 1 39 ? 0.868 -0.451 3.618 1.00 0.00 39 TYR A O 12
ATOM 10805 N N . CYS A 1 40 ? 0.236 0.234 5.668 1.00 0.00 40 CYS A N 12
ATOM 10806 C CA . CYS A 1 40 ? -0.190 1.557 5.221 1.00 0.00 40 CYS A CA 12
ATOM 10807 C C . CYS A 1 40 ? 0.225 2.626 6.226 1.00 0.00 40 CYS A C 12
ATOM 10808 O O . CYS A 1 40 ? -0.361 2.740 7.303 1.00 0.00 40 CYS A O 12
ATOM 10815 N N . TYR A 1 41 ? 1.239 3.408 5.869 1.00 0.00 41 TYR A N 12
ATOM 10816 C CA . TYR A 1 41 ? 1.729 4.468 6.743 1.00 0.00 41 TYR A CA 12
ATOM 10817 C C . TYR A 1 41 ? 1.700 5.818 6.030 1.00 0.00 41 TYR A C 12
ATOM 10818 O O . TYR A 1 41 ? 0.825 6.645 6.285 1.00 0.00 41 TYR A O 12
ATOM 10836 N N . ALA A 1 42 ? 2.657 6.034 5.133 1.00 0.00 42 ALA A N 12
ATOM 10837 C CA . ALA A 1 42 ? 2.735 7.275 4.384 1.00 0.00 42 ALA A CA 12
ATOM 10838 C C . ALA A 1 42 ? 2.073 7.115 3.016 1.00 0.00 42 ALA A C 12
ATOM 10839 O O . ALA A 1 42 ? 1.137 6.330 2.861 1.00 0.00 42 ALA A O 12
ATOM 10846 N N . TRP A 1 43 ? 2.564 7.851 2.025 1.00 0.00 43 TRP A N 12
ATOM 10847 C CA . TRP A 1 43 ? 2.016 7.775 0.675 1.00 0.00 43 TRP A CA 12
ATOM 10848 C C . TRP A 1 43 ? 2.526 6.526 -0.043 1.00 0.00 43 TRP A C 12
ATOM 10849 O O . TRP A 1 43 ? 3.198 6.618 -1.072 1.00 0.00 43 TRP A O 12
ATOM 10870 N N . THR A 1 44 ? 2.204 5.357 0.508 1.00 0.00 44 THR A N 12
ATOM 10871 C CA . THR A 1 44 ? 2.631 4.086 -0.076 1.00 0.00 44 THR A CA 12
ATOM 10872 C C . THR A 1 44 ? 2.116 2.911 0.750 1.00 0.00 44 THR A C 12
ATOM 10873 O O . THR A 1 44 ? 1.494 3.104 1.796 1.00 0.00 44 THR A O 12
ATOM 10884 N N . CYS A 1 45 ? 2.376 1.693 0.280 1.00 0.00 45 CYS A N 12
ATOM 10885 C CA . CYS A 1 45 ? 1.930 0.497 0.990 1.00 0.00 45 CYS A CA 12
ATOM 10886 C C . CYS A 1 45 ? 2.918 -0.656 0.836 1.00 0.00 45 CYS A C 12
ATOM 10887 O O . CYS A 1 45 ? 3.757 -0.664 -0.066 1.00 0.00 45 CYS A O 12
ATOM 10894 N N . TYR A 1 46 ? 2.779 -1.645 1.714 1.00 0.00 46 TYR A N 12
ATOM 10895 C CA . TYR A 1 46 ? 3.614 -2.841 1.691 1.00 0.00 46 TYR A CA 12
ATOM 10896 C C . TYR A 1 46 ? 2.766 -4.019 1.237 1.00 0.00 46 TYR A C 12
ATOM 10897 O O . TYR A 1 46 ? 1.576 -4.079 1.551 1.00 0.00 46 TYR A O 12
ATOM 10915 N N . CYS A 1 47 ? 3.354 -4.950 0.495 1.00 0.00 47 CYS A N 12
ATOM 10916 C CA . CYS A 1 47 ? 2.592 -6.095 0.016 1.00 0.00 47 CYS A CA 12
ATOM 10917 C C . CYS A 1 47 ? 3.466 -7.330 -0.196 1.00 0.00 47 CYS A C 12
ATOM 10918 O O . CYS A 1 47 ? 4.611 -7.240 -0.659 1.00 0.00 47 CYS A O 12
ATOM 10925 N N . GLU A 1 48 ? 2.902 -8.486 0.154 1.00 0.00 48 GLU A N 12
ATOM 10926 C CA . GLU A 1 48 ? 3.597 -9.760 0.018 1.00 0.00 48 GLU A CA 12
ATOM 10927 C C . GLU A 1 48 ? 3.380 -10.372 -1.371 1.00 0.00 48 GLU A C 12
ATOM 10928 O O . GLU A 1 48 ? 2.939 -11.515 -1.483 1.00 0.00 48 GLU A O 12
ATOM 10940 N N . HIS A 1 49 ? 3.700 -9.607 -2.423 1.00 0.00 49 HIS A N 12
ATOM 10941 C CA . HIS A 1 49 ? 3.545 -10.072 -3.811 1.00 0.00 49 HIS A CA 12
ATOM 10942 C C . HIS A 1 49 ? 3.487 -8.889 -4.779 1.00 0.00 49 HIS A C 12
ATOM 10943 O O . HIS A 1 49 ? 2.407 -8.477 -5.203 1.00 0.00 49 HIS A O 12
ATOM 10958 N N . VAL A 1 50 ? 4.651 -8.346 -5.133 1.00 0.00 50 VAL A N 12
ATOM 10959 C CA . VAL A 1 50 ? 4.717 -7.212 -6.059 1.00 0.00 50 VAL A CA 12
ATOM 10960 C C . VAL A 1 50 ? 6.148 -6.723 -6.265 1.00 0.00 50 VAL A C 12
ATOM 10961 O O . VAL A 1 50 ? 6.449 -6.068 -7.264 1.00 0.00 50 VAL A O 12
ATOM 10974 N N . ALA A 1 51 ? 7.025 -7.034 -5.321 1.00 0.00 51 ALA A N 12
ATOM 10975 C CA . ALA A 1 51 ? 8.418 -6.613 -5.409 1.00 0.00 51 ALA A CA 12
ATOM 10976 C C . ALA A 1 51 ? 9.096 -7.222 -6.628 1.00 0.00 51 ALA A C 12
ATOM 10977 O O . ALA A 1 51 ? 9.330 -6.540 -7.627 1.00 0.00 51 ALA A O 12
ATOM 10984 N N . GLU A 1 52 ? 9.409 -8.508 -6.543 1.00 0.00 52 GLU A N 12
ATOM 10985 C CA . GLU A 1 52 ? 10.058 -9.214 -7.643 1.00 0.00 52 GLU A CA 12
ATOM 10986 C C . GLU A 1 52 ? 9.037 -9.710 -8.668 1.00 0.00 52 GLU A C 12
ATOM 10987 O O . GLU A 1 52 ? 9.161 -10.818 -9.190 1.00 0.00 52 GLU A O 12
ATOM 10999 N N . GLY A 1 53 ? 8.027 -8.890 -8.953 1.00 0.00 53 GLY A N 12
ATOM 11000 C CA . GLY A 1 53 ? 7.009 -9.276 -9.912 1.00 0.00 53 GLY A CA 12
ATOM 11001 C C . GLY A 1 53 ? 6.444 -8.092 -10.674 1.00 0.00 53 GLY A C 12
ATOM 11002 O O . GLY A 1 53 ? 7.116 -7.519 -11.531 1.00 0.00 53 GLY A O 12
ATOM 11006 N N . THR A 1 54 ? 5.203 -7.728 -10.363 1.00 0.00 54 THR A N 12
ATOM 11007 C CA . THR A 1 54 ? 4.543 -6.607 -11.026 1.00 0.00 54 THR A CA 12
ATOM 11008 C C . THR A 1 54 ? 5.344 -5.318 -10.854 1.00 0.00 54 THR A C 12
ATOM 11009 O O . THR A 1 54 ? 6.497 -5.345 -10.423 1.00 0.00 54 THR A O 12
ATOM 11020 N N . VAL A 1 55 ? 4.727 -4.191 -11.198 1.00 0.00 55 VAL A N 12
ATOM 11021 C CA . VAL A 1 55 ? 5.385 -2.895 -11.083 1.00 0.00 55 VAL A CA 12
ATOM 11022 C C . VAL A 1 55 ? 4.515 -1.892 -10.331 1.00 0.00 55 VAL A C 12
ATOM 11023 O O . VAL A 1 55 ? 3.423 -2.223 -9.872 1.00 0.00 55 VAL A O 12
ATOM 11036 N N . LEU A 1 56 ? 5.014 -0.665 -10.206 1.00 0.00 56 LEU A N 12
ATOM 11037 C CA . LEU A 1 56 ? 4.294 0.395 -9.506 1.00 0.00 56 LEU A CA 12
ATOM 11038 C C . LEU A 1 56 ? 4.597 1.753 -10.136 1.00 0.00 56 LEU A C 12
ATOM 11039 O O . LEU A 1 56 ? 3.861 2.227 -11.001 1.00 0.00 56 LEU A O 12
ATOM 11055 N N . TRP A 1 57 ? 5.693 2.359 -9.706 1.00 0.00 57 TRP A N 12
ATOM 11056 C CA . TRP A 1 57 ? 6.124 3.652 -10.227 1.00 0.00 57 TRP A CA 12
ATOM 11057 C C . TRP A 1 57 ? 5.136 4.767 -9.891 1.00 0.00 57 TRP A C 12
ATOM 11058 O O . TRP A 1 57 ? 4.592 5.420 -10.782 1.00 0.00 57 TRP A O 12
ATOM 11079 N N . GLY A 1 58 ? 4.928 4.993 -8.597 1.00 0.00 58 GLY A N 12
ATOM 11080 C CA . GLY A 1 58 ? 4.029 6.043 -8.151 1.00 0.00 58 GLY A CA 12
ATOM 11081 C C . GLY A 1 58 ? 2.615 5.901 -8.690 1.00 0.00 58 GLY A C 12
ATOM 11082 O O . GLY A 1 58 ? 2.383 6.025 -9.892 1.00 0.00 58 GLY A O 12
ATOM 11086 N N . ASP A 1 59 ? 1.668 5.655 -7.788 1.00 0.00 59 ASP A N 12
ATOM 11087 C CA . ASP A 1 59 ? 0.264 5.509 -8.162 1.00 0.00 59 ASP A CA 12
ATOM 11088 C C . ASP A 1 59 ? -0.476 6.849 -8.014 1.00 0.00 59 ASP A C 12
ATOM 11089 O O . ASP A 1 59 ? 0.059 7.891 -8.391 1.00 0.00 59 ASP A O 12
ATOM 11098 N N . SER A 1 60 ? -1.700 6.830 -7.473 1.00 0.00 60 SER A N 12
ATOM 11099 C CA . SER A 1 60 ? -2.473 8.055 -7.301 1.00 0.00 60 SER A CA 12
ATOM 11100 C C . SER A 1 60 ? -2.220 8.681 -5.930 1.00 0.00 60 SER A C 12
ATOM 11101 O O . SER A 1 60 ? -2.002 9.886 -5.821 1.00 0.00 60 SER A O 12
ATOM 11109 N N . GLY A 1 61 ? -2.255 7.854 -4.889 1.00 0.00 61 GLY A N 12
ATOM 11110 C CA . GLY A 1 61 ? -2.031 8.348 -3.540 1.00 0.00 61 GLY A CA 12
ATOM 11111 C C . GLY A 1 61 ? -0.564 8.534 -3.213 1.00 0.00 61 GLY A C 12
ATOM 11112 O O . GLY A 1 61 ? -0.216 8.909 -2.094 1.00 0.00 61 GLY A O 12
ATOM 11116 N N . THR A 1 62 ? 0.300 8.268 -4.185 1.00 0.00 62 THR A N 12
ATOM 11117 C CA . THR A 1 62 ? 1.734 8.407 -3.987 1.00 0.00 62 THR A CA 12
ATOM 11118 C C . THR A 1 62 ? 2.210 9.803 -4.373 1.00 0.00 62 THR A C 12
ATOM 11119 O O . THR A 1 62 ? 2.590 10.603 -3.518 1.00 0.00 62 THR A O 12
ATOM 11130 N N . GLY A 1 63 ? 2.190 10.083 -5.669 1.00 0.00 63 GLY A N 12
ATOM 11131 C CA . GLY A 1 63 ? 2.622 11.379 -6.158 1.00 0.00 63 GLY A CA 12
ATOM 11132 C C . GLY A 1 63 ? 4.063 11.689 -5.789 1.00 0.00 63 GLY A C 12
ATOM 11133 O O . GLY A 1 63 ? 4.967 10.927 -6.129 1.00 0.00 63 GLY A O 12
ATOM 11137 N N . PRO A 1 64 ? 4.313 12.811 -5.087 1.00 0.00 64 PRO A N 12
ATOM 11138 C CA . PRO A 1 64 ? 5.668 13.201 -4.679 1.00 0.00 64 PRO A CA 12
ATOM 11139 C C . PRO A 1 64 ? 6.362 12.123 -3.850 1.00 0.00 64 PRO A C 12
ATOM 11140 O O . PRO A 1 64 ? 7.586 12.118 -3.723 1.00 0.00 64 PRO A O 12
ATOM 11151 N N . CYS A 1 65 ? 5.571 11.213 -3.285 1.00 0.00 65 CYS A N 12
ATOM 11152 C CA . CYS A 1 65 ? 6.103 10.128 -2.463 1.00 0.00 65 CYS A CA 12
ATOM 11153 C C . CYS A 1 65 ? 6.516 10.636 -1.088 1.00 0.00 65 CYS A C 12
ATOM 11154 O O . CYS A 1 65 ? 6.346 11.812 -0.770 1.00 0.00 65 CYS A O 12
ATOM 11161 N N . ARG A 1 66 ? 7.065 9.736 -0.278 1.00 0.00 66 ARG A N 12
ATOM 11162 C CA . ARG A 1 66 ? 7.510 10.088 1.064 1.00 0.00 66 ARG A CA 12
ATOM 11163 C C . ARG A 1 66 ? 8.881 9.485 1.361 1.00 0.00 66 ARG A C 12
ATOM 11164 O O . ARG A 1 66 ? 9.900 10.172 1.289 1.00 0.00 66 ARG A O 12
ATOM 11185 N N . SER A 1 67 ? 8.898 8.199 1.696 1.00 0.00 67 SER A N 12
ATOM 11186 C CA . SER A 1 67 ? 10.143 7.504 2.005 1.00 0.00 67 SER A CA 12
ATOM 11187 C C . SER A 1 67 ? 9.953 5.992 1.934 1.00 0.00 67 SER A C 12
ATOM 11188 O O . SER A 1 67 ? 8.798 5.549 1.766 1.00 0.00 67 SER A O 12
ATOM 11197 N N . ARG A 1 1 ? 7.726 -12.543 -3.876 1.00 0.00 1 ARG A N 13
ATOM 11198 C CA . ARG A 1 1 ? 8.564 -11.461 -3.300 1.00 0.00 1 ARG A CA 13
ATOM 11199 C C . ARG A 1 1 ? 7.721 -10.481 -2.490 1.00 0.00 1 ARG A C 13
ATOM 11200 O O . ARG A 1 1 ? 6.639 -10.077 -2.918 1.00 0.00 1 ARG A O 13
ATOM 11223 N N . ASP A 1 2 ? 8.224 -10.101 -1.320 1.00 0.00 2 ASP A N 13
ATOM 11224 C CA . ASP A 1 2 ? 7.517 -9.168 -0.450 1.00 0.00 2 ASP A CA 13
ATOM 11225 C C . ASP A 1 2 ? 7.257 -7.846 -1.164 1.00 0.00 2 ASP A C 13
ATOM 11226 O O . ASP A 1 2 ? 7.586 -7.688 -2.339 1.00 0.00 2 ASP A O 13
ATOM 11235 N N . GLY A 1 3 ? 6.675 -6.897 -0.441 1.00 0.00 3 GLY A N 13
ATOM 11236 C CA . GLY A 1 3 ? 6.389 -5.595 -1.013 1.00 0.00 3 GLY A CA 13
ATOM 11237 C C . GLY A 1 3 ? 7.022 -4.479 -0.210 1.00 0.00 3 GLY A C 13
ATOM 11238 O O . GLY A 1 3 ? 6.332 -3.646 0.377 1.00 0.00 3 GLY A O 13
ATOM 11242 N N . TYR A 1 4 ? 8.346 -4.476 -0.192 1.00 0.00 4 TYR A N 13
ATOM 11243 C CA . TYR A 1 4 ? 9.115 -3.469 0.533 1.00 0.00 4 TYR A CA 13
ATOM 11244 C C . TYR A 1 4 ? 10.068 -2.754 -0.413 1.00 0.00 4 TYR A C 13
ATOM 11245 O O . TYR A 1 4 ? 9.963 -1.548 -0.613 1.00 0.00 4 TYR A O 13
ATOM 11263 N N . PRO A 1 5 ? 10.999 -3.489 -1.036 1.00 0.00 5 PRO A N 13
ATOM 11264 C CA . PRO A 1 5 ? 11.937 -2.909 -1.992 1.00 0.00 5 PRO A CA 13
ATOM 11265 C C . PRO A 1 5 ? 11.187 -2.054 -3.004 1.00 0.00 5 PRO A C 13
ATOM 11266 O O . PRO A 1 5 ? 11.713 -1.064 -3.514 1.00 0.00 5 PRO A O 13
ATOM 11277 N N . LEU A 1 6 ? 9.934 -2.453 -3.257 1.00 0.00 6 LEU A N 13
ATOM 11278 C CA . LEU A 1 6 ? 9.029 -1.762 -4.176 1.00 0.00 6 LEU A CA 13
ATOM 11279 C C . LEU A 1 6 ? 9.772 -0.957 -5.244 1.00 0.00 6 LEU A C 13
ATOM 11280 O O . LEU A 1 6 ? 10.269 0.138 -4.982 1.00 0.00 6 LEU A O 13
ATOM 11296 N N . ALA A 1 7 ? 9.834 -1.527 -6.450 1.00 0.00 7 ALA A N 13
ATOM 11297 C CA . ALA A 1 7 ? 10.505 -0.911 -7.602 1.00 0.00 7 ALA A CA 13
ATOM 11298 C C . ALA A 1 7 ? 10.598 0.608 -7.494 1.00 0.00 7 ALA A C 13
ATOM 11299 O O . ALA A 1 7 ? 11.643 1.153 -7.138 1.00 0.00 7 ALA A O 13
ATOM 11306 N N . SER A 1 8 ? 9.509 1.282 -7.814 1.00 0.00 8 SER A N 13
ATOM 11307 C CA . SER A 1 8 ? 9.468 2.739 -7.765 1.00 0.00 8 SER A CA 13
ATOM 11308 C C . SER A 1 8 ? 9.495 3.244 -6.328 1.00 0.00 8 SER A C 13
ATOM 11309 O O . SER A 1 8 ? 8.526 3.086 -5.586 1.00 0.00 8 SER A O 13
ATOM 11317 N N . ASN A 1 9 ? 10.607 3.862 -5.942 1.00 0.00 9 ASN A N 13
ATOM 11318 C CA . ASN A 1 9 ? 10.752 4.399 -4.594 1.00 0.00 9 ASN A CA 13
ATOM 11319 C C . ASN A 1 9 ? 9.667 5.433 -4.314 1.00 0.00 9 ASN A C 13
ATOM 11320 O O . ASN A 1 9 ? 9.189 5.558 -3.187 1.00 0.00 9 ASN A O 13
ATOM 11331 N N . GLY A 1 10 ? 9.278 6.165 -5.353 1.00 0.00 10 GLY A N 13
ATOM 11332 C CA . GLY A 1 10 ? 8.247 7.174 -5.208 1.00 0.00 10 GLY A CA 13
ATOM 11333 C C . GLY A 1 10 ? 6.855 6.576 -5.221 1.00 0.00 10 GLY A C 13
ATOM 11334 O O . GLY A 1 10 ? 6.095 6.772 -6.169 1.00 0.00 10 GLY A O 13
ATOM 11338 N N . CYS A 1 11 ? 6.523 5.840 -4.165 1.00 0.00 11 CYS A N 13
ATOM 11339 C CA . CYS A 1 11 ? 5.215 5.203 -4.050 1.00 0.00 11 CYS A CA 13
ATOM 11340 C C . CYS A 1 11 ? 5.051 4.101 -5.092 1.00 0.00 11 CYS A C 13
ATOM 11341 O O . CYS A 1 11 ? 5.195 4.341 -6.291 1.00 0.00 11 CYS A O 13
ATOM 11348 N N . LYS A 1 12 ? 4.733 2.898 -4.629 1.00 0.00 12 LYS A N 13
ATOM 11349 C CA . LYS A 1 12 ? 4.531 1.764 -5.524 1.00 0.00 12 LYS A CA 13
ATOM 11350 C C . LYS A 1 12 ? 3.073 1.695 -5.954 1.00 0.00 12 LYS A C 13
ATOM 11351 O O . LYS A 1 12 ? 2.764 1.658 -7.144 1.00 0.00 12 LYS A O 13
ATOM 11370 N N . PHE A 1 13 ? 2.182 1.697 -4.969 1.00 0.00 13 PHE A N 13
ATOM 11371 C CA . PHE A 1 13 ? 0.752 1.653 -5.228 1.00 0.00 13 PHE A CA 13
ATOM 11372 C C . PHE A 1 13 ? 0.093 2.943 -4.735 1.00 0.00 13 PHE A C 13
ATOM 11373 O O . PHE A 1 13 ? 0.745 3.985 -4.662 1.00 0.00 13 PHE A O 13
ATOM 11390 N N . GLY A 1 14 ? -1.193 2.879 -4.408 1.00 0.00 14 GLY A N 13
ATOM 11391 C CA . GLY A 1 14 ? -1.895 4.060 -3.940 1.00 0.00 14 GLY A CA 13
ATOM 11392 C C . GLY A 1 14 ? -1.560 4.435 -2.509 1.00 0.00 14 GLY A C 13
ATOM 11393 O O . GLY A 1 14 ? -0.407 4.726 -2.189 1.00 0.00 14 GLY A O 13
ATOM 11397 N N . CYS A 1 15 ? -2.578 4.453 -1.647 1.00 0.00 15 CYS A N 13
ATOM 11398 C CA . CYS A 1 15 ? -2.390 4.824 -0.248 1.00 0.00 15 CYS A CA 13
ATOM 11399 C C . CYS A 1 15 ? -2.048 6.313 -0.156 1.00 0.00 15 CYS A C 13
ATOM 11400 O O . CYS A 1 15 ? -2.869 7.159 -0.512 1.00 0.00 15 CYS A O 13
ATOM 11407 N N . SER A 1 16 ? -0.849 6.637 0.304 1.00 0.00 16 SER A N 13
ATOM 11408 C CA . SER A 1 16 ? -0.424 8.031 0.418 1.00 0.00 16 SER A CA 13
ATOM 11409 C C . SER A 1 16 ? -1.123 8.726 1.583 1.00 0.00 16 SER A C 13
ATOM 11410 O O . SER A 1 16 ? -0.480 9.150 2.543 1.00 0.00 16 SER A O 13
ATOM 11418 N N . GLY A 1 17 ? -2.443 8.840 1.491 1.00 0.00 17 GLY A N 13
ATOM 11419 C CA . GLY A 1 17 ? -3.205 9.487 2.542 1.00 0.00 17 GLY A CA 13
ATOM 11420 C C . GLY A 1 17 ? -3.194 10.998 2.416 1.00 0.00 17 GLY A C 13
ATOM 11421 O O . GLY A 1 17 ? -4.217 11.610 2.111 1.00 0.00 17 GLY A O 13
ATOM 11425 N N . LEU A 1 18 ? -2.032 11.598 2.651 1.00 0.00 18 LEU A N 13
ATOM 11426 C CA . LEU A 1 18 ? -1.889 13.047 2.559 1.00 0.00 18 LEU A CA 13
ATOM 11427 C C . LEU A 1 18 ? -1.782 13.491 1.103 1.00 0.00 18 LEU A C 13
ATOM 11428 O O . LEU A 1 18 ? -0.769 14.053 0.687 1.00 0.00 18 LEU A O 13
ATOM 11444 N N . GLY A 1 19 ? -2.834 13.235 0.334 1.00 0.00 19 GLY A N 13
ATOM 11445 C CA . GLY A 1 19 ? -2.837 13.615 -1.066 1.00 0.00 19 GLY A CA 13
ATOM 11446 C C . GLY A 1 19 ? -4.193 13.430 -1.717 1.00 0.00 19 GLY A C 13
ATOM 11447 O O . GLY A 1 19 ? -5.225 13.721 -1.114 1.00 0.00 19 GLY A O 13
ATOM 11451 N N . GLU A 1 20 ? -4.190 12.945 -2.954 1.00 0.00 20 GLU A N 13
ATOM 11452 C CA . GLU A 1 20 ? -5.428 12.724 -3.692 1.00 0.00 20 GLU A CA 13
ATOM 11453 C C . GLU A 1 20 ? -6.056 11.383 -3.322 1.00 0.00 20 GLU A C 13
ATOM 11454 O O . GLU A 1 20 ? -5.563 10.675 -2.444 1.00 0.00 20 GLU A O 13
ATOM 11466 N N . ASN A 1 21 ? -7.147 11.042 -4.000 1.00 0.00 21 ASN A N 13
ATOM 11467 C CA . ASN A 1 21 ? -7.847 9.789 -3.750 1.00 0.00 21 ASN A CA 13
ATOM 11468 C C . ASN A 1 21 ? -7.166 8.635 -4.477 1.00 0.00 21 ASN A C 13
ATOM 11469 O O . ASN A 1 21 ? -7.523 8.299 -5.606 1.00 0.00 21 ASN A O 13
ATOM 11480 N N . ASN A 1 22 ? -6.182 8.036 -3.820 1.00 0.00 22 ASN A N 13
ATOM 11481 C CA . ASN A 1 22 ? -5.442 6.918 -4.399 1.00 0.00 22 ASN A CA 13
ATOM 11482 C C . ASN A 1 22 ? -5.565 5.662 -3.534 1.00 0.00 22 ASN A C 13
ATOM 11483 O O . ASN A 1 22 ? -4.561 5.045 -3.179 1.00 0.00 22 ASN A O 13
ATOM 11494 N N . PRO A 1 23 ? -6.800 5.259 -3.184 1.00 0.00 23 PRO A N 13
ATOM 11495 C CA . PRO A 1 23 ? -7.036 4.068 -2.363 1.00 0.00 23 PRO A CA 13
ATOM 11496 C C . PRO A 1 23 ? -6.926 2.769 -3.164 1.00 0.00 23 PRO A C 13
ATOM 11497 O O . PRO A 1 23 ? -7.101 1.679 -2.621 1.00 0.00 23 PRO A O 13
ATOM 11508 N N . THR A 1 24 ? -6.644 2.894 -4.460 1.00 0.00 24 THR A N 13
ATOM 11509 C CA . THR A 1 24 ? -6.522 1.733 -5.335 1.00 0.00 24 THR A CA 13
ATOM 11510 C C . THR A 1 24 ? -5.483 0.740 -4.820 1.00 0.00 24 THR A C 13
ATOM 11511 O O . THR A 1 24 ? -5.512 -0.438 -5.177 1.00 0.00 24 THR A O 13
ATOM 11522 N N . CYS A 1 25 ? -4.562 1.215 -3.985 1.00 0.00 25 CYS A N 13
ATOM 11523 C CA . CYS A 1 25 ? -3.516 0.354 -3.437 1.00 0.00 25 CYS A CA 13
ATOM 11524 C C . CYS A 1 25 ? -4.118 -0.885 -2.774 1.00 0.00 25 CYS A C 13
ATOM 11525 O O . CYS A 1 25 ? -3.540 -1.971 -2.825 1.00 0.00 25 CYS A O 13
ATOM 11532 N N . ASN A 1 26 ? -5.284 -0.715 -2.161 1.00 0.00 26 ASN A N 13
ATOM 11533 C CA . ASN A 1 26 ? -5.965 -1.819 -1.494 1.00 0.00 26 ASN A CA 13
ATOM 11534 C C . ASN A 1 26 ? -6.544 -2.793 -2.516 1.00 0.00 26 ASN A C 13
ATOM 11535 O O . ASN A 1 26 ? -6.538 -4.006 -2.306 1.00 0.00 26 ASN A O 13
ATOM 11546 N N . HIS A 1 27 ? -7.043 -2.252 -3.623 1.00 0.00 27 HIS A N 13
ATOM 11547 C CA . HIS A 1 27 ? -7.625 -3.070 -4.681 1.00 0.00 27 HIS A CA 13
ATOM 11548 C C . HIS A 1 27 ? -6.543 -3.838 -5.435 1.00 0.00 27 HIS A C 13
ATOM 11549 O O . HIS A 1 27 ? -6.690 -5.029 -5.711 1.00 0.00 27 HIS A O 13
ATOM 11564 N N . VAL A 1 28 ? -5.457 -3.147 -5.766 1.00 0.00 28 VAL A N 13
ATOM 11565 C CA . VAL A 1 28 ? -4.350 -3.760 -6.490 1.00 0.00 28 VAL A CA 13
ATOM 11566 C C . VAL A 1 28 ? -3.784 -4.952 -5.724 1.00 0.00 28 VAL A C 13
ATOM 11567 O O . VAL A 1 28 ? -3.563 -6.021 -6.295 1.00 0.00 28 VAL A O 13
ATOM 11580 N N . CYS A 1 29 ? -3.552 -4.762 -4.429 1.00 0.00 29 CYS A N 13
ATOM 11581 C CA . CYS A 1 29 ? -3.011 -5.822 -3.586 1.00 0.00 29 CYS A CA 13
ATOM 11582 C C . CYS A 1 29 ? -4.034 -6.935 -3.382 1.00 0.00 29 CYS A C 13
ATOM 11583 O O . CYS A 1 29 ? -3.788 -8.089 -3.726 1.00 0.00 29 CYS A O 13
ATOM 11590 N N . GLU A 1 30 ? -5.186 -6.578 -2.821 1.00 0.00 30 GLU A N 13
ATOM 11591 C CA . GLU A 1 30 ? -6.253 -7.544 -2.566 1.00 0.00 30 GLU A CA 13
ATOM 11592 C C . GLU A 1 30 ? -6.591 -8.361 -3.813 1.00 0.00 30 GLU A C 13
ATOM 11593 O O . GLU A 1 30 ? -7.169 -9.443 -3.716 1.00 0.00 30 GLU A O 13
ATOM 11605 N N . LYS A 1 31 ? -6.243 -7.834 -4.985 1.00 0.00 31 LYS A N 13
ATOM 11606 C CA . LYS A 1 31 ? -6.530 -8.514 -6.243 1.00 0.00 31 LYS A CA 13
ATOM 11607 C C . LYS A 1 31 ? -5.447 -9.528 -6.612 1.00 0.00 31 LYS A C 13
ATOM 11608 O O . LYS A 1 31 ? -5.654 -10.737 -6.505 1.00 0.00 31 LYS A O 13
ATOM 11627 N N . LYS A 1 32 ? -4.305 -9.031 -7.078 1.00 0.00 32 LYS A N 13
ATOM 11628 C CA . LYS A 1 32 ? -3.204 -9.898 -7.499 1.00 0.00 32 LYS A CA 13
ATOM 11629 C C . LYS A 1 32 ? -2.300 -10.296 -6.337 1.00 0.00 32 LYS A C 13
ATOM 11630 O O . LYS A 1 32 ? -1.793 -11.417 -6.296 1.00 0.00 32 LYS A O 13
ATOM 11649 N N . ALA A 1 33 ? -2.098 -9.386 -5.395 1.00 0.00 33 ALA A N 13
ATOM 11650 C CA . ALA A 1 33 ? -1.252 -9.670 -4.244 1.00 0.00 33 ALA A CA 13
ATOM 11651 C C . ALA A 1 33 ? -2.103 -10.083 -3.052 1.00 0.00 33 ALA A C 13
ATOM 11652 O O . ALA A 1 33 ? -1.683 -9.969 -1.901 1.00 0.00 33 ALA A O 13
ATOM 11659 N N . GLY A 1 34 ? -3.307 -10.568 -3.348 1.00 0.00 34 GLY A N 13
ATOM 11660 C CA . GLY A 1 34 ? -4.218 -10.999 -2.315 1.00 0.00 34 GLY A CA 13
ATOM 11661 C C . GLY A 1 34 ? -4.405 -9.960 -1.225 1.00 0.00 34 GLY A C 13
ATOM 11662 O O . GLY A 1 34 ? -3.819 -8.879 -1.281 1.00 0.00 34 GLY A O 13
ATOM 11666 N N . SER A 1 35 ? -5.227 -10.285 -0.234 1.00 0.00 35 SER A N 13
ATOM 11667 C CA . SER A 1 35 ? -5.495 -9.371 0.869 1.00 0.00 35 SER A CA 13
ATOM 11668 C C . SER A 1 35 ? -4.755 -9.810 2.129 1.00 0.00 35 SER A C 13
ATOM 11669 O O . SER A 1 35 ? -4.309 -10.953 2.231 1.00 0.00 35 SER A O 13
ATOM 11677 N N . ASP A 1 36 ? -4.624 -8.886 3.081 1.00 0.00 36 ASP A N 13
ATOM 11678 C CA . ASP A 1 36 ? -3.933 -9.153 4.344 1.00 0.00 36 ASP A CA 13
ATOM 11679 C C . ASP A 1 36 ? -2.415 -9.034 4.190 1.00 0.00 36 ASP A C 13
ATOM 11680 O O . ASP A 1 36 ? -1.683 -9.061 5.180 1.00 0.00 36 ASP A O 13
ATOM 11689 N N . TYR A 1 37 ? -1.943 -8.898 2.952 1.00 0.00 37 TYR A N 13
ATOM 11690 C CA . TYR A 1 37 ? -0.515 -8.771 2.689 1.00 0.00 37 TYR A CA 13
ATOM 11691 C C . TYR A 1 37 ? -0.159 -7.336 2.316 1.00 0.00 37 TYR A C 13
ATOM 11692 O O . TYR A 1 37 ? 0.765 -7.096 1.538 1.00 0.00 37 TYR A O 13
ATOM 11710 N N . GLY A 1 38 ? -0.904 -6.387 2.876 1.00 0.00 38 GLY A N 13
ATOM 11711 C CA . GLY A 1 38 ? -0.659 -4.984 2.595 1.00 0.00 38 GLY A CA 13
ATOM 11712 C C . GLY A 1 38 ? -0.523 -4.157 3.857 1.00 0.00 38 GLY A C 13
ATOM 11713 O O . GLY A 1 38 ? -1.235 -4.386 4.835 1.00 0.00 38 GLY A O 13
ATOM 11717 N N . TYR A 1 39 ? 0.394 -3.195 3.839 1.00 0.00 39 TYR A N 13
ATOM 11718 C CA . TYR A 1 39 ? 0.617 -2.336 4.996 1.00 0.00 39 TYR A CA 13
ATOM 11719 C C . TYR A 1 39 ? 0.950 -0.909 4.570 1.00 0.00 39 TYR A C 13
ATOM 11720 O O . TYR A 1 39 ? 1.683 -0.692 3.605 1.00 0.00 39 TYR A O 13
ATOM 11738 N N . CYS A 1 40 ? 0.410 0.062 5.304 1.00 0.00 40 CYS A N 13
ATOM 11739 C CA . CYS A 1 40 ? 0.652 1.472 5.015 1.00 0.00 40 CYS A CA 13
ATOM 11740 C C . CYS A 1 40 ? 1.225 2.177 6.240 1.00 0.00 40 CYS A C 13
ATOM 11741 O O . CYS A 1 40 ? 0.734 2.003 7.356 1.00 0.00 40 CYS A O 13
ATOM 11748 N N . TYR A 1 41 ? 2.261 2.979 6.025 1.00 0.00 41 TYR A N 13
ATOM 11749 C CA . TYR A 1 41 ? 2.897 3.721 7.107 1.00 0.00 41 TYR A CA 13
ATOM 11750 C C . TYR A 1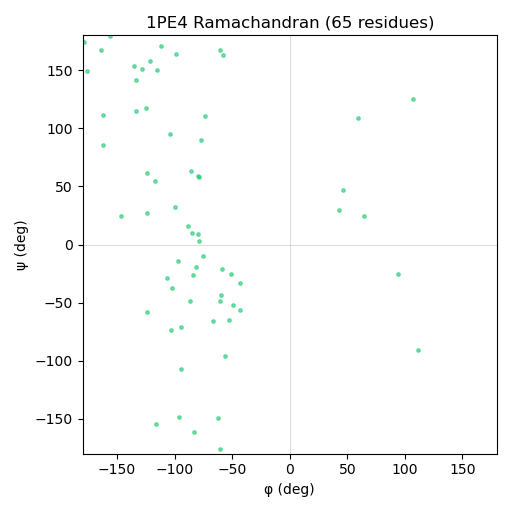 41 ? 2.889 5.208 6.784 1.00 0.00 41 TYR A C 13
ATOM 11751 O O . TYR A 1 41 ? 2.090 5.969 7.328 1.00 0.00 41 TYR A O 13
ATOM 11769 N N . ALA A 1 42 ? 3.763 5.607 5.870 1.00 0.00 42 ALA A N 13
ATOM 11770 C CA . ALA A 1 42 ? 3.838 6.991 5.442 1.00 0.00 42 ALA A CA 13
ATOM 11771 C C . ALA A 1 42 ? 2.922 7.186 4.237 1.00 0.00 42 ALA A C 13
ATOM 11772 O O . ALA A 1 42 ? 1.884 6.533 4.139 1.00 0.00 42 ALA A O 13
ATOM 11779 N N . TRP A 1 43 ? 3.300 8.061 3.314 1.00 0.00 43 TRP A N 13
ATOM 11780 C CA . TRP A 1 43 ? 2.482 8.282 2.130 1.00 0.00 43 TRP A CA 13
ATOM 11781 C C . TRP A 1 43 ? 2.851 7.291 1.027 1.00 0.00 43 TRP A C 13
ATOM 11782 O O . TRP A 1 43 ? 3.576 7.626 0.090 1.00 0.00 43 TRP A O 13
ATOM 11803 N N . THR A 1 44 ? 2.340 6.066 1.154 1.00 0.00 44 THR A N 13
ATOM 11804 C CA . THR A 1 44 ? 2.597 5.004 0.182 1.00 0.00 44 THR A CA 13
ATOM 11805 C C . THR A 1 44 ? 1.975 3.695 0.654 1.00 0.00 44 THR A C 13
ATOM 11806 O O . THR A 1 44 ? 1.595 3.566 1.816 1.00 0.00 44 THR A O 13
ATOM 11817 N N . CYS A 1 45 ? 1.860 2.728 -0.252 1.00 0.00 45 CYS A N 13
ATOM 11818 C CA . CYS A 1 45 ? 1.266 1.440 0.092 1.00 0.00 45 CYS A CA 13
ATOM 11819 C C . CYS A 1 45 ? 2.246 0.286 -0.084 1.00 0.00 45 CYS A C 13
ATOM 11820 O O . CYS A 1 45 ? 2.483 -0.177 -1.200 1.00 0.00 45 CYS A O 13
ATOM 11827 N N . TYR A 1 46 ? 2.777 -0.202 1.030 1.00 0.00 46 TYR A N 13
ATOM 11828 C CA . TYR A 1 46 ? 3.690 -1.334 1.004 1.00 0.00 46 TYR A CA 13
ATOM 11829 C C . TYR A 1 46 ? 2.866 -2.619 1.025 1.00 0.00 46 TYR A C 13
ATOM 11830 O O . TYR A 1 46 ? 1.769 -2.637 1.583 1.00 0.00 46 TYR A O 13
ATOM 11848 N N . CYS A 1 47 ? 3.362 -3.684 0.403 1.00 0.00 47 CYS A N 13
ATOM 11849 C CA . CYS A 1 47 ? 2.603 -4.932 0.366 1.00 0.00 47 CYS A CA 13
ATOM 11850 C C . CYS A 1 47 ? 3.509 -6.159 0.441 1.00 0.00 47 CYS A C 13
ATOM 11851 O O . CYS A 1 47 ? 4.642 -6.077 0.911 1.00 0.00 47 CYS A O 13
ATOM 11858 N N . GLU A 1 48 ? 2.993 -7.300 -0.016 1.00 0.00 48 GLU A N 13
ATOM 11859 C CA . GLU A 1 48 ? 3.747 -8.547 0.000 1.00 0.00 48 GLU A CA 13
ATOM 11860 C C . GLU A 1 48 ? 3.322 -9.450 -1.156 1.00 0.00 48 GLU A C 13
ATOM 11861 O O . GLU A 1 48 ? 2.137 -9.555 -1.470 1.00 0.00 48 GLU A O 13
ATOM 11873 N N . HIS A 1 49 ? 4.298 -10.102 -1.783 1.00 0.00 49 HIS A N 13
ATOM 11874 C CA . HIS A 1 49 ? 4.032 -11.003 -2.903 1.00 0.00 49 HIS A CA 13
ATOM 11875 C C . HIS A 1 49 ? 3.609 -10.229 -4.150 1.00 0.00 49 HIS A C 13
ATOM 11876 O O . HIS A 1 49 ? 2.790 -10.701 -4.937 1.00 0.00 49 HIS A O 13
ATOM 11891 N N . VAL A 1 50 ? 4.178 -9.040 -4.329 1.00 0.00 50 VAL A N 13
ATOM 11892 C CA . VAL A 1 50 ? 3.859 -8.206 -5.487 1.00 0.00 50 VAL A CA 13
ATOM 11893 C C . VAL A 1 50 ? 5.105 -7.894 -6.315 1.00 0.00 50 VAL A C 13
ATOM 11894 O O . VAL A 1 50 ? 5.005 -7.500 -7.477 1.00 0.00 50 VAL A O 13
ATOM 11907 N N . ALA A 1 51 ? 6.278 -8.069 -5.714 1.00 0.00 51 ALA A N 13
ATOM 11908 C CA . ALA A 1 51 ? 7.536 -7.802 -6.405 1.00 0.00 51 ALA A CA 13
ATOM 11909 C C . ALA A 1 51 ? 8.089 -9.066 -7.060 1.00 0.00 51 ALA A C 13
ATOM 11910 O O . ALA A 1 51 ? 9.292 -9.176 -7.296 1.00 0.00 51 ALA A O 13
ATOM 11917 N N . GLU A 1 52 ? 7.206 -10.018 -7.350 1.00 0.00 52 GLU A N 13
ATOM 11918 C CA . GLU A 1 52 ? 7.611 -11.270 -7.977 1.00 0.00 52 GLU A CA 13
ATOM 11919 C C . GLU A 1 52 ? 7.706 -11.117 -9.494 1.00 0.00 52 GLU A C 13
ATOM 11920 O O . GLU A 1 52 ? 6.963 -11.753 -10.241 1.00 0.00 52 GLU A O 13
ATOM 11932 N N . GLY A 1 53 ? 8.625 -10.269 -9.941 1.00 0.00 53 GLY A N 13
ATOM 11933 C CA . GLY A 1 53 ? 8.801 -10.047 -11.365 1.00 0.00 53 GLY A CA 13
ATOM 11934 C C . GLY A 1 53 ? 7.556 -9.487 -12.025 1.00 0.00 53 GLY A C 13
ATOM 11935 O O . GLY A 1 53 ? 7.341 -9.676 -13.221 1.00 0.00 53 GLY A O 13
ATOM 11939 N N . THR A 1 54 ? 6.734 -8.795 -11.243 1.00 0.00 54 THR A N 13
ATOM 11940 C CA . THR A 1 54 ? 5.505 -8.203 -11.758 1.00 0.00 54 THR A CA 13
ATOM 11941 C C . THR A 1 54 ? 5.778 -6.824 -12.355 1.00 0.00 54 THR A C 13
ATOM 11942 O O . THR A 1 54 ? 6.925 -6.481 -12.643 1.00 0.00 54 THR A O 13
ATOM 11953 N N . VAL A 1 55 ? 4.722 -6.035 -12.541 1.00 0.00 55 VAL A N 13
ATOM 11954 C CA . VAL A 1 55 ? 4.861 -4.696 -13.107 1.00 0.00 55 VAL A CA 13
ATOM 11955 C C . VAL A 1 55 ? 4.531 -3.619 -12.077 1.00 0.00 55 VAL A C 13
ATOM 11956 O O . VAL A 1 55 ? 3.366 -3.387 -11.755 1.00 0.00 55 VAL A O 13
ATOM 11969 N N . LEU A 1 56 ? 5.568 -2.956 -11.571 1.00 0.00 56 LEU A N 13
ATOM 11970 C CA . LEU A 1 56 ? 5.390 -1.894 -10.584 1.00 0.00 56 LEU A CA 13
ATOM 11971 C C . LEU A 1 56 ? 6.348 -0.738 -10.858 1.00 0.00 56 LEU A C 13
ATOM 11972 O O . LEU A 1 56 ? 7.567 -0.906 -10.819 1.00 0.00 56 LEU A O 13
ATOM 11988 N N . TRP A 1 57 ? 5.792 0.439 -11.133 1.00 0.00 57 TRP A N 13
ATOM 11989 C CA . TRP A 1 57 ? 6.607 1.617 -11.410 1.00 0.00 57 TRP A CA 13
ATOM 11990 C C . TRP A 1 57 ? 5.872 2.904 -11.039 1.00 0.00 57 TRP A C 13
ATOM 11991 O O . TRP A 1 57 ? 6.472 3.834 -10.500 1.00 0.00 57 TRP A O 13
ATOM 12012 N N . GLY A 1 58 ? 4.575 2.961 -11.334 1.00 0.00 58 GLY A N 13
ATOM 12013 C CA . GLY A 1 58 ? 3.802 4.149 -11.022 1.00 0.00 58 GLY A CA 13
ATOM 12014 C C . GLY A 1 58 ? 2.308 3.891 -10.980 1.00 0.00 58 GLY A C 13
ATOM 12015 O O . GLY A 1 58 ? 1.675 3.687 -12.017 1.00 0.00 58 GLY A O 13
ATOM 12019 N N . ASP A 1 59 ? 1.745 3.909 -9.777 1.00 0.00 59 ASP A N 13
ATOM 12020 C CA . ASP A 1 59 ? 0.315 3.686 -9.594 1.00 0.00 59 ASP A CA 13
ATOM 12021 C C . ASP A 1 59 ? -0.435 5.027 -9.550 1.00 0.00 59 ASP A C 13
ATOM 12022 O O . ASP A 1 59 ? -0.178 5.905 -10.374 1.00 0.00 59 ASP A O 13
ATOM 12031 N N . SER A 1 60 ? -1.358 5.191 -8.599 1.00 0.00 60 SER A N 13
ATOM 12032 C CA . SER A 1 60 ? -2.116 6.431 -8.484 1.00 0.00 60 SER A CA 13
ATOM 12033 C C . SER A 1 60 ? -1.465 7.382 -7.482 1.00 0.00 60 SER A C 13
ATOM 12034 O O . SER A 1 60 ? -1.646 8.598 -7.559 1.00 0.00 60 SER A O 13
ATOM 12042 N N . GLY A 1 61 ? -0.709 6.823 -6.540 1.00 0.00 61 GLY A N 13
ATOM 12043 C CA . GLY A 1 61 ? -0.048 7.640 -5.538 1.00 0.00 61 GLY A CA 13
ATOM 12044 C C . GLY A 1 61 ? 1.400 7.946 -5.883 1.00 0.00 61 GLY A C 13
ATOM 12045 O O . GLY A 1 61 ? 2.042 8.750 -5.209 1.00 0.00 61 GLY A O 13
ATOM 12049 N N . THR A 1 62 ? 1.918 7.305 -6.927 1.00 0.00 62 THR A N 13
ATOM 12050 C CA . THR A 1 62 ? 3.300 7.521 -7.344 1.00 0.00 62 THR A CA 13
ATOM 12051 C C . THR A 1 62 ? 3.538 8.980 -7.725 1.00 0.00 62 THR A C 13
ATOM 12052 O O . THR A 1 62 ? 2.648 9.819 -7.594 1.00 0.00 62 THR A O 13
ATOM 12063 N N . GLY A 1 63 ? 4.748 9.274 -8.192 1.00 0.00 63 GLY A N 13
ATOM 12064 C CA . GLY A 1 63 ? 5.088 10.634 -8.578 1.00 0.00 63 GLY A CA 13
ATOM 12065 C C . GLY A 1 63 ? 5.828 11.373 -7.475 1.00 0.00 63 GLY A C 13
ATOM 12066 O O . GLY A 1 63 ? 6.947 11.000 -7.125 1.00 0.00 63 GLY A O 13
ATOM 12070 N N . PRO A 1 64 ? 5.225 12.428 -6.894 1.00 0.00 64 PRO A N 13
ATOM 12071 C CA . PRO A 1 64 ? 5.846 13.202 -5.818 1.00 0.00 64 PRO A CA 13
ATOM 12072 C C . PRO A 1 64 ? 5.612 12.569 -4.448 1.00 0.00 64 PRO A C 13
ATOM 12073 O O . PRO A 1 64 ? 5.383 13.265 -3.460 1.00 0.00 64 PRO A O 13
ATOM 12084 N N . CYS A 1 65 ? 5.660 11.243 -4.407 1.00 0.00 65 CYS A N 13
ATOM 12085 C CA . CYS A 1 65 ? 5.442 10.496 -3.175 1.00 0.00 65 CYS A CA 13
ATOM 12086 C C . CYS A 1 65 ? 6.740 10.343 -2.378 1.00 0.00 65 CYS A C 13
ATOM 12087 O O . CYS A 1 65 ? 7.655 11.156 -2.509 1.00 0.00 65 CYS A O 13
ATOM 12094 N N . ARG A 1 66 ? 6.809 9.298 -1.547 1.00 0.00 66 ARG A N 13
ATOM 12095 C CA . ARG A 1 66 ? 7.986 9.035 -0.723 1.00 0.00 66 ARG A CA 13
ATOM 12096 C C . ARG A 1 66 ? 9.282 9.250 -1.505 1.00 0.00 66 ARG A C 13
ATOM 12097 O O . ARG A 1 66 ? 9.940 10.280 -1.360 1.00 0.00 66 ARG A O 13
ATOM 12118 N N . SER A 1 67 ? 9.642 8.277 -2.335 1.00 0.00 67 SER A N 13
ATOM 12119 C CA . SER A 1 67 ? 10.859 8.368 -3.135 1.00 0.00 67 SER A CA 13
ATOM 12120 C C . SER A 1 67 ? 12.091 8.472 -2.241 1.00 0.00 67 SER A C 13
ATOM 12121 O O . SER A 1 67 ? 12.782 7.447 -2.065 1.00 0.00 67 SER A O 13
ATOM 12130 N N . ARG A 1 1 ? 7.058 -13.464 -3.728 1.00 0.00 1 ARG A N 14
ATOM 12131 C CA . ARG A 1 1 ? 7.968 -12.310 -3.504 1.00 0.00 1 ARG A CA 14
ATOM 12132 C C . ARG A 1 1 ? 7.450 -11.412 -2.382 1.00 0.00 1 ARG A C 14
ATOM 12133 O O . ARG A 1 1 ? 6.554 -11.796 -1.630 1.00 0.00 1 ARG A O 14
ATOM 12156 N N . ASP A 1 2 ? 8.020 -10.216 -2.275 1.00 0.00 2 ASP A N 14
ATOM 12157 C CA . ASP A 1 2 ? 7.616 -9.262 -1.247 1.00 0.00 2 ASP A CA 14
ATOM 12158 C C . ASP A 1 2 ? 7.195 -7.940 -1.879 1.00 0.00 2 ASP A C 14
ATOM 12159 O O . ASP A 1 2 ? 7.377 -7.729 -3.077 1.00 0.00 2 ASP A O 14
ATOM 12168 N N . GLY A 1 3 ? 6.635 -7.050 -1.068 1.00 0.00 3 GLY A N 14
ATOM 12169 C CA . GLY A 1 3 ? 6.205 -5.761 -1.572 1.00 0.00 3 GLY A CA 14
ATOM 12170 C C . GLY A 1 3 ? 6.837 -4.609 -0.821 1.00 0.00 3 GLY A C 14
ATOM 12171 O O . GLY A 1 3 ? 6.174 -3.620 -0.513 1.00 0.00 3 GLY A O 14
ATOM 12175 N N . TYR A 1 4 ? 8.128 -4.736 -0.530 1.00 0.00 4 TYR A N 14
ATOM 12176 C CA . TYR A 1 4 ? 8.855 -3.696 0.183 1.00 0.00 4 TYR A CA 14
ATOM 12177 C C . TYR A 1 4 ? 10.077 -3.206 -0.608 1.00 0.00 4 TYR A C 14
ATOM 12178 O O . TYR A 1 4 ? 10.996 -2.633 -0.024 1.00 0.00 4 TYR A O 14
ATOM 12196 N N . PRO A 1 5 ? 10.116 -3.404 -1.947 1.00 0.00 5 PRO A N 14
ATOM 12197 C CA . PRO A 1 5 ? 11.245 -2.952 -2.765 1.00 0.00 5 PRO A CA 14
ATOM 12198 C C . PRO A 1 5 ? 11.182 -1.457 -3.054 1.00 0.00 5 PRO A C 14
ATOM 12199 O O . PRO A 1 5 ? 12.152 -0.864 -3.527 1.00 0.00 5 PRO A O 14
ATOM 12210 N N . LEU A 1 6 ? 10.027 -0.854 -2.767 1.00 0.00 6 LEU A N 14
ATOM 12211 C CA . LEU A 1 6 ? 9.812 0.574 -2.992 1.00 0.00 6 LEU A CA 14
ATOM 12212 C C . LEU A 1 6 ? 10.404 1.018 -4.329 1.00 0.00 6 LEU A C 14
ATOM 12213 O O . LEU A 1 6 ? 11.431 1.694 -4.370 1.00 0.00 6 LEU A O 14
ATOM 12229 N N . ALA A 1 7 ? 9.741 0.627 -5.422 1.00 0.00 7 ALA A N 14
ATOM 12230 C CA . ALA A 1 7 ? 10.185 0.974 -6.776 1.00 0.00 7 ALA A CA 14
ATOM 12231 C C . ALA A 1 7 ? 10.815 2.355 -6.814 1.00 0.00 7 ALA A C 14
ATOM 12232 O O . ALA A 1 7 ? 12.038 2.498 -6.843 1.00 0.00 7 ALA A O 14
ATOM 12239 N N . SER A 1 8 ? 9.967 3.366 -6.795 1.00 0.00 8 SER A N 14
ATOM 12240 C CA . SER A 1 8 ? 10.425 4.742 -6.807 1.00 0.00 8 SER A CA 14
ATOM 12241 C C . SER A 1 8 ? 11.246 5.016 -5.550 1.00 0.00 8 SER A C 14
ATOM 12242 O O . SER A 1 8 ? 11.784 4.090 -4.942 1.00 0.00 8 SER A O 14
ATOM 12250 N N . ASN A 1 9 ? 11.340 6.276 -5.155 1.00 0.00 9 ASN A N 14
ATOM 12251 C CA . ASN A 1 9 ? 12.096 6.638 -3.962 1.00 0.00 9 ASN A CA 14
ATOM 12252 C C . ASN A 1 9 ? 11.241 6.465 -2.712 1.00 0.00 9 ASN A C 14
ATOM 12253 O O . ASN A 1 9 ? 10.759 7.440 -2.136 1.00 0.00 9 ASN A O 14
ATOM 12264 N N . GLY A 1 10 ? 11.051 5.214 -2.303 1.00 0.00 10 GLY A N 14
ATOM 12265 C CA . GLY A 1 10 ? 10.245 4.932 -1.130 1.00 0.00 10 GLY A CA 14
ATOM 12266 C C . GLY A 1 10 ? 8.764 5.049 -1.420 1.00 0.00 10 GLY A C 14
ATOM 12267 O O . GLY A 1 10 ? 8.026 5.697 -0.678 1.00 0.00 10 GLY A O 14
ATOM 12271 N N . CYS A 1 11 ? 8.331 4.432 -2.516 1.00 0.00 11 CYS A N 14
ATOM 12272 C CA . CYS A 1 11 ? 6.929 4.483 -2.916 1.00 0.00 11 CYS A CA 14
ATOM 12273 C C . CYS A 1 11 ? 6.521 3.209 -3.659 1.00 0.00 11 CYS A C 14
ATOM 12274 O O . CYS A 1 11 ? 7.262 2.712 -4.508 1.00 0.00 11 CYS A O 14
ATOM 12281 N N . LYS A 1 12 ? 5.334 2.691 -3.341 1.00 0.00 12 LYS A N 14
ATOM 12282 C CA . LYS A 1 12 ? 4.825 1.482 -3.987 1.00 0.00 12 LYS A CA 14
ATOM 12283 C C . LYS A 1 12 ? 3.507 1.768 -4.714 1.00 0.00 12 LYS A C 14
ATOM 12284 O O . LYS A 1 12 ? 3.505 2.104 -5.898 1.00 0.00 12 LYS A O 14
ATOM 12303 N N . PHE A 1 13 ? 2.390 1.638 -3.999 1.00 0.00 13 PHE A N 14
ATOM 12304 C CA . PHE A 1 13 ? 1.074 1.887 -4.573 1.00 0.00 13 PHE A CA 14
ATOM 12305 C C . PHE A 1 13 ? 0.411 3.079 -3.879 1.00 0.00 13 PHE A C 14
ATOM 12306 O O . PHE A 1 13 ? 1.093 4.026 -3.489 1.00 0.00 13 PHE A O 14
ATOM 12323 N N . GLY A 1 14 ? -0.912 3.033 -3.728 1.00 0.00 14 GLY A N 14
ATOM 12324 C CA . GLY A 1 14 ? -1.626 4.121 -3.079 1.00 0.00 14 GLY A CA 14
ATOM 12325 C C . GLY A 1 14 ? -1.128 4.391 -1.670 1.00 0.00 14 GLY A C 14
ATOM 12326 O O . GLY A 1 14 ? 0.063 4.263 -1.388 1.00 0.00 14 GLY A O 14
ATOM 12330 N N . CYS A 1 15 ? -2.039 4.771 -0.778 1.00 0.00 15 CYS A N 14
ATOM 12331 C CA . CYS A 1 15 ? -1.673 5.061 0.606 1.00 0.00 15 CYS A CA 14
ATOM 12332 C C . CYS A 1 15 ? -0.823 6.340 0.673 1.00 0.00 15 CYS A C 14
ATOM 12333 O O . CYS A 1 15 ? -1.215 7.363 0.115 1.00 0.00 15 CYS A O 14
ATOM 12340 N N . SER A 1 16 ? 0.324 6.295 1.358 1.00 0.00 16 SER A N 14
ATOM 12341 C CA . SER A 1 16 ? 1.185 7.474 1.478 1.00 0.00 16 SER A CA 14
ATOM 12342 C C . SER A 1 16 ? 0.504 8.519 2.359 1.00 0.00 16 SER A C 14
ATOM 12343 O O . SER A 1 16 ? -0.246 8.160 3.266 1.00 0.00 16 SER A O 14
ATOM 12351 N N . GLY A 1 17 ? 0.757 9.807 2.092 1.00 0.00 17 GLY A N 14
ATOM 12352 C CA . GLY A 1 17 ? 0.147 10.874 2.878 1.00 0.00 17 GLY A CA 14
ATOM 12353 C C . GLY A 1 17 ? -1.197 10.477 3.459 1.00 0.00 17 GLY A C 14
ATOM 12354 O O . GLY A 1 17 ? -2.090 10.040 2.734 1.00 0.00 17 GLY A O 14
ATOM 12358 N N . LEU A 1 18 ? -1.332 10.609 4.775 1.00 0.00 18 LEU A N 14
ATOM 12359 C CA . LEU A 1 18 ? -2.566 10.239 5.462 1.00 0.00 18 LEU A CA 14
ATOM 12360 C C . LEU A 1 18 ? -3.792 10.815 4.758 1.00 0.00 18 LEU A C 14
ATOM 12361 O O . LEU A 1 18 ? -4.188 11.955 5.000 1.00 0.00 18 LEU A O 14
ATOM 12377 N N . GLY A 1 19 ? -4.386 10.007 3.883 1.00 0.00 19 GLY A N 14
ATOM 12378 C CA . GLY A 1 19 ? -5.561 10.431 3.144 1.00 0.00 19 GLY A CA 14
ATOM 12379 C C . GLY A 1 19 ? -6.110 9.326 2.261 1.00 0.00 19 GLY A C 14
ATOM 12380 O O . GLY A 1 19 ? -5.350 8.529 1.712 1.00 0.00 19 GLY A O 14
ATOM 12384 N N . GLU A 1 20 ? -7.432 9.276 2.128 1.00 0.00 20 GLU A N 14
ATOM 12385 C CA . GLU A 1 20 ? -8.083 8.255 1.309 1.00 0.00 20 GLU A CA 14
ATOM 12386 C C . GLU A 1 20 ? -8.118 8.644 -0.171 1.00 0.00 20 GLU A C 14
ATOM 12387 O O . GLU A 1 20 ? -8.968 8.165 -0.921 1.00 0.00 20 GLU A O 14
ATOM 12399 N N . ASN A 1 21 ? -7.200 9.512 -0.587 1.00 0.00 21 ASN A N 14
ATOM 12400 C CA . ASN A 1 21 ? -7.144 9.954 -1.979 1.00 0.00 21 ASN A CA 14
ATOM 12401 C C . ASN A 1 21 ? -6.414 8.946 -2.868 1.00 0.00 21 ASN A C 14
ATOM 12402 O O . ASN A 1 21 ? -6.222 9.188 -4.060 1.00 0.00 21 ASN A O 14
ATOM 12413 N N . ASN A 1 22 ? -6.013 7.818 -2.291 1.00 0.00 22 ASN A N 14
ATOM 12414 C CA . ASN A 1 22 ? -5.308 6.782 -3.043 1.00 0.00 22 ASN A CA 14
ATOM 12415 C C . ASN A 1 22 ? -5.725 5.390 -2.569 1.00 0.00 22 ASN A C 14
ATOM 12416 O O . ASN A 1 22 ? -4.891 4.596 -2.131 1.00 0.00 22 ASN A O 14
ATOM 12427 N N . PRO A 1 23 ? -7.031 5.076 -2.650 1.00 0.00 23 PRO A N 14
ATOM 12428 C CA . PRO A 1 23 ? -7.560 3.779 -2.228 1.00 0.00 23 PRO A CA 14
ATOM 12429 C C . PRO A 1 23 ? -7.326 2.680 -3.262 1.00 0.00 23 PRO A C 14
ATOM 12430 O O . PRO A 1 23 ? -7.697 1.526 -3.048 1.00 0.00 23 PRO A O 14
ATOM 12441 N N . THR A 1 24 ? -6.712 3.043 -4.385 1.00 0.00 24 THR A N 14
ATOM 12442 C CA . THR A 1 24 ? -6.435 2.084 -5.449 1.00 0.00 24 THR A CA 14
ATOM 12443 C C . THR A 1 24 ? -5.558 0.942 -4.941 1.00 0.00 24 THR A C 14
ATOM 12444 O O . THR A 1 24 ? -5.674 -0.193 -5.403 1.00 0.00 24 THR A O 14
ATOM 12455 N N . CYS A 1 25 ? -4.680 1.251 -3.993 1.00 0.00 25 CYS A N 14
ATOM 12456 C CA . CYS A 1 25 ? -3.783 0.250 -3.428 1.00 0.00 25 CYS A CA 14
ATOM 12457 C C . CYS A 1 25 ? -4.572 -0.886 -2.778 1.00 0.00 25 CYS A C 14
ATOM 12458 O O . CYS A 1 25 ? -4.165 -2.046 -2.831 1.00 0.00 25 CYS A O 14
ATOM 12465 N N . ASN A 1 26 ? -5.702 -0.542 -2.169 1.00 0.00 26 ASN A N 14
ATOM 12466 C CA . ASN A 1 26 ? -6.548 -1.531 -1.511 1.00 0.00 26 ASN A CA 14
ATOM 12467 C C . ASN A 1 26 ? -6.921 -2.652 -2.476 1.00 0.00 26 ASN A C 14
ATOM 12468 O O . ASN A 1 26 ? -6.763 -3.832 -2.165 1.00 0.00 26 ASN A O 14
ATOM 12479 N N . HIS A 1 27 ? -7.413 -2.273 -3.651 1.00 0.00 27 HIS A N 14
ATOM 12480 C CA . HIS A 1 27 ? -7.803 -3.244 -4.665 1.00 0.00 27 HIS A CA 14
ATOM 12481 C C . HIS A 1 27 ? -6.572 -3.898 -5.286 1.00 0.00 27 HIS A C 14
ATOM 12482 O O . HIS A 1 27 ? -6.509 -5.119 -5.423 1.00 0.00 27 HIS A O 14
ATOM 12497 N N . VAL A 1 28 ? -5.595 -3.074 -5.657 1.00 0.00 28 VAL A N 14
ATOM 12498 C CA . VAL A 1 28 ? -4.361 -3.565 -6.263 1.00 0.00 28 VAL A CA 14
ATOM 12499 C C . VAL A 1 28 ? -3.717 -4.649 -5.403 1.00 0.00 28 VAL A C 14
ATOM 12500 O O . VAL A 1 28 ? -3.279 -5.681 -5.911 1.00 0.00 28 VAL A O 14
ATOM 12513 N N . CYS A 1 29 ? -3.664 -4.408 -4.097 1.00 0.00 29 CYS A N 14
ATOM 12514 C CA . CYS A 1 29 ? -3.077 -5.364 -3.169 1.00 0.00 29 CYS A CA 14
ATOM 12515 C C . CYS A 1 29 ? -3.913 -6.638 -3.104 1.00 0.00 29 CYS A C 14
ATOM 12516 O O . CYS A 1 29 ? -3.382 -7.745 -3.156 1.00 0.00 29 CYS A O 14
ATOM 12523 N N . GLU A 1 30 ? -5.227 -6.470 -2.987 1.00 0.00 30 GLU A N 14
ATOM 12524 C CA . GLU A 1 30 ? -6.143 -7.604 -2.909 1.00 0.00 30 GLU A CA 14
ATOM 12525 C C . GLU A 1 30 ? -6.404 -8.223 -4.284 1.00 0.00 30 GLU A C 14
ATOM 12526 O O . GLU A 1 30 ? -7.194 -9.158 -4.406 1.00 0.00 30 GLU A O 14
ATOM 12538 N N . LYS A 1 31 ? -5.750 -7.700 -5.319 1.00 0.00 31 LYS A N 14
ATOM 12539 C CA . LYS A 1 31 ? -5.937 -8.214 -6.671 1.00 0.00 31 LYS A CA 14
ATOM 12540 C C . LYS A 1 31 ? -4.838 -9.203 -7.050 1.00 0.00 31 LYS A C 14
ATOM 12541 O O . LYS A 1 31 ? -5.114 -10.360 -7.365 1.00 0.00 31 LYS A O 14
ATOM 12560 N N . LYS A 1 32 ? -3.592 -8.736 -7.035 1.00 0.00 32 LYS A N 14
ATOM 12561 C CA . LYS A 1 32 ? -2.458 -9.581 -7.399 1.00 0.00 32 LYS A CA 14
ATOM 12562 C C . LYS A 1 32 ? -1.640 -9.987 -6.179 1.00 0.00 32 LYS A C 14
ATOM 12563 O O . LYS A 1 32 ? -1.069 -11.078 -6.142 1.00 0.00 32 LYS A O 14
ATOM 12582 N N . ALA A 1 33 ? -1.584 -9.114 -5.183 1.00 0.00 33 ALA A N 14
ATOM 12583 C CA . ALA A 1 33 ? -0.833 -9.401 -3.968 1.00 0.00 33 ALA A CA 14
ATOM 12584 C C . ALA A 1 33 ? -1.764 -9.919 -2.879 1.00 0.00 33 ALA A C 14
ATOM 12585 O O . ALA A 1 33 ? -1.390 -9.997 -1.708 1.00 0.00 33 ALA A O 14
ATOM 12592 N N . GLY A 1 34 ? -2.979 -10.281 -3.283 1.00 0.00 34 GLY A N 14
ATOM 12593 C CA . GLY A 1 34 ? -3.959 -10.798 -2.354 1.00 0.00 34 GLY A CA 14
ATOM 12594 C C . GLY A 1 34 ? -4.166 -9.898 -1.150 1.00 0.00 34 GLY A C 14
ATOM 12595 O O . GLY A 1 34 ? -3.463 -8.903 -0.979 1.00 0.00 34 GLY A O 14
ATOM 12599 N N . SER A 1 35 ? -5.137 -10.250 -0.313 1.00 0.00 35 SER A N 14
ATOM 12600 C CA . SER A 1 35 ? -5.437 -9.468 0.880 1.00 0.00 35 SER A CA 14
ATOM 12601 C C . SER A 1 35 ? -4.921 -10.170 2.133 1.00 0.00 35 SER A C 14
ATOM 12602 O O . SER A 1 35 ? -5.688 -10.783 2.874 1.00 0.00 35 SER A O 14
ATOM 12610 N N . ASP A 1 36 ? -3.615 -10.075 2.361 1.00 0.00 36 ASP A N 14
ATOM 12611 C CA . ASP A 1 36 ? -2.994 -10.702 3.523 1.00 0.00 36 ASP A CA 14
ATOM 12612 C C . ASP A 1 36 ? -2.050 -9.733 4.228 1.00 0.00 36 ASP A C 14
ATOM 12613 O O . ASP A 1 36 ? -2.369 -9.206 5.294 1.00 0.00 36 ASP A O 14
ATOM 12622 N N . TYR A 1 37 ? -0.886 -9.505 3.629 1.00 0.00 37 TYR A N 14
ATOM 12623 C CA . TYR A 1 37 ? 0.105 -8.602 4.204 1.00 0.00 37 TYR A CA 14
ATOM 12624 C C . TYR A 1 37 ? 0.160 -7.285 3.435 1.00 0.00 37 TYR A C 14
ATOM 12625 O O . TYR A 1 37 ? 0.616 -7.238 2.289 1.00 0.00 37 TYR A O 14
ATOM 12643 N N . GLY A 1 38 ? -0.308 -6.218 4.079 1.00 0.00 38 GLY A N 14
ATOM 12644 C CA . GLY A 1 38 ? -0.309 -4.910 3.453 1.00 0.00 38 GLY A CA 14
ATOM 12645 C C . GLY A 1 38 ? 0.074 -3.804 4.418 1.00 0.00 38 GLY A C 14
ATOM 12646 O O . GLY A 1 38 ? -0.706 -3.442 5.299 1.00 0.00 38 GLY A O 14
ATOM 12650 N N . TYR A 1 39 ? 1.277 -3.265 4.248 1.00 0.00 39 TYR A N 14
ATOM 12651 C CA . TYR A 1 39 ? 1.766 -2.190 5.107 1.00 0.00 39 TYR A CA 14
ATOM 12652 C C . TYR A 1 39 ? 1.349 -0.831 4.545 1.00 0.00 39 TYR A C 14
ATOM 12653 O O . TYR A 1 39 ? 1.665 -0.497 3.405 1.00 0.00 39 TYR A O 14
ATOM 12671 N N . CYS A 1 40 ? 0.628 -0.057 5.351 1.00 0.00 40 CYS A N 14
ATOM 12672 C CA . CYS A 1 40 ? 0.159 1.259 4.928 1.00 0.00 40 CYS A CA 14
ATOM 12673 C C . CYS A 1 40 ? 0.632 2.342 5.889 1.00 0.00 40 CYS A C 14
ATOM 12674 O O . CYS A 1 40 ? 0.541 2.192 7.107 1.00 0.00 40 CYS A O 14
ATOM 12681 N N . TYR A 1 41 ? 1.135 3.433 5.328 1.00 0.00 41 TYR A N 14
ATOM 12682 C CA . TYR A 1 41 ? 1.624 4.550 6.125 1.00 0.00 41 TYR A CA 14
ATOM 12683 C C . TYR A 1 41 ? 1.540 5.849 5.332 1.00 0.00 41 TYR A C 14
ATOM 12684 O O . TYR A 1 41 ? 0.965 5.886 4.243 1.00 0.00 41 TYR A O 14
ATOM 12702 N N . ALA A 1 42 ? 2.125 6.909 5.876 1.00 0.00 42 ALA A N 14
ATOM 12703 C CA . ALA A 1 42 ? 2.124 8.206 5.211 1.00 0.00 42 ALA A CA 14
ATOM 12704 C C . ALA A 1 42 ? 3.024 8.191 3.974 1.00 0.00 42 ALA A C 14
ATOM 12705 O O . ALA A 1 42 ? 3.047 9.150 3.201 1.00 0.00 42 ALA A O 14
ATOM 12712 N N . TRP A 1 43 ? 3.777 7.107 3.805 1.00 0.00 43 TRP A N 14
ATOM 12713 C CA . TRP A 1 43 ? 4.696 6.974 2.678 1.00 0.00 43 TRP A CA 14
ATOM 12714 C C . TRP A 1 43 ? 4.022 6.384 1.446 1.00 0.00 43 TRP A C 14
ATOM 12715 O O . TRP A 1 43 ? 3.987 7.013 0.389 1.00 0.00 43 TRP A O 14
ATOM 12736 N N . THR A 1 44 ? 3.502 5.169 1.579 1.00 0.00 44 THR A N 14
ATOM 12737 C CA . THR A 1 44 ? 2.844 4.503 0.461 1.00 0.00 44 THR A CA 14
ATOM 12738 C C . THR A 1 44 ? 2.238 3.172 0.892 1.00 0.00 44 THR A C 14
ATOM 12739 O O . THR A 1 44 ? 2.353 2.770 2.050 1.00 0.00 44 THR A O 14
ATOM 12750 N N . CYS A 1 45 ? 1.577 2.501 -0.047 1.00 0.00 45 CYS A N 14
ATOM 12751 C CA . CYS A 1 45 ? 0.932 1.225 0.237 1.00 0.00 45 CYS A CA 14
ATOM 12752 C C . CYS A 1 45 ? 1.850 0.047 -0.061 1.00 0.00 45 CYS A C 14
ATOM 12753 O O . CYS A 1 45 ? 1.970 -0.388 -1.206 1.00 0.00 45 CYS A O 14
ATOM 12760 N N . TYR A 1 46 ? 2.471 -0.483 0.984 1.00 0.00 46 TYR A N 14
ATOM 12761 C CA . TYR A 1 46 ? 3.350 -1.633 0.850 1.00 0.00 46 TYR A CA 14
ATOM 12762 C C . TYR A 1 46 ? 2.519 -2.907 0.914 1.00 0.00 46 TYR A C 14
ATOM 12763 O O . TYR A 1 46 ? 1.379 -2.881 1.379 1.00 0.00 46 TYR A O 14
ATOM 12781 N N . CYS A 1 47 ? 3.066 -4.014 0.435 1.00 0.00 47 CYS A N 14
ATOM 12782 C CA . CYS A 1 47 ? 2.324 -5.267 0.438 1.00 0.00 47 CYS A CA 14
ATOM 12783 C C . CYS A 1 47 ? 3.249 -6.478 0.366 1.00 0.00 47 CYS A C 14
ATOM 12784 O O . CYS A 1 47 ? 4.471 -6.345 0.409 1.00 0.00 47 CYS A O 14
ATOM 12791 N N . GLU A 1 48 ? 2.648 -7.659 0.259 1.00 0.00 48 GLU A N 14
ATOM 12792 C CA . GLU A 1 48 ? 3.407 -8.903 0.175 1.00 0.00 48 GLU A CA 14
ATOM 12793 C C . GLU A 1 48 ? 3.166 -9.588 -1.169 1.00 0.00 48 GLU A C 14
ATOM 12794 O O . GLU A 1 48 ? 2.072 -9.508 -1.728 1.00 0.00 48 GLU A O 14
ATOM 12806 N N . HIS A 1 49 ? 4.192 -10.259 -1.684 1.00 0.00 49 HIS A N 14
ATOM 12807 C CA . HIS A 1 49 ? 4.089 -10.955 -2.963 1.00 0.00 49 HIS A CA 14
ATOM 12808 C C . HIS A 1 49 ? 3.687 -9.989 -4.075 1.00 0.00 49 HIS A C 14
ATOM 12809 O O . HIS A 1 49 ? 2.755 -10.252 -4.834 1.00 0.00 49 HIS A O 14
ATOM 12824 N N . VAL A 1 50 ? 4.392 -8.865 -4.157 1.00 0.00 50 VAL A N 14
ATOM 12825 C CA . VAL A 1 50 ? 4.102 -7.854 -5.172 1.00 0.00 50 VAL A CA 14
ATOM 12826 C C . VAL A 1 50 ? 5.350 -7.478 -5.976 1.00 0.00 50 VAL A C 14
ATOM 12827 O O . VAL A 1 50 ? 5.251 -6.795 -6.995 1.00 0.00 50 VAL A O 14
ATOM 12840 N N . ALA A 1 51 ? 6.519 -7.919 -5.519 1.00 0.00 51 ALA A N 14
ATOM 12841 C CA . ALA A 1 51 ? 7.767 -7.614 -6.210 1.00 0.00 51 ALA A CA 14
ATOM 12842 C C . ALA A 1 51 ? 7.779 -8.219 -7.607 1.00 0.00 51 ALA A C 14
ATOM 12843 O O . ALA A 1 51 ? 7.765 -7.500 -8.606 1.00 0.00 51 ALA A O 14
ATOM 12850 N N . GLU A 1 52 ? 7.801 -9.543 -7.668 1.00 0.00 52 GLU A N 14
ATOM 12851 C CA . GLU A 1 52 ? 7.808 -10.251 -8.944 1.00 0.00 52 GLU A CA 14
ATOM 12852 C C . GLU A 1 52 ? 6.392 -10.425 -9.492 1.00 0.00 52 GLU A C 14
ATOM 12853 O O . GLU A 1 52 ? 6.120 -11.357 -10.248 1.00 0.00 52 GLU A O 14
ATOM 12865 N N . GLY A 1 53 ? 5.500 -9.522 -9.106 1.00 0.00 53 GLY A N 14
ATOM 12866 C CA . GLY A 1 53 ? 4.125 -9.591 -9.566 1.00 0.00 53 GLY A CA 14
ATOM 12867 C C . GLY A 1 53 ? 3.698 -8.337 -10.308 1.00 0.00 53 GLY A C 14
ATOM 12868 O O . GLY A 1 53 ? 3.539 -8.354 -11.528 1.00 0.00 53 GLY A O 14
ATOM 12872 N N . THR A 1 54 ? 3.508 -7.247 -9.568 1.00 0.00 54 THR A N 14
ATOM 12873 C CA . THR A 1 54 ? 3.094 -5.981 -10.162 1.00 0.00 54 THR A CA 14
ATOM 12874 C C . THR A 1 54 ? 4.301 -5.175 -10.632 1.00 0.00 54 THR A C 14
ATOM 12875 O O . THR A 1 54 ? 5.440 -5.475 -10.272 1.00 0.00 54 THR A O 14
ATOM 12886 N N . VAL A 1 55 ? 4.043 -4.149 -11.437 1.00 0.00 55 VAL A N 14
ATOM 12887 C CA . VAL A 1 55 ? 5.105 -3.296 -11.955 1.00 0.00 55 VAL A CA 14
ATOM 12888 C C . VAL A 1 55 ? 5.091 -1.929 -11.276 1.00 0.00 55 VAL A C 14
ATOM 12889 O O . VAL A 1 55 ? 5.101 -0.891 -11.939 1.00 0.00 55 VAL A O 14
ATOM 12902 N N . LEU A 1 56 ? 5.067 -1.937 -9.945 1.00 0.00 56 LEU A N 14
ATOM 12903 C CA . LEU A 1 56 ? 5.052 -0.700 -9.166 1.00 0.00 56 LEU A CA 14
ATOM 12904 C C . LEU A 1 56 ? 6.092 0.293 -9.679 1.00 0.00 56 LEU A C 14
ATOM 12905 O O . LEU A 1 56 ? 7.230 -0.076 -9.964 1.00 0.00 56 LEU A O 14
ATOM 12921 N N . TRP A 1 57 ? 5.691 1.556 -9.791 1.00 0.00 57 TRP A N 14
ATOM 12922 C CA . TRP A 1 57 ? 6.589 2.600 -10.269 1.00 0.00 57 TRP A CA 14
ATOM 12923 C C . TRP A 1 57 ? 6.035 3.988 -9.959 1.00 0.00 57 TRP A C 14
ATOM 12924 O O . TRP A 1 57 ? 6.723 4.819 -9.365 1.00 0.00 57 TRP A O 14
ATOM 12945 N N . GLY A 1 58 ? 4.795 4.239 -10.370 1.00 0.00 58 GLY A N 14
ATOM 12946 C CA . GLY A 1 58 ? 4.190 5.535 -10.125 1.00 0.00 58 GLY A CA 14
ATOM 12947 C C . GLY A 1 58 ? 2.683 5.467 -9.945 1.00 0.00 58 GLY A C 14
ATOM 12948 O O . GLY A 1 58 ? 1.928 5.917 -10.808 1.00 0.00 58 GLY A O 14
ATOM 12952 N N . ASP A 1 59 ? 2.244 4.911 -8.820 1.00 0.00 59 ASP A N 14
ATOM 12953 C CA . ASP A 1 59 ? 0.817 4.795 -8.528 1.00 0.00 59 ASP A CA 14
ATOM 12954 C C . ASP A 1 59 ? 0.232 6.161 -8.160 1.00 0.00 59 ASP A C 14
ATOM 12955 O O . ASP A 1 59 ? 0.813 7.197 -8.482 1.00 0.00 59 ASP A O 14
ATOM 12964 N N . SER A 1 60 ? -0.917 6.161 -7.484 1.00 0.00 60 SER A N 14
ATOM 12965 C CA . SER A 1 60 ? -1.560 7.407 -7.083 1.00 0.00 60 SER A CA 14
ATOM 12966 C C . SER A 1 60 ? -0.812 8.049 -5.920 1.00 0.00 60 SER A C 14
ATOM 12967 O O . SER A 1 60 ? -0.307 9.166 -6.032 1.00 0.00 60 SER A O 14
ATOM 12975 N N . GLY A 1 61 ? -0.738 7.329 -4.806 1.00 0.00 61 GLY A N 14
ATOM 12976 C CA . GLY A 1 61 ? -0.041 7.837 -3.638 1.00 0.00 61 GLY A CA 14
ATOM 12977 C C . GLY A 1 61 ? 1.463 7.820 -3.817 1.00 0.00 61 GLY A C 14
ATOM 12978 O O . GLY A 1 61 ? 2.180 8.598 -3.189 1.00 0.00 61 GLY A O 14
ATOM 12982 N N . THR A 1 62 ? 1.941 6.928 -4.681 1.00 0.00 62 THR A N 14
ATOM 12983 C CA . THR A 1 62 ? 3.370 6.813 -4.946 1.00 0.00 62 THR A CA 14
ATOM 12984 C C . THR A 1 62 ? 3.918 8.103 -5.559 1.00 0.00 62 THR A C 14
ATOM 12985 O O . THR A 1 62 ? 5.128 8.328 -5.561 1.00 0.00 62 THR A O 14
ATOM 12996 N N . GLY A 1 63 ? 3.026 8.950 -6.076 1.00 0.00 63 GLY A N 14
ATOM 12997 C CA . GLY A 1 63 ? 3.455 10.203 -6.675 1.00 0.00 63 GLY A CA 14
ATOM 12998 C C . GLY A 1 63 ? 4.446 10.943 -5.795 1.00 0.00 63 GLY A C 14
ATOM 12999 O O . GLY A 1 63 ? 5.655 10.859 -6.014 1.00 0.00 63 GLY A O 14
ATOM 13003 N N . PRO A 1 64 ? 3.964 11.666 -4.772 1.00 0.00 64 PRO A N 14
ATOM 13004 C CA . PRO A 1 64 ? 4.835 12.398 -3.855 1.00 0.00 64 PRO A CA 14
ATOM 13005 C C . PRO A 1 64 ? 5.604 11.449 -2.943 1.00 0.00 64 PRO A C 14
ATOM 13006 O O . PRO A 1 64 ? 6.831 11.517 -2.856 1.00 0.00 64 PRO A O 14
ATOM 13017 N N . CYS A 1 65 ? 4.868 10.556 -2.277 1.00 0.00 65 CYS A N 14
ATOM 13018 C CA . CYS A 1 65 ? 5.454 9.564 -1.372 1.00 0.00 65 CYS A CA 14
ATOM 13019 C C . CYS A 1 65 ? 6.612 10.150 -0.561 1.00 0.00 65 CYS A C 14
ATOM 13020 O O . CYS A 1 65 ? 6.755 11.369 -0.458 1.00 0.00 65 CYS A O 14
ATOM 13027 N N . ARG A 1 66 ? 7.433 9.278 0.019 1.00 0.00 66 ARG A N 14
ATOM 13028 C CA . ARG A 1 66 ? 8.569 9.722 0.818 1.00 0.00 66 ARG A CA 14
ATOM 13029 C C . ARG A 1 66 ? 9.666 10.298 -0.072 1.00 0.00 66 ARG A C 14
ATOM 13030 O O . ARG A 1 66 ? 9.508 10.387 -1.290 1.00 0.00 66 ARG A O 14
ATOM 13051 N N . SER A 1 67 ? 10.778 10.689 0.543 1.00 0.00 67 SER A N 14
ATOM 13052 C CA . SER A 1 67 ? 11.899 11.257 -0.196 1.00 0.00 67 SER A CA 14
ATOM 13053 C C . SER A 1 67 ? 13.227 10.742 0.350 1.00 0.00 67 SER A C 14
ATOM 13054 O O . SER A 1 67 ? 13.460 10.881 1.569 1.00 0.00 67 SER A O 14
ATOM 13063 N N . ARG A 1 1 ? 6.266 -11.955 -2.725 1.00 0.00 1 ARG A N 15
ATOM 13064 C CA . ARG A 1 1 ? 7.249 -11.287 -1.834 1.00 0.00 1 ARG A CA 15
ATOM 13065 C C . ARG A 1 1 ? 6.603 -10.145 -1.056 1.00 0.00 1 ARG A C 15
ATOM 13066 O O . ARG A 1 1 ? 5.990 -9.251 -1.640 1.00 0.00 1 ARG A O 15
ATOM 13089 N N . ASP A 1 2 ? 6.744 -10.179 0.265 1.00 0.00 2 ASP A N 15
ATOM 13090 C CA . ASP A 1 2 ? 6.176 -9.147 1.125 1.00 0.00 2 ASP A CA 15
ATOM 13091 C C . ASP A 1 2 ? 7.143 -7.979 1.280 1.00 0.00 2 ASP A C 15
ATOM 13092 O O . ASP A 1 2 ? 7.945 -7.946 2.214 1.00 0.00 2 ASP A O 15
ATOM 13101 N N . GLY A 1 3 ? 7.068 -7.023 0.359 1.00 0.00 3 GLY A N 15
ATOM 13102 C CA . GLY A 1 3 ? 7.950 -5.873 0.419 1.00 0.00 3 GLY A CA 15
ATOM 13103 C C . GLY A 1 3 ? 7.373 -4.649 -0.262 1.00 0.00 3 GLY A C 15
ATOM 13104 O O . GLY A 1 3 ? 6.184 -4.607 -0.585 1.00 0.00 3 GLY A O 15
ATOM 13108 N N . TYR A 1 4 ? 8.226 -3.655 -0.487 1.00 0.00 4 TYR A N 15
ATOM 13109 C CA . TYR A 1 4 ? 7.811 -2.423 -1.146 1.00 0.00 4 TYR A CA 15
ATOM 13110 C C . TYR A 1 4 ? 8.996 -1.748 -1.837 1.00 0.00 4 TYR A C 15
ATOM 13111 O O . TYR A 1 4 ? 9.454 -0.685 -1.418 1.00 0.00 4 TYR A O 15
ATOM 13129 N N . PRO A 1 5 ? 9.508 -2.357 -2.924 1.00 0.00 5 PRO A N 15
ATOM 13130 C CA . PRO A 1 5 ? 10.636 -1.819 -3.684 1.00 0.00 5 PRO A CA 15
ATOM 13131 C C . PRO A 1 5 ? 10.554 -0.302 -3.868 1.00 0.00 5 PRO A C 15
ATOM 13132 O O . PRO A 1 5 ? 11.567 0.359 -4.091 1.00 0.00 5 PRO A O 15
ATOM 13143 N N . LEU A 1 6 ? 9.340 0.242 -3.770 1.00 0.00 6 LEU A N 15
ATOM 13144 C CA . LEU A 1 6 ? 9.111 1.676 -3.915 1.00 0.00 6 LEU A CA 15
ATOM 13145 C C . LEU A 1 6 ? 9.822 2.234 -5.150 1.00 0.00 6 LEU A C 15
ATOM 13146 O O . LEU A 1 6 ? 10.838 2.919 -5.044 1.00 0.00 6 LEU A O 15
ATOM 13162 N N . ALA A 1 7 ? 9.257 1.930 -6.322 1.00 0.00 7 ALA A N 15
ATOM 13163 C CA . ALA A 1 7 ? 9.794 2.384 -7.605 1.00 0.00 7 ALA A CA 15
ATOM 13164 C C . ALA A 1 7 ? 10.435 3.757 -7.498 1.00 0.00 7 ALA A C 15
ATOM 13165 O O . ALA A 1 7 ? 11.659 3.888 -7.458 1.00 0.00 7 ALA A O 15
ATOM 13172 N N . SER A 1 8 ? 9.593 4.773 -7.447 1.00 0.00 8 SER A N 15
ATOM 13173 C CA . SER A 1 8 ? 10.055 6.145 -7.336 1.00 0.00 8 SER A CA 15
ATOM 13174 C C . SER A 1 8 ? 10.862 6.326 -6.048 1.00 0.00 8 SER A C 15
ATOM 13175 O O . SER A 1 8 ? 11.474 5.379 -5.557 1.00 0.00 8 SER A O 15
ATOM 13183 N N . ASN A 1 9 ? 10.871 7.537 -5.506 1.00 0.00 9 ASN A N 15
ATOM 13184 C CA . ASN A 1 9 ? 11.619 7.809 -4.284 1.00 0.00 9 ASN A CA 15
ATOM 13185 C C . ASN A 1 9 ? 10.779 7.561 -3.031 1.00 0.00 9 ASN A C 15
ATOM 13186 O O . ASN A 1 9 ? 10.967 8.226 -2.012 1.00 0.00 9 ASN A O 15
ATOM 13197 N N . GLY A 1 10 ? 9.868 6.591 -3.098 1.00 0.00 10 GLY A N 15
ATOM 13198 C CA . GLY A 1 10 ? 9.045 6.280 -1.943 1.00 0.00 10 GLY A CA 15
ATOM 13199 C C . GLY A 1 10 ? 7.562 6.197 -2.257 1.00 0.00 10 GLY A C 15
ATOM 13200 O O . GLY A 1 10 ? 6.766 6.965 -1.715 1.00 0.00 10 GLY A O 15
ATOM 13204 N N . CYS A 1 11 ? 7.183 5.254 -3.114 1.00 0.00 11 CYS A N 15
ATOM 13205 C CA . CYS A 1 11 ? 5.779 5.070 -3.473 1.00 0.00 11 CYS A CA 15
ATOM 13206 C C . CYS A 1 11 ? 5.565 3.748 -4.206 1.00 0.00 11 CYS A C 15
ATOM 13207 O O . CYS A 1 11 ? 6.304 3.410 -5.131 1.00 0.00 11 CYS A O 15
ATOM 13214 N N . LYS A 1 12 ? 4.538 3.013 -3.795 1.00 0.00 12 LYS A N 15
ATOM 13215 C CA . LYS A 1 12 ? 4.206 1.734 -4.416 1.00 0.00 12 LYS A CA 15
ATOM 13216 C C . LYS A 1 12 ? 2.799 1.790 -5.002 1.00 0.00 12 LYS A C 15
ATOM 13217 O O . LYS A 1 12 ? 2.620 1.994 -6.203 1.00 0.00 12 LYS A O 15
ATOM 13236 N N . PHE A 1 13 ? 1.803 1.629 -4.138 1.00 0.00 13 PHE A N 15
ATOM 13237 C CA . PHE A 1 13 ? 0.408 1.681 -4.551 1.00 0.00 13 PHE A CA 15
ATOM 13238 C C . PHE A 1 13 ? -0.239 2.947 -3.992 1.00 0.00 13 PHE A C 15
ATOM 13239 O O . PHE A 1 13 ? 0.441 3.953 -3.789 1.00 0.00 13 PHE A O 15
ATOM 13256 N N . GLY A 1 14 ? -1.543 2.904 -3.737 1.00 0.00 14 GLY A N 15
ATOM 13257 C CA . GLY A 1 14 ? -2.217 4.067 -3.198 1.00 0.00 14 GLY A CA 15
ATOM 13258 C C . GLY A 1 14 ? -2.525 3.927 -1.722 1.00 0.00 14 GLY A C 15
ATOM 13259 O O . GLY A 1 14 ? -3.376 3.128 -1.330 1.00 0.00 14 GLY A O 15
ATOM 13263 N N . CYS A 1 15 ? -1.832 4.712 -0.904 1.00 0.00 15 CYS A N 15
ATOM 13264 C CA . CYS A 1 15 ? -2.029 4.683 0.542 1.00 0.00 15 CYS A CA 15
ATOM 13265 C C . CYS A 1 15 ? -1.065 5.632 1.244 1.00 0.00 15 CYS A C 15
ATOM 13266 O O . CYS A 1 15 ? -0.667 5.400 2.385 1.00 0.00 15 CYS A O 15
ATOM 13273 N N . SER A 1 16 ? -0.691 6.701 0.553 1.00 0.00 16 SER A N 15
ATOM 13274 C CA . SER A 1 16 ? 0.229 7.687 1.104 1.00 0.00 16 SER A CA 15
ATOM 13275 C C . SER A 1 16 ? -0.332 8.304 2.382 1.00 0.00 16 SER A C 15
ATOM 13276 O O . SER A 1 16 ? 0.418 8.759 3.244 1.00 0.00 16 SER A O 15
ATOM 13284 N N . GLY A 1 17 ? -1.656 8.318 2.495 1.00 0.00 17 GLY A N 15
ATOM 13285 C CA . GLY A 1 17 ? -2.294 8.885 3.669 1.00 0.00 17 GLY A CA 15
ATOM 13286 C C . GLY A 1 17 ? -2.752 10.311 3.442 1.00 0.00 17 GLY A C 15
ATOM 13287 O O . GLY A 1 17 ? -3.714 10.768 4.060 1.00 0.00 17 GLY A O 15
ATOM 13291 N N . LEU A 1 18 ? -2.061 11.014 2.550 1.00 0.00 18 LEU A N 15
ATOM 13292 C CA . LEU A 1 18 ? -2.398 12.398 2.237 1.00 0.00 18 LEU A CA 15
ATOM 13293 C C . LEU A 1 18 ? -3.602 12.468 1.302 1.00 0.00 18 LEU A C 15
ATOM 13294 O O . LEU A 1 18 ? -3.507 12.978 0.185 1.00 0.00 18 LEU A O 15
ATOM 13310 N N . GLY A 1 19 ? -4.736 11.953 1.767 1.00 0.00 19 GLY A N 15
ATOM 13311 C CA . GLY A 1 19 ? -5.944 11.966 0.962 1.00 0.00 19 GLY A CA 15
ATOM 13312 C C . GLY A 1 19 ? -6.433 10.571 0.624 1.00 0.00 19 GLY A C 15
ATOM 13313 O O . GLY A 1 19 ? -5.639 9.693 0.284 1.00 0.00 19 GLY A O 15
ATOM 13317 N N . GLU A 1 20 ? -7.744 10.366 0.716 1.00 0.00 20 GLU A N 15
ATOM 13318 C CA . GLU A 1 20 ? -8.343 9.068 0.418 1.00 0.00 20 GLU A CA 15
ATOM 13319 C C . GLU A 1 20 ? -8.588 8.889 -1.083 1.00 0.00 20 GLU A C 15
ATOM 13320 O O . GLU A 1 20 ? -9.377 8.034 -1.489 1.00 0.00 20 GLU A O 15
ATOM 13332 N N . ASN A 1 21 ? -7.917 9.694 -1.904 1.00 0.00 21 ASN A N 15
ATOM 13333 C CA . ASN A 1 21 ? -8.077 9.612 -3.353 1.00 0.00 21 ASN A CA 15
ATOM 13334 C C . ASN A 1 21 ? -7.227 8.492 -3.956 1.00 0.00 21 ASN A C 15
ATOM 13335 O O . ASN A 1 21 ? -7.154 8.353 -5.177 1.00 0.00 21 ASN A O 15
ATOM 13346 N N . ASN A 1 22 ? -6.585 7.698 -3.104 1.00 0.00 22 ASN A N 15
ATOM 13347 C CA . ASN A 1 22 ? -5.747 6.599 -3.575 1.00 0.00 22 ASN A CA 15
ATOM 13348 C C . ASN A 1 22 ? -5.907 5.358 -2.698 1.00 0.00 22 ASN A C 15
ATOM 13349 O O . ASN A 1 22 ? -4.927 4.827 -2.184 1.00 0.00 22 ASN A O 15
ATOM 13360 N N . PRO A 1 23 ? -7.146 4.872 -2.512 1.00 0.00 23 PRO A N 15
ATOM 13361 C CA . PRO A 1 23 ? -7.417 3.690 -1.699 1.00 0.00 23 PRO A CA 15
ATOM 13362 C C . PRO A 1 23 ? -7.393 2.402 -2.519 1.00 0.00 23 PRO A C 15
ATOM 13363 O O . PRO A 1 23 ? -8.071 1.430 -2.183 1.00 0.00 23 PRO A O 15
ATOM 13374 N N . THR A 1 24 ? -6.628 2.407 -3.606 1.00 0.00 24 THR A N 15
ATOM 13375 C CA . THR A 1 24 ? -6.538 1.246 -4.485 1.00 0.00 24 THR A CA 15
ATOM 13376 C C . THR A 1 24 ? -5.568 0.191 -3.951 1.00 0.00 24 THR A C 15
ATOM 13377 O O . THR A 1 24 ? -5.688 -0.987 -4.285 1.00 0.00 24 THR A O 15
ATOM 13388 N N . CYS A 1 25 ? -4.604 0.609 -3.132 1.00 0.00 25 CYS A N 15
ATOM 13389 C CA . CYS A 1 25 ? -3.619 -0.327 -2.581 1.00 0.00 25 CYS A CA 15
ATOM 13390 C C . CYS A 1 25 ? -4.291 -1.581 -2.028 1.00 0.00 25 CYS A C 15
ATOM 13391 O O . CYS A 1 25 ? -3.757 -2.684 -2.144 1.00 0.00 25 CYS A O 15
ATOM 13398 N N . ASN A 1 26 ? -5.464 -1.408 -1.428 1.00 0.00 26 ASN A N 15
ATOM 13399 C CA . ASN A 1 26 ? -6.202 -2.531 -0.863 1.00 0.00 26 ASN A CA 15
ATOM 13400 C C . ASN A 1 26 ? -6.653 -3.490 -1.960 1.00 0.00 26 ASN A C 15
ATOM 13401 O O . ASN A 1 26 ? -6.331 -4.679 -1.931 1.00 0.00 26 ASN A O 15
ATOM 13412 N N . HIS A 1 27 ? -7.398 -2.965 -2.927 1.00 0.00 27 HIS A N 15
ATOM 13413 C CA . HIS A 1 27 ? -7.894 -3.773 -4.034 1.00 0.00 27 HIS A CA 15
ATOM 13414 C C . HIS A 1 27 ? -6.744 -4.273 -4.904 1.00 0.00 27 HIS A C 15
ATOM 13415 O O . HIS A 1 27 ? -6.651 -5.463 -5.197 1.00 0.00 27 HIS A O 15
ATOM 13430 N N . VAL A 1 28 ? -5.871 -3.356 -5.315 1.00 0.00 28 VAL A N 15
ATOM 13431 C CA . VAL A 1 28 ? -4.727 -3.705 -6.155 1.00 0.00 28 VAL A CA 15
ATOM 13432 C C . VAL A 1 28 ? -3.983 -4.919 -5.604 1.00 0.00 28 VAL A C 15
ATOM 13433 O O . VAL A 1 28 ? -3.711 -5.874 -6.333 1.00 0.00 28 VAL A O 15
ATOM 13446 N N . CYS A 1 29 ? -3.661 -4.880 -4.314 1.00 0.00 29 CYS A N 15
ATOM 13447 C CA . CYS A 1 29 ? -2.953 -5.982 -3.671 1.00 0.00 29 CYS A CA 15
ATOM 13448 C C . CYS A 1 29 ? -3.723 -7.287 -3.835 1.00 0.00 29 CYS A C 15
ATOM 13449 O O . CYS A 1 29 ? -3.185 -8.281 -4.317 1.00 0.00 29 CYS A O 15
ATOM 13456 N N . GLU A 1 30 ? -4.990 -7.276 -3.440 1.00 0.00 30 GLU A N 15
ATOM 13457 C CA . GLU A 1 30 ? -5.831 -8.461 -3.556 1.00 0.00 30 GLU A CA 15
ATOM 13458 C C . GLU A 1 30 ? -6.328 -8.652 -4.991 1.00 0.00 30 GLU A C 15
ATOM 13459 O O . GLU A 1 30 ? -7.120 -9.554 -5.263 1.00 0.00 30 GLU A O 15
ATOM 13471 N N . LYS A 1 31 ? -5.869 -7.797 -5.905 1.00 0.00 31 LYS A N 15
ATOM 13472 C CA . LYS A 1 31 ? -6.280 -7.879 -7.301 1.00 0.00 31 LYS A CA 15
ATOM 13473 C C . LYS A 1 31 ? -5.386 -8.828 -8.094 1.00 0.00 31 LYS A C 15
ATOM 13474 O O . LYS A 1 31 ? -5.857 -9.839 -8.618 1.00 0.00 31 LYS A O 15
ATOM 13493 N N . LYS A 1 32 ? -4.099 -8.499 -8.194 1.00 0.00 32 LYS A N 15
ATOM 13494 C CA . LYS A 1 32 ? -3.168 -9.335 -8.947 1.00 0.00 32 LYS A CA 15
ATOM 13495 C C . LYS A 1 32 ? -2.014 -9.854 -8.089 1.00 0.00 32 LYS A C 15
ATOM 13496 O O . LYS A 1 32 ? -1.074 -10.453 -8.611 1.00 0.00 32 LYS A O 15
ATOM 13515 N N . ALA A 1 33 ? -2.083 -9.649 -6.780 1.00 0.00 33 ALA A N 15
ATOM 13516 C CA . ALA A 1 33 ? -1.030 -10.135 -5.897 1.00 0.00 33 ALA A CA 15
ATOM 13517 C C . ALA A 1 33 ? -1.438 -11.465 -5.273 1.00 0.00 33 ALA A C 15
ATOM 13518 O O . ALA A 1 33 ? -0.597 -12.217 -4.781 1.00 0.00 33 ALA A O 15
ATOM 13525 N N . GLY A 1 34 ? -2.735 -11.757 -5.312 1.00 0.00 34 GLY A N 15
ATOM 13526 C CA . GLY A 1 34 ? -3.231 -13.003 -4.765 1.00 0.00 34 GLY A CA 15
ATOM 13527 C C . GLY A 1 34 ? -3.403 -12.970 -3.257 1.00 0.00 34 GLY A C 15
ATOM 13528 O O . GLY A 1 34 ? -3.953 -13.903 -2.671 1.00 0.00 34 GLY A O 15
ATOM 13532 N N . SER A 1 35 ? -2.931 -11.900 -2.620 1.00 0.00 35 SER A N 15
ATOM 13533 C CA . SER A 1 35 ? -3.040 -11.766 -1.173 1.00 0.00 35 SER A CA 15
ATOM 13534 C C . SER A 1 35 ? -3.499 -10.364 -0.787 1.00 0.00 35 SER A C 15
ATOM 13535 O O . SER A 1 35 ? -3.741 -9.521 -1.651 1.00 0.00 35 SER A O 15
ATOM 13543 N N . ASP A 1 36 ? -3.613 -10.121 0.514 1.00 0.00 36 ASP A N 15
ATOM 13544 C CA . ASP A 1 36 ? -4.040 -8.819 1.014 1.00 0.00 36 ASP A CA 15
ATOM 13545 C C . ASP A 1 36 ? -3.110 -8.331 2.120 1.00 0.00 36 ASP A C 15
ATOM 13546 O O . ASP A 1 36 ? -3.557 -7.748 3.108 1.00 0.00 36 ASP A O 15
ATOM 13555 N N . TYR A 1 37 ? -1.815 -8.576 1.948 1.00 0.00 37 TYR A N 15
ATOM 13556 C CA . TYR A 1 37 ? -0.822 -8.161 2.934 1.00 0.00 37 TYR A CA 15
ATOM 13557 C C . TYR A 1 37 ? -0.108 -6.890 2.485 1.00 0.00 37 TYR A C 15
ATOM 13558 O O . TYR A 1 37 ? 0.623 -6.891 1.493 1.00 0.00 37 TYR A O 15
ATOM 13576 N N . GLY A 1 38 ? -0.328 -5.807 3.225 1.00 0.00 38 GLY A N 15
ATOM 13577 C CA . GLY A 1 38 ? 0.299 -4.540 2.896 1.00 0.00 38 GLY A CA 15
ATOM 13578 C C . GLY A 1 38 ? 0.458 -3.639 4.105 1.00 0.00 38 GLY A C 15
ATOM 13579 O O . GLY A 1 38 ? 0.111 -4.024 5.221 1.00 0.00 38 GLY A O 15
ATOM 13583 N N . TYR A 1 39 ? 0.978 -2.433 3.884 1.00 0.00 39 TYR A N 15
ATOM 13584 C CA . TYR A 1 39 ? 1.170 -1.479 4.981 1.00 0.00 39 TYR A CA 15
ATOM 13585 C C . TYR A 1 39 ? 0.887 -0.046 4.535 1.00 0.00 39 TYR A C 15
ATOM 13586 O O . TYR A 1 39 ? 1.035 0.294 3.362 1.00 0.00 39 TYR A O 15
ATOM 13604 N N . CYS A 1 40 ? 0.485 0.786 5.490 1.00 0.00 40 CYS A N 15
ATOM 13605 C CA . CYS A 1 40 ? 0.183 2.187 5.221 1.00 0.00 40 CYS A CA 15
ATOM 13606 C C . CYS A 1 40 ? 0.601 3.054 6.402 1.00 0.00 40 CYS A C 15
ATOM 13607 O O . CYS A 1 40 ? -0.135 3.184 7.380 1.00 0.00 40 CYS A O 15
ATOM 13614 N N . TYR A 1 41 ? 1.789 3.639 6.309 1.00 0.00 41 TYR A N 15
ATOM 13615 C CA . TYR A 1 41 ? 2.306 4.487 7.377 1.00 0.00 41 TYR A CA 15
ATOM 13616 C C . TYR A 1 41 ? 2.696 5.859 6.842 1.00 0.00 41 TYR A C 15
ATOM 13617 O O . TYR A 1 41 ? 2.164 6.880 7.274 1.00 0.00 41 TYR A O 15
ATOM 13635 N N . ALA A 1 42 ? 3.627 5.872 5.897 1.00 0.00 42 ALA A N 15
ATOM 13636 C CA . ALA A 1 42 ? 4.089 7.109 5.300 1.00 0.00 42 ALA A CA 15
ATOM 13637 C C . ALA A 1 42 ? 3.351 7.382 3.991 1.00 0.00 42 ALA A C 15
ATOM 13638 O O . ALA A 1 42 ? 2.198 6.982 3.826 1.00 0.00 42 ALA A O 15
ATOM 13645 N N . TRP A 1 43 ? 4.013 8.064 3.066 1.00 0.00 43 TRP A N 15
ATOM 13646 C CA . TRP A 1 43 ? 3.410 8.390 1.780 1.00 0.00 43 TRP A CA 15
ATOM 13647 C C . TRP A 1 43 ? 3.624 7.270 0.758 1.00 0.00 43 TRP A C 15
ATOM 13648 O O . TRP A 1 43 ? 4.185 7.497 -0.314 1.00 0.00 43 TRP A O 15
ATOM 13669 N N . THR A 1 44 ? 3.170 6.062 1.094 1.00 0.00 44 THR A N 15
ATOM 13670 C CA . THR A 1 44 ? 3.311 4.916 0.197 1.00 0.00 44 THR A CA 15
ATOM 13671 C C . THR A 1 44 ? 2.478 3.732 0.687 1.00 0.00 44 THR A C 15
ATOM 13672 O O . THR A 1 44 ? 1.553 3.905 1.480 1.00 0.00 44 THR A O 15
ATOM 13683 N N . CYS A 1 45 ? 2.798 2.531 0.204 1.00 0.00 45 CYS A N 15
ATOM 13684 C CA . CYS A 1 45 ? 2.057 1.339 0.598 1.00 0.00 45 CYS A CA 15
ATOM 13685 C C . CYS A 1 45 ? 2.883 0.065 0.422 1.00 0.00 45 CYS A C 15
ATOM 13686 O O . CYS A 1 45 ? 3.723 -0.031 -0.472 1.00 0.00 45 CYS A O 15
ATOM 13693 N N . TYR A 1 46 ? 2.614 -0.917 1.279 1.00 0.00 46 TYR A N 15
ATOM 13694 C CA . TYR A 1 46 ? 3.295 -2.210 1.237 1.00 0.00 46 TYR A CA 15
ATOM 13695 C C . TYR A 1 46 ? 2.375 -3.251 0.620 1.00 0.00 46 TYR A C 15
ATOM 13696 O O . TYR A 1 46 ? 1.157 -3.157 0.763 1.00 0.00 46 TYR A O 15
ATOM 13714 N N . CYS A 1 47 ? 2.954 -4.242 -0.050 1.00 0.00 47 CYS A N 15
ATOM 13715 C CA . CYS A 1 47 ? 2.162 -5.298 -0.672 1.00 0.00 47 CYS A CA 15
ATOM 13716 C C . CYS A 1 47 ? 2.927 -6.615 -0.707 1.00 0.00 47 CYS A C 15
ATOM 13717 O O . CYS A 1 47 ? 4.159 -6.636 -0.759 1.00 0.00 47 CYS A O 15
ATOM 13724 N N . GLU A 1 48 ? 2.182 -7.716 -0.679 1.00 0.00 48 GLU A N 15
ATOM 13725 C CA . GLU A 1 48 ? 2.778 -9.044 -0.708 1.00 0.00 48 GLU A CA 15
ATOM 13726 C C . GLU A 1 48 ? 2.538 -9.721 -2.053 1.00 0.00 48 GLU A C 15
ATOM 13727 O O . GLU A 1 48 ? 1.533 -9.470 -2.718 1.00 0.00 48 GLU A O 15
ATOM 13739 N N . HIS A 1 49 ? 3.471 -10.583 -2.446 1.00 0.00 49 HIS A N 15
ATOM 13740 C CA . HIS A 1 49 ? 3.374 -11.305 -3.713 1.00 0.00 49 HIS A CA 15
ATOM 13741 C C . HIS A 1 49 ? 3.594 -10.376 -4.905 1.00 0.00 49 HIS A C 15
ATOM 13742 O O . HIS A 1 49 ? 3.369 -10.763 -6.052 1.00 0.00 49 HIS A O 15
ATOM 13757 N N . VAL A 1 50 ? 4.041 -9.156 -4.631 1.00 0.00 50 VAL A N 15
ATOM 13758 C CA . VAL A 1 50 ? 4.298 -8.182 -5.688 1.00 0.00 50 VAL A CA 15
ATOM 13759 C C . VAL A 1 50 ? 5.751 -7.722 -5.674 1.00 0.00 50 VAL A C 15
ATOM 13760 O O . VAL A 1 50 ? 6.268 -7.234 -6.678 1.00 0.00 50 VAL A O 15
ATOM 13773 N N . ALA A 1 51 ? 6.408 -7.882 -4.532 1.00 0.00 51 ALA A N 15
ATOM 13774 C CA . ALA A 1 51 ? 7.802 -7.484 -4.392 1.00 0.00 51 ALA A CA 15
ATOM 13775 C C . ALA A 1 51 ? 8.746 -8.537 -4.973 1.00 0.00 51 ALA A C 15
ATOM 13776 O O . ALA A 1 51 ? 9.965 -8.371 -4.940 1.00 0.00 51 ALA A O 15
ATOM 13783 N N . GLU A 1 52 ? 8.182 -9.620 -5.507 1.00 0.00 52 GLU A N 15
ATOM 13784 C CA . GLU A 1 52 ? 8.983 -10.689 -6.093 1.00 0.00 52 GLU A CA 15
ATOM 13785 C C . GLU A 1 52 ? 9.355 -10.367 -7.540 1.00 0.00 52 GLU A C 15
ATOM 13786 O O . GLU A 1 52 ? 9.155 -11.181 -8.442 1.00 0.00 52 GLU A O 15
ATOM 13798 N N . GLY A 1 53 ? 9.902 -9.175 -7.754 1.00 0.00 53 GLY A N 15
ATOM 13799 C CA . GLY A 1 53 ? 10.298 -8.768 -9.089 1.00 0.00 53 GLY A CA 15
ATOM 13800 C C . GLY A 1 53 ? 9.115 -8.449 -9.983 1.00 0.00 53 GLY A C 15
ATOM 13801 O O . GLY A 1 53 ? 9.208 -8.560 -11.206 1.00 0.00 53 GLY A O 15
ATOM 13805 N N . THR A 1 54 ? 8.000 -8.052 -9.376 1.00 0.00 54 THR A N 15
ATOM 13806 C CA . THR A 1 54 ? 6.799 -7.715 -10.134 1.00 0.00 54 THR A CA 15
ATOM 13807 C C . THR A 1 54 ? 6.819 -6.251 -10.564 1.00 0.00 54 THR A C 15
ATOM 13808 O O . THR A 1 54 ? 7.665 -5.476 -10.121 1.00 0.00 54 THR A O 15
ATOM 13819 N N . VAL A 1 55 ? 5.881 -5.882 -11.433 1.00 0.00 55 VAL A N 15
ATOM 13820 C CA . VAL A 1 55 ? 5.794 -4.512 -11.925 1.00 0.00 55 VAL A CA 15
ATOM 13821 C C . VAL A 1 55 ? 5.450 -3.543 -10.799 1.00 0.00 55 VAL A C 15
ATOM 13822 O O . VAL A 1 55 ? 4.886 -3.938 -9.779 1.00 0.00 55 VAL A O 15
ATOM 13835 N N . LEU A 1 56 ? 5.797 -2.270 -10.992 1.00 0.00 56 LEU A N 15
ATOM 13836 C CA . LEU A 1 56 ? 5.532 -1.228 -9.999 1.00 0.00 56 LEU A CA 15
ATOM 13837 C C . LEU A 1 56 ? 6.297 0.045 -10.345 1.00 0.00 56 LEU A C 15
ATOM 13838 O O . LEU A 1 56 ? 7.520 0.098 -10.218 1.00 0.00 56 LEU A O 15
ATOM 13854 N N . TRP A 1 57 ? 5.570 1.069 -10.783 1.00 0.00 57 TRP A N 15
ATOM 13855 C CA . TRP A 1 57 ? 6.183 2.342 -11.146 1.00 0.00 57 TRP A CA 15
ATOM 13856 C C . TRP A 1 57 ? 5.205 3.496 -10.943 1.00 0.00 57 TRP A C 15
ATOM 13857 O O . TRP A 1 57 ? 4.901 4.241 -11.875 1.00 0.00 57 TRP A O 15
ATOM 13878 N N . GLY A 1 58 ? 4.721 3.638 -9.713 1.00 0.00 58 GLY A N 15
ATOM 13879 C CA . GLY A 1 58 ? 3.787 4.703 -9.398 1.00 0.00 58 GLY A CA 15
ATOM 13880 C C . GLY A 1 58 ? 2.350 4.340 -9.729 1.00 0.00 58 GLY A C 15
ATOM 13881 O O . GLY A 1 58 ? 1.970 4.286 -10.899 1.00 0.00 58 GLY A O 15
ATOM 13885 N N . ASP A 1 59 ? 1.549 4.093 -8.696 1.00 0.00 59 ASP A N 15
ATOM 13886 C CA . ASP A 1 59 ? 0.146 3.735 -8.881 1.00 0.00 59 ASP A CA 15
ATOM 13887 C C . ASP A 1 59 ? -0.754 4.975 -8.789 1.00 0.00 59 ASP A C 15
ATOM 13888 O O . ASP A 1 59 ? -0.709 5.841 -9.663 1.00 0.00 59 ASP A O 15
ATOM 13897 N N . SER A 1 60 ? -1.568 5.061 -7.738 1.00 0.00 60 SER A N 15
ATOM 13898 C CA . SER A 1 60 ? -2.464 6.198 -7.555 1.00 0.00 60 SER A CA 15
ATOM 13899 C C . SER A 1 60 ? -1.935 7.146 -6.481 1.00 0.00 60 SER A C 15
ATOM 13900 O O . SER A 1 60 ? -1.915 8.362 -6.669 1.00 0.00 60 SER A O 15
ATOM 13908 N N . GLY A 1 61 ? -1.511 6.582 -5.354 1.00 0.00 61 GLY A N 15
ATOM 13909 C CA . GLY A 1 61 ? -0.992 7.394 -4.267 1.00 0.00 61 GLY A CA 15
ATOM 13910 C C . GLY A 1 61 ? 0.434 7.861 -4.502 1.00 0.00 61 GLY A C 15
ATOM 13911 O O . GLY A 1 61 ? 0.979 8.625 -3.707 1.00 0.00 61 GLY A O 15
ATOM 13915 N N . THR A 1 62 ? 1.040 7.401 -5.594 1.00 0.00 62 THR A N 15
ATOM 13916 C CA . THR A 1 62 ? 2.411 7.778 -5.924 1.00 0.00 62 THR A CA 15
ATOM 13917 C C . THR A 1 62 ? 2.509 9.287 -6.196 1.00 0.00 62 THR A C 15
ATOM 13918 O O . THR A 1 62 ? 2.160 10.092 -5.334 1.00 0.00 62 THR A O 15
ATOM 13929 N N . GLY A 1 63 ? 2.985 9.675 -7.384 1.00 0.00 63 GLY A N 15
ATOM 13930 C CA . GLY A 1 63 ? 3.109 11.087 -7.708 1.00 0.00 63 GLY A CA 15
ATOM 13931 C C . GLY A 1 63 ? 3.867 11.854 -6.640 1.00 0.00 63 GLY A C 15
ATOM 13932 O O . GLY A 1 63 ? 5.083 11.706 -6.517 1.00 0.00 63 GLY A O 15
ATOM 13936 N N . PRO A 1 64 ? 3.175 12.680 -5.834 1.00 0.00 64 PRO A N 15
ATOM 13937 C CA . PRO A 1 64 ? 3.809 13.453 -4.765 1.00 0.00 64 PRO A CA 15
ATOM 13938 C C . PRO A 1 64 ? 4.049 12.611 -3.513 1.00 0.00 64 PRO A C 15
ATOM 13939 O O . PRO A 1 64 ? 3.888 13.087 -2.390 1.00 0.00 64 PRO A O 15
ATOM 13950 N N . CYS A 1 65 ? 4.429 11.354 -3.721 1.00 0.00 65 CYS A N 15
ATOM 13951 C CA . CYS A 1 65 ? 4.689 10.429 -2.626 1.00 0.00 65 CYS A CA 15
ATOM 13952 C C . CYS A 1 65 ? 5.842 10.918 -1.752 1.00 0.00 65 CYS A C 15
ATOM 13953 O O . CYS A 1 65 ? 6.147 12.110 -1.726 1.00 0.00 65 CYS A O 15
ATOM 13960 N N . ARG A 1 66 ? 6.481 9.988 -1.042 1.00 0.00 66 ARG A N 15
ATOM 13961 C CA . ARG A 1 66 ? 7.605 10.325 -0.174 1.00 0.00 66 ARG A CA 15
ATOM 13962 C C . ARG A 1 66 ? 8.745 10.944 -0.977 1.00 0.00 66 ARG A C 15
ATOM 13963 O O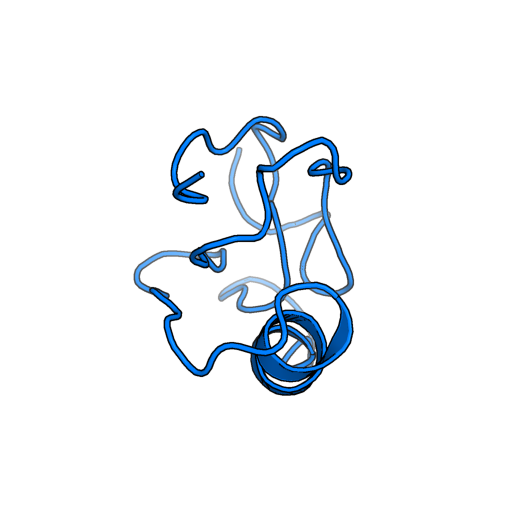 . ARG A 1 66 ? 9.694 10.256 -1.352 1.00 0.00 66 ARG A O 15
ATOM 13984 N N . SER A 1 67 ? 8.648 12.242 -1.237 1.00 0.00 67 SER A N 15
ATOM 13985 C CA . SER A 1 67 ? 9.675 12.946 -1.996 1.00 0.00 67 SER A CA 15
ATOM 13986 C C . SER A 1 67 ? 9.505 14.458 -1.872 1.00 0.00 67 SER A C 15
ATOM 13987 O O . SER A 1 67 ? 8.536 14.892 -1.215 1.00 0.00 67 SER A O 15
ATOM 13996 N N . ARG A 1 1 ? 7.647 -13.780 -1.907 1.00 0.00 1 ARG A N 16
ATOM 13997 C CA . ARG A 1 1 ? 8.247 -12.548 -2.485 1.00 0.00 1 ARG A CA 16
ATOM 13998 C C . ARG A 1 1 ? 7.588 -11.299 -1.906 1.00 0.00 1 ARG A C 16
ATOM 13999 O O . ARG A 1 1 ? 6.808 -10.626 -2.581 1.00 0.00 1 ARG A O 16
ATOM 14022 N N . ASP A 1 2 ? 7.904 -10.997 -0.649 1.00 0.00 2 ASP A N 16
ATOM 14023 C CA . ASP A 1 2 ? 7.342 -9.831 0.032 1.00 0.00 2 ASP A CA 16
ATOM 14024 C C . ASP A 1 2 ? 7.446 -8.580 -0.836 1.00 0.00 2 ASP A C 16
ATOM 14025 O O . ASP A 1 2 ? 8.061 -8.602 -1.902 1.00 0.00 2 ASP A O 16
ATOM 14034 N N . GLY A 1 3 ? 6.834 -7.492 -0.376 1.00 0.00 3 GLY A N 16
ATOM 14035 C CA . GLY A 1 3 ? 6.869 -6.254 -1.133 1.00 0.00 3 GLY A CA 16
ATOM 14036 C C . GLY A 1 3 ? 7.243 -5.049 -0.291 1.00 0.00 3 GLY A C 16
ATOM 14037 O O . GLY A 1 3 ? 6.396 -4.477 0.407 1.00 0.00 3 GLY A O 16
ATOM 14041 N N . TYR A 1 4 ? 8.515 -4.665 -0.378 1.00 0.00 4 TYR A N 16
ATOM 14042 C CA . TYR A 1 4 ? 9.043 -3.517 0.360 1.00 0.00 4 TYR A CA 16
ATOM 14043 C C . TYR A 1 4 ? 9.654 -2.472 -0.571 1.00 0.00 4 TYR A C 16
ATOM 14044 O O . TYR A 1 4 ? 9.418 -1.280 -0.392 1.00 0.00 4 TYR A O 16
ATOM 14062 N N . PRO A 1 5 ? 10.440 -2.896 -1.579 1.00 0.00 5 PRO A N 16
ATOM 14063 C CA . PRO A 1 5 ? 11.067 -1.978 -2.532 1.00 0.00 5 PRO A CA 16
ATOM 14064 C C . PRO A 1 5 ? 10.082 -0.921 -3.005 1.00 0.00 5 PRO A C 16
ATOM 14065 O O . PRO A 1 5 ? 9.417 -1.076 -4.028 1.00 0.00 5 PRO A O 16
ATOM 14076 N N . LEU A 1 6 ? 9.983 0.143 -2.222 1.00 0.00 6 LEU A N 16
ATOM 14077 C CA . LEU A 1 6 ? 9.067 1.238 -2.502 1.00 0.00 6 LEU A CA 16
ATOM 14078 C C . LEU A 1 6 ? 9.509 2.052 -3.720 1.00 0.00 6 LEU A C 16
ATOM 14079 O O . LEU A 1 6 ? 9.622 3.273 -3.645 1.00 0.00 6 LEU A O 16
ATOM 14095 N N . ALA A 1 7 ? 9.737 1.356 -4.844 1.00 0.00 7 ALA A N 16
ATOM 14096 C CA . ALA A 1 7 ? 10.153 1.980 -6.108 1.00 0.00 7 ALA A CA 16
ATOM 14097 C C . ALA A 1 7 ? 10.748 3.376 -5.907 1.00 0.00 7 ALA A C 16
ATOM 14098 O O . ALA A 1 7 ? 11.904 3.510 -5.504 1.00 0.00 7 ALA A O 16
ATOM 14105 N N . SER A 1 8 ? 9.958 4.410 -6.186 1.00 0.00 8 SER A N 16
ATOM 14106 C CA . SER A 1 8 ? 10.418 5.783 -6.027 1.00 0.00 8 SER A CA 16
ATOM 14107 C C . SER A 1 8 ? 10.788 6.056 -4.568 1.00 0.00 8 SER A C 16
ATOM 14108 O O . SER A 1 8 ? 11.113 5.132 -3.824 1.00 0.00 8 SER A O 16
ATOM 14116 N N . ASN A 1 9 ? 10.757 7.322 -4.159 1.00 0.00 9 ASN A N 16
ATOM 14117 C CA . ASN A 1 9 ? 11.109 7.680 -2.788 1.00 0.00 9 ASN A CA 16
ATOM 14118 C C . ASN A 1 9 ? 9.899 7.644 -1.861 1.00 0.00 9 ASN A C 16
ATOM 14119 O O . ASN A 1 9 ? 9.105 8.583 -1.821 1.00 0.00 9 ASN A O 16
ATOM 14130 N N . GLY A 1 10 ? 9.787 6.565 -1.095 1.00 0.00 10 GLY A N 16
ATOM 14131 C CA . GLY A 1 10 ? 8.695 6.428 -0.151 1.00 0.00 10 GLY A CA 16
ATOM 14132 C C . GLY A 1 10 ? 7.328 6.344 -0.803 1.00 0.00 10 GLY A C 16
ATOM 14133 O O . GLY A 1 10 ? 6.339 6.805 -0.231 1.00 0.00 10 GLY A O 16
ATOM 14137 N N . CYS A 1 11 ? 7.257 5.745 -1.987 1.00 0.00 11 CYS A N 16
ATOM 14138 C CA . CYS A 1 11 ? 5.980 5.600 -2.676 1.00 0.00 11 CYS A CA 16
ATOM 14139 C C . CYS A 1 11 ? 5.961 4.351 -3.558 1.00 0.00 11 CYS A C 16
ATOM 14140 O O . CYS A 1 11 ? 6.745 4.227 -4.500 1.00 0.00 11 CYS A O 16
ATOM 14147 N N . LYS A 1 12 ? 5.057 3.429 -3.246 1.00 0.00 12 LYS A N 16
ATOM 14148 C CA . LYS A 1 12 ? 4.924 2.190 -4.006 1.00 0.00 12 LYS A CA 16
ATOM 14149 C C . LYS A 1 12 ? 3.528 2.086 -4.606 1.00 0.00 12 LYS A C 16
ATOM 14150 O O . LYS A 1 12 ? 3.349 2.181 -5.820 1.00 0.00 12 LYS A O 16
ATOM 14169 N N . PHE A 1 13 ? 2.543 1.901 -3.736 1.00 0.00 13 PHE A N 16
ATOM 14170 C CA . PHE A 1 13 ? 1.154 1.795 -4.155 1.00 0.00 13 PHE A CA 16
ATOM 14171 C C . PHE A 1 13 ? 0.354 2.964 -3.587 1.00 0.00 13 PHE A C 16
ATOM 14172 O O . PHE A 1 13 ? 0.934 3.955 -3.142 1.00 0.00 13 PHE A O 16
ATOM 14189 N N . GLY A 1 14 ? -0.971 2.855 -3.601 1.00 0.00 14 GLY A N 16
ATOM 14190 C CA . GLY A 1 14 ? -1.799 3.927 -3.077 1.00 0.00 14 GLY A CA 16
ATOM 14191 C C . GLY A 1 14 ? -1.523 4.221 -1.615 1.00 0.00 14 GLY A C 16
ATOM 14192 O O . GLY A 1 14 ? -0.384 4.126 -1.158 1.00 0.00 14 GLY A O 16
ATOM 14196 N N . CYS A 1 15 ? -2.568 4.584 -0.875 1.00 0.00 15 CYS A N 16
ATOM 14197 C CA . CYS A 1 15 ? -2.428 4.898 0.546 1.00 0.00 15 CYS A CA 16
ATOM 14198 C C . CYS A 1 15 ? -1.747 6.250 0.735 1.00 0.00 15 CYS A C 16
ATOM 14199 O O . CYS A 1 15 ? -0.661 6.489 0.206 1.00 0.00 15 CYS A O 16
ATOM 14206 N N . SER A 1 16 ? -2.395 7.132 1.487 1.00 0.00 16 SER A N 16
ATOM 14207 C CA . SER A 1 16 ? -1.858 8.464 1.746 1.00 0.00 16 SER A CA 16
ATOM 14208 C C . SER A 1 16 ? -2.791 9.249 2.661 1.00 0.00 16 SER A C 16
ATOM 14209 O O . SER A 1 16 ? -3.658 9.987 2.191 1.00 0.00 16 SER A O 16
ATOM 14217 N N . GLY A 1 17 ? -2.612 9.084 3.968 1.00 0.00 17 GLY A N 16
ATOM 14218 C CA . GLY A 1 17 ? -3.448 9.783 4.930 1.00 0.00 17 GLY A CA 16
ATOM 14219 C C . GLY A 1 17 ? -3.605 11.255 4.606 1.00 0.00 17 GLY A C 16
ATOM 14220 O O . GLY A 1 17 ? -4.674 11.695 4.184 1.00 0.00 17 GLY A O 16
ATOM 14224 N N . LEU A 1 18 ? -2.535 12.017 4.798 1.00 0.00 18 LEU A N 16
ATOM 14225 C CA . LEU A 1 18 ? -2.551 13.450 4.519 1.00 0.00 18 LEU A CA 16
ATOM 14226 C C . LEU A 1 18 ? -2.412 13.720 3.020 1.00 0.00 18 LEU A C 16
ATOM 14227 O O . LEU A 1 18 ? -1.546 14.488 2.596 1.00 0.00 18 LEU A O 16
ATOM 14243 N N . GLY A 1 19 ? -3.266 13.089 2.218 1.00 0.00 19 GLY A N 16
ATOM 14244 C CA . GLY A 1 19 ? -3.209 13.281 0.781 1.00 0.00 19 GLY A CA 16
ATOM 14245 C C . GLY A 1 19 ? -4.577 13.239 0.128 1.00 0.00 19 GLY A C 16
ATOM 14246 O O . GLY A 1 19 ? -5.597 13.420 0.793 1.00 0.00 19 GLY A O 16
ATOM 14250 N N . GLU A 1 20 ? -4.597 13.003 -1.181 1.00 0.00 20 GLU A N 16
ATOM 14251 C CA . GLU A 1 20 ? -5.845 12.940 -1.931 1.00 0.00 20 GLU A CA 16
ATOM 14252 C C . GLU A 1 20 ? -6.486 11.560 -1.823 1.00 0.00 20 GLU A C 16
ATOM 14253 O O . GLU A 1 20 ? -5.980 10.680 -1.127 1.00 0.00 20 GLU A O 16
ATOM 14265 N N . ASN A 1 21 ? -7.604 11.380 -2.519 1.00 0.00 21 ASN A N 16
ATOM 14266 C CA . ASN A 1 21 ? -8.324 10.113 -2.511 1.00 0.00 21 ASN A CA 16
ATOM 14267 C C . ASN A 1 21 ? -7.694 9.122 -3.485 1.00 0.00 21 ASN A C 16
ATOM 14268 O O . ASN A 1 21 ? -8.109 9.021 -4.640 1.00 0.00 21 ASN A O 16
ATOM 14279 N N . ASN A 1 22 ? -6.691 8.394 -3.009 1.00 0.00 22 ASN A N 16
ATOM 14280 C CA . ASN A 1 22 ? -6.000 7.408 -3.834 1.00 0.00 22 ASN A CA 16
ATOM 14281 C C . ASN A 1 22 ? -6.041 6.022 -3.186 1.00 0.00 22 ASN A C 16
ATOM 14282 O O . ASN A 1 22 ? -5.004 5.383 -3.005 1.00 0.00 22 ASN A O 16
ATOM 14293 N N . PRO A 1 23 ? -7.243 5.535 -2.825 1.00 0.00 23 PRO A N 16
ATOM 14294 C CA . PRO A 1 23 ? -7.407 4.221 -2.196 1.00 0.00 23 PRO A CA 16
ATOM 14295 C C . PRO A 1 23 ? -7.401 3.077 -3.208 1.00 0.00 23 PRO A C 16
ATOM 14296 O O . PRO A 1 23 ? -8.221 2.163 -3.125 1.00 0.00 23 PRO A O 16
ATOM 14307 N N . THR A 1 24 ? -6.474 3.128 -4.160 1.00 0.00 24 THR A N 16
ATOM 14308 C CA . THR A 1 24 ? -6.370 2.091 -5.181 1.00 0.00 24 THR A CA 16
ATOM 14309 C C . THR A 1 24 ? -5.618 0.873 -4.651 1.00 0.00 24 THR A C 16
ATOM 14310 O O . THR A 1 24 ? -5.786 -0.237 -5.156 1.00 0.00 24 THR A O 16
ATOM 14321 N N . CYS A 1 25 ? -4.786 1.087 -3.635 1.00 0.00 25 CYS A N 16
ATOM 14322 C CA . CYS A 1 25 ? -4.005 0.006 -3.040 1.00 0.00 25 CYS A CA 16
ATOM 14323 C C . CYS A 1 25 ? -4.896 -1.171 -2.655 1.00 0.00 25 CYS A C 16
ATOM 14324 O O . CYS A 1 25 ? -4.649 -2.305 -3.063 1.00 0.00 25 CYS A O 16
ATOM 14331 N N . ASN A 1 26 ? -5.930 -0.895 -1.865 1.00 0.00 26 ASN A N 16
ATOM 14332 C CA . ASN A 1 26 ? -6.855 -1.933 -1.418 1.00 0.00 26 ASN A CA 16
ATOM 14333 C C . ASN A 1 26 ? -7.275 -2.836 -2.576 1.00 0.00 26 ASN A C 16
ATOM 14334 O O . ASN A 1 26 ? -7.237 -4.061 -2.466 1.00 0.00 26 ASN A O 16
ATOM 14345 N N . HIS A 1 27 ? -7.674 -2.222 -3.684 1.00 0.00 27 HIS A N 16
ATOM 14346 C CA . HIS A 1 27 ? -8.099 -2.970 -4.859 1.00 0.00 27 HIS A CA 16
ATOM 14347 C C . HIS A 1 27 ? -6.908 -3.631 -5.548 1.00 0.00 27 HIS A C 16
ATOM 14348 O O . HIS A 1 27 ? -6.871 -4.850 -5.710 1.00 0.00 27 HIS A O 16
ATOM 14363 N N . VAL A 1 28 ? -5.938 -2.816 -5.955 1.00 0.00 28 VAL A N 16
ATOM 14364 C CA . VAL A 1 28 ? -4.746 -3.320 -6.633 1.00 0.00 28 VAL A CA 16
ATOM 14365 C C . VAL A 1 28 ? -4.092 -4.457 -5.854 1.00 0.00 28 VAL A C 16
ATOM 14366 O O . VAL A 1 28 ? -3.988 -5.577 -6.351 1.00 0.00 28 VAL A O 16
ATOM 14379 N N . CYS A 1 29 ? -3.655 -4.168 -4.630 1.00 0.00 29 CYS A N 16
ATOM 14380 C CA . CYS A 1 29 ? -3.015 -5.180 -3.795 1.00 0.00 29 CYS A CA 16
ATOM 14381 C C . CYS A 1 29 ? -3.898 -6.417 -3.672 1.00 0.00 29 CYS A C 16
ATOM 14382 O O . CYS A 1 29 ? -3.415 -7.545 -3.753 1.00 0.00 29 CYS A O 16
ATOM 14389 N N . GLU A 1 30 ? -5.195 -6.198 -3.479 1.00 0.00 30 GLU A N 16
ATOM 14390 C CA . GLU A 1 30 ? -6.146 -7.297 -3.349 1.00 0.00 30 GLU A CA 16
ATOM 14391 C C . GLU A 1 30 ? -6.499 -7.898 -4.711 1.00 0.00 30 GLU A C 16
ATOM 14392 O O . GLU A 1 30 ? -7.272 -8.852 -4.792 1.00 0.00 30 GLU A O 16
ATOM 14404 N N . LYS A 1 31 ? -5.938 -7.335 -5.779 1.00 0.00 31 LYS A N 16
ATOM 14405 C CA . LYS A 1 31 ? -6.208 -7.820 -7.128 1.00 0.00 31 LYS A CA 16
ATOM 14406 C C . LYS A 1 31 ? -5.182 -8.864 -7.566 1.00 0.00 31 LYS A C 16
ATOM 14407 O O . LYS A 1 31 ? -5.522 -10.025 -7.791 1.00 0.00 31 LYS A O 16
ATOM 14426 N N . LYS A 1 32 ? -3.930 -8.438 -7.708 1.00 0.00 32 LYS A N 16
ATOM 14427 C CA . LYS A 1 32 ? -2.865 -9.338 -8.146 1.00 0.00 32 LYS A CA 16
ATOM 14428 C C . LYS A 1 32 ? -2.030 -9.851 -6.979 1.00 0.00 32 LYS A C 16
ATOM 14429 O O . LYS A 1 32 ? -1.566 -10.991 -6.995 1.00 0.00 32 LYS A O 16
ATOM 14448 N N . ALA A 1 33 ? -1.842 -9.016 -5.967 1.00 0.00 33 ALA A N 16
ATOM 14449 C CA . ALA A 1 33 ? -1.061 -9.409 -4.803 1.00 0.00 33 ALA A CA 16
ATOM 14450 C C . ALA A 1 33 ? -1.978 -9.874 -3.680 1.00 0.00 33 ALA A C 16
ATOM 14451 O O . ALA A 1 33 ? -1.544 -10.056 -2.542 1.00 0.00 33 ALA A O 16
ATOM 14458 N N . GLY A 1 34 ? -3.251 -10.071 -4.016 1.00 0.00 34 GLY A N 16
ATOM 14459 C CA . GLY A 1 34 ? -4.226 -10.518 -3.045 1.00 0.00 34 GLY A CA 16
ATOM 14460 C C . GLY A 1 34 ? -4.187 -9.713 -1.756 1.00 0.00 34 GLY A C 16
ATOM 14461 O O . GLY A 1 34 ? -3.405 -8.772 -1.626 1.00 0.00 34 GLY A O 16
ATOM 14465 N N . SER A 1 35 ? -5.034 -10.083 -0.803 1.00 0.00 35 SER A N 16
ATOM 14466 C CA . SER A 1 35 ? -5.090 -9.388 0.478 1.00 0.00 35 SER A CA 16
ATOM 14467 C C . SER A 1 35 ? -4.617 -10.293 1.610 1.00 0.00 35 SER A C 16
ATOM 14468 O O . SER A 1 35 ? -5.273 -11.280 1.944 1.00 0.00 35 SER A O 16
ATOM 14476 N N . ASP A 1 36 ? -3.473 -9.953 2.197 1.00 0.00 36 ASP A N 16
ATOM 14477 C CA . ASP A 1 36 ? -2.917 -10.743 3.292 1.00 0.00 36 ASP A CA 16
ATOM 14478 C C . ASP A 1 36 ? -1.824 -9.976 4.031 1.00 0.00 36 ASP A C 16
ATOM 14479 O O . ASP A 1 36 ? -2.003 -9.582 5.184 1.00 0.00 36 ASP A O 16
ATOM 14488 N N . TYR A 1 37 ? -0.688 -9.774 3.369 1.00 0.00 37 TYR A N 16
ATOM 14489 C CA . TYR A 1 37 ? 0.431 -9.063 3.976 1.00 0.00 37 TYR A CA 16
ATOM 14490 C C . TYR A 1 37 ? 0.577 -7.656 3.401 1.00 0.00 37 TYR A C 16
ATOM 14491 O O . TYR A 1 37 ? 0.837 -7.482 2.206 1.00 0.00 37 TYR A O 16
ATOM 14509 N N . GLY A 1 38 ? 0.414 -6.656 4.264 1.00 0.00 38 GLY A N 16
ATOM 14510 C CA . GLY A 1 38 ? 0.532 -5.272 3.843 1.00 0.00 38 GLY A CA 16
ATOM 14511 C C . GLY A 1 38 ? 0.945 -4.356 4.983 1.00 0.00 38 GLY A C 16
ATOM 14512 O O . GLY A 1 38 ? 1.084 -4.800 6.122 1.00 0.00 38 GLY A O 16
ATOM 14516 N N . TYR A 1 39 ? 1.144 -3.078 4.675 1.00 0.00 39 TYR A N 16
ATOM 14517 C CA . TYR A 1 39 ? 1.546 -2.099 5.685 1.00 0.00 39 TYR A CA 16
ATOM 14518 C C . TYR A 1 39 ? 1.463 -0.679 5.122 1.00 0.00 39 TYR A C 16
ATOM 14519 O O . TYR A 1 39 ? 1.931 -0.411 4.018 1.00 0.00 39 TYR A O 16
ATOM 14537 N N . CYS A 1 40 ? 0.857 0.225 5.883 1.00 0.00 40 CYS A N 16
ATOM 14538 C CA . CYS A 1 40 ? 0.711 1.611 5.448 1.00 0.00 40 CYS A CA 16
ATOM 14539 C C . CYS A 1 40 ? 1.313 2.577 6.461 1.00 0.00 40 CYS A C 16
ATOM 14540 O O . CYS A 1 40 ? 1.036 2.493 7.658 1.00 0.00 40 CYS A O 16
ATOM 14547 N N . TYR A 1 41 ? 2.135 3.500 5.969 1.00 0.00 41 TYR A N 16
ATOM 14548 C CA . TYR A 1 41 ? 2.774 4.494 6.823 1.00 0.00 41 TYR A CA 16
ATOM 14549 C C . TYR A 1 41 ? 2.516 5.901 6.290 1.00 0.00 41 TYR A C 16
ATOM 14550 O O . TYR A 1 41 ? 1.664 6.624 6.806 1.00 0.00 41 TYR A O 16
ATOM 14568 N N . ALA A 1 42 ? 3.250 6.278 5.247 1.00 0.00 42 ALA A N 16
ATOM 14569 C CA . ALA A 1 42 ? 3.094 7.590 4.634 1.00 0.00 42 ALA A CA 16
ATOM 14570 C C . ALA A 1 42 ? 2.174 7.500 3.410 1.00 0.00 42 ALA A C 16
ATOM 14571 O O . ALA A 1 42 ? 1.108 6.887 3.479 1.00 0.00 42 ALA A O 16
ATOM 14578 N N . TRP A 1 43 ? 2.583 8.095 2.287 1.00 0.00 43 TRP A N 16
ATOM 14579 C CA . TRP A 1 43 ? 1.783 8.052 1.068 1.00 0.00 43 TRP A CA 16
ATOM 14580 C C . TRP A 1 43 ? 2.051 6.767 0.284 1.00 0.00 43 TRP A C 16
ATOM 14581 O O . TRP A 1 43 ? 1.618 6.628 -0.861 1.00 0.00 43 TRP A O 16
ATOM 14602 N N . THR A 1 44 ? 2.772 5.832 0.900 1.00 0.00 44 THR A N 16
ATOM 14603 C CA . THR A 1 44 ? 3.102 4.568 0.255 1.00 0.00 44 THR A CA 16
ATOM 14604 C C . THR A 1 44 ? 2.289 3.422 0.838 1.00 0.00 44 THR A C 16
ATOM 14605 O O . THR A 1 44 ? 1.857 3.473 1.990 1.00 0.00 44 THR A O 16
ATOM 14616 N N . CYS A 1 45 ? 2.100 2.380 0.037 1.00 0.00 45 CYS A N 16
ATOM 14617 C CA . CYS A 1 45 ? 1.358 1.208 0.471 1.00 0.00 45 CYS A CA 16
ATOM 14618 C C . CYS A 1 45 ? 2.243 -0.031 0.400 1.00 0.00 45 CYS A C 16
ATOM 14619 O O . CYS A 1 45 ? 2.746 -0.388 -0.666 1.00 0.00 45 CYS A O 16
ATOM 14626 N N . TYR A 1 46 ? 2.430 -0.679 1.540 1.00 0.00 46 TYR A N 16
ATOM 14627 C CA . TYR A 1 46 ? 3.257 -1.876 1.612 1.00 0.00 46 TYR A CA 16
ATOM 14628 C C . TYR A 1 46 ? 2.439 -3.103 1.253 1.00 0.00 46 TYR A C 16
ATOM 14629 O O . TYR A 1 46 ? 1.225 -3.124 1.459 1.00 0.00 46 TYR A O 16
ATOM 14647 N N . CYS A 1 47 ? 3.092 -4.127 0.709 1.00 0.00 47 CYS A N 16
ATOM 14648 C CA . CYS A 1 47 ? 2.368 -5.332 0.328 1.00 0.00 47 CYS A CA 16
ATOM 14649 C C . CYS A 1 47 ? 3.305 -6.514 0.122 1.00 0.00 47 CYS A C 16
ATOM 14650 O O . CYS A 1 47 ? 4.521 -6.353 0.063 1.00 0.00 47 CYS A O 16
ATOM 14657 N N . GLU A 1 48 ? 2.722 -7.701 0.009 1.00 0.00 48 GLU A N 16
ATOM 14658 C CA . GLU A 1 48 ? 3.495 -8.918 -0.204 1.00 0.00 48 GLU A CA 16
ATOM 14659 C C . GLU A 1 48 ? 3.215 -9.485 -1.593 1.00 0.00 48 GLU A C 16
ATOM 14660 O O . GLU A 1 48 ? 2.065 -9.547 -2.026 1.00 0.00 48 GLU A O 16
ATOM 14672 N N . HIS A 1 49 ? 4.274 -9.889 -2.291 1.00 0.00 49 HIS A N 16
ATOM 14673 C CA . HIS A 1 49 ? 4.141 -10.444 -3.637 1.00 0.00 49 HIS A CA 16
ATOM 14674 C C . HIS A 1 49 ? 3.861 -9.339 -4.652 1.00 0.00 49 HIS A C 16
ATOM 14675 O O . HIS A 1 49 ? 3.140 -9.546 -5.628 1.00 0.00 49 HIS A O 16
ATOM 14690 N N . VAL A 1 50 ? 4.439 -8.164 -4.414 1.00 0.00 50 VAL A N 16
ATOM 14691 C CA . VAL A 1 50 ? 4.255 -7.025 -5.307 1.00 0.00 50 VAL A CA 16
ATOM 14692 C C . VAL A 1 50 ? 5.593 -6.514 -5.822 1.00 0.00 50 VAL A C 16
ATOM 14693 O O . VAL A 1 50 ? 5.747 -6.220 -7.006 1.00 0.00 50 VAL A O 16
ATOM 14706 N N . ALA A 1 51 ? 6.551 -6.412 -4.921 1.00 0.00 51 ALA A N 16
ATOM 14707 C CA . ALA A 1 51 ? 7.884 -5.936 -5.268 1.00 0.00 51 ALA A CA 16
ATOM 14708 C C . ALA A 1 51 ? 8.556 -6.872 -6.263 1.00 0.00 51 ALA A C 16
ATOM 14709 O O . ALA A 1 51 ? 9.377 -6.449 -7.076 1.00 0.00 51 ALA A O 16
ATOM 14716 N N . GLU A 1 52 ? 8.201 -8.149 -6.188 1.00 0.00 52 GLU A N 16
ATOM 14717 C CA . GLU A 1 52 ? 8.763 -9.156 -7.074 1.00 0.00 52 GLU A CA 16
ATOM 14718 C C . GLU A 1 52 ? 8.310 -8.937 -8.517 1.00 0.00 52 GLU A C 16
ATOM 14719 O O . GLU A 1 52 ? 8.108 -7.801 -8.946 1.00 0.00 52 GLU A O 16
ATOM 14731 N N . GLY A 1 53 ? 8.170 -10.031 -9.260 1.00 0.00 53 GLY A N 16
ATOM 14732 C CA . GLY A 1 53 ? 7.759 -9.964 -10.658 1.00 0.00 53 GLY A CA 16
ATOM 14733 C C . GLY A 1 53 ? 6.738 -8.874 -10.951 1.00 0.00 53 GLY A C 16
ATOM 14734 O O . GLY A 1 53 ? 6.743 -8.294 -12.037 1.00 0.00 53 GLY A O 16
ATOM 14738 N N . THR A 1 54 ? 5.862 -8.599 -9.992 1.00 0.00 54 THR A N 16
ATOM 14739 C CA . THR A 1 54 ? 4.833 -7.576 -10.169 1.00 0.00 54 THR A CA 16
ATOM 14740 C C . THR A 1 54 ? 5.456 -6.190 -10.336 1.00 0.00 54 THR A C 16
ATOM 14741 O O . THR A 1 54 ? 6.611 -5.970 -9.975 1.00 0.00 54 THR A O 16
ATOM 14752 N N . VAL A 1 55 ? 4.677 -5.259 -10.886 1.00 0.00 55 VAL A N 16
ATOM 14753 C CA . VAL A 1 55 ? 5.148 -3.893 -11.103 1.00 0.00 55 VAL A CA 16
ATOM 14754 C C . VAL A 1 55 ? 4.686 -2.967 -9.981 1.00 0.00 55 VAL A C 16
ATOM 14755 O O . VAL A 1 55 ? 3.631 -3.179 -9.383 1.00 0.00 55 VAL A O 16
ATOM 14768 N N . LEU A 1 56 ? 5.489 -1.944 -9.690 1.00 0.00 56 LEU A N 16
ATOM 14769 C CA . LEU A 1 56 ? 5.164 -0.995 -8.628 1.00 0.00 56 LEU A CA 16
ATOM 14770 C C . LEU A 1 56 ? 5.927 0.319 -8.804 1.00 0.00 56 LEU A C 16
ATOM 14771 O O . LEU A 1 56 ? 6.758 0.679 -7.972 1.00 0.00 56 LEU A O 16
ATOM 14787 N N . TRP A 1 57 ? 5.643 1.031 -9.889 1.00 0.00 57 TRP A N 16
ATOM 14788 C CA . TRP A 1 57 ? 6.318 2.297 -10.157 1.00 0.00 57 TRP A CA 16
ATOM 14789 C C . TRP A 1 57 ? 5.449 3.492 -9.777 1.00 0.00 57 TRP A C 16
ATOM 14790 O O . TRP A 1 57 ? 5.351 4.467 -10.524 1.00 0.00 57 TRP A O 16
ATOM 14811 N N . GLY A 1 58 ? 4.840 3.422 -8.598 1.00 0.00 58 GLY A N 16
ATOM 14812 C CA . GLY A 1 58 ? 4.011 4.514 -8.123 1.00 0.00 58 GLY A CA 16
ATOM 14813 C C . GLY A 1 58 ? 2.587 4.476 -8.652 1.00 0.00 58 GLY A C 16
ATOM 14814 O O . GLY A 1 58 ? 2.360 4.564 -9.858 1.00 0.00 58 GLY A O 16
ATOM 14818 N N . ASP A 1 59 ? 1.629 4.361 -7.735 1.00 0.00 59 ASP A N 16
ATOM 14819 C CA . ASP A 1 59 ? 0.214 4.330 -8.088 1.00 0.00 59 ASP A CA 16
ATOM 14820 C C . ASP A 1 59 ? -0.386 5.740 -7.993 1.00 0.00 59 ASP A C 16
ATOM 14821 O O . ASP A 1 59 ? 0.276 6.720 -8.336 1.00 0.00 59 ASP A O 16
ATOM 14830 N N . SER A 1 60 ? -1.635 5.848 -7.529 1.00 0.00 60 SER A N 16
ATOM 14831 C CA . SER A 1 60 ? -2.290 7.146 -7.402 1.00 0.00 60 SER A CA 16
ATOM 14832 C C . SER A 1 60 ? -1.866 7.853 -6.116 1.00 0.00 60 SER A C 16
ATOM 14833 O O . SER A 1 60 ? -1.514 9.032 -6.133 1.00 0.00 60 SER A O 16
ATOM 14841 N N . GLY A 1 61 ? -1.908 7.126 -5.003 1.00 0.00 61 GLY A N 16
ATOM 14842 C CA . GLY A 1 61 ? -1.531 7.704 -3.724 1.00 0.00 61 GLY A CA 16
ATOM 14843 C C . GLY A 1 61 ? -0.050 8.022 -3.637 1.00 0.00 61 GLY A C 16
ATOM 14844 O O . GLY A 1 61 ? 0.387 8.714 -2.718 1.00 0.00 61 GLY A O 16
ATOM 14848 N N . THR A 1 62 ? 0.724 7.516 -4.591 1.00 0.00 62 THR A N 16
ATOM 14849 C CA . THR A 1 62 ? 2.162 7.751 -4.612 1.00 0.00 62 THR A CA 16
ATOM 14850 C C . THR A 1 62 ? 2.485 9.116 -5.209 1.00 0.00 62 THR A C 16
ATOM 14851 O O . THR A 1 62 ? 2.777 10.068 -4.484 1.00 0.00 62 THR A O 16
ATOM 14862 N N . GLY A 1 63 ? 2.432 9.206 -6.532 1.00 0.00 63 GLY A N 16
ATOM 14863 C CA . GLY A 1 63 ? 2.724 10.461 -7.204 1.00 0.00 63 GLY A CA 16
ATOM 14864 C C . GLY A 1 63 ? 4.047 11.060 -6.758 1.00 0.00 63 GLY A C 16
ATOM 14865 O O . GLY A 1 63 ? 5.095 10.441 -6.937 1.00 0.00 63 GLY A O 16
ATOM 14869 N N . PRO A 1 64 ? 4.037 12.267 -6.163 1.00 0.00 64 PRO A N 16
ATOM 14870 C CA . PRO A 1 64 ? 5.264 12.918 -5.693 1.00 0.00 64 PRO A CA 16
ATOM 14871 C C . PRO A 1 64 ? 5.971 12.098 -4.616 1.00 0.00 64 PRO A C 16
ATOM 14872 O O . PRO A 1 64 ? 7.151 12.308 -4.338 1.00 0.00 64 PRO A O 16
ATOM 14883 N N . CYS A 1 65 ? 5.239 11.166 -4.012 1.00 0.00 65 CYS A N 16
ATOM 14884 C CA . CYS A 1 65 ? 5.788 10.313 -2.962 1.00 0.00 65 CYS A CA 16
ATOM 14885 C C . CYS A 1 65 ? 6.126 11.130 -1.722 1.00 0.00 65 CYS A C 16
ATOM 14886 O O . CYS A 1 65 ? 6.096 12.360 -1.751 1.00 0.00 65 CYS A O 16
ATOM 14893 N N . ARG A 1 66 ? 6.444 10.440 -0.634 1.00 0.00 66 ARG A N 16
ATOM 14894 C CA . ARG A 1 66 ? 6.782 11.106 0.617 1.00 0.00 66 ARG A CA 16
ATOM 14895 C C . ARG A 1 66 ? 8.292 11.135 0.837 1.00 0.00 66 ARG A C 16
ATOM 14896 O O . ARG A 1 66 ? 8.814 12.031 1.500 1.00 0.00 66 ARG A O 16
ATOM 14917 N N . SER A 1 67 ? 8.989 10.150 0.279 1.00 0.00 67 SER A N 16
ATOM 14918 C CA . SER A 1 67 ? 10.439 10.066 0.419 1.00 0.00 67 SER A CA 16
ATOM 14919 C C . SER A 1 67 ? 10.834 9.876 1.880 1.00 0.00 67 SER A C 16
ATOM 14920 O O . SER A 1 67 ? 11.990 10.199 2.225 1.00 0.00 67 SER A O 16
ATOM 14929 N N . ARG A 1 1 ? 8.436 -13.532 -2.818 1.00 0.00 1 ARG A N 17
ATOM 14930 C CA . ARG A 1 1 ? 8.292 -12.177 -3.414 1.00 0.00 1 ARG A CA 17
ATOM 14931 C C . ARG A 1 1 ? 7.381 -11.295 -2.566 1.00 0.00 1 ARG A C 17
ATOM 14932 O O . ARG A 1 1 ? 6.156 -11.380 -2.654 1.00 0.00 1 ARG A O 17
ATOM 14955 N N . ASP A 1 2 ? 7.985 -10.442 -1.748 1.00 0.00 2 ASP A N 17
ATOM 14956 C CA . ASP A 1 2 ? 7.226 -9.540 -0.892 1.00 0.00 2 ASP A CA 17
ATOM 14957 C C . ASP A 1 2 ? 6.944 -8.232 -1.619 1.00 0.00 2 ASP A C 17
ATOM 14958 O O . ASP A 1 2 ? 7.290 -8.076 -2.788 1.00 0.00 2 ASP A O 17
ATOM 14967 N N . GLY A 1 3 ? 6.319 -7.290 -0.923 1.00 0.00 3 GLY A N 17
ATOM 14968 C CA . GLY A 1 3 ? 6.013 -6.010 -1.531 1.00 0.00 3 GLY A CA 17
ATOM 14969 C C . GLY A 1 3 ? 6.590 -4.850 -0.748 1.00 0.00 3 GLY A C 17
ATOM 14970 O O . GLY A 1 3 ? 5.849 -3.994 -0.260 1.00 0.00 3 GLY A O 17
ATOM 14974 N N . TYR A 1 4 ? 7.920 -4.838 -0.632 1.00 0.00 4 TYR A N 17
ATOM 14975 C CA . TYR A 1 4 ? 8.632 -3.787 0.100 1.00 0.00 4 TYR A CA 17
ATOM 14976 C C . TYR A 1 4 ? 9.665 -3.049 -0.765 1.00 0.00 4 TYR A C 17
ATOM 14977 O O . TYR A 1 4 ? 9.907 -1.865 -0.541 1.00 0.00 4 TYR A O 17
ATOM 14995 N N . PRO A 1 5 ? 10.292 -3.709 -1.764 1.00 0.00 5 PRO A N 17
ATOM 14996 C CA . PRO A 1 5 ? 11.283 -3.059 -2.629 1.00 0.00 5 PRO A CA 17
ATOM 14997 C C . PRO A 1 5 ? 10.816 -1.685 -3.091 1.00 0.00 5 PRO A C 17
ATOM 14998 O O . PRO A 1 5 ? 11.628 -0.816 -3.404 1.00 0.00 5 PRO A O 17
ATOM 15009 N N . LEU A 1 6 ? 9.496 -1.502 -3.111 1.00 0.00 6 LEU A N 17
ATOM 15010 C CA . LEU A 1 6 ? 8.881 -0.241 -3.505 1.00 0.00 6 LEU A CA 17
ATOM 15011 C C . LEU A 1 6 ? 9.601 0.397 -4.696 1.00 0.00 6 LEU A C 17
ATOM 15012 O O . LEU A 1 6 ? 10.482 1.241 -4.530 1.00 0.00 6 LEU A O 17
ATOM 15028 N N . ALA A 1 7 ? 9.206 -0.019 -5.901 1.00 0.00 7 ALA A N 17
ATOM 15029 C CA . ALA A 1 7 ? 9.791 0.493 -7.142 1.00 0.00 7 ALA A CA 17
ATOM 15030 C C . ALA A 1 7 ? 10.031 1.992 -7.071 1.00 0.00 7 ALA A C 17
ATOM 15031 O O . ALA A 1 7 ? 11.159 2.464 -7.210 1.00 0.00 7 ALA A O 17
ATOM 15038 N N . SER A 1 8 ? 8.961 2.726 -6.841 1.00 0.00 8 SER A N 17
ATOM 15039 C CA . SER A 1 8 ? 9.028 4.167 -6.732 1.00 0.00 8 SER A CA 17
ATOM 15040 C C . SER A 1 8 ? 9.395 4.560 -5.309 1.00 0.00 8 SER A C 17
ATOM 15041 O O . SER A 1 8 ? 8.937 3.949 -4.344 1.00 0.00 8 SER A O 17
ATOM 15049 N N . ASN A 1 9 ? 10.232 5.575 -5.189 1.00 0.00 9 ASN A N 17
ATOM 15050 C CA . ASN A 1 9 ? 10.680 6.053 -3.885 1.00 0.00 9 ASN A CA 17
ATOM 15051 C C . ASN A 1 9 ? 9.495 6.475 -3.028 1.00 0.00 9 ASN A C 17
ATOM 15052 O O . ASN A 1 9 ? 8.690 7.308 -3.440 1.00 0.00 9 ASN A O 17
ATOM 15063 N N . GLY A 1 10 ? 9.386 5.880 -1.837 1.00 0.00 10 GLY A N 17
ATOM 15064 C CA . GLY A 1 10 ? 8.286 6.195 -0.934 1.00 0.00 10 GLY A CA 17
ATOM 15065 C C . GLY A 1 10 ? 6.955 6.321 -1.651 1.00 0.00 10 GLY A C 17
ATOM 15066 O O . GLY A 1 10 ? 6.059 7.032 -1.199 1.00 0.00 10 GLY A O 17
ATOM 15070 N N . CYS A 1 11 ? 6.830 5.630 -2.776 1.00 0.00 11 CYS A N 17
ATOM 15071 C CA . CYS A 1 11 ? 5.610 5.668 -3.566 1.00 0.00 11 CYS A CA 17
ATOM 15072 C C . CYS A 1 11 ? 5.344 4.296 -4.191 1.00 0.00 11 CYS A C 17
ATOM 15073 O O . CYS A 1 11 ? 5.714 4.051 -5.338 1.00 0.00 11 CYS A O 17
ATOM 15080 N N . LYS A 1 12 ? 4.713 3.398 -3.437 1.00 0.00 12 LYS A N 17
ATOM 15081 C CA . LYS A 1 12 ? 4.425 2.054 -3.938 1.00 0.00 12 LYS A CA 17
ATOM 15082 C C . LYS A 1 12 ? 3.081 2.022 -4.652 1.00 0.00 12 LYS A C 17
ATOM 15083 O O . LYS A 1 12 ? 3.018 2.116 -5.876 1.00 0.00 12 LYS A O 17
ATOM 15102 N N . PHE A 1 13 ? 2.008 1.895 -3.880 1.00 0.00 13 PHE A N 17
ATOM 15103 C CA . PHE A 1 13 ? 0.665 1.864 -4.438 1.00 0.00 13 PHE A CA 17
ATOM 15104 C C . PHE A 1 13 ? -0.129 3.069 -3.941 1.00 0.00 13 PHE A C 17
ATOM 15105 O O . PHE A 1 13 ? 0.446 4.016 -3.405 1.00 0.00 13 PHE A O 17
ATOM 15122 N N . GLY A 1 14 ? -1.444 3.042 -4.124 1.00 0.00 14 GLY A N 17
ATOM 15123 C CA . GLY A 1 14 ? -2.269 4.152 -3.687 1.00 0.00 14 GLY A CA 17
ATOM 15124 C C . GLY A 1 14 ? -2.402 4.243 -2.176 1.00 0.00 14 GLY A C 17
ATOM 15125 O O . GLY A 1 14 ? -3.146 3.477 -1.563 1.00 0.00 14 GLY A O 17
ATOM 15129 N N . CYS A 1 15 ? -1.682 5.190 -1.578 1.00 0.00 15 CYS A N 17
ATOM 15130 C CA . CYS A 1 15 ? -1.723 5.395 -0.129 1.00 0.00 15 CYS A CA 17
ATOM 15131 C C . CYS A 1 15 ? -0.860 6.588 0.282 1.00 0.00 15 CYS A C 17
ATOM 15132 O O . CYS A 1 15 ? -0.368 6.656 1.407 1.00 0.00 15 CYS A O 17
ATOM 15139 N N . SER A 1 16 ? -0.695 7.535 -0.636 1.00 0.00 16 SER A N 17
ATOM 15140 C CA . SER A 1 16 ? 0.093 8.739 -0.374 1.00 0.00 16 SER A CA 17
ATOM 15141 C C . SER A 1 16 ? -0.315 9.372 0.955 1.00 0.00 16 SER A C 17
ATOM 15142 O O . SER A 1 16 ? 0.483 10.046 1.606 1.00 0.00 16 SER A O 17
ATOM 15150 N N . GLY A 1 17 ? -1.569 9.155 1.342 1.00 0.00 17 GLY A N 17
ATOM 15151 C CA . GLY A 1 17 ? -2.071 9.715 2.582 1.00 0.00 17 GLY A CA 17
ATOM 15152 C C . GLY A 1 17 ? -2.303 11.207 2.476 1.00 0.00 17 GLY A C 17
ATOM 15153 O O . GLY A 1 17 ? -3.442 11.662 2.377 1.00 0.00 17 GLY A O 17
ATOM 15157 N N . LEU A 1 18 ? -1.215 11.967 2.486 1.00 0.00 18 LEU A N 17
ATOM 15158 C CA . LEU A 1 18 ? -1.292 13.419 2.381 1.00 0.00 18 LEU A CA 17
ATOM 15159 C C . LEU A 1 18 ? -1.516 13.849 0.932 1.00 0.00 18 LEU A C 17
ATOM 15160 O O . LEU A 1 18 ? -0.737 14.626 0.378 1.00 0.00 18 LEU A O 17
ATOM 15176 N N . GLY A 1 19 ? -2.580 13.338 0.317 1.00 0.00 19 GLY A N 17
ATOM 15177 C CA . GLY A 1 19 ? -2.872 13.683 -1.063 1.00 0.00 19 GLY A CA 17
ATOM 15178 C C . GLY A 1 19 ? -4.333 13.491 -1.423 1.00 0.00 19 GLY A C 17
ATOM 15179 O O . GLY A 1 19 ? -5.218 13.716 -0.599 1.00 0.00 19 GLY A O 17
ATOM 15183 N N . GLU A 1 20 ? -4.583 13.081 -2.664 1.00 0.00 20 GLU A N 17
ATOM 15184 C CA . GLU A 1 20 ? -5.945 12.864 -3.142 1.00 0.00 20 GLU A CA 17
ATOM 15185 C C . GLU A 1 20 ? -6.462 11.484 -2.745 1.00 0.00 20 GLU A C 17
ATOM 15186 O O . GLU A 1 20 ? -5.823 10.765 -1.978 1.00 0.00 20 GLU A O 17
ATOM 15198 N N . ASN A 1 21 ? -7.627 11.124 -3.279 1.00 0.00 21 ASN A N 17
ATOM 15199 C CA . ASN A 1 21 ? -8.243 9.835 -2.993 1.00 0.00 21 ASN A CA 17
ATOM 15200 C C . ASN A 1 21 ? -7.634 8.741 -3.861 1.00 0.00 21 ASN A C 17
ATOM 15201 O O . ASN A 1 21 ? -8.104 8.472 -4.966 1.00 0.00 21 ASN A O 17
ATOM 15212 N N . ASN A 1 22 ? -6.582 8.119 -3.349 1.00 0.00 22 ASN A N 17
ATOM 15213 C CA . ASN A 1 22 ? -5.893 7.054 -4.067 1.00 0.00 22 ASN A CA 17
ATOM 15214 C C . ASN A 1 22 ? -5.868 5.753 -3.260 1.00 0.00 22 ASN A C 17
ATOM 15215 O O . ASN A 1 22 ? -4.810 5.153 -3.076 1.00 0.00 22 ASN A O 17
ATOM 15226 N N . PRO A 1 23 ? -7.033 5.290 -2.768 1.00 0.00 23 PRO A N 17
ATOM 15227 C CA . PRO A 1 23 ? -7.124 4.055 -1.987 1.00 0.00 23 PRO A CA 17
ATOM 15228 C C . PRO A 1 23 ? -7.244 2.811 -2.868 1.00 0.00 23 PRO A C 17
ATOM 15229 O O . PRO A 1 23 ? -7.945 1.861 -2.520 1.00 0.00 23 PRO A O 17
ATOM 15240 N N . THR A 1 24 ? -6.565 2.826 -4.010 1.00 0.00 24 THR A N 17
ATOM 15241 C CA . THR A 1 24 ? -6.605 1.702 -4.939 1.00 0.00 24 THR A CA 17
ATOM 15242 C C . THR A 1 24 ? -5.650 0.588 -4.515 1.00 0.00 24 THR A C 17
ATOM 15243 O O . THR A 1 24 ? -5.808 -0.560 -4.927 1.00 0.00 24 THR A O 17
ATOM 15254 N N . CYS A 1 25 ? -4.656 0.928 -3.694 1.00 0.00 25 CYS A N 17
ATOM 15255 C CA . CYS A 1 25 ? -3.685 -0.061 -3.232 1.00 0.00 25 CYS A CA 17
ATOM 15256 C C . CYS A 1 25 ? -4.386 -1.257 -2.592 1.00 0.00 25 CYS A C 17
ATOM 15257 O O . CYS A 1 25 ? -3.852 -2.365 -2.573 1.00 0.00 25 CYS A O 17
ATOM 15264 N N . ASN A 1 26 ? -5.591 -1.026 -2.082 1.00 0.00 26 ASN A N 17
ATOM 15265 C CA . ASN A 1 26 ? -6.369 -2.086 -1.456 1.00 0.00 26 ASN A CA 17
ATOM 15266 C C . ASN A 1 26 ? -6.845 -3.081 -2.509 1.00 0.00 26 ASN A C 17
ATOM 15267 O O . ASN A 1 26 ? -6.645 -4.288 -2.376 1.00 0.00 26 ASN A O 17
ATOM 15278 N N . HIS A 1 27 ? -7.469 -2.562 -3.562 1.00 0.00 27 HIS A N 17
ATOM 15279 C CA . HIS A 1 27 ? -7.967 -3.400 -4.647 1.00 0.00 27 HIS A CA 17
ATOM 15280 C C . HIS A 1 27 ? -6.809 -4.018 -5.423 1.00 0.00 27 HIS A C 17
ATOM 15281 O O . HIS A 1 27 ? -6.821 -5.209 -5.735 1.00 0.00 27 HIS A O 17
ATOM 15296 N N . VAL A 1 28 ? -5.806 -3.199 -5.729 1.00 0.00 28 VAL A N 17
ATOM 15297 C CA . VAL A 1 28 ? -4.636 -3.664 -6.464 1.00 0.00 28 VAL A CA 17
ATOM 15298 C C . VAL A 1 28 ? -3.931 -4.783 -5.706 1.00 0.00 28 VAL A C 17
ATOM 15299 O O . VAL A 1 28 ? -3.494 -5.772 -6.299 1.00 0.00 28 VAL A O 17
ATOM 15312 N N . CYS A 1 29 ? -3.830 -4.624 -4.389 1.00 0.00 29 CYS A N 17
ATOM 15313 C CA . CYS A 1 29 ? -3.186 -5.624 -3.548 1.00 0.00 29 CYS A CA 17
ATOM 15314 C C . CYS A 1 29 ? -3.916 -6.958 -3.654 1.00 0.00 29 CYS A C 17
ATOM 15315 O O . CYS A 1 29 ? -3.292 -8.013 -3.765 1.00 0.00 29 CYS A O 17
ATOM 15322 N N . GLU A 1 30 ? -5.245 -6.902 -3.632 1.00 0.00 30 GLU A N 17
ATOM 15323 C CA . GLU A 1 30 ? -6.060 -8.105 -3.740 1.00 0.00 30 GLU A CA 17
ATOM 15324 C C . GLU A 1 30 ? -6.024 -8.644 -5.166 1.00 0.00 30 GLU A C 17
ATOM 15325 O O . GLU A 1 30 ? -6.153 -9.847 -5.391 1.00 0.00 30 GLU A O 17
ATOM 15337 N N . LYS A 1 31 ? -5.850 -7.740 -6.127 1.00 0.00 31 LYS A N 17
ATOM 15338 C CA . LYS A 1 31 ? -5.798 -8.117 -7.533 1.00 0.00 31 LYS A CA 17
ATOM 15339 C C . LYS A 1 31 ? -4.677 -9.118 -7.788 1.00 0.00 31 LYS A C 17
ATOM 15340 O O . LYS A 1 31 ? -4.929 -10.306 -7.997 1.00 0.00 31 LYS A O 17
ATOM 15359 N N . LYS A 1 32 ? -3.437 -8.637 -7.776 1.00 0.00 32 LYS A N 17
ATOM 15360 C CA . LYS A 1 32 ? -2.288 -9.505 -8.014 1.00 0.00 32 LYS A CA 17
ATOM 15361 C C . LYS A 1 32 ? -1.133 -9.212 -7.054 1.00 0.00 32 LYS A C 17
ATOM 15362 O O . LYS A 1 32 ? -0.097 -9.874 -7.108 1.00 0.00 32 LYS A O 17
ATOM 15381 N N . ALA A 1 33 ? -1.306 -8.228 -6.174 1.00 0.00 33 ALA A N 17
ATOM 15382 C CA . ALA A 1 33 ? -0.258 -7.883 -5.221 1.00 0.00 33 ALA A CA 17
ATOM 15383 C C . ALA A 1 33 ? -0.527 -8.513 -3.858 1.00 0.00 33 ALA A C 17
ATOM 15384 O O . ALA A 1 33 ? -0.124 -7.976 -2.827 1.00 0.00 33 ALA A O 17
ATOM 15391 N N . GLY A 1 34 ? -1.201 -9.660 -3.869 1.00 0.00 34 GLY A N 17
ATOM 15392 C CA . GLY A 1 34 ? -1.508 -10.366 -2.638 1.00 0.00 34 GLY A CA 17
ATOM 15393 C C . GLY A 1 34 ? -2.296 -9.532 -1.642 1.00 0.00 34 GLY A C 17
ATOM 15394 O O . GLY A 1 34 ? -1.903 -8.417 -1.303 1.00 0.00 34 GLY A O 17
ATOM 15398 N N . SER A 1 35 ? -3.408 -10.083 -1.165 1.00 0.00 35 SER A N 17
ATOM 15399 C CA . SER A 1 35 ? -4.250 -9.392 -0.194 1.00 0.00 35 SER A CA 17
ATOM 15400 C C . SER A 1 35 ? -4.144 -10.054 1.177 1.00 0.00 35 SER A C 17
ATOM 15401 O O . SER A 1 35 ? -5.135 -10.542 1.722 1.00 0.00 35 SER A O 17
ATOM 15409 N N . ASP A 1 36 ? -2.935 -10.071 1.729 1.00 0.00 36 ASP A N 17
ATOM 15410 C CA . ASP A 1 36 ? -2.700 -10.678 3.034 1.00 0.00 36 ASP A CA 17
ATOM 15411 C C . ASP A 1 36 ? -1.894 -9.747 3.934 1.00 0.00 36 ASP A C 17
ATOM 15412 O O . ASP A 1 36 ? -2.377 -9.303 4.976 1.00 0.00 36 ASP A O 17
ATOM 15421 N N . TYR A 1 37 ? -0.662 -9.457 3.527 1.00 0.00 37 TYR A N 17
ATOM 15422 C CA . TYR A 1 37 ? 0.211 -8.581 4.301 1.00 0.00 37 TYR A CA 17
ATOM 15423 C C . TYR A 1 37 ? 0.295 -7.194 3.669 1.00 0.00 37 TYR A C 17
ATOM 15424 O O . TYR A 1 37 ? 0.498 -7.065 2.460 1.00 0.00 37 TYR A O 17
ATOM 15442 N N . GLY A 1 38 ? 0.139 -6.164 4.499 1.00 0.00 38 GLY A N 17
ATOM 15443 C CA . GLY A 1 38 ? 0.203 -4.791 4.021 1.00 0.00 38 GLY A CA 17
ATOM 15444 C C . GLY A 1 38 ? 0.626 -3.826 5.115 1.00 0.00 38 GLY A C 17
ATOM 15445 O O . GLY A 1 38 ? 0.621 -4.180 6.294 1.00 0.00 38 GLY A O 17
ATOM 15449 N N . TYR A 1 39 ? 0.995 -2.604 4.732 1.00 0.00 39 TYR A N 17
ATOM 15450 C CA . TYR A 1 39 ? 1.422 -1.603 5.709 1.00 0.00 39 TYR A CA 17
ATOM 15451 C C . TYR A 1 39 ? 1.394 -0.192 5.114 1.00 0.00 39 TYR A C 17
ATOM 15452 O O . TYR A 1 39 ? 2.069 0.097 4.127 1.00 0.00 39 TYR A O 17
ATOM 15470 N N . CYS A 1 40 ? 0.608 0.685 5.735 1.00 0.00 40 CYS A N 17
ATOM 15471 C CA . CYS A 1 40 ? 0.487 2.070 5.288 1.00 0.00 40 CYS A CA 17
ATOM 15472 C C . CYS A 1 40 ? 0.846 3.017 6.427 1.00 0.00 40 CYS A C 17
ATOM 15473 O O . CYS A 1 40 ? 0.108 3.131 7.407 1.00 0.00 40 CYS A O 17
ATOM 15480 N N . TYR A 1 41 ? 1.985 3.684 6.300 1.00 0.00 41 TYR A N 17
ATOM 15481 C CA . TYR A 1 41 ? 2.441 4.610 7.328 1.00 0.00 41 TYR A CA 17
ATOM 15482 C C . TYR A 1 41 ? 2.783 5.965 6.725 1.00 0.00 41 TYR A C 17
ATOM 15483 O O . TYR A 1 41 ? 2.288 6.999 7.173 1.00 0.00 41 TYR A O 17
ATOM 15501 N N . ALA A 1 42 ? 3.632 5.950 5.707 1.00 0.00 42 ALA A N 17
ATOM 15502 C CA . ALA A 1 42 ? 4.040 7.171 5.042 1.00 0.00 42 ALA A CA 17
ATOM 15503 C C . ALA A 1 42 ? 3.193 7.412 3.795 1.00 0.00 42 ALA A C 17
ATOM 15504 O O . ALA A 1 42 ? 2.024 7.031 3.744 1.00 0.00 42 ALA A O 17
ATOM 15511 N N . TRP A 1 43 ? 3.787 8.049 2.796 1.00 0.00 43 TRP A N 17
ATOM 15512 C CA . TRP A 1 43 ? 3.093 8.346 1.552 1.00 0.00 43 TRP A CA 17
ATOM 15513 C C . TRP A 1 43 ? 3.204 7.181 0.569 1.00 0.00 43 TRP A C 17
ATOM 15514 O O . TRP A 1 43 ? 3.698 7.346 -0.546 1.00 0.00 43 TRP A O 17
ATOM 15535 N N . THR A 1 44 ? 2.746 6.000 0.980 1.00 0.00 44 THR A N 17
ATOM 15536 C CA . THR A 1 44 ? 2.810 4.825 0.113 1.00 0.00 44 THR A CA 17
ATOM 15537 C C . THR A 1 44 ? 2.142 3.613 0.757 1.00 0.00 44 THR A C 17
ATOM 15538 O O . THR A 1 44 ? 2.003 3.541 1.978 1.00 0.00 44 THR A O 17
ATOM 15549 N N . CYS A 1 45 ? 1.730 2.662 -0.080 1.00 0.00 45 CYS A N 17
ATOM 15550 C CA . CYS A 1 45 ? 1.073 1.448 0.396 1.00 0.00 45 CYS A CA 17
ATOM 15551 C C . CYS A 1 45 ? 2.001 0.244 0.284 1.00 0.00 45 CYS A C 17
ATOM 15552 O O . CYS A 1 45 ? 2.644 0.034 -0.744 1.00 0.00 45 CYS A O 17
ATOM 15559 N N . TYR A 1 46 ? 2.056 -0.548 1.347 1.00 0.00 46 TYR A N 17
ATOM 15560 C CA . TYR A 1 46 ? 2.894 -1.739 1.372 1.00 0.00 46 TYR A CA 17
ATOM 15561 C C . TYR A 1 46 ? 2.043 -2.990 1.214 1.00 0.00 46 TYR A C 17
ATOM 15562 O O . TYR A 1 46 ? 0.856 -2.984 1.542 1.00 0.00 46 TYR A O 17
ATOM 15580 N N . CYS A 1 47 ? 2.648 -4.068 0.722 1.00 0.00 47 CYS A N 17
ATOM 15581 C CA . CYS A 1 47 ? 1.909 -5.310 0.546 1.00 0.00 47 CYS A CA 17
ATOM 15582 C C . CYS A 1 47 ? 2.841 -6.502 0.347 1.00 0.00 47 CYS A C 17
ATOM 15583 O O . CYS A 1 47 ? 4.058 -6.349 0.264 1.00 0.00 47 CYS A O 17
ATOM 15590 N N . GLU A 1 48 ? 2.251 -7.691 0.275 1.00 0.00 48 GLU A N 17
ATOM 15591 C CA . GLU A 1 48 ? 3.013 -8.921 0.079 1.00 0.00 48 GLU A CA 17
ATOM 15592 C C . GLU A 1 48 ? 2.656 -9.554 -1.264 1.00 0.00 48 GLU A C 17
ATOM 15593 O O . GLU A 1 48 ? 1.572 -9.320 -1.793 1.00 0.00 48 GLU A O 17
ATOM 15605 N N . HIS A 1 49 ? 3.569 -10.350 -1.815 1.00 0.00 49 HIS A N 17
ATOM 15606 C CA . HIS A 1 49 ? 3.335 -11.004 -3.102 1.00 0.00 49 HIS A CA 17
ATOM 15607 C C . HIS A 1 49 ? 3.236 -9.980 -4.232 1.00 0.00 49 HIS A C 17
ATOM 15608 O O . HIS A 1 49 ? 2.759 -10.293 -5.323 1.00 0.00 49 HIS A O 17
ATOM 15623 N N . VAL A 1 50 ? 3.694 -8.756 -3.971 1.00 0.00 50 VAL A N 17
ATOM 15624 C CA . VAL A 1 50 ? 3.657 -7.698 -4.975 1.00 0.00 50 VAL A CA 17
ATOM 15625 C C . VAL A 1 50 ? 4.886 -7.755 -5.875 1.00 0.00 50 VAL A C 17
ATOM 15626 O O . VAL A 1 50 ? 4.868 -7.258 -7.002 1.00 0.00 50 VAL A O 17
ATOM 15639 N N . ALA A 1 51 ? 5.950 -8.368 -5.371 1.00 0.00 51 ALA A N 17
ATOM 15640 C CA . ALA A 1 51 ? 7.191 -8.496 -6.127 1.00 0.00 51 ALA A CA 17
ATOM 15641 C C . ALA A 1 51 ? 7.105 -9.625 -7.151 1.00 0.00 51 ALA A C 17
ATOM 15642 O O . ALA A 1 51 ? 8.052 -9.862 -7.901 1.00 0.00 51 ALA A O 17
ATOM 15649 N N . GLU A 1 52 ? 5.968 -10.320 -7.185 1.00 0.00 52 GLU A N 17
ATOM 15650 C CA . GLU A 1 52 ? 5.771 -11.417 -8.125 1.00 0.00 52 GLU A CA 17
ATOM 15651 C C . GLU A 1 52 ? 5.630 -10.887 -9.548 1.00 0.00 52 GLU A C 17
ATOM 15652 O O . GLU A 1 52 ? 4.586 -11.045 -10.182 1.00 0.00 52 GLU A O 17
ATOM 15664 N N . GLY A 1 53 ? 6.687 -10.250 -10.044 1.00 0.00 53 GLY A N 17
ATOM 15665 C CA . GLY A 1 53 ? 6.663 -9.697 -11.388 1.00 0.00 53 GLY A CA 17
ATOM 15666 C C . GLY A 1 53 ? 5.415 -8.876 -11.657 1.00 0.00 53 GLY A C 17
ATOM 15667 O O . GLY A 1 53 ? 4.965 -8.773 -12.797 1.00 0.00 53 GLY A O 17
ATOM 15671 N N . THR A 1 54 ? 4.857 -8.294 -10.600 1.00 0.00 54 THR A N 17
ATOM 15672 C CA . THR A 1 54 ? 3.652 -7.482 -10.722 1.00 0.00 54 THR A CA 17
ATOM 15673 C C . THR A 1 54 ? 4.000 -6.037 -11.065 1.00 0.00 54 THR A C 17
ATOM 15674 O O . THR A 1 54 ? 5.141 -5.605 -10.900 1.00 0.00 54 THR A O 17
ATOM 15685 N N . VAL A 1 55 ? 3.007 -5.293 -11.541 1.00 0.00 55 VAL A N 17
ATOM 15686 C CA . VAL A 1 55 ? 3.205 -3.897 -11.909 1.00 0.00 55 VAL A CA 17
ATOM 15687 C C . VAL A 1 55 ? 3.059 -2.983 -10.696 1.00 0.00 55 VAL A C 17
ATOM 15688 O O . VAL A 1 55 ? 1.960 -2.800 -10.173 1.00 0.00 55 VAL A O 17
ATOM 15701 N N . LEU A 1 56 ? 4.174 -2.412 -10.256 1.00 0.00 56 LEU A N 17
ATOM 15702 C CA . LEU A 1 56 ? 4.170 -1.517 -9.106 1.00 0.00 56 LEU A CA 17
ATOM 15703 C C . LEU A 1 56 ? 5.059 -0.306 -9.360 1.00 0.00 56 LEU A C 17
ATOM 15704 O O . LEU A 1 56 ? 5.810 0.121 -8.482 1.00 0.00 56 LEU A O 17
ATOM 15720 N N . TRP A 1 57 ? 4.973 0.243 -10.566 1.00 0.00 57 TRP A N 17
ATOM 15721 C CA . TRP A 1 57 ? 5.774 1.403 -10.930 1.00 0.00 57 TRP A CA 17
ATOM 15722 C C . TRP A 1 57 ? 5.053 2.698 -10.572 1.00 0.00 57 TRP A C 17
ATOM 15723 O O . TRP A 1 57 ? 5.682 3.668 -10.152 1.00 0.00 57 TRP A O 17
ATOM 15744 N N . GLY A 1 58 ? 3.731 2.711 -10.732 1.00 0.00 58 GLY A N 17
ATOM 15745 C CA . GLY A 1 58 ? 2.972 3.903 -10.405 1.00 0.00 58 GLY A CA 17
ATOM 15746 C C . GLY A 1 58 ? 1.494 3.802 -10.756 1.00 0.00 58 GLY A C 17
ATOM 15747 O O . GLY A 1 58 ? 1.125 3.807 -11.931 1.00 0.00 58 GLY A O 17
ATOM 15751 N N . ASP A 1 59 ? 0.650 3.729 -9.728 1.00 0.00 59 ASP A N 17
ATOM 15752 C CA . ASP A 1 59 ? -0.797 3.647 -9.912 1.00 0.00 59 ASP A CA 17
ATOM 15753 C C . ASP A 1 59 ? -1.425 5.046 -9.835 1.00 0.00 59 ASP A C 17
ATOM 15754 O O . ASP A 1 59 ? -1.127 5.905 -10.665 1.00 0.00 59 ASP A O 17
ATOM 15763 N N . SER A 1 60 ? -2.289 5.281 -8.844 1.00 0.00 60 SER A N 17
ATOM 15764 C CA . SER A 1 60 ? -2.932 6.580 -8.687 1.00 0.00 60 SER A CA 17
ATOM 15765 C C . SER A 1 60 ? -2.252 7.395 -7.589 1.00 0.00 60 SER A C 17
ATOM 15766 O O . SER A 1 60 ? -1.761 8.496 -7.834 1.00 0.00 60 SER A O 17
ATOM 15774 N N . GLY A 1 61 ? -2.226 6.843 -6.379 1.00 0.00 61 GLY A N 17
ATOM 15775 C CA . GLY A 1 61 ? -1.602 7.530 -5.261 1.00 0.00 61 GLY A CA 17
ATOM 15776 C C . GLY A 1 61 ? -0.100 7.645 -5.414 1.00 0.00 61 GLY A C 17
ATOM 15777 O O . GLY A 1 61 ? 0.539 8.453 -4.742 1.00 0.00 61 GLY A O 17
ATOM 15781 N N . THR A 1 62 ? 0.464 6.833 -6.301 1.00 0.00 62 THR A N 17
ATOM 15782 C CA . THR A 1 62 ? 1.899 6.843 -6.540 1.00 0.00 62 THR A CA 17
ATOM 15783 C C . THR A 1 62 ? 2.315 8.083 -7.323 1.00 0.00 62 THR A C 17
ATOM 15784 O O . THR A 1 62 ? 1.537 8.621 -8.112 1.00 0.00 62 THR A O 17
ATOM 15795 N N . GLY A 1 63 ? 3.544 8.532 -7.100 1.00 0.00 63 GLY A N 17
ATOM 15796 C CA . GLY A 1 63 ? 4.042 9.707 -7.788 1.00 0.00 63 GLY A CA 17
ATOM 15797 C C . GLY A 1 63 ? 4.085 10.923 -6.883 1.00 0.00 63 GLY A C 17
ATOM 15798 O O . GLY A 1 63 ? 5.141 11.265 -6.351 1.00 0.00 63 GLY A O 17
ATOM 15802 N N . PRO A 1 64 ? 2.942 11.601 -6.684 1.00 0.00 64 PRO A N 17
ATOM 15803 C CA . PRO A 1 64 ? 2.857 12.782 -5.832 1.00 0.00 64 PRO A CA 17
ATOM 15804 C C . PRO A 1 64 ? 2.548 12.430 -4.379 1.00 0.00 64 PRO A C 17
ATOM 15805 O O . PRO A 1 64 ? 1.829 13.158 -3.694 1.00 0.00 64 PRO A O 17
ATOM 15816 N N . CYS A 1 65 ? 3.097 11.313 -3.913 1.00 0.00 65 CYS A N 17
ATOM 15817 C CA . CYS A 1 65 ? 2.877 10.874 -2.537 1.00 0.00 65 CYS A CA 17
ATOM 15818 C C . CYS A 1 65 ? 3.828 11.599 -1.594 1.00 0.00 65 CYS A C 17
ATOM 15819 O O . CYS A 1 65 ? 3.468 12.613 -0.996 1.00 0.00 65 CYS A O 17
ATOM 15826 N N . ARG A 1 66 ? 5.046 11.083 -1.466 1.00 0.00 66 ARG A N 17
ATOM 15827 C CA . ARG A 1 66 ? 6.036 11.708 -0.593 1.00 0.00 66 ARG A CA 17
ATOM 15828 C C . ARG A 1 66 ? 6.953 12.635 -1.382 1.00 0.00 66 ARG A C 17
ATOM 15829 O O . ARG A 1 66 ? 6.889 12.693 -2.609 1.00 0.00 66 ARG A O 17
ATOM 15850 N N . SER A 1 67 ? 7.803 13.365 -0.666 1.00 0.00 67 SER A N 17
ATOM 15851 C CA . SER A 1 67 ? 8.732 14.297 -1.296 1.00 0.00 67 SER A CA 17
ATOM 15852 C C . SER A 1 67 ? 10.153 14.073 -0.790 1.00 0.00 67 SER A C 17
ATOM 15853 O O . SER A 1 67 ? 11.099 14.559 -1.447 1.00 0.00 67 SER A O 17
ATOM 15862 N N . ARG A 1 1 ? 8.109 -13.350 -2.667 1.00 0.00 1 ARG A N 18
ATOM 15863 C CA . ARG A 1 1 ? 8.210 -12.052 -3.384 1.00 0.00 1 ARG A CA 18
ATOM 15864 C C . ARG A 1 1 ? 7.522 -10.937 -2.603 1.00 0.00 1 ARG A C 18
ATOM 15865 O O . ARG A 1 1 ? 6.563 -10.330 -3.079 1.00 0.00 1 ARG A O 18
ATOM 15888 N N . ASP A 1 2 ? 8.021 -10.671 -1.398 1.00 0.00 2 ASP A N 18
ATOM 15889 C CA . ASP A 1 2 ? 7.456 -9.626 -0.549 1.00 0.00 2 ASP A CA 18
ATOM 15890 C C . ASP A 1 2 ? 7.406 -8.293 -1.287 1.00 0.00 2 ASP A C 18
ATOM 15891 O O . ASP A 1 2 ? 7.990 -8.147 -2.361 1.00 0.00 2 ASP A O 18
ATOM 15900 N N . GLY A 1 3 ? 6.707 -7.324 -0.707 1.00 0.00 3 GLY A N 18
ATOM 15901 C CA . GLY A 1 3 ? 6.599 -6.020 -1.328 1.00 0.00 3 GLY A CA 18
ATOM 15902 C C . GLY A 1 3 ? 7.067 -4.906 -0.419 1.00 0.00 3 GLY A C 18
ATOM 15903 O O . GLY A 1 3 ? 6.278 -4.044 -0.021 1.00 0.00 3 GLY A O 18
ATOM 15907 N N . TYR A 1 4 ? 8.356 -4.928 -0.093 1.00 0.00 4 TYR A N 18
ATOM 15908 C CA . TYR A 1 4 ? 8.950 -3.918 0.770 1.00 0.00 4 TYR A CA 18
ATOM 15909 C C . TYR A 1 4 ? 10.140 -3.210 0.098 1.00 0.00 4 TYR A C 18
ATOM 15910 O O . TYR A 1 4 ? 10.913 -2.539 0.780 1.00 0.00 4 TYR A O 18
ATOM 15928 N N . PRO A 1 5 ? 10.322 -3.331 -1.241 1.00 0.00 5 PRO A N 18
ATOM 15929 C CA . PRO A 1 5 ? 11.434 -2.668 -1.932 1.00 0.00 5 PRO A CA 18
ATOM 15930 C C . PRO A 1 5 ? 11.179 -1.176 -2.097 1.00 0.00 5 PRO A C 18
ATOM 15931 O O . PRO A 1 5 ? 12.111 -0.382 -2.225 1.00 0.00 5 PRO A O 18
ATOM 15942 N N . LEU A 1 6 ? 9.900 -0.807 -2.094 1.00 0.00 6 LEU A N 18
ATOM 15943 C CA . LEU A 1 6 ? 9.479 0.583 -2.239 1.00 0.00 6 LEU A CA 18
ATOM 15944 C C . LEU A 1 6 ? 10.214 1.298 -3.372 1.00 0.00 6 LEU A C 18
ATOM 15945 O O . LEU A 1 6 ? 10.277 2.524 -3.386 1.00 0.00 6 LEU A O 18
ATOM 15961 N N . ALA A 1 7 ? 10.749 0.529 -4.325 1.00 0.00 7 ALA A N 18
ATOM 15962 C CA . ALA A 1 7 ? 11.469 1.089 -5.475 1.00 0.00 7 ALA A CA 18
ATOM 15963 C C . ALA A 1 7 ? 12.176 2.404 -5.131 1.00 0.00 7 ALA A C 18
ATOM 15964 O O . ALA A 1 7 ? 13.311 2.405 -4.653 1.00 0.00 7 ALA A O 18
ATOM 15971 N N . SER A 1 8 ? 11.492 3.517 -5.375 1.00 0.00 8 SER A N 18
ATOM 15972 C CA . SER A 1 8 ? 12.038 4.840 -5.094 1.00 0.00 8 SER A CA 18
ATOM 15973 C C . SER A 1 8 ? 11.708 5.256 -3.652 1.00 0.00 8 SER A C 18
ATOM 15974 O O . SER A 1 8 ? 11.544 4.403 -2.782 1.00 0.00 8 SER A O 18
ATOM 15982 N N . ASN A 1 9 ? 11.618 6.559 -3.393 1.00 0.00 9 ASN A N 18
ATOM 15983 C CA . ASN A 1 9 ? 11.310 7.051 -2.051 1.00 0.00 9 ASN A CA 18
ATOM 15984 C C . ASN A 1 9 ? 9.942 6.568 -1.588 1.00 0.00 9 ASN A C 18
ATOM 15985 O O . ASN A 1 9 ? 8.954 7.294 -1.700 1.00 0.00 9 ASN A O 18
ATOM 15996 N N . GLY A 1 10 ? 9.889 5.346 -1.058 1.00 0.00 10 GLY A N 18
ATOM 15997 C CA . GLY A 1 10 ? 8.628 4.796 -0.579 1.00 0.00 10 GLY A CA 18
ATOM 15998 C C . GLY A 1 10 ? 7.461 5.187 -1.460 1.00 0.00 10 GLY A C 18
ATOM 15999 O O . GLY A 1 10 ? 6.373 5.487 -0.971 1.00 0.00 10 GLY A O 18
ATOM 16003 N N . CYS A 1 11 ? 7.700 5.191 -2.764 1.00 0.00 11 CYS A N 18
ATOM 16004 C CA . CYS A 1 11 ? 6.675 5.557 -3.732 1.00 0.00 11 CYS A CA 18
ATOM 16005 C C . CYS A 1 11 ? 5.988 4.303 -4.270 1.00 0.00 11 CYS A C 18
ATOM 16006 O O . CYS A 1 11 ? 6.171 3.925 -5.427 1.00 0.00 11 CYS A O 18
ATOM 16013 N N . LYS A 1 12 ? 5.208 3.654 -3.411 1.00 0.00 12 LYS A N 18
ATOM 16014 C CA . LYS A 1 12 ? 4.503 2.432 -3.782 1.00 0.00 12 LYS A CA 18
ATOM 16015 C C . LYS A 1 12 ? 3.114 2.740 -4.355 1.00 0.00 12 LYS A C 18
ATOM 16016 O O . LYS A 1 12 ? 2.966 3.646 -5.176 1.00 0.00 12 LYS A O 18
ATOM 16035 N N . PHE A 1 13 ? 2.098 1.982 -3.930 1.00 0.00 13 PHE A N 18
ATOM 16036 C CA . PHE A 1 13 ? 0.739 2.184 -4.416 1.00 0.00 13 PHE A CA 18
ATOM 16037 C C . PHE A 1 13 ? 0.027 3.267 -3.606 1.00 0.00 13 PHE A C 18
ATOM 16038 O O . PHE A 1 13 ? 0.674 4.114 -2.993 1.00 0.00 13 PHE A O 18
ATOM 16055 N N . GLY A 1 14 ? -1.303 3.247 -3.620 1.00 0.00 14 GLY A N 18
ATOM 16056 C CA . GLY A 1 14 ? -2.068 4.249 -2.896 1.00 0.00 14 GLY A CA 18
ATOM 16057 C C . GLY A 1 14 ? -1.839 4.221 -1.394 1.00 0.00 14 GLY A C 18
ATOM 16058 O O . GLY A 1 14 ? -0.703 4.117 -0.933 1.00 0.00 14 GLY A O 18
ATOM 16062 N N . CYS A 1 15 ? -2.930 4.330 -0.636 1.00 0.00 15 CYS A N 18
ATOM 16063 C CA . CYS A 1 15 ? -2.873 4.329 0.828 1.00 0.00 15 CYS A CA 18
ATOM 16064 C C . CYS A 1 15 ? -2.350 5.657 1.359 1.00 0.00 15 CYS A C 18
ATOM 16065 O O . CYS A 1 15 ? -1.719 5.710 2.416 1.00 0.00 15 CYS A O 18
ATOM 16072 N N . SER A 1 16 ? -2.621 6.726 0.622 1.00 0.00 16 SER A N 18
ATOM 16073 C CA . SER A 1 16 ? -2.187 8.069 1.011 1.00 0.00 16 SER A CA 18
ATOM 16074 C C . SER A 1 16 ? -2.444 8.328 2.496 1.00 0.00 16 SER A C 18
ATOM 16075 O O . SER A 1 16 ? -1.734 9.108 3.131 1.00 0.00 16 SER A O 18
ATOM 16083 N N . GLY A 1 17 ? -3.465 7.673 3.042 1.00 0.00 17 GLY A N 18
ATOM 16084 C CA . GLY A 1 17 ? -3.796 7.850 4.445 1.00 0.00 17 GLY A CA 18
ATOM 16085 C C . GLY A 1 17 ? -4.573 9.127 4.689 1.00 0.00 17 GLY A C 18
ATOM 16086 O O . GLY A 1 17 ? -5.792 9.162 4.522 1.00 0.00 17 GLY A O 18
ATOM 16090 N N . LEU A 1 18 ? -3.865 10.183 5.073 1.00 0.00 18 LEU A N 18
ATOM 16091 C CA . LEU A 1 18 ? -4.494 11.474 5.326 1.00 0.00 18 LEU A CA 18
ATOM 16092 C C . LEU A 1 18 ? -4.950 12.096 4.009 1.00 0.00 18 LEU A C 18
ATOM 16093 O O . LEU A 1 18 ? -4.414 13.111 3.566 1.00 0.00 18 LEU A O 18
ATOM 16109 N N . GLY A 1 19 ? -5.934 11.461 3.381 1.00 0.00 19 GLY A N 18
ATOM 16110 C CA . GLY A 1 19 ? -6.442 11.938 2.109 1.00 0.00 19 GLY A CA 18
ATOM 16111 C C . GLY A 1 19 ? -6.172 10.943 0.999 1.00 0.00 19 GLY A C 18
ATOM 16112 O O . GLY A 1 19 ? -5.232 11.109 0.222 1.00 0.00 19 GLY A O 18
ATOM 16116 N N . GLU A 1 20 ? -6.988 9.893 0.943 1.00 0.00 20 GLU A N 18
ATOM 16117 C CA . GLU A 1 20 ? -6.829 8.842 -0.058 1.00 0.00 20 GLU A CA 18
ATOM 16118 C C . GLU A 1 20 ? -6.828 9.397 -1.478 1.00 0.00 20 GLU A C 18
ATOM 16119 O O . GLU A 1 20 ? -7.851 9.385 -2.163 1.00 0.00 20 GLU A O 18
ATOM 16131 N N . ASN A 1 21 ? -5.667 9.859 -1.918 1.00 0.00 21 ASN A N 18
ATOM 16132 C CA . ASN A 1 21 ? -5.515 10.395 -3.267 1.00 0.00 21 ASN A CA 18
ATOM 16133 C C . ASN A 1 21 ? -5.311 9.269 -4.278 1.00 0.00 21 ASN A C 18
ATOM 16134 O O . ASN A 1 21 ? -5.174 9.514 -5.477 1.00 0.00 21 ASN A O 18
ATOM 16145 N N . ASN A 1 22 ? -5.285 8.036 -3.783 1.00 0.00 22 ASN A N 18
ATOM 16146 C CA . ASN A 1 22 ? -5.091 6.866 -4.629 1.00 0.00 22 ASN A CA 18
ATOM 16147 C C . ASN A 1 22 ? -5.739 5.634 -3.998 1.00 0.00 22 ASN A C 18
ATOM 16148 O O . ASN A 1 22 ? -5.143 4.982 -3.141 1.00 0.00 22 ASN A O 18
ATOM 16159 N N . PRO A 1 23 ? -6.975 5.299 -4.409 1.00 0.00 23 PRO A N 18
ATOM 16160 C CA . PRO A 1 23 ? -7.706 4.150 -3.881 1.00 0.00 23 PRO A CA 18
ATOM 16161 C C . PRO A 1 23 ? -7.342 2.844 -4.585 1.00 0.00 23 PRO A C 18
ATOM 16162 O O . PRO A 1 23 ? -8.049 1.844 -4.458 1.00 0.00 23 PRO A O 18
ATOM 16173 N N . THR A 1 24 ? -6.241 2.857 -5.331 1.00 0.00 24 THR A N 18
ATOM 16174 C CA . THR A 1 24 ? -5.797 1.673 -6.058 1.00 0.00 24 THR A CA 18
ATOM 16175 C C . THR A 1 24 ? -5.200 0.631 -5.113 1.00 0.00 24 THR A C 18
ATOM 16176 O O . THR A 1 24 ? -5.521 -0.552 -5.208 1.00 0.00 24 THR A O 18
ATOM 16187 N N . CYS A 1 25 ? -4.331 1.075 -4.205 1.00 0.00 25 CYS A N 18
ATOM 16188 C CA . CYS A 1 25 ? -3.684 0.174 -3.245 1.00 0.00 25 CYS A CA 18
ATOM 16189 C C . CYS A 1 25 ? -4.677 -0.847 -2.687 1.00 0.00 25 CYS A C 18
ATOM 16190 O O . CYS A 1 25 ? -4.324 -2.004 -2.452 1.00 0.00 25 CYS A O 18
ATOM 16197 N N . ASN A 1 26 ? -5.915 -0.414 -2.480 1.00 0.00 26 ASN A N 18
ATOM 16198 C CA . ASN A 1 26 ? -6.953 -1.291 -1.952 1.00 0.00 26 ASN A CA 18
ATOM 16199 C C . ASN A 1 26 ? -7.146 -2.513 -2.846 1.00 0.00 26 ASN A C 18
ATOM 16200 O O . ASN A 1 26 ? -6.857 -3.641 -2.446 1.00 0.00 26 ASN A O 18
ATOM 16211 N N . HIS A 1 27 ? -7.640 -2.281 -4.058 1.00 0.00 27 HIS A N 18
ATOM 16212 C CA . HIS A 1 27 ? -7.877 -3.361 -5.008 1.00 0.00 27 HIS A CA 18
ATOM 16213 C C . HIS A 1 27 ? -6.565 -3.913 -5.560 1.00 0.00 27 HIS A C 18
ATOM 16214 O O . HIS A 1 27 ? -6.409 -5.124 -5.711 1.00 0.00 27 HIS A O 18
ATOM 16229 N N . VAL A 1 28 ? -5.628 -3.018 -5.865 1.00 0.00 28 VAL A N 18
ATOM 16230 C CA . VAL A 1 28 ? -4.328 -3.411 -6.411 1.00 0.00 28 VAL A CA 18
ATOM 16231 C C . VAL A 1 28 ? -3.750 -4.619 -5.675 1.00 0.00 28 VAL A C 18
ATOM 16232 O O . VAL A 1 28 ? -3.588 -5.692 -6.258 1.00 0.00 28 VAL A O 18
ATOM 16245 N N . CYS A 1 29 ? -3.433 -4.439 -4.398 1.00 0.00 29 CYS A N 18
ATOM 16246 C CA . CYS A 1 29 ? -2.867 -5.518 -3.596 1.00 0.00 29 CYS A CA 18
ATOM 16247 C C . CYS A 1 29 ? -3.903 -6.603 -3.318 1.00 0.00 29 CYS A C 18
ATOM 16248 O O . CYS A 1 29 ? -3.574 -7.785 -3.276 1.00 0.00 29 CYS A O 18
ATOM 16255 N N . GLU A 1 30 ? -5.153 -6.194 -3.121 1.00 0.00 30 GLU A N 18
ATOM 16256 C CA . GLU A 1 30 ? -6.232 -7.138 -2.833 1.00 0.00 30 GLU A CA 18
ATOM 16257 C C . GLU A 1 30 ? -6.730 -7.854 -4.092 1.00 0.00 30 GLU A C 18
ATOM 16258 O O . GLU A 1 30 ? -7.722 -8.582 -4.040 1.00 0.00 30 GLU A O 18
ATOM 16270 N N . LYS A 1 31 ? -6.053 -7.653 -5.219 1.00 0.00 31 LYS A N 18
ATOM 16271 C CA . LYS A 1 31 ? -6.459 -8.294 -6.467 1.00 0.00 31 LYS A CA 18
ATOM 16272 C C . LYS A 1 31 ? -5.341 -9.158 -7.045 1.00 0.00 31 LYS A C 18
ATOM 16273 O O . LYS A 1 31 ? -5.445 -10.384 -7.075 1.00 0.00 31 LYS A O 18
ATOM 16292 N N . LYS A 1 32 ? -4.283 -8.510 -7.518 1.00 0.00 32 LYS A N 18
ATOM 16293 C CA . LYS A 1 32 ? -3.155 -9.218 -8.116 1.00 0.00 32 LYS A CA 18
ATOM 16294 C C . LYS A 1 32 ? -2.137 -9.641 -7.064 1.00 0.00 32 LYS A C 18
ATOM 16295 O O . LYS A 1 32 ? -1.483 -10.673 -7.205 1.00 0.00 32 LYS A O 18
ATOM 16314 N N . ALA A 1 33 ? -2.014 -8.848 -6.010 1.00 0.00 33 ALA A N 18
ATOM 16315 C CA . ALA A 1 33 ? -1.078 -9.157 -4.939 1.00 0.00 33 ALA A CA 18
ATOM 16316 C C . ALA A 1 33 ? -1.799 -9.843 -3.787 1.00 0.00 33 ALA A C 18
ATOM 16317 O O . ALA A 1 33 ? -1.220 -10.082 -2.727 1.00 0.00 33 ALA A O 18
ATOM 16324 N N . GLY A 1 34 ? -3.072 -10.162 -4.010 1.00 0.00 34 GLY A N 18
ATOM 16325 C CA . GLY A 1 34 ? -3.869 -10.819 -3.000 1.00 0.00 34 GLY A CA 18
ATOM 16326 C C . GLY A 1 34 ? -3.931 -10.040 -1.699 1.00 0.00 34 GLY A C 18
ATOM 16327 O O . GLY A 1 34 ? -3.084 -9.185 -1.437 1.00 0.00 34 GLY A O 18
ATOM 16331 N N . SER A 1 35 ? -4.933 -10.333 -0.880 1.00 0.00 35 SER A N 18
ATOM 16332 C CA . SER A 1 35 ? -5.097 -9.645 0.396 1.00 0.00 35 SER A CA 18
ATOM 16333 C C . SER A 1 35 ? -4.664 -10.532 1.557 1.00 0.00 35 SER A C 18
ATOM 16334 O O . SER A 1 35 ? -5.454 -11.314 2.088 1.00 0.00 35 SER A O 18
ATOM 16342 N N . ASP A 1 36 ? -3.401 -10.398 1.947 1.00 0.00 36 ASP A N 18
ATOM 16343 C CA . ASP A 1 36 ? -2.848 -11.178 3.048 1.00 0.00 36 ASP A CA 18
ATOM 16344 C C . ASP A 1 36 ? -1.937 -10.313 3.912 1.00 0.00 36 ASP A C 18
ATOM 16345 O O . ASP A 1 36 ? -2.319 -9.889 5.003 1.00 0.00 36 ASP A O 18
ATOM 16354 N N . TYR A 1 37 ? -0.732 -10.048 3.416 1.00 0.00 37 TYR A N 18
ATOM 16355 C CA . TYR A 1 37 ? 0.229 -9.227 4.143 1.00 0.00 37 TYR A CA 18
ATOM 16356 C C . TYR A 1 37 ? 0.352 -7.843 3.512 1.00 0.00 37 TYR A C 18
ATOM 16357 O O . TYR A 1 37 ? 0.849 -7.697 2.390 1.00 0.00 37 TYR A O 18
ATOM 16375 N N . GLY A 1 38 ? -0.104 -6.829 4.242 1.00 0.00 38 GLY A N 18
ATOM 16376 C CA . GLY A 1 38 ? -0.040 -5.466 3.745 1.00 0.00 38 GLY A CA 18
ATOM 16377 C C . GLY A 1 38 ? 0.118 -4.448 4.857 1.00 0.00 38 GLY A C 18
ATOM 16378 O O . GLY A 1 38 ? -0.512 -4.565 5.909 1.00 0.00 38 GLY A O 18
ATOM 16382 N N . TYR A 1 39 ? 0.960 -3.447 4.625 1.00 0.00 39 TYR A N 18
ATOM 16383 C CA . TYR A 1 39 ? 1.201 -2.402 5.613 1.00 0.00 39 TYR A CA 18
ATOM 16384 C C . TYR A 1 39 ? 1.337 -1.039 4.942 1.00 0.00 39 TYR A C 18
ATOM 16385 O O . TYR A 1 39 ? 1.454 -0.946 3.720 1.00 0.00 39 TYR A O 18
ATOM 16403 N N . CYS A 1 40 ? 1.315 0.017 5.749 1.00 0.00 40 CYS A N 18
ATOM 16404 C CA . CYS A 1 40 ? 1.432 1.379 5.238 1.00 0.00 40 CYS A CA 18
ATOM 16405 C C . CYS A 1 40 ? 2.226 2.252 6.207 1.00 0.00 40 CYS A C 18
ATOM 16406 O O . CYS A 1 40 ? 2.210 2.023 7.417 1.00 0.00 40 CYS A O 18
ATOM 16413 N N . TYR A 1 41 ? 2.907 3.260 5.673 1.00 0.00 41 TYR A N 18
ATOM 16414 C CA . TYR A 1 41 ? 3.694 4.177 6.493 1.00 0.00 41 TYR A CA 18
ATOM 16415 C C . TYR A 1 41 ? 3.235 5.611 6.250 1.00 0.00 41 TYR A C 18
ATOM 16416 O O . TYR A 1 41 ? 2.391 6.133 6.978 1.00 0.00 41 TYR A O 18
ATOM 16434 N N . ALA A 1 42 ? 3.767 6.233 5.203 1.00 0.00 42 ALA A N 18
ATOM 16435 C CA . ALA A 1 42 ? 3.379 7.589 4.847 1.00 0.00 42 ALA A CA 18
ATOM 16436 C C . ALA A 1 42 ? 2.146 7.526 3.947 1.00 0.00 42 ALA A C 18
ATOM 16437 O O . ALA A 1 42 ? 1.182 6.828 4.263 1.00 0.00 42 ALA A O 18
ATOM 16444 N N . TRP A 1 43 ? 2.183 8.219 2.817 1.00 0.00 43 TRP A N 18
ATOM 16445 C CA . TRP A 1 43 ? 1.074 8.192 1.879 1.00 0.00 43 TRP A CA 18
ATOM 16446 C C . TRP A 1 43 ? 1.230 7.013 0.910 1.00 0.00 43 TRP A C 18
ATOM 16447 O O . TRP A 1 43 ? 0.499 6.909 -0.073 1.00 0.00 43 TRP A O 18
ATOM 16468 N N . THR A 1 44 ? 2.196 6.132 1.198 1.00 0.00 44 THR A N 18
ATOM 16469 C CA . THR A 1 44 ? 2.467 4.965 0.357 1.00 0.00 44 THR A CA 18
ATOM 16470 C C . THR A 1 44 ? 1.697 3.736 0.829 1.00 0.00 44 THR A C 18
ATOM 16471 O O . THR A 1 44 ? 1.057 3.753 1.879 1.00 0.00 44 THR A O 18
ATOM 16482 N N . CYS A 1 45 ? 1.779 2.667 0.039 1.00 0.00 45 CYS A N 18
ATOM 16483 C CA . CYS A 1 45 ? 1.101 1.415 0.362 1.00 0.00 45 CYS A CA 18
ATOM 16484 C C . CYS A 1 45 ? 2.051 0.227 0.250 1.00 0.00 45 CYS A C 18
ATOM 16485 O O . CYS A 1 45 ? 2.380 -0.216 -0.851 1.00 0.00 45 CYS A O 18
ATOM 16492 N N . TYR A 1 46 ? 2.465 -0.302 1.394 1.00 0.00 46 TYR A N 18
ATOM 16493 C CA . TYR A 1 46 ? 3.348 -1.460 1.422 1.00 0.00 46 TYR A CA 18
ATOM 16494 C C . TYR A 1 46 ? 2.511 -2.728 1.332 1.00 0.00 46 TYR A C 18
ATOM 16495 O O . TYR A 1 46 ? 1.361 -2.745 1.773 1.00 0.00 46 TYR A O 18
ATOM 16513 N N . CYS A 1 47 ? 3.067 -3.784 0.752 1.00 0.00 47 CYS A N 18
ATOM 16514 C CA . CYS A 1 47 ? 2.320 -5.028 0.614 1.00 0.00 47 CYS A CA 18
ATOM 16515 C C . CYS A 1 47 ? 3.237 -6.201 0.291 1.00 0.00 47 CYS A C 18
ATOM 16516 O O . CYS A 1 47 ? 4.453 -6.047 0.214 1.00 0.00 47 CYS A O 18
ATOM 16523 N N . GLU A 1 48 ? 2.643 -7.377 0.110 1.00 0.00 48 GLU A N 18
ATOM 16524 C CA . GLU A 1 48 ? 3.409 -8.577 -0.206 1.00 0.00 48 GLU A CA 18
ATOM 16525 C C . GLU A 1 48 ? 2.991 -9.153 -1.557 1.00 0.00 48 GLU A C 18
ATOM 16526 O O . GLU A 1 48 ? 1.867 -8.940 -2.012 1.00 0.00 48 GLU A O 18
ATOM 16538 N N . HIS A 1 49 ? 3.905 -9.884 -2.189 1.00 0.00 49 HIS A N 18
ATOM 16539 C CA . HIS A 1 49 ? 3.640 -10.497 -3.488 1.00 0.00 49 HIS A CA 18
ATOM 16540 C C . HIS A 1 49 ? 3.409 -9.442 -4.567 1.00 0.00 49 HIS A C 18
ATOM 16541 O O . HIS A 1 49 ? 2.585 -9.628 -5.463 1.00 0.00 49 HIS A O 18
ATOM 16556 N N . VAL A 1 50 ? 4.140 -8.335 -4.478 1.00 0.00 50 VAL A N 18
ATOM 16557 C CA . VAL A 1 50 ? 4.010 -7.254 -5.454 1.00 0.00 50 VAL A CA 18
ATOM 16558 C C . VAL A 1 50 ? 5.351 -6.913 -6.097 1.00 0.00 50 VAL A C 18
ATOM 16559 O O . VAL A 1 50 ? 5.404 -6.454 -7.238 1.00 0.00 50 VAL A O 18
ATOM 16572 N N . ALA A 1 51 ? 6.426 -7.139 -5.358 1.00 0.00 51 ALA A N 18
ATOM 16573 C CA . ALA A 1 51 ? 7.768 -6.855 -5.851 1.00 0.00 51 ALA A CA 18
ATOM 16574 C C . ALA A 1 51 ? 8.101 -7.714 -7.064 1.00 0.00 51 ALA A C 18
ATOM 16575 O O . ALA A 1 51 ? 8.242 -7.209 -8.177 1.00 0.00 51 ALA A O 18
ATOM 16582 N N . GLU A 1 52 ? 8.226 -9.015 -6.838 1.00 0.00 52 GLU A N 18
ATOM 16583 C CA . GLU A 1 52 ? 8.543 -9.956 -7.910 1.00 0.00 52 GLU A CA 18
ATOM 16584 C C . GLU A 1 52 ? 7.287 -10.390 -8.666 1.00 0.00 52 GLU A C 18
ATOM 16585 O O . GLU A 1 52 ? 7.200 -11.526 -9.134 1.00 0.00 52 GLU A O 18
ATOM 16597 N N . GLY A 1 53 ? 6.318 -9.488 -8.784 1.00 0.00 53 GLY A N 18
ATOM 16598 C CA . GLY A 1 53 ? 5.089 -9.808 -9.486 1.00 0.00 53 GLY A CA 18
ATOM 16599 C C . GLY A 1 53 ? 4.442 -8.586 -10.109 1.00 0.00 53 GLY A C 18
ATOM 16600 O O . GLY A 1 53 ? 4.306 -8.501 -11.329 1.00 0.00 53 GLY A O 18
ATOM 16604 N N . THR A 1 54 ? 4.043 -7.638 -9.268 1.00 0.00 54 THR A N 18
ATOM 16605 C CA . THR A 1 54 ? 3.406 -6.414 -9.742 1.00 0.00 54 THR A CA 18
ATOM 16606 C C . THR A 1 54 ? 4.449 -5.354 -10.084 1.00 0.00 54 THR A C 18
ATOM 16607 O O . THR A 1 54 ? 5.647 -5.634 -10.109 1.00 0.00 54 THR A O 18
ATOM 16618 N N . VAL A 1 55 ? 3.985 -4.136 -10.346 1.00 0.00 55 VAL A N 18
ATOM 16619 C CA . VAL A 1 55 ? 4.880 -3.035 -10.687 1.00 0.00 55 VAL A CA 18
ATOM 16620 C C . VAL A 1 55 ? 4.717 -1.871 -9.715 1.00 0.00 55 VAL A C 18
ATOM 16621 O O . VAL A 1 55 ? 3.607 -1.561 -9.281 1.00 0.00 55 VAL A O 18
ATOM 16634 N N . LEU A 1 56 ? 5.830 -1.226 -9.383 1.00 0.00 56 LEU A N 18
ATOM 16635 C CA . LEU A 1 56 ? 5.815 -0.090 -8.467 1.00 0.00 56 LEU A CA 18
ATOM 16636 C C . LEU A 1 56 ? 6.926 0.896 -8.808 1.00 0.00 56 LEU A C 18
ATOM 16637 O O . LEU A 1 56 ? 8.108 0.560 -8.757 1.00 0.00 56 LEU A O 18
ATOM 16653 N N . TRP A 1 57 ? 6.540 2.118 -9.161 1.00 0.00 57 TRP A N 18
ATOM 16654 C CA . TRP A 1 57 ? 7.509 3.149 -9.514 1.00 0.00 57 TRP A CA 18
ATOM 16655 C C . TRP A 1 57 ? 6.929 4.544 -9.300 1.00 0.00 57 TRP A C 18
ATOM 16656 O O . TRP A 1 57 ? 6.974 5.392 -10.192 1.00 0.00 57 TRP A O 18
ATOM 16677 N N . GLY A 1 58 ? 6.390 4.777 -8.107 1.00 0.00 58 GLY A N 18
ATOM 16678 C CA . GLY A 1 58 ? 5.816 6.072 -7.793 1.00 0.00 58 GLY A CA 18
ATOM 16679 C C . GLY A 1 58 ? 4.432 6.262 -8.388 1.00 0.00 58 GLY A C 18
ATOM 16680 O O . GLY A 1 58 ? 4.292 6.712 -9.526 1.00 0.00 58 GLY A O 18
ATOM 16684 N N . ASP A 1 59 ? 3.407 5.920 -7.611 1.00 0.00 59 ASP A N 18
ATOM 16685 C CA . ASP A 1 59 ? 2.022 6.056 -8.054 1.00 0.00 59 ASP A CA 18
ATOM 16686 C C . ASP A 1 59 ? 1.437 7.393 -7.593 1.00 0.00 59 ASP A C 18
ATOM 16687 O O . ASP A 1 59 ? 2.174 8.354 -7.375 1.00 0.00 59 ASP A O 18
ATOM 16696 N N . SER A 1 60 ? 0.113 7.455 -7.440 1.00 0.00 60 SER A N 18
ATOM 16697 C CA . SER A 1 60 ? -0.544 8.681 -6.998 1.00 0.00 60 SER A CA 18
ATOM 16698 C C . SER A 1 60 ? -0.309 8.908 -5.508 1.00 0.00 60 SER A C 18
ATOM 16699 O O . SER A 1 60 ? 0.038 10.011 -5.085 1.00 0.00 60 SER A O 18
ATOM 16707 N N . GLY A 1 61 ? -0.492 7.854 -4.719 1.00 0.00 61 GLY A N 18
ATOM 16708 C CA . GLY A 1 61 ? -0.290 7.953 -3.285 1.00 0.00 61 GLY A CA 18
ATOM 16709 C C . GLY A 1 61 ? 1.076 7.442 -2.865 1.00 0.00 61 GLY A C 18
ATOM 16710 O O . GLY A 1 61 ? 1.192 6.356 -2.301 1.00 0.00 61 GLY A O 18
ATOM 16714 N N . THR A 1 62 ? 2.112 8.222 -3.149 1.00 0.00 62 THR A N 18
ATOM 16715 C CA . THR A 1 62 ? 3.473 7.835 -2.803 1.00 0.00 62 THR A CA 18
ATOM 16716 C C . THR A 1 62 ? 3.856 8.354 -1.418 1.00 0.00 62 THR A C 18
ATOM 16717 O O . THR A 1 62 ? 3.402 9.416 -0.994 1.00 0.00 62 THR A O 18
ATOM 16728 N N . GLY A 1 63 ? 4.695 7.592 -0.720 1.00 0.00 63 GLY A N 18
ATOM 16729 C CA . GLY A 1 63 ? 5.129 7.980 0.614 1.00 0.00 63 GLY A CA 18
ATOM 16730 C C . GLY A 1 63 ? 6.275 8.971 0.580 1.00 0.00 63 GLY A C 18
ATOM 16731 O O . GLY A 1 63 ? 6.101 10.091 0.110 1.00 0.00 63 GLY A O 18
ATOM 16735 N N . PRO A 1 64 ? 7.477 8.592 1.060 1.00 0.00 64 PRO A N 18
ATOM 16736 C CA . PRO A 1 64 ? 8.641 9.479 1.051 1.00 0.00 64 PRO A CA 18
ATOM 16737 C C . PRO A 1 64 ? 8.681 10.329 -0.215 1.00 0.00 64 PRO A C 18
ATOM 16738 O O . PRO A 1 64 ? 9.084 11.492 -0.187 1.00 0.00 64 PRO A O 18
ATOM 16749 N N . CYS A 1 65 ? 8.215 9.745 -1.319 1.00 0.00 65 CYS A N 18
ATOM 16750 C CA . CYS A 1 65 ? 8.147 10.449 -2.592 1.00 0.00 65 CYS A CA 18
ATOM 16751 C C . CYS A 1 65 ? 7.203 11.631 -2.453 1.00 0.00 65 CYS A C 18
ATOM 16752 O O . CYS A 1 65 ? 7.595 12.781 -2.636 1.00 0.00 65 CYS A O 18
ATOM 16759 N N . ARG A 1 66 ? 5.952 11.302 -2.114 1.00 0.00 66 ARG A N 18
ATOM 16760 C CA . ARG A 1 66 ? 4.874 12.277 -1.912 1.00 0.00 66 ARG A CA 18
ATOM 16761 C C . ARG A 1 66 ? 5.260 13.697 -2.338 1.00 0.00 66 ARG A C 18
ATOM 16762 O O . ARG A 1 66 ? 4.835 14.173 -3.390 1.00 0.00 66 ARG A O 18
ATOM 16783 N N . SER A 1 67 ? 6.063 14.366 -1.514 1.00 0.00 67 SER A N 18
ATOM 16784 C CA . SER A 1 67 ? 6.501 15.725 -1.808 1.00 0.00 67 SER A CA 18
ATOM 16785 C C . SER A 1 67 ? 7.337 15.764 -3.086 1.00 0.00 67 SER A C 18
ATOM 16786 O O . SER A 1 67 ? 7.158 14.867 -3.935 1.00 0.00 67 SER A O 18
ATOM 16795 N N . ARG A 1 1 ? 6.502 -11.983 -2.724 1.00 0.00 1 ARG A N 19
ATOM 16796 C CA . ARG A 1 1 ? 7.299 -11.464 -1.583 1.00 0.00 1 ARG A CA 19
ATOM 16797 C C . ARG A 1 1 ? 6.592 -10.294 -0.904 1.00 0.00 1 ARG A C 19
ATOM 16798 O O . ARG A 1 1 ? 6.103 -9.382 -1.570 1.00 0.00 1 ARG A O 19
ATOM 16821 N N . ASP A 1 2 ? 6.547 -10.325 0.424 1.00 0.00 2 ASP A N 19
ATOM 16822 C CA . ASP A 1 2 ? 5.909 -9.262 1.191 1.00 0.00 2 ASP A CA 19
ATOM 16823 C C . ASP A 1 2 ? 6.845 -8.069 1.317 1.00 0.00 2 ASP A C 19
ATOM 16824 O O . ASP A 1 2 ? 7.591 -7.954 2.290 1.00 0.00 2 ASP A O 19
ATOM 16833 N N . GLY A 1 3 ? 6.811 -7.187 0.324 1.00 0.00 3 GLY A N 19
ATOM 16834 C CA . GLY A 1 3 ? 7.677 -6.023 0.352 1.00 0.00 3 GLY A CA 19
ATOM 16835 C C . GLY A 1 3 ? 7.131 -4.862 -0.451 1.00 0.00 3 GLY A C 19
ATOM 16836 O O . GLY A 1 3 ? 5.944 -4.821 -0.777 1.00 0.00 3 GLY A O 19
ATOM 16840 N N . TYR A 1 4 ? 8.008 -3.918 -0.776 1.00 0.00 4 TYR A N 19
ATOM 16841 C CA . TYR A 1 4 ? 7.624 -2.750 -1.554 1.00 0.00 4 TYR A CA 19
ATOM 16842 C C . TYR A 1 4 ? 8.821 -2.180 -2.314 1.00 0.00 4 TYR A C 19
ATOM 16843 O O . TYR A 1 4 ? 9.434 -1.202 -1.893 1.00 0.00 4 TYR A O 19
ATOM 16861 N N . PRO A 1 5 ? 9.170 -2.779 -3.466 1.00 0.00 5 PRO A N 19
ATOM 16862 C CA . PRO A 1 5 ? 10.294 -2.314 -4.283 1.00 0.00 5 PRO A CA 19
ATOM 16863 C C . PRO A 1 5 ? 10.299 -0.796 -4.460 1.00 0.00 5 PRO A C 19
ATOM 16864 O O . PRO A 1 5 ? 11.326 -0.204 -4.793 1.00 0.00 5 PRO A O 19
ATOM 16875 N N . LEU A 1 6 ? 9.142 -0.172 -4.235 1.00 0.00 6 LEU A N 19
ATOM 16876 C CA . LEU A 1 6 ? 9.000 1.274 -4.364 1.00 0.00 6 LEU A CA 19
ATOM 16877 C C . LEU A 1 6 ? 9.675 1.783 -5.635 1.00 0.00 6 LEU A C 19
ATOM 16878 O O . LEU A 1 6 ? 10.630 2.553 -5.584 1.00 0.00 6 LEU A O 19
ATOM 16894 N N . ALA A 1 7 ? 9.144 1.342 -6.780 1.00 0.00 7 ALA A N 19
ATOM 16895 C CA . ALA A 1 7 ? 9.653 1.735 -8.096 1.00 0.00 7 ALA A CA 19
ATOM 16896 C C . ALA A 1 7 ? 10.176 3.159 -8.084 1.00 0.00 7 ALA A C 19
ATOM 16897 O O . ALA A 1 7 ? 11.383 3.396 -8.047 1.00 0.00 7 ALA A O 19
ATOM 16904 N N . SER A 1 8 ? 9.253 4.101 -8.092 1.00 0.00 8 SER A N 19
ATOM 16905 C CA . SER A 1 8 ? 9.602 5.507 -8.057 1.00 0.00 8 SER A CA 19
ATOM 16906 C C . SER A 1 8 ? 10.326 5.814 -6.749 1.00 0.00 8 SER A C 19
ATOM 16907 O O . SER A 1 8 ? 10.848 4.909 -6.100 1.00 0.00 8 SER A O 19
ATOM 16915 N N . ASN A 1 9 ? 10.352 7.075 -6.356 1.00 0.00 9 ASN A N 19
ATOM 16916 C CA . ASN A 1 9 ? 11.010 7.457 -5.111 1.00 0.00 9 ASN A CA 19
ATOM 16917 C C . ASN A 1 9 ? 10.074 7.230 -3.933 1.00 0.00 9 ASN A C 19
ATOM 16918 O O . ASN A 1 9 ? 9.416 8.158 -3.461 1.00 0.00 9 ASN A O 19
ATOM 16929 N N . GLY A 1 10 ? 10.004 5.985 -3.476 1.00 0.00 10 GLY A N 19
ATOM 16930 C CA . GLY A 1 10 ? 9.126 5.655 -2.375 1.00 0.00 10 GLY A CA 19
ATOM 16931 C C . GLY A 1 10 ? 7.678 5.766 -2.787 1.00 0.00 10 GLY A C 19
ATOM 16932 O O . GLY A 1 10 ? 6.822 6.162 -1.996 1.00 0.00 10 GLY A O 19
ATOM 16936 N N . CYS A 1 11 ? 7.411 5.433 -4.047 1.00 0.00 11 CYS A N 19
ATOM 16937 C CA . CYS A 1 11 ? 6.066 5.513 -4.594 1.00 0.00 11 CYS A CA 19
ATOM 16938 C C . CYS A 1 11 ? 5.667 4.206 -5.276 1.00 0.00 11 CYS A C 19
ATOM 16939 O O . CYS A 1 11 ? 6.095 3.928 -6.397 1.00 0.00 11 CYS A O 19
ATOM 16946 N N . LYS A 1 12 ? 4.845 3.406 -4.598 1.00 0.00 12 LYS A N 19
ATOM 16947 C CA . LYS A 1 12 ? 4.398 2.132 -5.154 1.00 0.00 12 LYS A CA 19
ATOM 16948 C C . LYS A 1 12 ? 2.921 2.191 -5.545 1.00 0.00 12 LYS A C 19
ATOM 16949 O O . LYS A 1 12 ? 2.583 2.523 -6.682 1.00 0.00 12 LYS A O 19
ATOM 16968 N N . PHE A 1 13 ? 2.046 1.864 -4.596 1.00 0.00 13 PHE A N 19
ATOM 16969 C CA . PHE A 1 13 ? 0.611 1.876 -4.839 1.00 0.00 13 PHE A CA 19
ATOM 16970 C C . PHE A 1 13 ? -0.020 3.121 -4.229 1.00 0.00 13 PHE A C 19
ATOM 16971 O O . PHE A 1 13 ? 0.683 4.050 -3.830 1.00 0.00 13 PHE A O 19
ATOM 16988 N N . GLY A 1 14 ? -1.346 3.142 -4.163 1.00 0.00 14 GLY A N 19
ATOM 16989 C CA . GLY A 1 14 ? -2.034 4.287 -3.606 1.00 0.00 14 GLY A CA 19
ATOM 16990 C C . GLY A 1 14 ? -2.234 4.189 -2.106 1.00 0.00 14 GLY A C 19
ATOM 16991 O O . GLY A 1 14 ? -2.842 3.239 -1.610 1.00 0.00 14 GLY A O 19
ATOM 16995 N N . CYS A 1 15 ? -1.724 5.183 -1.388 1.00 0.00 15 CYS A N 19
ATOM 16996 C CA . CYS A 1 15 ? -1.844 5.232 0.065 1.00 0.00 15 CYS A CA 19
ATOM 16997 C C . CYS A 1 15 ? -1.742 6.672 0.560 1.00 0.00 15 CYS A C 19
ATOM 16998 O O . CYS A 1 15 ? -1.342 6.924 1.696 1.00 0.00 15 CYS A O 19
ATOM 17005 N N . SER A 1 16 ? -2.104 7.612 -0.309 1.00 0.00 16 SER A N 19
ATOM 17006 C CA . SER A 1 16 ? -2.056 9.031 0.022 1.00 0.00 16 SER A CA 19
ATOM 17007 C C . SER A 1 16 ? -3.045 9.366 1.134 1.00 0.00 16 SER A C 19
ATOM 17008 O O . SER A 1 16 ? -4.083 9.981 0.888 1.00 0.00 16 SER A O 19
ATOM 17016 N N . GLY A 1 17 ? -2.719 8.966 2.359 1.00 0.00 17 GLY A N 19
ATOM 17017 C CA . GLY A 1 17 ? -3.596 9.243 3.482 1.00 0.00 17 GLY A CA 19
ATOM 17018 C C . GLY A 1 17 ? -3.971 10.710 3.565 1.00 0.00 17 GLY A C 19
ATOM 17019 O O . GLY A 1 17 ? -5.116 11.080 3.303 1.00 0.00 17 GLY A O 19
ATOM 17023 N N . LEU A 1 18 ? -3.002 11.543 3.918 1.00 0.00 18 LEU A N 19
ATOM 17024 C CA . LEU A 1 18 ? -3.225 12.980 4.022 1.00 0.00 18 LEU A CA 19
ATOM 17025 C C . LEU A 1 18 ? -3.220 13.630 2.640 1.00 0.00 18 LEU A C 19
ATOM 17026 O O . LEU A 1 18 ? -2.418 14.524 2.367 1.00 0.00 18 LEU A O 19
ATOM 17042 N N . GLY A 1 19 ? -4.116 13.175 1.767 1.00 0.00 19 GLY A N 19
ATOM 17043 C CA . GLY A 1 19 ? -4.185 13.728 0.427 1.00 0.00 19 GLY A CA 19
ATOM 17044 C C . GLY A 1 19 ? -5.468 13.365 -0.296 1.00 0.00 19 GLY A C 19
ATOM 17045 O O . GLY A 1 19 ? -6.553 13.423 0.280 1.00 0.00 19 GLY A O 19
ATOM 17049 N N . GLU A 1 20 ? -5.341 12.995 -1.568 1.00 0.00 20 GLU A N 19
ATOM 17050 C CA . GLU A 1 20 ? -6.497 12.627 -2.379 1.00 0.00 20 GLU A CA 19
ATOM 17051 C C . GLU A 1 20 ? -6.896 11.171 -2.150 1.00 0.00 20 GLU A C 19
ATOM 17052 O O . GLU A 1 20 ? -6.211 10.432 -1.444 1.00 0.00 20 GLU A O 19
ATOM 17064 N N . ASN A 1 21 ? -8.012 10.773 -2.753 1.00 0.00 21 ASN A N 19
ATOM 17065 C CA . ASN A 1 21 ? -8.516 9.412 -2.624 1.00 0.00 21 ASN A CA 19
ATOM 17066 C C . ASN A 1 21 ? -7.804 8.467 -3.585 1.00 0.00 21 ASN A C 19
ATOM 17067 O O . ASN A 1 21 ? -8.266 8.233 -4.702 1.00 0.00 21 ASN A O 19
ATOM 17078 N N . ASN A 1 22 ? -6.678 7.922 -3.139 1.00 0.00 22 ASN A N 19
ATOM 17079 C CA . ASN A 1 22 ? -5.899 6.993 -3.953 1.00 0.00 22 ASN A CA 19
ATOM 17080 C C . ASN A 1 22 ? -5.714 5.659 -3.230 1.00 0.00 22 ASN A C 19
ATOM 17081 O O . ASN A 1 22 ? -4.589 5.238 -2.969 1.00 0.00 22 ASN A O 19
ATOM 17092 N N . PRO A 1 23 ? -6.820 4.972 -2.896 1.00 0.00 23 PRO A N 19
ATOM 17093 C CA . PRO A 1 23 ? -6.770 3.681 -2.204 1.00 0.00 23 PRO A CA 19
ATOM 17094 C C . PRO A 1 23 ? -6.529 2.521 -3.165 1.00 0.00 23 PRO A C 19
ATOM 17095 O O . PRO A 1 23 ? -7.248 1.521 -3.140 1.00 0.00 23 PRO A O 19
ATOM 17106 N N . THR A 1 24 ? -5.520 2.664 -4.018 1.00 0.00 24 THR A N 19
ATOM 17107 C CA . THR A 1 24 ? -5.191 1.632 -4.993 1.00 0.00 24 THR A CA 19
ATOM 17108 C C . THR A 1 24 ? -4.547 0.421 -4.327 1.00 0.00 24 THR A C 19
ATOM 17109 O O . THR A 1 24 ? -4.786 -0.715 -4.728 1.00 0.00 24 THR A O 19
ATOM 17120 N N . CYS A 1 25 ? -3.725 0.667 -3.312 1.00 0.00 25 CYS A N 19
ATOM 17121 C CA . CYS A 1 25 ? -3.045 -0.414 -2.603 1.00 0.00 25 CYS A CA 19
ATOM 17122 C C . CYS A 1 25 ? -4.038 -1.463 -2.111 1.00 0.00 25 CYS A C 19
ATOM 17123 O O . CYS A 1 25 ? -3.714 -2.647 -2.031 1.00 0.00 25 CYS A O 19
ATOM 17130 N N . ASN A 1 26 ? -5.244 -1.020 -1.779 1.00 0.00 26 ASN A N 19
ATOM 17131 C CA . ASN A 1 26 ? -6.279 -1.921 -1.288 1.00 0.00 26 ASN A CA 19
ATOM 17132 C C . ASN A 1 26 ? -6.779 -2.852 -2.389 1.00 0.00 26 ASN A C 19
ATOM 17133 O O . ASN A 1 26 ? -6.662 -4.073 -2.281 1.00 0.00 26 ASN A O 19
ATOM 17144 N N . HIS A 1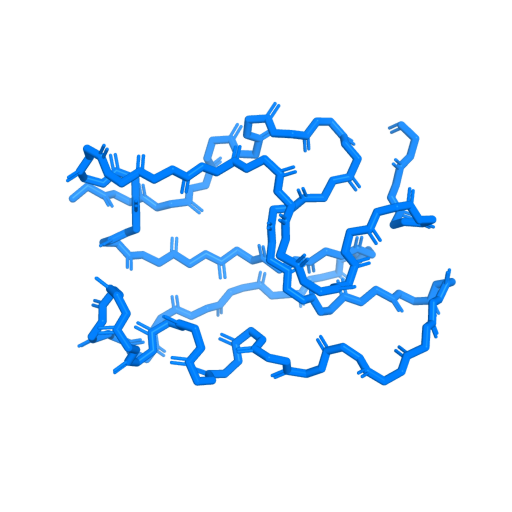 27 ? -7.346 -2.272 -3.440 1.00 0.00 27 HIS A N 19
ATOM 17145 C CA . HIS A 1 27 ? -7.879 -3.053 -4.553 1.00 0.00 27 HIS A CA 19
ATOM 17146 C C . HIS A 1 27 ? -6.767 -3.666 -5.400 1.00 0.00 27 HIS A C 19
ATOM 17147 O O . HIS A 1 27 ? -6.898 -4.790 -5.884 1.00 0.00 27 HIS A O 19
ATOM 17162 N N . VAL A 1 28 ? -5.679 -2.926 -5.587 1.00 0.00 28 VAL A N 19
ATOM 17163 C CA . VAL A 1 28 ? -4.561 -3.409 -6.390 1.00 0.00 28 VAL A CA 19
ATOM 17164 C C . VAL A 1 28 ? -3.946 -4.664 -5.778 1.00 0.00 28 VAL A C 19
ATOM 17165 O O . VAL A 1 28 ? -3.607 -5.612 -6.489 1.00 0.00 28 VAL A O 19
ATOM 17178 N N . CYS A 1 29 ? -3.806 -4.665 -4.458 1.00 0.00 29 CYS A N 19
ATOM 17179 C CA . CYS A 1 29 ? -3.233 -5.805 -3.754 1.00 0.00 29 CYS A CA 19
ATOM 17180 C C . CYS A 1 29 ? -4.151 -7.018 -3.856 1.00 0.00 29 CYS A C 19
ATOM 17181 O O . CYS A 1 29 ? -3.761 -8.060 -4.377 1.00 0.00 29 CYS A O 19
ATOM 17188 N N . GLU A 1 30 ? -5.371 -6.873 -3.354 1.00 0.00 30 GLU A N 19
ATOM 17189 C CA . GLU A 1 30 ? -6.352 -7.956 -3.382 1.00 0.00 30 GLU A CA 19
ATOM 17190 C C . GLU A 1 30 ? -6.637 -8.431 -4.808 1.00 0.00 30 GLU A C 19
ATOM 17191 O O . GLU A 1 30 ? -7.221 -9.497 -5.004 1.00 0.00 30 GLU A O 19
ATOM 17203 N N . LYS A 1 31 ? -6.245 -7.635 -5.798 1.00 0.00 31 LYS A N 19
ATOM 17204 C CA . LYS A 1 31 ? -6.484 -7.984 -7.194 1.00 0.00 31 LYS A CA 19
ATOM 17205 C C . LYS A 1 31 ? -5.440 -8.961 -7.734 1.00 0.00 31 LYS A C 19
ATOM 17206 O O . LYS A 1 31 ? -5.756 -10.111 -8.039 1.00 0.00 31 LYS A O 19
ATOM 17225 N N . LYS A 1 32 ? -4.205 -8.490 -7.885 1.00 0.00 32 LYS A N 19
ATOM 17226 C CA . LYS A 1 32 ? -3.133 -9.322 -8.429 1.00 0.00 32 LYS A CA 19
ATOM 17227 C C . LYS A 1 32 ? -2.200 -9.859 -7.348 1.00 0.00 32 LYS A C 19
ATOM 17228 O O . LYS A 1 32 ? -1.714 -10.986 -7.448 1.00 0.00 32 LYS A O 19
ATOM 17247 N N . ALA A 1 33 ? -1.948 -9.060 -6.321 1.00 0.00 33 ALA A N 19
ATOM 17248 C CA . ALA A 1 33 ? -1.068 -9.482 -5.240 1.00 0.00 33 ALA A CA 19
ATOM 17249 C C . ALA A 1 33 ? -1.883 -10.009 -4.069 1.00 0.00 33 ALA A C 19
ATOM 17250 O O . ALA A 1 33 ? -1.423 -10.019 -2.927 1.00 0.00 33 ALA A O 19
ATOM 17257 N N . GLY A 1 34 ? -3.103 -10.446 -4.371 1.00 0.00 34 GLY A N 19
ATOM 17258 C CA . GLY A 1 34 ? -3.988 -10.970 -3.356 1.00 0.00 34 GLY A CA 19
ATOM 17259 C C . GLY A 1 34 ? -4.034 -10.107 -2.107 1.00 0.00 34 GLY A C 19
ATOM 17260 O O . GLY A 1 34 ? -3.491 -9.002 -2.087 1.00 0.00 34 GLY A O 19
ATOM 17264 N N . SER A 1 35 ? -4.684 -10.610 -1.064 1.00 0.00 35 SER A N 19
ATOM 17265 C CA . SER A 1 35 ? -4.798 -9.878 0.192 1.00 0.00 35 SER A CA 19
ATOM 17266 C C . SER A 1 35 ? -4.142 -10.653 1.329 1.00 0.00 35 SER A C 19
ATOM 17267 O O . SER A 1 35 ? -4.756 -11.543 1.919 1.00 0.00 35 SER A O 19
ATOM 17275 N N . ASP A 1 36 ? -2.892 -10.315 1.630 1.00 0.00 36 ASP A N 19
ATOM 17276 C CA . ASP A 1 36 ? -2.160 -10.989 2.696 1.00 0.00 36 ASP A CA 19
ATOM 17277 C C . ASP A 1 36 ? -1.327 -10.001 3.511 1.00 0.00 36 ASP A C 19
ATOM 17278 O O . ASP A 1 36 ? -1.751 -9.555 4.577 1.00 0.00 36 ASP A O 19
ATOM 17287 N N . TYR A 1 37 ? -0.137 -9.672 3.014 1.00 0.00 37 TYR A N 19
ATOM 17288 C CA . TYR A 1 37 ? 0.750 -8.747 3.714 1.00 0.00 37 TYR A CA 19
ATOM 17289 C C . TYR A 1 37 ? 0.794 -7.379 3.037 1.00 0.00 37 TYR A C 19
ATOM 17290 O O . TYR A 1 37 ? 1.041 -7.269 1.832 1.00 0.00 37 TYR A O 19
ATOM 17308 N N . GLY A 1 38 ? 0.561 -6.342 3.837 1.00 0.00 38 GLY A N 19
ATOM 17309 C CA . GLY A 1 38 ? 0.582 -4.976 3.343 1.00 0.00 38 GLY A CA 19
ATOM 17310 C C . GLY A 1 38 ? 0.911 -3.990 4.450 1.00 0.00 38 GLY A C 19
ATOM 17311 O O . GLY A 1 38 ? 0.836 -4.335 5.629 1.00 0.00 38 GLY A O 19
ATOM 17315 N N . TYR A 1 39 ? 1.271 -2.761 4.086 1.00 0.00 39 TYR A N 19
ATOM 17316 C CA . TYR A 1 39 ? 1.600 -1.747 5.093 1.00 0.00 39 TYR A CA 19
ATOM 17317 C C . TYR A 1 39 ? 1.389 -0.334 4.567 1.00 0.00 39 TYR A C 19
ATOM 17318 O O . TYR A 1 39 ? 1.499 -0.079 3.372 1.00 0.00 39 TYR A O 19
ATOM 17336 N N . CYS A 1 40 ? 1.108 0.579 5.485 1.00 0.00 40 CYS A N 19
ATOM 17337 C CA . CYS A 1 40 ? 0.905 1.978 5.147 1.00 0.00 40 CYS A CA 19
ATOM 17338 C C . CYS A 1 40 ? 1.224 2.851 6.355 1.00 0.00 40 CYS A C 19
ATOM 17339 O O . CYS A 1 40 ? 0.597 2.725 7.406 1.00 0.00 40 CYS A O 19
ATOM 17346 N N . TYR A 1 41 ? 2.199 3.736 6.198 1.00 0.00 41 TYR A N 19
ATOM 17347 C CA . TYR A 1 41 ? 2.597 4.632 7.276 1.00 0.00 41 TYR A CA 19
ATOM 17348 C C . TYR A 1 41 ? 2.481 6.063 6.797 1.00 0.00 41 TYR A C 19
ATOM 17349 O O . TYR A 1 41 ? 1.749 6.871 7.368 1.00 0.00 41 TYR A O 19
ATOM 17367 N N . ALA A 1 42 ? 3.176 6.351 5.710 1.00 0.00 42 ALA A N 19
ATOM 17368 C CA . ALA A 1 42 ? 3.125 7.662 5.104 1.00 0.00 42 ALA A CA 19
ATOM 17369 C C . ALA A 1 42 ? 2.106 7.627 3.967 1.00 0.00 42 ALA A C 19
ATOM 17370 O O . ALA A 1 42 ? 1.004 7.109 4.138 1.00 0.00 42 ALA A O 19
ATOM 17377 N N . TRP A 1 43 ? 2.468 8.156 2.808 1.00 0.00 43 TRP A N 19
ATOM 17378 C CA . TRP A 1 43 ? 1.571 8.150 1.666 1.00 0.00 43 TRP A CA 19
ATOM 17379 C C . TRP A 1 43 ? 1.726 6.856 0.845 1.00 0.00 43 TRP A C 19
ATOM 17380 O O . TRP A 1 43 ? 0.933 6.595 -0.059 1.00 0.00 43 TRP A O 19
ATOM 17401 N N . THR A 1 44 ? 2.769 6.067 1.134 1.00 0.00 44 THR A N 19
ATOM 17402 C CA . THR A 1 44 ? 3.036 4.838 0.376 1.00 0.00 44 THR A CA 19
ATOM 17403 C C . THR A 1 44 ? 2.351 3.615 0.978 1.00 0.00 44 THR A C 19
ATOM 17404 O O . THR A 1 44 ? 1.605 3.724 1.951 1.00 0.00 44 THR A O 19
ATOM 17415 N N . CYS A 1 45 ? 2.600 2.444 0.377 1.00 0.00 45 CYS A N 19
ATOM 17416 C CA . CYS A 1 45 ? 1.984 1.205 0.853 1.00 0.00 45 CYS A CA 19
ATOM 17417 C C . CYS A 1 45 ? 2.862 -0.033 0.608 1.00 0.00 45 CYS A C 19
ATOM 17418 O O . CYS A 1 45 ? 3.764 -0.021 -0.229 1.00 0.00 45 CYS A O 19
ATOM 17425 N N . TYR A 1 46 ? 2.551 -1.106 1.342 1.00 0.00 46 TYR A N 19
ATOM 17426 C CA . TYR A 1 46 ? 3.255 -2.390 1.231 1.00 0.00 46 TYR A CA 19
ATOM 17427 C C . TYR A 1 46 ? 2.312 -3.426 0.640 1.00 0.00 46 TYR A C 19
ATOM 17428 O O . TYR A 1 46 ? 1.106 -3.371 0.888 1.00 0.00 46 TYR A O 19
ATOM 17446 N N . CYS A 1 47 ? 2.851 -4.373 -0.119 1.00 0.00 47 CYS A N 19
ATOM 17447 C CA . CYS A 1 47 ? 2.021 -5.411 -0.716 1.00 0.00 47 CYS A CA 19
ATOM 17448 C C . CYS A 1 47 ? 2.754 -6.745 -0.824 1.00 0.00 47 CYS A C 19
ATOM 17449 O O . CYS A 1 47 ? 3.968 -6.795 -1.052 1.00 0.00 47 CYS A O 19
ATOM 17456 N N . GLU A 1 48 ? 1.995 -7.825 -0.666 1.00 0.00 48 GLU A N 19
ATOM 17457 C CA . GLU A 1 48 ? 2.537 -9.175 -0.754 1.00 0.00 48 GLU A CA 19
ATOM 17458 C C . GLU A 1 48 ? 2.557 -9.652 -2.204 1.00 0.00 48 GLU A C 19
ATOM 17459 O O . GLU A 1 48 ? 1.681 -9.301 -2.995 1.00 0.00 48 GLU A O 19
ATOM 17471 N N . HIS A 1 49 ? 3.559 -10.455 -2.546 1.00 0.00 49 HIS A N 19
ATOM 17472 C CA . HIS A 1 49 ? 3.692 -10.984 -3.901 1.00 0.00 49 HIS A CA 19
ATOM 17473 C C . HIS A 1 49 ? 4.027 -9.879 -4.900 1.00 0.00 49 HIS A C 19
ATOM 17474 O O . HIS A 1 49 ? 3.941 -10.080 -6.113 1.00 0.00 49 HIS A O 19
ATOM 17489 N N . VAL A 1 50 ? 4.415 -8.715 -4.389 1.00 0.00 50 VAL A N 19
ATOM 17490 C CA . VAL A 1 50 ? 4.770 -7.586 -5.241 1.00 0.00 50 VAL A CA 19
ATOM 17491 C C . VAL A 1 50 ? 6.258 -7.268 -5.137 1.00 0.00 50 VAL A C 19
ATOM 17492 O O . VAL A 1 50 ? 6.821 -6.596 -6.002 1.00 0.00 50 VAL A O 19
ATOM 17505 N N . ALA A 1 51 ? 6.894 -7.761 -4.078 1.00 0.00 51 ALA A N 19
ATOM 17506 C CA . ALA A 1 51 ? 8.317 -7.534 -3.866 1.00 0.00 51 ALA A CA 19
ATOM 17507 C C . ALA A 1 51 ? 9.154 -8.603 -4.563 1.00 0.00 51 ALA A C 19
ATOM 17508 O O . ALA A 1 51 ? 10.352 -8.420 -4.780 1.00 0.00 51 ALA A O 19
ATOM 17515 N N . GLU A 1 52 ? 8.520 -9.721 -4.914 1.00 0.00 52 GLU A N 19
ATOM 17516 C CA . GLU A 1 52 ? 9.212 -10.815 -5.589 1.00 0.00 52 GLU A CA 19
ATOM 17517 C C . GLU A 1 52 ? 9.563 -10.432 -7.025 1.00 0.00 52 GLU A C 19
ATOM 17518 O O . GLU A 1 52 ? 9.099 -11.058 -7.977 1.00 0.00 52 GLU A O 19
ATOM 17530 N N . GLY A 1 53 ? 10.385 -9.396 -7.171 1.00 0.00 53 GLY A N 19
ATOM 17531 C CA . GLY A 1 53 ? 10.784 -8.945 -8.493 1.00 0.00 53 GLY A CA 19
ATOM 17532 C C . GLY A 1 53 ? 9.605 -8.766 -9.433 1.00 0.00 53 GLY A C 19
ATOM 17533 O O . GLY A 1 53 ? 9.684 -9.114 -10.611 1.00 0.00 53 GLY A O 19
ATOM 17537 N N . THR A 1 54 ? 8.508 -8.227 -8.908 1.00 0.00 54 THR A N 19
ATOM 17538 C CA . THR A 1 54 ? 7.308 -8.008 -9.707 1.00 0.00 54 THR A CA 19
ATOM 17539 C C . THR A 1 54 ? 7.358 -6.658 -10.417 1.00 0.00 54 THR A C 19
ATOM 17540 O O . THR A 1 54 ? 8.368 -5.956 -10.366 1.00 0.00 54 THR A O 19
ATOM 17551 N N . VAL A 1 55 ? 6.261 -6.302 -11.078 1.00 0.00 55 VAL A N 19
ATOM 17552 C CA . VAL A 1 55 ? 6.178 -5.038 -11.800 1.00 0.00 55 VAL A CA 19
ATOM 17553 C C . VAL A 1 55 ? 5.489 -3.968 -10.957 1.00 0.00 55 VAL A C 19
ATOM 17554 O O . VAL A 1 55 ? 4.645 -4.274 -10.115 1.00 0.00 55 VAL A O 19
ATOM 17567 N N . LEU A 1 56 ? 5.859 -2.712 -11.189 1.00 0.00 56 LEU A N 19
ATOM 17568 C CA . LEU A 1 56 ? 5.282 -1.593 -10.450 1.00 0.00 56 LEU A CA 19
ATOM 17569 C C . LEU A 1 56 ? 5.867 -0.268 -10.928 1.00 0.00 56 LEU A C 19
ATOM 17570 O O . LEU A 1 56 ? 7.081 -0.137 -11.082 1.00 0.00 56 LEU A O 19
ATOM 17586 N N . TRP A 1 57 ? 5.000 0.714 -11.158 1.00 0.00 57 TRP A N 19
ATOM 17587 C CA . TRP A 1 57 ? 5.445 2.025 -11.613 1.00 0.00 57 TRP A CA 19
ATOM 17588 C C . TRP A 1 57 ? 4.434 3.108 -11.245 1.00 0.00 57 TRP A C 19
ATOM 17589 O O . TRP A 1 57 ? 4.108 3.972 -12.058 1.00 0.00 57 TRP A O 19
ATOM 17610 N N . GLY A 1 58 ? 3.949 3.055 -10.007 1.00 0.00 58 GLY A N 19
ATOM 17611 C CA . GLY A 1 58 ? 2.989 4.038 -9.543 1.00 0.00 58 GLY A CA 19
ATOM 17612 C C . GLY A 1 58 ? 1.580 3.760 -10.039 1.00 0.00 58 GLY A C 19
ATOM 17613 O O . GLY A 1 58 ? 1.344 3.679 -11.245 1.00 0.00 58 GLY A O 19
ATOM 17617 N N . ASP A 1 59 ? 0.641 3.618 -9.106 1.00 0.00 59 ASP A N 19
ATOM 17618 C CA . ASP A 1 59 ? -0.753 3.352 -9.451 1.00 0.00 59 ASP A CA 19
ATOM 17619 C C . ASP A 1 59 ? -1.563 4.652 -9.521 1.00 0.00 59 ASP A C 19
ATOM 17620 O O . ASP A 1 59 ? -1.378 5.452 -10.438 1.00 0.00 59 ASP A O 19
ATOM 17629 N N . SER A 1 60 ? -2.457 4.864 -8.557 1.00 0.00 60 SER A N 19
ATOM 17630 C CA . SER A 1 60 ? -3.275 6.071 -8.530 1.00 0.00 60 SER A CA 19
ATOM 17631 C C . SER A 1 60 ? -2.672 7.103 -7.587 1.00 0.00 60 SER A C 19
ATOM 17632 O O . SER A 1 60 ? -2.622 8.293 -7.898 1.00 0.00 60 SER A O 19
ATOM 17640 N N . GLY A 1 61 ? -2.208 6.634 -6.433 1.00 0.00 61 GLY A N 19
ATOM 17641 C CA . GLY A 1 61 ? -1.607 7.525 -5.462 1.00 0.00 61 GLY A CA 19
ATOM 17642 C C . GLY A 1 61 ? -0.288 8.093 -5.945 1.00 0.00 61 GLY A C 19
ATOM 17643 O O . GLY A 1 61 ? 0.146 9.148 -5.482 1.00 0.00 61 GLY A O 19
ATOM 17647 N N . THR A 1 62 ? 0.356 7.393 -6.876 1.00 0.00 62 THR A N 19
ATOM 17648 C CA . THR A 1 62 ? 1.637 7.834 -7.415 1.00 0.00 62 THR A CA 19
ATOM 17649 C C . THR A 1 62 ? 1.501 9.200 -8.083 1.00 0.00 62 THR A C 19
ATOM 17650 O O . THR A 1 62 ? 0.408 9.762 -8.148 1.00 0.00 62 THR A O 19
ATOM 17661 N N . GLY A 1 63 ? 2.622 9.739 -8.552 1.00 0.00 63 GLY A N 19
ATOM 17662 C CA . GLY A 1 63 ? 2.614 11.052 -9.176 1.00 0.00 63 GLY A CA 19
ATOM 17663 C C . GLY A 1 63 ? 3.139 12.099 -8.216 1.00 0.00 63 GLY A C 19
ATOM 17664 O O . GLY A 1 63 ? 4.329 12.412 -8.227 1.00 0.00 63 GLY A O 19
ATOM 17668 N N . PRO A 1 64 ? 2.276 12.629 -7.332 1.00 0.00 64 PRO A N 19
ATOM 17669 C CA . PRO A 1 64 ? 2.667 13.603 -6.328 1.00 0.00 64 PRO A CA 19
ATOM 17670 C C . PRO A 1 64 ? 3.064 12.902 -5.029 1.00 0.00 64 PRO A C 19
ATOM 17671 O O . PRO A 1 64 ? 2.967 13.469 -3.941 1.00 0.00 64 PRO A O 19
ATOM 17682 N N . CYS A 1 65 ? 3.493 11.648 -5.174 1.00 0.00 65 CYS A N 19
ATOM 17683 C CA . CYS A 1 65 ? 3.897 10.807 -4.055 1.00 0.00 65 CYS A CA 19
ATOM 17684 C C . CYS A 1 65 ? 4.932 11.489 -3.166 1.00 0.00 65 CYS A C 19
ATOM 17685 O O . CYS A 1 65 ? 5.185 12.687 -3.287 1.00 0.00 65 CYS A O 19
ATOM 17692 N N . ARG A 1 66 ? 5.525 10.707 -2.269 1.00 0.00 66 ARG A N 19
ATOM 17693 C CA . ARG A 1 66 ? 6.532 11.218 -1.349 1.00 0.00 66 ARG A CA 19
ATOM 17694 C C . ARG A 1 66 ? 7.937 10.854 -1.822 1.00 0.00 66 ARG A C 19
ATOM 17695 O O . ARG A 1 66 ? 8.374 9.713 -1.677 1.00 0.00 66 ARG A O 19
ATOM 17716 N N . SER A 1 67 ? 8.638 11.832 -2.386 1.00 0.00 67 SER A N 19
ATOM 17717 C CA . SER A 1 67 ? 9.992 11.613 -2.880 1.00 0.00 67 SER A CA 19
ATOM 17718 C C . SER A 1 67 ? 10.947 11.306 -1.732 1.00 0.00 67 SER A C 19
ATOM 17719 O O . SER A 1 67 ? 10.563 11.536 -0.566 1.00 0.00 67 SER A O 19
#

Radius of gyration: 10.24 Å; Cα contacts (8 Å, |Δi|>4): 170; chains: 1; bounding box: 20×27×19 Å